Protein 4G1U (pdb70)

Organism: Yersinia pestis (NCBI:txid632)

Radius of gyration: 32.8 Å; Cα contacts (8 Å, |Δi|>4): 2156; chains: 4; bounding box: 87×72×97 Å

Sequence (1113 aa):
RVQPRLMLGFLLILLVILALGSANMWHIWLNIRLPRVLLAVVVGCALAVSGTIMQGLFRNPLADPGLLGISSGAALCVGLIIVMLALYSHMVGAFIGSLAISTIIFTLSRWGHGNLARLLLAGIAINALCGAAVGVLTYISDDQQLRQFSLWSMGSLGQAQWSTLLVASSLILPTCILGLLQARQLNLLQLGDEEAHYLGVNVRQAKLRLLLLSAILIGAAVAVSGVIGFIGLVVPHLIRMRIGADHRWLLPGAALGGACLLLTADTLARTLVAPAEMPVGLLTSLLGGPYFLWLILRVQPRLMLGFLLILLVILALGSANMWHIWLNIRLPRVLLAVVVGCALAVSGTIMQGLFRNPLADPGLLGISSGAALCVGLIIVMLALYSHMVGAFIGSLAISTIIFTLSRWGHGNLARLLLAGIAINALCGAAVGVLTYISDDQQLRQFSLWSMGSLGQAQWSTLLVASSLILPTCILGLLQARQLNLLQLGDEEAHYLGVNVRQAKLRLLLLSAILIGAAVAVSGVIGFIGLVVPHLIRMRIGADHRWLLPGAALGGACLLLTADTLARTLVAPAEMPVGLLTSLLGGPYFLWLILAVTPVALLEASHLHYHVQQQALINDVSLHIASGEMVAIIGPNGAGKSTLLRLLTGYLSPSHGECHLLGQNLNSWQPKALARTRAVMRQYSELAFPFSVSEVIQMGRAPYGGSQDRQALQQVMAQTDCLALAQRDYRVLSGGEQQRVQLARVLAQLWQPQPTPRWLFLDEPTSALDLYHQQHTLRLLRQLTRQEPLAVCCVLHDLNLAALYADRIMLLAQGKLVACGTPEEVLNAETLTQWYQADLGVSRHPESALPQIYLRQALLEASHLHYHVQQQALINDVSLHIASGEMVAIIGPNGAGKSTLLRLLTGYLSPSHGECHLLGQNLNSWQPKALARTRAVMRQYSELAFPFSVSEVIQMGRAPYGGSQDRQALQQVMAQTDCLALAQRDYRVLSGGEQQRVQLARVLAQLWQPQPTPRWLFLDEPTSALDLYHQQHTLRLLRQLTRQEPLAVCCVLHDLNLAALYADRIMLLAQGKLVACGTPEEVLNAETLTQWYQADLGVSRHPESALPQIYLRQ

Secondary structure (DSSP, 8-state):
---HHHHHHHHHHHHHHHHHHHHH--TTIIIIIHHHHHHHHHHHHHHHHHHHHHHHHTT-TT--TTTTTHHHHHHHHHHHHH---HHHHHHHHHHHHHHHHHHHHHHHHHHS---HHHHHHHHHHHHHHHHHHHHHHHHH--SHHHHHHHHHTTT--TT--HHHHHHHHHHHHHHHHHHHHTHHHHHHGGG-HHHHHHTT--HHHHHHHHHHHHHHHHHHHHHHH----STTTHHHHHHHTTS-S-HHHHHHHHHHHHHHHHHHHHHHHTTSSTT----HHHHHHHHHHHHHHHHH-/---HHHHHHHHHHHHHHHHHHHHH--HHIIIIIHHHHHHHHHHHHHHHHHHHHHHHHTT-TT--TTTTTHHHHHHHHHHHHH---HHHHHHHHHHHHHHHHHHHHHHHHHHS---HHHHHHHHHHHHHHHHHHHHHHHHH--SHHHHHHHHHTTT--TT--HHHHHHHHHHHHHHHHHHHHTHHHHHHGGG-HHHHHHTT--HHHHHHHHHHHHHHHHHHHHHHH----STTTHHHHHHHTTS-S-HHHHHHHHHHHHHHHHHHHHHTTTTSSTT----HHHHHHHHHHHHHHHHH-/------EEEEEEEEEEETTEEEEEEEEEEEETT-EEEEE--TTS-HHHHHHHHTSSSPPSS-EEEETTEETTTS-HHHHHHHEEEE-S-----S--BHHHHHHGGGTTS-STTHHHHHHHHHHHTT-STTTTSBGGG--HHHHHHHHHHHHHHHT--SS---EEEEEPPPPSS--HHHHHHHHHHHHHHHHHSSEEEEEE-S-HHHHHHH-SEEEEEETTEEEEEE-HHHH--HHHHHHH--S-EEEEE-SSSSSEEEEE--/-EEEEEEEEEEETTEEEEEEEEEEEETT-EEEEE--TTS-HHHHHHHHTTSSPPSS-EEEETTEETTTS-HHHHHHHEEEE-S-----S--BHHHHHHGGGTTS-STTHHHHHHHHHHHTT-SSSTTSBGGG--HHHHHHHHHHHHHHHT--SS---EEEEEPPPPSS--HHHHHHHHHHHHHHHHHSSEEEEEE-S-HHHHHHH-SEEEEEETTEEEEEE-HHHH--HHHHHHH--S-EEEEE-SSSSSEEEEE--

Structure (mmCIF, N/CA/C/O backbone):
data_4G1U
#
_entry.id   4G1U
#
_cell.length_a   100.870
_cell.length_b   101.230
_cell.length_c   105.210
_cell.angle_alpha   90.000
_cell.angle_beta   91.300
_cell.angle_gamma   90.000
#
_symmetry.space_group_name_H-M   'P 1 21 1'
#
loop_
_entity.id
_entity.type
_entity.pdbx_description
1 polymer 'Hemin transport system permease protein hmuU'
2 polymer 'Hemin import ATP-binding protein HmuV'
3 non-polymer 'PHOSPHATE ION'
#
loop_
_atom_site.group_PDB
_atom_site.id
_atom_site.type_symbol
_atom_site.label_atom_id
_atom_site.label_alt_id
_atom_site.label_comp_id
_atom_site.label_asym_id
_atom_site.label_entity_id
_atom_site.label_seq_id
_atom_site.pdbx_PDB_ins_code
_atom_site.Cartn_x
_atom_site.Cartn_y
_atom_site.Cartn_z
_atom_site.occupancy
_atom_site.B_iso_or_equiv
_atom_site.auth_seq_id
_atom_site.auth_comp_id
_atom_site.auth_asym_id
_atom_site.auth_atom_id
_atom_site.pdbx_PDB_model_num
ATOM 1 N N . ARG A 1 27 ? -18.279 -16.128 29.994 1.00 104.91 4 ARG A N 1
ATOM 2 C CA . ARG A 1 27 ? -17.822 -16.432 28.639 1.00 104.17 4 ARG A CA 1
ATOM 3 C C . ARG A 1 27 ? -18.502 -17.684 28.081 1.00 108.02 4 ARG A C 1
ATOM 4 O O . ARG A 1 27 ? -19.175 -18.413 28.811 1.00 111.91 4 ARG A O 1
ATOM 12 N N . VAL A 1 28 ? -18.316 -17.919 26.785 1.00 71.12 5 VAL A N 1
ATOM 13 C CA . VAL A 1 28 ? -18.897 -19.063 26.083 1.00 71.79 5 VAL A CA 1
ATOM 14 C C . VAL A 1 28 ? -17.968 -19.470 24.921 1.00 71.28 5 VAL A C 1
ATOM 15 O O . VAL A 1 28 ? -17.269 -18.623 24.355 1.00 69.52 5 VAL A O 1
ATOM 19 N N . GLN A 1 29 ? -17.934 -20.763 24.599 1.00 110.89 6 GLN A N 1
ATOM 20 C CA . GLN A 1 29 ? -17.172 -21.260 23.456 1.00 112.29 6 GLN A CA 1
ATOM 21 C C . GLN A 1 29 ? -17.580 -20.528 22.173 1.00 106.72 6 GLN A C 1
ATOM 22 O O . GLN A 1 29 ? -18.758 -20.246 21.971 1.00 105.23 6 GLN A O 1
ATOM 28 N N . PRO A 1 30 ? -16.609 -20.211 21.304 1.00 146.04 7 PRO A N 1
ATOM 29 C CA . PRO A 1 30 ? -16.949 -19.524 20.050 1.00 141.44 7 PRO A CA 1
ATOM 30 C C . PRO A 1 30 ? -17.789 -20.368 19.087 1.00 144.71 7 PRO A C 1
ATOM 31 O O . PRO A 1 30 ? -18.718 -19.835 18.478 1.00 142.43 7 PRO A O 1
ATOM 35 N N . ARG A 1 31 ? -17.476 -21.654 18.955 1.00 138.99 8 ARG A N 1
ATOM 36 C CA . ARG A 1 31 ? -18.188 -22.510 18.006 1.00 143.35 8 ARG A CA 1
ATOM 37 C C . ARG A 1 31 ? -19.654 -22.697 18.395 1.00 146.68 8 ARG A C 1
ATOM 38 O O . ARG A 1 31 ? -20.532 -22.744 17.529 1.00 147.58 8 ARG A O 1
ATOM 46 N N . LEU A 1 32 ? -19.916 -22.793 19.696 1.00 118.53 9 LEU A N 1
ATOM 47 C CA . LEU A 1 32 ? -21.289 -22.873 20.193 1.00 121.67 9 LEU A CA 1
ATOM 48 C C . LEU A 1 32 ? -22.062 -21.598 19.877 1.00 115.35 9 LEU A C 1
ATOM 49 O O . LEU A 1 32 ? -23.219 -21.654 19.462 1.00 117.92 9 LEU A O 1
ATOM 54 N N . MET A 1 33 ? -21.420 -20.452 20.085 1.00 143.28 10 MET A N 1
ATOM 55 C CA . MET A 1 33 ? -22.057 -19.163 19.839 1.00 137.39 10 MET A CA 1
ATOM 56 C C . MET A 1 33 ? -22.356 -18.971 18.351 1.00 136.88 10 MET A C 1
ATOM 57 O O . MET A 1 33 ? -23.419 -18.471 17.975 1.00 137.23 10 MET A O 1
ATOM 62 N N . LEU A 1 34 ? -21.419 -19.381 17.505 1.00 118.74 11 LEU A N 1
ATOM 63 C CA . LEU A 1 34 ? -21.631 -19.315 16.068 1.00 118.55 11 LEU A CA 1
ATOM 64 C C . LEU A 1 34 ? -22.766 -20.237 15.631 1.00 126.07 11 LEU A C 1
ATOM 65 O O . LEU A 1 34 ? -23.621 -19.840 14.841 1.00 126.72 11 LEU A O 1
ATOM 70 N N . GLY A 1 35 ? -22.771 -21.465 16.143 1.00 121.05 12 GLY A N 1
ATOM 71 C CA . GLY A 1 35 ? -23.813 -22.418 15.806 1.00 129.71 12 GLY A CA 1
ATOM 72 C C . GLY A 1 35 ? -25.181 -21.908 16.212 1.00 132.15 12 GLY A C 1
ATOM 73 O O . GLY A 1 35 ? -26.133 -21.944 15.426 1.00 136.53 12 GLY A O 1
ATOM 74 N N . PHE A 1 36 ? -25.268 -21.419 17.444 1.00 87.12 13 PHE A N 1
ATOM 75 C CA . PHE A 1 36 ? -26.508 -20.879 17.987 1.00 88.64 13 PHE A CA 1
ATOM 76 C C . PHE A 1 36 ? -27.006 -19.677 17.180 1.00 84.46 13 PHE A C 1
ATOM 77 O O . PHE A 1 36 ? -28.194 -19.573 16.874 1.00 89.94 13 PHE A O 1
ATOM 85 N N . LEU A 1 37 ? -26.097 -18.776 16.827 1.00 152.90 14 LEU A N 1
ATOM 86 C CA . LEU A 1 37 ? -26.465 -17.626 16.007 1.00 149.16 14 LEU A CA 1
ATOM 87 C C . LEU A 1 37 ? -26.870 -18.031 14.584 1.00 154.13 14 LEU A C 1
ATOM 88 O O . LEU A 1 37 ? -27.676 -17.355 13.946 1.00 155.48 14 LEU A O 1
ATOM 93 N N . LEU A 1 38 ? -26.321 -19.138 14.095 1.00 83.15 15 LEU A N 1
ATOM 94 C CA . LEU A 1 38 ? -26.654 -19.617 12.754 1.00 87.00 15 LEU A CA 1
ATOM 95 C C . LEU A 1 38 ? -28.031 -20.284 12.690 1.00 96.87 15 LEU A C 1
ATOM 96 O O . LEU A 1 38 ? -28.839 -19.963 11.811 1.00 99.22 15 LEU A O 1
ATOM 101 N N . ILE A 1 39 ? -28.312 -21.203 13.612 1.00 103.62 16 ILE A N 1
ATOM 102 C CA . ILE A 1 39 ? -29.650 -21.786 13.648 1.00 113.41 16 ILE A CA 1
ATOM 103 C C . ILE A 1 39 ? -30.672 -20.720 14.046 1.00 114.84 16 ILE A C 1
ATOM 104 O O . ILE A 1 39 ? -31.848 -20.816 13.682 1.00 120.97 16 ILE A O 1
ATOM 109 N N . LEU A 1 40 ? -30.217 -19.693 14.768 1.00 85.15 17 LEU A N 1
ATOM 110 C CA . LEU A 1 40 ? -31.100 -18.581 15.105 1.00 84.92 17 LEU A CA 1
ATOM 111 C C . LEU A 1 40 ? -31.411 -17.779 13.852 1.00 84.19 17 LEU A C 1
ATOM 112 O O . LEU A 1 40 ? -32.543 -17.351 13.646 1.00 90.46 17 LEU A O 1
ATOM 117 N N . LEU A 1 41 ? -30.404 -17.582 13.012 1.00 112.57 18 LEU A N 1
ATOM 118 C CA . LEU A 1 41 ? -30.614 -16.894 11.750 1.00 111.12 18 LEU A CA 1
ATOM 119 C C . LEU A 1 41 ? -31.610 -17.654 10.882 1.00 119.12 18 LEU A C 1
ATOM 120 O O . LEU A 1 41 ? -32.515 -17.060 10.297 1.00 121.73 18 LEU A O 1
ATOM 125 N N . VAL A 1 42 ? -31.441 -18.971 10.805 1.00 102.43 19 VAL A N 1
ATOM 126 C CA . VAL A 1 42 ? -32.339 -19.802 10.006 1.00 108.22 19 VAL A CA 1
ATOM 127 C C . VAL A 1 42 ? -33.778 -19.747 10.529 1.00 114.67 19 VAL A C 1
ATOM 128 O O . VAL A 1 42 ? -34.714 -19.463 9.770 1.00 116.38 19 VAL A O 1
ATOM 132 N N . ILE A 1 43 ? -33.948 -20.005 11.824 1.00 90.85 20 ILE A N 1
ATOM 133 C CA . ILE A 1 43 ? -35.258 -19.892 12.467 1.00 93.38 20 ILE A CA 1
ATOM 134 C C . ILE A 1 43 ? -35.905 -18.521 12.234 1.00 91.49 20 ILE A C 1
ATOM 135 O O . ILE A 1 43 ? -37.114 -18.428 12.008 1.00 93.36 20 ILE A O 1
ATOM 140 N N . LEU A 1 44 ? -35.097 -17.463 12.281 1.00 124.13 21 LEU A N 1
ATOM 141 C CA . LEU A 1 44 ? -35.605 -16.103 12.110 1.00 122.28 21 LEU A CA 1
ATOM 142 C C . LEU A 1 44 ? -36.018 -15.809 10.667 1.00 121.86 21 LEU A C 1
ATOM 143 O O . LEU A 1 44 ? -37.028 -15.147 10.429 1.00 122.85 21 LEU A O 1
ATOM 148 N N . ALA A 1 45 ? -35.241 -16.304 9.709 1.00 120.40 22 ALA A N 1
ATOM 149 C CA . ALA A 1 45 ? -35.571 -16.137 8.296 1.00 120.10 22 ALA A CA 1
ATOM 150 C C . ALA A 1 45 ? -36.854 -16.891 7.927 1.00 125.34 22 ALA A C 1
ATOM 151 O O . ALA A 1 45 ? -37.810 -16.295 7.415 1.00 126.60 22 ALA A O 1
ATOM 153 N N . LEU A 1 46 ? -36.873 -18.196 8.194 1.00 130.27 23 LEU A N 1
ATOM 154 C CA . LEU A 1 46 ? -38.043 -19.018 7.891 1.00 134.57 23 LEU A CA 1
ATOM 155 C C . LEU A 1 46 ? -39.276 -18.502 8.625 1.00 136.42 23 LEU A C 1
ATOM 156 O O . LEU A 1 46 ? -40.343 -18.351 8.032 1.00 137.97 23 LEU A O 1
ATOM 161 N N . GLY A 1 47 ? -39.109 -18.228 9.915 1.00 94.49 24 GLY A N 1
ATOM 162 C CA . GLY A 1 47 ? -40.171 -17.702 10.752 1.00 95.36 24 GLY A CA 1
ATOM 163 C C . GLY A 1 47 ? -40.718 -16.355 10.319 1.00 94.97 24 GLY A C 1
ATOM 164 O O . GLY A 1 47 ? -41.917 -16.099 10.460 1.00 97.91 24 GLY A O 1
ATOM 165 N N . SER A 1 48 ? -39.852 -15.484 9.801 1.00 156.52 25 SER A N 1
ATOM 166 C CA . SER A 1 48 ? -40.301 -14.181 9.290 1.00 155.06 25 SER A CA 1
ATOM 167 C C . SER A 1 48 ? -40.906 -14.339 7.904 1.00 156.95 25 SER A C 1
ATOM 168 O O . SER A 1 48 ? -41.658 -13.477 7.428 1.00 156.74 25 SER A O 1
ATOM 171 N N . ALA A 1 49 ? -40.594 -15.458 7.260 1.00 132.92 26 ALA A N 1
ATOM 172 C CA . ALA A 1 49 ? -41.224 -15.756 5.985 1.00 134.77 26 ALA A CA 1
ATOM 173 C C . ALA A 1 49 ? -42.728 -16.114 6.115 1.00 137.44 26 ALA A C 1
ATOM 174 O O . ALA A 1 49 ? -43.469 -15.955 5.172 1.00 138.90 26 ALA A O 1
ATOM 176 N N . ASN A 1 50 ? -43.224 -16.520 7.280 1.00 136.77 27 ASN A N 1
ATOM 177 C CA . ASN A 1 50 ? -44.682 -16.648 7.402 1.00 138.72 27 ASN A CA 1
ATOM 178 C C . ASN A 1 50 ? -45.371 -15.298 7.794 1.00 137.15 27 ASN A C 1
ATOM 179 O O . ASN A 1 50 ? -46.561 -15.069 7.513 1.00 138.36 27 ASN A O 1
ATOM 184 N N . MET A 1 51 ? -44.589 -14.379 8.358 1.00 114.20 28 MET A N 1
ATOM 185 C CA . MET A 1 51 ? -45.095 -13.068 8.785 1.00 111.57 28 MET A CA 1
ATOM 186 C C . MET A 1 51 ? -45.035 -11.960 7.724 1.00 111.09 28 MET A C 1
ATOM 187 O O . MET A 1 51 ? -45.943 -11.123 7.631 1.00 110.27 28 MET A O 1
ATOM 192 N N . TRP A 1 71 ? -48.790 -15.024 -5.544 1.00 157.13 48 TRP A N 1
ATOM 193 C CA . TRP A 1 71 ? -47.680 -15.853 -5.097 1.00 152.88 48 TRP A CA 1
ATOM 194 C C . TRP A 1 71 ? -46.362 -15.243 -5.521 1.00 148.26 48 TRP A C 1
ATOM 195 O O . TRP A 1 71 ? -45.306 -15.631 -5.039 1.00 143.57 48 TRP A O 1
ATOM 206 N N . HIS A 1 72 ? -46.412 -14.272 -6.423 1.00 195.15 49 HIS A N 1
ATOM 207 C CA . HIS A 1 72 ? -45.213 -13.489 -6.687 1.00 190.16 49 HIS A CA 1
ATOM 208 C C . HIS A 1 72 ? -44.912 -12.523 -5.520 1.00 183.85 49 HIS A C 1
ATOM 209 O O . HIS A 1 72 ? -44.266 -11.491 -5.712 1.00 181.66 49 HIS A O 1
ATOM 216 N N . ILE A 1 73 ? -45.378 -12.884 -4.314 1.00 182.51 50 ILE A N 1
ATOM 217 C CA . ILE A 1 73 ? -45.124 -12.132 -3.073 1.00 180.94 50 ILE A CA 1
ATOM 218 C C . ILE A 1 73 ? -44.050 -12.803 -2.232 1.00 179.60 50 ILE A C 1
ATOM 219 O O . ILE A 1 73 ? -43.053 -12.182 -1.866 1.00 178.10 50 ILE A O 1
ATOM 224 N N . TRP A 1 74 ? -44.252 -14.084 -1.952 1.00 142.67 51 TRP A N 1
ATOM 225 C CA . TRP A 1 74 ? -43.281 -14.858 -1.193 1.00 142.08 51 TRP A CA 1
ATOM 226 C C . TRP A 1 74 ? -41.936 -14.970 -1.915 1.00 139.94 51 TRP A C 1
ATOM 227 O O . TRP A 1 74 ? -40.878 -14.844 -1.296 1.00 138.16 51 TRP A O 1
ATOM 238 N N . LEU A 1 75 ? -41.975 -15.204 -3.222 1.00 130.47 52 LEU A N 1
ATOM 239 C CA . LEU A 1 75 ? -40.755 -15.469 -3.982 1.00 128.31 52 LEU A CA 1
ATOM 240 C C . LEU A 1 75 ? -40.003 -14.201 -4.369 1.00 125.91 52 LEU A C 1
ATOM 241 O O . LEU A 1 75 ? -38.774 -14.175 -4.359 1.00 122.91 52 LEU A O 1
ATOM 246 N N . ASN A 1 76 ? -40.740 -13.149 -4.706 1.00 123.34 53 ASN A N 1
ATOM 247 C CA . ASN A 1 76 ? -40.114 -11.948 -5.254 1.00 121.46 53 ASN A CA 1
ATOM 248 C C . ASN A 1 76 ? -40.207 -10.694 -4.388 1.00 116.83 53 ASN A C 1
ATOM 249 O O . ASN A 1 76 ? -39.760 -9.627 -4.803 1.00 115.47 53 ASN A O 1
ATOM 254 N N . ILE A 1 77 ? -40.790 -10.813 -3.198 1.00 172.96 54 ILE A N 1
ATOM 255 C CA . ILE A 1 77 ? -40.861 -9.679 -2.275 1.00 172.48 54 ILE A CA 1
ATOM 256 C C . ILE A 1 77 ? -40.357 -10.051 -0.879 1.00 171.11 54 ILE A C 1
ATOM 257 O O . ILE A 1 77 ? -39.377 -9.480 -0.401 1.00 168.43 54 ILE A O 1
ATOM 262 N N . ARG A 1 78 ? -41.021 -11.008 -0.230 1.00 115.35 55 ARG A N 1
ATOM 263 C CA . ARG A 1 78 ? -40.644 -11.407 1.124 1.00 114.42 55 ARG A CA 1
ATOM 264 C C . ARG A 1 78 ? -39.295 -12.122 1.218 1.00 111.53 55 ARG A C 1
ATOM 265 O O . ARG A 1 78 ? -38.491 -11.795 2.088 1.00 108.87 55 ARG A O 1
ATOM 273 N N . LEU A 1 79 ? -39.032 -13.078 0.335 1.00 140.59 56 LEU A N 1
ATOM 274 C CA . LEU A 1 79 ? -37.736 -13.753 0.347 1.00 137.52 56 LEU A CA 1
ATOM 275 C C . LEU A 1 79 ? -36.561 -12.772 0.188 1.00 132.95 56 LEU A C 1
ATOM 276 O O . LEU A 1 79 ? -35.640 -12.786 1.008 1.00 129.43 56 LEU A O 1
ATOM 281 N N . PRO A 1 80 ? -36.594 -11.898 -0.838 1.00 122.28 57 PRO A N 1
ATOM 282 C CA . PRO A 1 80 ? -35.440 -10.997 -0.948 1.00 117.81 57 PRO A CA 1
ATOM 283 C C . PRO A 1 80 ? -35.399 -9.856 0.080 1.00 116.66 57 PRO A C 1
ATOM 284 O O . PRO A 1 80 ? -34.353 -9.217 0.200 1.00 111.89 57 PRO A O 1
ATOM 288 N N . ARG A 1 81 ? -36.492 -9.604 0.799 1.00 111.06 58 ARG A N 1
ATOM 289 C CA . ARG A 1 81 ? -36.489 -8.592 1.859 1.00 110.32 58 ARG A CA 1
ATOM 290 C C . ARG A 1 81 ? -35.922 -9.169 3.147 1.00 107.81 58 ARG A C 1
ATOM 291 O O . ARG A 1 81 ? -35.163 -8.511 3.858 1.00 103.85 58 ARG A O 1
ATOM 299 N N . VAL A 1 82 ? -36.307 -10.405 3.445 1.00 106.28 59 VAL A N 1
ATOM 300 C CA . VAL A 1 82 ? -35.712 -11.141 4.548 1.00 104.35 59 VAL A CA 1
ATOM 301 C C . VAL A 1 82 ? -34.213 -11.300 4.291 1.00 97.84 59 VAL A C 1
ATOM 302 O O . VAL A 1 82 ? -33.373 -10.974 5.154 1.00 93.53 59 VAL A O 1
ATOM 306 N N . LEU A 1 83 ? -33.875 -11.769 3.093 1.00 96.36 60 LEU A N 1
ATOM 307 C CA . LEU A 1 83 ? -32.474 -11.884 2.711 1.00 89.90 60 LEU A CA 1
ATOM 308 C C . LEU A 1 83 ? -31.743 -10.538 2.720 1.00 84.83 60 LEU A C 1
ATOM 309 O O . LEU A 1 83 ? -30.556 -10.486 3.049 1.00 79.74 60 LEU A O 1
ATOM 314 N N . LEU A 1 84 ? -32.434 -9.452 2.377 1.00 125.70 61 LEU A N 1
ATOM 315 C CA . LEU A 1 84 ? -31.794 -8.137 2.437 1.00 121.76 61 LEU A CA 1
ATOM 316 C C . LEU A 1 84 ? -31.528 -7.701 3.873 1.00 119.00 61 LEU A C 1
ATOM 317 O O . LEU A 1 84 ? -30.513 -7.064 4.148 1.00 113.23 61 LEU A O 1
ATOM 322 N N . ALA A 1 85 ? -32.436 -8.040 4.785 1.00 129.19 62 ALA A N 1
ATOM 323 C CA . ALA A 1 85 ? -32.211 -7.757 6.198 1.00 127.05 62 ALA A CA 1
ATOM 324 C C . ALA A 1 85 ? -30.985 -8.509 6.673 1.00 119.94 62 ALA A C 1
ATOM 325 O O . ALA A 1 85 ? -30.153 -7.959 7.394 1.00 113.92 62 ALA A O 1
ATOM 327 N N . VAL A 1 86 ? -30.868 -9.765 6.258 1.00 107.18 63 VAL A N 1
ATOM 328 C CA . VAL A 1 86 ? -29.685 -10.548 6.598 1.00 101.60 63 VAL A CA 1
ATOM 329 C C . VAL A 1 86 ? -28.380 -9.945 6.063 1.00 94.55 63 VAL A C 1
ATOM 330 O O . VAL A 1 86 ? -27.437 -9.722 6.830 1.00 88.65 63 VAL A O 1
ATOM 334 N N . VAL A 1 87 ? -28.332 -9.668 4.763 1.00 70.38 64 VAL A N 1
ATOM 335 C CA . VAL A 1 87 ? -27.121 -9.128 4.136 1.00 68.28 64 VAL A CA 1
ATOM 336 C C . VAL A 1 87 ? -26.728 -7.711 4.623 1.00 65.55 64 VAL A C 1
ATOM 337 O O . VAL A 1 87 ? -25.542 -7.409 4.827 1.00 63.95 64 VAL A O 1
ATOM 341 N N . VAL A 1 88 ? -27.713 -6.847 4.840 1.00 122.46 65 VAL A N 1
ATOM 342 C CA . VAL A 1 88 ? -27.427 -5.509 5.362 1.00 119.96 65 VAL A CA 1
ATOM 343 C C . VAL A 1 88 ? -27.021 -5.540 6.840 1.00 115.19 65 VAL A C 1
ATOM 344 O O . VAL A 1 88 ? -26.101 -4.838 7.256 1.00 110.26 65 VAL A O 1
ATOM 348 N N . GLY A 1 89 ? -27.709 -6.357 7.628 1.00 71.17 66 GLY A N 1
ATOM 349 C CA . GLY A 1 89 ? -27.357 -6.540 9.027 1.00 67.13 66 GLY A CA 1
ATOM 350 C C . GLY A 1 89 ? -25.941 -7.050 9.189 1.00 62.05 66 GLY A C 1
ATOM 351 O O . GLY A 1 89 ? -25.189 -6.563 10.019 1.00 57.63 66 GLY A O 1
ATOM 352 N N . CYS A 1 90 ? -25.585 -8.041 8.378 1.00 60.45 67 CYS A N 1
ATOM 353 C CA . CYS A 1 90 ? -24.188 -8.471 8.238 1.00 58.88 67 CYS A CA 1
ATOM 354 C C . CYS A 1 90 ? -23.205 -7.349 7.830 1.00 57.96 67 CYS A C 1
ATOM 355 O O . CYS A 1 90 ? -22.103 -7.228 8.386 1.00 56.80 67 CYS A O 1
ATOM 358 N N . ALA A 1 91 ? -23.609 -6.530 6.866 1.00 60.03 68 ALA A N 1
ATOM 359 C CA . ALA A 1 91 ? -22.793 -5.387 6.464 1.00 59.48 68 ALA A CA 1
ATOM 360 C C . ALA A 1 91 ? -22.502 -4.384 7.590 1.00 57.24 68 ALA A C 1
ATOM 361 O O . ALA A 1 91 ? -21.353 -3.989 7.790 1.00 56.54 68 ALA A O 1
ATOM 363 N N . LEU A 1 92 ? -23.552 -3.978 8.312 1.00 56.55 69 LEU A N 1
ATOM 364 C CA . LEU A 1 92 ? -23.440 -2.997 9.410 1.00 54.96 69 LEU A CA 1
ATOM 365 C C . LEU A 1 92 ? -22.713 -3.559 10.638 1.00 53.82 69 LEU A C 1
ATOM 366 O O . LEU A 1 92 ? -21.928 -2.867 11.293 1.00 52.91 69 LEU A O 1
ATOM 371 N N . ALA A 1 93 ? -23.001 -4.824 10.928 1.00 54.24 70 ALA A N 1
ATOM 372 C CA . ALA A 1 93 ? -22.366 -5.546 12.012 1.00 53.67 70 ALA A CA 1
ATOM 373 C C . ALA A 1 93 ? -20.884 -5.569 11.797 1.00 53.55 70 ALA A C 1
ATOM 374 O O . ALA A 1 93 ? -20.137 -5.035 12.622 1.00 52.79 70 ALA A O 1
ATOM 376 N N . VAL A 1 94 ? -20.475 -6.196 10.689 1.00 54.71 71 VAL A N 1
ATOM 377 C CA . VAL A 1 94 ? -19.067 -6.307 10.313 1.00 55.22 71 VAL A CA 1
ATOM 378 C C . VAL A 1 94 ? -18.390 -4.954 10.174 1.00 54.70 71 VAL A C 1
ATOM 379 O O . VAL A 1 94 ? -17.308 -4.749 10.700 1.00 54.54 71 VAL A O 1
ATOM 383 N N . SER A 1 95 ? -19.037 -4.017 9.496 1.00 54.73 72 SER A N 1
ATOM 384 C CA . SER A 1 95 ? -18.469 -2.678 9.353 1.00 54.50 72 SER A CA 1
ATOM 385 C C . SER A 1 95 ? -18.243 -1.960 10.670 1.00 53.27 72 SER A C 1
ATOM 386 O O . SER A 1 95 ? -17.218 -1.315 10.834 1.00 53.42 72 SER A O 1
ATOM 389 N N . GLY A 1 96 ? -19.235 -2.041 11.579 1.00 72.40 73 GLY A N 1
ATOM 390 C CA . GLY A 1 96 ? -19.187 -1.456 12.914 1.00 71.83 73 GLY A CA 1
ATOM 391 C C . GLY A 1 96 ? -18.076 -2.082 13.731 1.00 71.79 73 GLY A C 1
ATOM 392 O O . GLY A 1 96 ? -17.399 -1.420 14.516 1.00 71.87 73 GLY A O 1
ATOM 393 N N . THR A 1 97 ? -17.862 -3.371 13.515 1.00 125.56 74 THR A N 1
ATOM 394 C CA . THR A 1 97 ? -16.788 -4.086 14.196 1.00 125.94 74 THR A CA 1
ATOM 395 C C . THR A 1 97 ? -15.384 -3.725 13.679 1.00 126.77 74 THR A C 1
ATOM 396 O O . THR A 1 97 ? -14.479 -3.457 14.474 1.00 127.17 74 THR A O 1
ATOM 400 N N . ILE A 1 98 ? -15.213 -3.701 12.360 1.00 54.21 75 ILE A N 1
ATOM 401 C CA . ILE A 1 98 ? -13.964 -3.245 11.751 1.00 55.41 75 ILE A CA 1
ATOM 402 C C . ILE A 1 98 ? -13.691 -1.816 12.176 1.00 55.11 75 ILE A C 1
ATOM 403 O O . ILE A 1 98 ? -12.584 -1.477 12.553 1.00 56.01 75 ILE A O 1
ATOM 408 N N . MET A 1 99 ? -14.715 -0.979 12.112 1.00 52.94 76 MET A N 1
ATOM 409 C CA . MET A 1 99 ? -14.597 0.424 12.488 1.00 52.90 76 MET A CA 1
ATOM 410 C C . MET A 1 99 ? -14.110 0.570 13.937 1.00 52.92 76 MET A C 1
ATOM 411 O O . MET A 1 99 ? -13.048 1.151 14.189 1.00 53.99 76 MET A O 1
ATOM 416 N N . GLN A 1 100 ? -14.884 0.026 14.880 1.00 53.36 77 GLN A N 1
ATOM 417 C CA . GLN A 1 100 ? -14.483 -0.009 16.276 1.00 53.79 77 GLN A CA 1
ATOM 418 C C . GLN A 1 100 ? -13.047 -0.494 16.478 1.00 55.09 77 GLN A C 1
ATOM 419 O O . GLN A 1 100 ? -12.324 0.014 17.331 1.00 56.17 77 GLN A O 1
ATOM 425 N N . GLY A 1 101 ? -12.634 -1.475 15.684 1.00 55.37 78 GLY A N 1
ATOM 426 C CA . GLY A 1 101 ? -11.263 -1.962 15.722 1.00 57.01 78 GLY A CA 1
ATOM 427 C C . GLY A 1 101 ? -10.265 -0.918 15.293 1.00 58.30 78 GLY A C 1
ATOM 428 O O . GLY A 1 101 ? -9.326 -0.614 16.012 1.00 59.75 78 GLY A O 1
ATOM 429 N N . LEU A 1 102 ? -10.498 -0.351 14.122 1.00 59.72 79 LEU A N 1
ATOM 430 C CA . LEU A 1 102 ? -9.558 0.555 13.484 1.00 61.30 79 LEU A CA 1
ATOM 431 C C . LEU A 1 102 ? -9.341 1.802 14.324 1.00 62.32 79 LEU A C 1
ATOM 432 O O . LEU A 1 102 ? -8.219 2.259 14.490 1.00 66.05 79 LEU A O 1
ATOM 437 N N . PHE A 1 103 ? -10.415 2.350 14.865 1.00 93.05 80 PHE A N 1
ATOM 438 C CA . PHE A 1 103 ? -10.300 3.580 15.623 1.00 97.92 80 PHE A CA 1
ATOM 439 C C . PHE A 1 103 ? -10.002 3.303 17.092 1.00 100.21 80 PHE A C 1
ATOM 440 O O . PHE A 1 103 ? -9.888 4.234 17.888 1.00 104.97 80 PHE A O 1
ATOM 448 N N . ARG A 1 104 ? -9.867 2.026 17.441 1.00 61.77 81 ARG A N 1
ATOM 449 C CA . ARG A 1 104 ? -9.692 1.618 18.834 1.00 63.91 81 ARG A CA 1
ATOM 450 C C . ARG A 1 104 ? -10.734 2.240 19.774 1.00 63.59 81 ARG A C 1
ATOM 451 O O . ARG A 1 104 ? -10.421 2.684 20.875 1.00 67.82 81 ARG A O 1
ATOM 459 N N . ASN A 1 105 ? -11.978 2.246 19.319 1.00 57.12 82 ASN A N 1
ATOM 460 C CA . ASN A 1 105 ? -13.057 2.918 20.010 1.00 58.05 82 ASN A CA 1
ATOM 461 C C . ASN A 1 105 ? -14.257 1.983 20.180 1.00 56.63 82 ASN A C 1
ATOM 462 O O . ASN A 1 105 ? -14.765 1.433 19.205 1.00 55.24 82 ASN A O 1
ATOM 467 N N . PRO A 1 106 ? -14.730 1.804 21.420 1.00 68.13 83 PRO A N 1
ATOM 468 C CA . PRO A 1 106 ? -15.961 1.027 21.637 1.00 67.26 83 PRO A CA 1
ATOM 469 C C . PRO A 1 106 ? -17.205 1.620 20.953 1.00 66.42 83 PRO A C 1
ATOM 470 O O . PRO A 1 106 ? -18.252 0.961 20.912 1.00 65.84 83 PRO A O 1
ATOM 474 N N . LEU A 1 107 ? -17.091 2.836 20.418 1.00 65.92 84 LEU A N 1
ATOM 475 C CA . LEU A 1 107 ? -18.259 3.547 19.913 1.00 65.75 84 LEU A CA 1
ATOM 476 C C . LEU A 1 107 ? -18.247 3.878 18.409 1.00 64.76 84 LEU A C 1
ATOM 477 O O . LEU A 1 107 ? -19.130 4.572 17.916 1.00 65.10 84 LEU A O 1
ATOM 482 N N . ALA A 1 108 ? -17.272 3.365 17.670 1.00 103.99 85 ALA A N 1
ATOM 483 C CA . ALA A 1 108 ? -17.148 3.715 16.254 1.00 103.79 85 ALA A CA 1
ATOM 484 C C . ALA A 1 108 ? -18.139 2.990 15.346 1.00 102.70 85 ALA A C 1
ATOM 485 O O . ALA A 1 108 ? -17.825 1.935 14.788 1.00 102.17 85 ALA A O 1
ATOM 487 N N . ASP A 1 109 ? -19.330 3.569 15.195 1.00 170.16 86 ASP A N 1
ATOM 488 C CA . ASP A 1 109 ? -20.342 3.035 14.282 1.00 169.78 86 ASP A CA 1
ATOM 489 C C . ASP A 1 109 ? -20.380 3.815 12.962 1.00 171.20 86 ASP A C 1
ATOM 490 O O . ASP A 1 109 ? -20.131 5.019 12.944 1.00 172.78 86 ASP A O 1
ATOM 495 N N . PRO A 1 110 ? -20.661 3.113 11.852 1.00 82.18 87 PRO A N 1
ATOM 496 C CA . PRO A 1 110 ? -21.098 3.631 10.551 1.00 84.40 87 PRO A CA 1
ATOM 497 C C . PRO A 1 110 ? -22.042 4.865 10.596 1.00 88.51 87 PRO A C 1
ATOM 498 O O . PRO A 1 110 ? -21.679 5.893 9.997 1.00 92.35 87 PRO A O 1
ATOM 502 N N . GLY A 1 111 ? -23.209 4.767 11.258 1.00 80.65 88 GLY A N 1
ATOM 503 C CA . GLY A 1 111 ? -24.172 5.857 11.287 1.00 85.65 88 GLY A CA 1
ATOM 504 C C . GLY A 1 111 ? -24.171 6.593 12.618 1.00 85.13 88 GLY A C 1
ATOM 505 O O . GLY A 1 111 ? -25.235 6.858 13.216 1.00 87.01 88 GLY A O 1
ATOM 506 N N . LEU A 1 112 ? -22.971 6.914 13.101 1.00 54.31 89 LEU A N 1
ATOM 507 C CA . LEU A 1 112 ? -22.822 7.656 14.359 1.00 54.57 89 LEU A CA 1
ATOM 508 C C . LEU A 1 112 ? -21.563 8.510 14.296 1.00 56.77 89 LEU A C 1
ATOM 509 O O . LEU A 1 112 ? -21.423 9.514 14.988 1.00 59.36 89 LEU A O 1
ATOM 514 N N . LEU A 1 113 ? -20.647 8.087 13.442 1.00 73.69 90 LEU A N 1
ATOM 515 C CA . LEU A 1 113 ? -19.538 8.932 13.044 1.00 77.60 90 LEU A CA 1
ATOM 516 C C . LEU A 1 113 ? -20.022 9.797 11.895 1.00 83.03 90 LEU A C 1
ATOM 517 O O . LEU A 1 113 ? -19.383 10.789 11.547 1.00 88.17 90 LEU A O 1
ATOM 522 N N . GLY A 1 114 ? -21.164 9.415 11.322 1.00 111.65 91 GLY A N 1
ATOM 523 C CA . GLY A 1 114 ? -21.776 10.156 10.235 1.00 117.69 91 GLY A CA 1
ATOM 524 C C . GLY A 1 114 ? -21.245 9.746 8.876 1.00 118.30 91 GLY A C 1
ATOM 525 O O . GLY A 1 114 ? -21.184 10.556 7.955 1.00 124.16 91 GLY A O 1
ATOM 526 N N . ILE A 1 115 ? -20.850 8.485 8.750 1.00 123.14 92 ILE A N 1
ATOM 527 C CA . ILE A 1 115 ? -20.392 7.966 7.469 1.00 123.15 92 ILE A CA 1
ATOM 528 C C . ILE A 1 115 ? -21.610 7.594 6.635 1.00 125.73 92 ILE A C 1
ATOM 529 O O . ILE A 1 115 ? -21.664 7.846 5.419 1.00 130.09 92 ILE A O 1
ATOM 534 N N . SER A 1 116 ? -22.592 7.002 7.307 1.00 88.19 93 SER A N 1
ATOM 535 C CA . SER A 1 116 ? -23.865 6.677 6.681 1.00 92.02 93 SER A CA 1
ATOM 536 C C . SER A 1 116 ? -24.532 7.908 6.073 1.00 100.62 93 SER A C 1
ATOM 537 O O . SER A 1 116 ? -24.945 7.890 4.911 1.00 105.94 93 SER A O 1
ATOM 540 N N . SER A 1 117 ? -24.628 8.977 6.859 1.00 71.80 94 SER A N 1
ATOM 541 C CA . SER A 1 117 ? -25.252 10.215 6.402 1.00 80.05 94 SER A CA 1
ATOM 542 C C . SER A 1 117 ? -24.558 10.790 5.176 1.00 85.91 94 SER A C 1
ATOM 543 O O . SER A 1 117 ? -25.212 11.303 4.274 1.00 94.07 94 SER A O 1
ATOM 546 N N . GLY A 1 118 ? -23.235 10.686 5.144 1.00 71.65 95 GLY A N 1
ATOM 547 C CA . GLY A 1 118 ? -22.453 11.118 3.999 1.00 75.75 95 GLY A CA 1
ATOM 548 C C . GLY A 1 118 ? -22.753 10.299 2.762 1.00 75.96 95 GLY A C 1
ATOM 549 O O . GLY A 1 118 ? -22.943 10.852 1.669 1.00 82.41 95 GLY A O 1
ATOM 550 N N . ALA A 1 119 ? -22.803 8.979 2.930 1.00 93.97 96 ALA A N 1
ATOM 551 C CA . ALA A 1 119 ? -23.164 8.083 1.828 1.00 93.75 96 ALA A CA 1
ATOM 552 C C . ALA A 1 119 ? -24.556 8.399 1.260 1.00 101.88 96 ALA A C 1
ATOM 553 O O . ALA A 1 119 ? -24.737 8.502 0.037 1.00 105.74 96 ALA A O 1
ATOM 555 N N . ALA A 1 120 ? -25.529 8.550 2.162 1.00 74.34 97 ALA A N 1
ATOM 556 C CA . ALA A 1 120 ? -26.908 8.884 1.802 1.00 82.14 97 ALA A CA 1
ATOM 557 C C . ALA A 1 120 ? -27.004 10.217 1.051 1.00 89.66 97 ALA A C 1
ATOM 558 O O . ALA A 1 120 ? -27.677 10.319 0.020 1.00 93.15 97 ALA A O 1
ATOM 560 N N . LEU A 1 121 ? -26.326 11.233 1.573 1.00 129.16 98 LEU A N 1
ATOM 561 C CA . LEU A 1 121 ? -26.308 12.542 0.933 1.00 135.37 98 LEU A CA 1
ATOM 562 C C . LEU A 1 121 ? -25.671 12.474 -0.448 1.00 135.40 98 LEU A C 1
ATOM 563 O O . LEU A 1 121 ? -26.062 13.210 -1.355 1.00 139.94 98 LEU A O 1
ATOM 568 N N . CYS A 1 122 ? -24.686 11.597 -0.613 1.00 92.98 99 CYS A N 1
ATOM 569 C CA . CYS A 1 122 ? -24.155 11.355 -1.951 1.00 91.53 99 CYS A CA 1
ATOM 570 C C . CYS A 1 122 ? -25.177 10.654 -2.867 1.00 92.46 99 CYS A C 1
ATOM 571 O O . CYS A 1 122 ? -25.236 10.937 -4.071 1.00 94.99 99 CYS A O 1
ATOM 574 N N . VAL A 1 123 ? -25.998 9.768 -2.302 1.00 162.63 100 VAL A N 1
ATOM 575 C CA . VAL A 1 123 ? -27.113 9.196 -3.064 1.00 164.58 100 VAL A CA 1
ATOM 576 C C . VAL A 1 123 ? -28.056 10.297 -3.560 1.00 171.90 100 VAL A C 1
ATOM 577 O O . VAL A 1 123 ? -28.415 10.341 -4.746 1.00 173.96 100 VAL A O 1
ATOM 581 N N . GLY A 1 124 ? -28.450 11.181 -2.647 1.00 114.72 101 GLY A N 1
ATOM 582 C CA . GLY A 1 124 ? -29.285 12.322 -2.986 1.00 119.54 101 GLY A CA 1
ATOM 583 C C . GLY A 1 124 ? -28.687 13.218 -4.053 1.00 122.07 101 GLY A C 1
ATOM 584 O O . GLY A 1 124 ? -29.397 13.696 -4.940 1.00 124.87 101 GLY A O 1
ATOM 585 N N . LEU A 1 125 ? -27.379 13.448 -3.969 1.00 104.55 102 LEU A N 1
ATOM 586 C CA . LEU A 1 125 ? -26.672 14.211 -4.993 1.00 106.40 102 LEU A CA 1
ATOM 587 C C . LEU A 1 125 ? -26.581 13.457 -6.321 1.00 104.66 102 LEU A C 1
ATOM 588 O O . LEU A 1 125 ? -26.326 14.061 -7.360 1.00 106.69 102 LEU A O 1
ATOM 593 N N . ILE A 1 126 ? -26.776 12.142 -6.298 1.00 140.87 103 ILE A N 1
ATOM 594 C CA . ILE A 1 126 ? -26.832 11.399 -7.559 1.00 139.53 103 ILE A CA 1
ATOM 595 C C . ILE A 1 126 ? -28.269 11.325 -8.123 1.00 143.40 103 ILE A C 1
ATOM 596 O O . ILE A 1 126 ? -28.476 11.013 -9.296 1.00 144.04 103 ILE A O 1
ATOM 601 N N . ILE A 1 127 ? -29.262 11.654 -7.301 1.00 145.84 104 ILE A N 1
ATOM 602 C CA . ILE A 1 127 ? -30.637 11.695 -7.809 1.00 149.57 104 ILE A CA 1
ATOM 603 C C . ILE A 1 127 ? -31.097 13.095 -8.257 1.00 153.94 104 ILE A C 1
ATOM 604 O O . ILE A 1 127 ? -31.890 13.209 -9.197 1.00 156.41 104 ILE A O 1
ATOM 609 N N . VAL A 1 128 ? -30.617 14.151 -7.596 1.00 176.40 105 VAL A N 1
ATOM 610 C CA . VAL A 1 128 ? -30.978 15.513 -8.005 1.00 179.77 105 VAL A CA 1
ATOM 611 C C . VAL A 1 128 ? -30.435 15.800 -9.408 1.00 181.33 105 VAL A C 1
ATOM 612 O O . VAL A 1 128 ? -31.037 16.552 -10.178 1.00 184.23 105 VAL A O 1
ATOM 616 N N . MET A 1 129 ? -29.311 15.171 -9.741 1.00 173.74 106 MET A N 1
ATOM 617 C CA . MET A 1 129 ? -28.728 15.302 -11.071 1.00 174.27 106 MET A CA 1
ATOM 618 C C . MET A 1 129 ? -28.898 14.021 -11.882 1.00 172.68 106 MET A C 1
ATOM 619 O O . MET A 1 129 ? -29.325 14.058 -13.038 1.00 174.19 106 MET A O 1
ATOM 624 N N . LEU A 1 137 ? -26.544 -0.287 -13.844 1.00 148.71 114 LEU A N 1
ATOM 625 C CA . LEU A 1 137 ? -25.594 0.815 -13.746 1.00 147.05 114 LEU A CA 1
ATOM 626 C C . LEU A 1 137 ? -26.149 1.985 -12.936 1.00 145.35 114 LEU A C 1
ATOM 627 O O . LEU A 1 137 ? -25.388 2.805 -12.420 1.00 144.08 114 LEU A O 1
ATOM 632 N N . ALA A 1 138 ? -27.472 2.063 -12.831 1.00 192.10 115 ALA A N 1
ATOM 633 C CA . ALA A 1 138 ? -28.111 3.068 -11.987 1.00 194.56 115 ALA A CA 1
ATOM 634 C C . ALA A 1 138 ? -27.839 2.725 -10.526 1.00 190.68 115 ALA A C 1
ATOM 635 O O . ALA A 1 138 ? -27.395 3.571 -9.736 1.00 190.16 115 ALA A O 1
ATOM 637 N N . LEU A 1 139 ? -28.100 1.466 -10.181 1.00 175.63 116 LEU A N 1
ATOM 638 C CA . LEU A 1 139 ? -27.753 0.946 -8.870 1.00 171.47 116 LEU A CA 1
ATOM 639 C C . LEU A 1 139 ? -26.254 1.079 -8.656 1.00 166.76 116 LEU A C 1
ATOM 640 O O . LEU A 1 139 ? -25.802 1.203 -7.528 1.00 163.52 116 LEU A O 1
ATOM 645 N N . TYR A 1 140 ? -25.492 1.050 -9.746 1.00 175.58 117 TYR A N 1
ATOM 646 C CA . TYR A 1 140 ? -24.051 1.271 -9.677 1.00 171.77 117 TYR A CA 1
ATOM 647 C C . TYR A 1 140 ? -23.701 2.737 -9.442 1.00 173.54 117 TYR A C 1
ATOM 648 O O . TYR A 1 140 ? -22.668 3.044 -8.850 1.00 170.53 117 TYR A O 1
ATOM 657 N N . SER A 1 141 ? -24.554 3.644 -9.909 1.00 148.62 118 SER A N 1
ATOM 658 C CA . SER A 1 141 ? -24.356 5.057 -9.612 1.00 151.03 118 SER A CA 1
ATOM 659 C C . SER A 1 141 ? -24.639 5.283 -8.132 1.00 149.88 118 SER A C 1
ATOM 660 O O . SER A 1 141 ? -23.975 6.093 -7.482 1.00 149.02 118 SER A O 1
ATOM 663 N N . HIS A 1 142 ? -25.612 4.548 -7.597 1.00 148.05 119 HIS A N 1
ATOM 664 C CA . HIS A 1 142 ? -25.896 4.608 -6.163 1.00 146.80 119 HIS A CA 1
ATOM 665 C C . HIS A 1 142 ? -24.764 3.987 -5.335 1.00 140.10 119 HIS A C 1
ATOM 666 O O . HIS A 1 142 ? -24.376 4.526 -4.294 1.00 138.64 119 HIS A O 1
ATOM 673 N N . MET A 1 143 ? -24.245 2.855 -5.807 1.00 171.08 120 MET A N 1
ATOM 674 C CA . MET A 1 143 ? -23.151 2.160 -5.138 1.00 164.89 120 MET A CA 1
ATOM 675 C C . MET A 1 143 ? -21.931 3.061 -5.086 1.00 163.31 120 MET A C 1
ATOM 676 O O . MET A 1 143 ? -21.418 3.352 -4.013 1.00 160.33 120 MET A O 1
ATOM 681 N N . VAL A 1 144 ? -21.481 3.508 -6.254 1.00 112.87 121 VAL A N 1
ATOM 682 C CA . VAL A 1 144 ? -20.283 4.333 -6.363 1.00 112.26 121 VAL A CA 1
ATOM 683 C C . VAL A 1 144 ? -20.448 5.685 -5.664 1.00 115.22 121 VAL A C 1
ATOM 684 O O . VAL A 1 144 ? -19.507 6.197 -5.057 1.00 113.57 121 VAL A O 1
ATOM 688 N N . GLY A 1 145 ? -21.649 6.249 -5.726 1.00 104.79 122 GLY A N 1
ATOM 689 C CA . GLY A 1 145 ? -21.929 7.491 -5.022 1.00 108.47 122 GLY A CA 1
ATOM 690 C C . GLY A 1 145 ? -21.823 7.347 -3.513 1.00 105.30 122 GLY A C 1
ATOM 691 O O . GLY A 1 145 ? -21.053 8.064 -2.857 1.00 105.05 122 GLY A O 1
ATOM 692 N N . ALA A 1 146 ? -22.593 6.409 -2.966 1.00 137.32 123 ALA A N 1
ATOM 693 C CA . ALA A 1 146 ? -22.603 6.159 -1.527 1.00 133.73 123 ALA A CA 1
ATOM 694 C C . ALA A 1 146 ? -21.248 5.686 -1.022 1.00 127.21 123 ALA A C 1
ATOM 695 O O . ALA A 1 146 ? -20.898 5.916 0.130 1.00 124.65 123 ALA A O 1
ATOM 697 N N . PHE A 1 147 ? -20.492 5.019 -1.885 1.00 122.73 124 PHE A N 1
ATOM 698 C CA . PHE A 1 147 ? -19.151 4.575 -1.538 1.00 117.56 124 PHE A CA 1
ATOM 699 C C . PHE A 1 147 ? -18.188 5.754 -1.507 1.00 119.50 124 PHE A C 1
ATOM 700 O O . PHE A 1 147 ? -17.276 5.788 -0.684 1.00 116.43 124 PHE A O 1
ATOM 708 N N . ILE A 1 148 ? -18.391 6.713 -2.410 1.00 106.10 125 ILE A N 1
ATOM 709 C CA . ILE A 1 148 ? -17.608 7.948 -2.400 1.00 109.04 125 ILE A CA 1
ATOM 710 C C . ILE A 1 148 ? -17.844 8.724 -1.109 1.00 110.19 125 ILE A C 1
ATOM 711 O O . ILE A 1 148 ? -16.887 9.115 -0.434 1.00 109.05 125 ILE A O 1
ATOM 716 N N . GLY A 1 149 ? -19.116 8.931 -0.763 1.00 118.05 126 GLY A N 1
ATOM 717 C CA . GLY A 1 149 ? -19.462 9.639 0.463 1.00 119.70 126 GLY A CA 1
ATOM 718 C C . GLY A 1 149 ? -18.966 8.927 1.709 1.00 112.95 126 GLY A C 1
ATOM 719 O O . GLY A 1 149 ? -18.378 9.541 2.623 1.00 112.66 126 GLY A O 1
ATOM 720 N N . SER A 1 150 ? -19.200 7.618 1.728 1.00 147.38 127 SER A N 1
ATOM 721 C CA . SER A 1 150 ? -18.755 6.761 2.813 1.00 140.76 127 SER A CA 1
ATOM 722 C C . SER A 1 150 ? -17.253 6.871 3.010 1.00 138.57 127 SER A C 1
ATOM 723 O O . SER A 1 150 ? -16.804 7.190 4.100 1.00 137.11 127 SER A O 1
ATOM 726 N N . LEU A 1 151 ? -16.484 6.620 1.954 1.00 80.52 128 LEU A N 1
ATOM 727 C CA . LEU A 1 151 ? -15.026 6.676 2.043 1.00 79.23 128 LEU A CA 1
ATOM 728 C C . LEU A 1 151 ? -14.518 8.063 2.423 1.00 83.52 128 LEU A C 1
ATOM 729 O O . LEU A 1 151 ? -13.518 8.185 3.127 1.00 82.47 128 LEU A O 1
ATOM 734 N N . ALA A 1 152 ? -15.193 9.104 1.945 1.00 107.16 129 ALA A N 1
ATOM 735 C CA . ALA A 1 152 ? -14.788 10.475 2.253 1.00 112.04 129 ALA A CA 1
ATOM 736 C C . ALA A 1 152 ? -14.922 10.793 3.751 1.00 111.48 129 ALA A C 1
ATOM 737 O O . ALA A 1 152 ? -13.932 11.126 4.428 1.00 111.50 129 ALA A O 1
ATOM 739 N N . ILE A 1 153 ? -16.137 10.677 4.275 1.00 96.34 130 ILE A N 1
ATOM 740 C CA . ILE A 1 153 ? -16.333 10.951 5.694 1.00 95.89 130 ILE A CA 1
ATOM 741 C C . ILE A 1 153 ? -15.550 9.971 6.581 1.00 89.67 130 ILE A C 1
ATOM 742 O O . ILE A 1 153 ? -15.026 10.347 7.640 1.00 90.36 130 ILE A O 1
ATOM 747 N N . SER A 1 154 ? -15.453 8.724 6.131 1.00 110.95 131 SER A N 1
ATOM 748 C CA . SER A 1 154 ? -14.670 7.709 6.827 1.00 105.81 131 SER A CA 1
ATOM 749 C C . SER A 1 154 ? -13.209 8.137 6.918 1.00 107.87 131 SER A C 1
ATOM 750 O O . SER A 1 154 ? -12.572 7.941 7.950 1.00 106.86 131 SER A O 1
ATOM 753 N N . THR A 1 155 ? -12.688 8.726 5.840 1.00 68.37 132 THR A N 1
ATOM 754 C CA . THR A 1 155 ? -11.294 9.178 5.798 1.00 70.75 132 THR A CA 1
ATOM 755 C C . THR A 1 155 ? -11.086 10.391 6.699 1.00 75.56 132 THR A C 1
ATOM 756 O O . THR A 1 155 ? -10.013 10.545 7.304 1.00 76.85 132 THR A O 1
ATOM 760 N N . ILE A 1 156 ? -12.114 11.236 6.808 1.00 127.67 133 ILE A N 1
ATOM 761 C CA . ILE A 1 156 ? -12.058 12.358 7.747 1.00 133.13 133 ILE A CA 1
ATOM 762 C C . ILE A 1 156 ? -11.975 11.850 9.186 1.00 130.77 133 ILE A C 1
ATOM 763 O O . ILE A 1 156 ? -11.051 12.200 9.928 1.00 133.58 133 ILE A O 1
ATOM 768 N N . ILE A 1 157 ? -12.937 11.015 9.569 1.00 75.69 134 ILE A N 1
ATOM 769 C CA . ILE A 1 157 ? -12.993 10.474 10.932 1.00 73.16 134 ILE A CA 1
ATOM 770 C C . ILE A 1 157 ? -11.729 9.668 11.277 1.00 71.31 134 ILE A C 1
ATOM 771 O O . ILE A 1 157 ? -11.242 9.689 12.415 1.00 73.36 134 ILE A O 1
ATOM 776 N N . PHE A 1 158 ? -11.198 8.961 10.291 1.00 68.95 135 PHE A N 1
ATOM 777 C CA . PHE A 1 158 ? -9.968 8.219 10.493 1.00 67.98 135 PHE A CA 1
ATOM 778 C C . PHE A 1 158 ? -8.805 9.160 10.784 1.00 73.87 135 PHE A C 1
ATOM 779 O O . PHE A 1 158 ? -8.025 8.946 11.730 1.00 75.82 135 PHE A O 1
ATOM 787 N N . THR A 1 159 ? -8.687 10.195 9.956 1.00 75.77 136 THR A N 1
ATOM 788 C CA . THR A 1 159 ? -7.662 11.217 10.154 1.00 81.49 136 THR A CA 1
ATOM 789 C C . THR A 1 159 ? -7.726 11.817 11.571 1.00 86.02 136 THR A C 1
ATOM 790 O O . THR A 1 159 ? -6.694 11.900 12.275 1.00 88.61 136 THR A O 1
ATOM 794 N N . LEU A 1 160 ? -8.937 12.178 12.006 1.00 95.60 137 LEU A N 1
ATOM 795 C CA . LEU A 1 160 ? -9.115 12.827 13.308 1.00 101.04 137 LEU A CA 1
ATOM 796 C C . LEU A 1 160 ? -8.886 11.917 14.508 1.00 98.85 137 LEU A C 1
ATOM 797 O O . LEU A 1 160 ? -8.510 12.390 15.578 1.00 103.72 137 LEU A O 1
ATOM 802 N N . SER A 1 161 ? -9.121 10.618 14.345 1.00 117.14 138 SER A N 1
ATOM 803 C CA . SER A 1 161 ? -8.903 9.694 15.454 1.00 115.19 138 SER A CA 1
ATOM 804 C C . SER A 1 161 ? -7.427 9.367 15.601 1.00 117.91 138 SER A C 1
ATOM 805 O O . SER A 1 161 ? -6.948 9.107 16.708 1.00 121.37 138 SER A O 1
ATOM 808 N N . ARG A 1 162 ? -6.713 9.340 14.477 1.00 161.19 139 ARG A N 1
ATOM 809 C CA . ARG A 1 162 ? -5.284 9.051 14.537 1.00 163.07 139 ARG A CA 1
ATOM 810 C C . ARG A 1 162 ? -4.460 10.228 15.032 1.00 170.77 139 ARG A C 1
ATOM 811 O O . ARG A 1 162 ? -3.753 10.108 16.037 1.00 173.93 139 ARG A O 1
ATOM 819 N N . TRP A 1 163 ? -4.536 11.359 14.332 1.00 179.04 140 TRP A N 1
ATOM 820 C CA . TRP A 1 163 ? -3.556 12.414 14.596 1.00 185.48 140 TRP A CA 1
ATOM 821 C C . TRP A 1 163 ? -3.755 13.175 15.914 1.00 189.94 140 TRP A C 1
ATOM 822 O O . TRP A 1 163 ? -2.779 13.558 16.563 1.00 193.22 140 TRP A O 1
ATOM 833 N N . GLY A 1 164 ? -5.006 13.382 16.314 1.00 155.95 141 GLY A N 1
ATOM 834 C CA . GLY A 1 164 ? -5.286 13.930 17.630 1.00 159.20 141 GLY A CA 1
ATOM 835 C C . GLY A 1 164 ? -5.134 12.830 18.664 1.00 157.91 141 GLY A C 1
ATOM 836 O O . GLY A 1 164 ? -5.121 11.650 18.309 1.00 154.19 141 GLY A O 1
ATOM 837 N N . HIS A 1 165 ? -5.001 13.200 19.936 1.00 181.64 142 HIS A N 1
ATOM 838 C CA . HIS A 1 165 ? -4.939 12.197 20.993 1.00 180.58 142 HIS A CA 1
ATOM 839 C C . HIS A 1 165 ? -6.240 11.406 20.980 1.00 176.11 142 HIS A C 1
ATOM 840 O O . HIS A 1 165 ? -7.317 11.988 20.861 1.00 175.33 142 HIS A O 1
ATOM 847 N N . GLY A 1 166 ? -6.132 10.083 21.083 1.00 168.36 143 GLY A N 1
ATOM 848 C CA . GLY A 1 166 ? -7.283 9.199 20.998 1.00 163.45 143 GLY A CA 1
ATOM 849 C C . GLY A 1 166 ? -8.421 9.546 21.943 1.00 161.47 143 GLY A C 1
ATOM 850 O O . GLY A 1 166 ? -8.346 9.294 23.147 1.00 160.18 143 GLY A O 1
ATOM 851 N N . ASN A 1 167 ? -9.478 10.133 21.390 1.00 184.53 144 ASN A N 1
ATOM 852 C CA . ASN A 1 167 ? -10.658 10.489 22.172 1.00 180.40 144 ASN A CA 1
ATOM 853 C C . ASN A 1 167 ? -11.955 10.119 21.465 1.00 172.51 144 ASN A C 1
ATOM 854 O O . ASN A 1 167 ? -12.185 10.502 20.318 1.00 173.23 144 ASN A O 1
ATOM 859 N N . LEU A 1 168 ? -12.797 9.364 22.161 1.00 173.29 145 LEU A N 1
ATOM 860 C CA . LEU A 1 168 ? -14.079 8.932 21.619 1.00 166.27 145 LEU A CA 1
ATOM 861 C C . LEU A 1 168 ? -14.971 10.156 21.418 1.00 169.12 145 LEU A C 1
ATOM 862 O O . LEU A 1 168 ? -15.698 10.265 20.420 1.00 167.22 145 LEU A O 1
ATOM 867 N N . ALA A 1 169 ? -14.885 11.066 22.389 1.00 135.28 146 ALA A N 1
ATOM 868 C CA . ALA A 1 169 ? -15.554 12.363 22.364 1.00 139.55 146 ALA A CA 1
ATOM 869 C C . ALA A 1 169 ? -15.503 12.979 20.983 1.00 143.67 146 ALA A C 1
ATOM 870 O O . ALA A 1 169 ? -16.492 12.958 20.257 1.00 142.17 146 ALA A O 1
ATOM 872 N N . ARG A 1 170 ? -14.335 13.513 20.641 1.00 94.98 147 ARG A N 1
ATOM 873 C CA . ARG A 1 170 ? -14.090 14.214 19.384 1.00 101.41 147 ARG A CA 1
ATOM 874 C C . ARG A 1 170 ? -14.769 13.543 18.184 1.00 96.23 147 ARG A C 1
ATOM 875 O O . ARG A 1 170 ? -15.557 14.181 17.470 1.00 98.39 147 ARG A O 1
ATOM 883 N N . LEU A 1 171 ? -14.477 12.255 17.987 1.00 123.86 148 LEU A N 1
ATOM 884 C CA . LEU A 1 171 ? -15.064 11.471 16.899 1.00 117.66 148 LEU A CA 1
ATOM 885 C C . LEU A 1 171 ? -16.575 11.570 16.892 1.00 113.96 148 LEU A C 1
ATOM 886 O O . LEU A 1 171 ? -17.183 11.925 15.878 1.00 114.69 148 LEU A O 1
ATOM 891 N N . LEU A 1 172 ? -17.183 11.266 18.031 1.00 72.57 149 LEU A N 1
ATOM 892 C CA . LEU A 1 172 ? -18.637 11.340 18.124 1.00 69.81 149 LEU A CA 1
ATOM 893 C C . LEU A 1 172 ? -19.198 12.761 17.959 1.00 75.94 149 LEU A C 1
ATOM 894 O O . LEU A 1 172 ? -20.351 12.937 17.562 1.00 75.64 149 LEU A O 1
ATOM 899 N N . LEU A 1 173 ? -18.381 13.773 18.221 1.00 103.10 150 LEU A N 1
ATOM 900 C CA . LEU A 1 173 ? -18.813 15.148 17.998 1.00 109.55 150 LEU A CA 1
ATOM 901 C C . LEU A 1 173 ? -18.851 15.443 16.509 1.00 113.60 150 LEU A C 1
ATOM 902 O O . LEU A 1 173 ? -19.801 16.055 16.022 1.00 116.00 150 LEU A O 1
ATOM 907 N N . ALA A 1 174 ? -17.812 15.013 15.792 1.00 83.37 151 ALA A N 1
ATOM 908 C CA . ALA A 1 174 ? -17.793 15.126 14.334 1.00 85.55 151 ALA A CA 1
ATOM 909 C C . ALA A 1 174 ? -19.016 14.406 13.773 1.00 79.37 151 ALA A C 1
ATOM 910 O O . ALA A 1 174 ? -19.652 14.859 12.803 1.00 82.70 151 ALA A O 1
ATOM 912 N N . GLY A 1 175 ? -19.338 13.284 14.408 1.00 73.08 152 GLY A N 1
ATOM 913 C CA . GLY A 1 175 ? -20.546 12.548 14.104 1.00 68.45 152 GLY A CA 1
ATOM 914 C C . GLY A 1 175 ? -21.761 13.438 14.239 1.00 72.02 152 GLY A C 1
ATOM 915 O O . GLY A 1 175 ? -22.530 13.565 13.294 1.00 73.76 152 GLY A O 1
ATOM 916 N N . ILE A 1 176 ? -21.929 14.067 15.399 1.00 70.11 153 ILE A N 1
ATOM 917 C CA . ILE A 1 176 ? -23.108 14.901 15.642 1.00 73.05 153 ILE A CA 1
ATOM 918 C C . ILE A 1 176 ? -23.223 16.029 14.617 1.00 80.71 153 ILE A C 1
ATOM 919 O O . ILE A 1 176 ? -24.301 16.290 14.079 1.00 82.29 153 ILE A O 1
ATOM 924 N N . ALA A 1 177 ? -22.098 16.684 14.348 1.00 88.00 154 ALA A N 1
ATOM 925 C CA . ALA A 1 177 ? -22.058 17.766 13.377 1.00 96.43 154 ALA A CA 1
ATOM 926 C C . ALA A 1 177 ? -22.529 17.295 12.009 1.00 96.18 154 ALA A C 1
ATOM 927 O O . ALA A 1 177 ? -23.459 17.867 11.442 1.00 100.00 154 ALA A O 1
ATOM 929 N N . ILE A 1 178 ? -21.896 16.251 11.484 1.00 67.08 155 ILE A N 1
ATOM 930 C CA . ILE A 1 178 ? -22.260 15.741 10.166 1.00 67.26 155 ILE A CA 1
ATOM 931 C C . ILE A 1 178 ? -23.715 15.247 10.068 1.00 65.90 155 ILE A C 1
ATOM 932 O O . ILE A 1 178 ? -24.427 15.550 9.092 1.00 69.99 155 ILE A O 1
ATOM 937 N N . ASN A 1 179 ? -24.155 14.503 11.082 1.00 76.21 156 ASN A N 1
ATOM 938 C CA . ASN A 1 179 ? -25.531 14.015 11.150 1.00 73.92 156 ASN A CA 1
ATOM 939 C C . ASN A 1 179 ? -26.532 15.156 11.150 1.00 79.52 156 ASN A C 1
ATOM 940 O O . ASN A 1 179 ? -27.511 15.117 10.411 1.00 82.37 156 ASN A O 1
ATOM 945 N N . ALA A 1 180 ? -26.281 16.172 11.970 1.00 123.25 157 ALA A N 1
ATOM 946 C CA . ALA A 1 180 ? -27.159 17.338 12.027 1.00 128.26 157 ALA A CA 1
ATOM 947 C C . ALA A 1 180 ? -27.176 18.080 10.693 1.00 135.61 157 ALA A C 1
ATOM 948 O O . ALA A 1 180 ? -28.228 18.544 10.250 1.00 138.41 157 ALA A O 1
ATOM 950 N N . LEU A 1 181 ? -26.005 18.178 10.061 1.00 84.80 158 LEU A N 1
ATOM 951 C CA . LEU A 1 181 ? -25.867 18.803 8.747 1.00 91.78 158 LEU A CA 1
ATOM 952 C C . LEU A 1 181 ? -26.764 18.142 7.710 1.00 91.75 158 LEU A C 1
ATOM 953 O O . LEU A 1 181 ? -27.601 18.806 7.092 1.00 95.90 158 LEU A O 1
ATOM 958 N N . CYS A 1 182 ? -26.594 16.836 7.518 1.00 87.41 159 CYS A N 1
ATOM 959 C CA . CYS A 1 182 ? -27.364 16.134 6.495 1.00 88.40 159 CYS A CA 1
ATOM 960 C C . CYS A 1 182 ? -28.850 16.063 6.834 1.00 87.10 159 CYS A C 1
ATOM 961 O O . CYS A 1 182 ? -29.710 16.310 5.975 1.00 91.20 159 CYS A O 1
ATOM 964 N N . GLY A 1 183 ? -29.149 15.755 8.090 1.00 78.97 160 GLY A N 1
ATOM 965 C CA . GLY A 1 183 ? -30.520 15.718 8.560 1.00 78.24 160 GLY A CA 1
ATOM 966 C C . GLY A 1 183 ? -31.238 17.036 8.367 1.00 82.79 160 GLY A C 1
ATOM 967 O O . GLY A 1 183 ? -32.447 17.061 8.135 1.00 84.23 160 GLY A O 1
ATOM 968 N N . ALA A 1 184 ? -30.499 18.136 8.469 1.00 84.44 161 ALA A N 1
ATOM 969 C CA . ALA A 1 184 ? -31.070 19.453 8.205 1.00 88.87 161 ALA A CA 1
ATOM 970 C C . ALA A 1 184 ? -31.275 19.650 6.699 1.00 93.23 161 ALA A C 1
ATOM 971 O O . ALA A 1 184 ? -32.355 20.068 6.247 1.00 95.23 161 ALA A O 1
ATOM 973 N N . ALA A 1 185 ? -30.235 19.329 5.931 1.00 110.32 162 ALA A N 1
ATOM 974 C CA . ALA A 1 185 ? -30.242 19.497 4.481 1.00 115.00 162 ALA A CA 1
ATOM 975 C C . ALA A 1 185 ? -31.437 18.824 3.797 1.00 114.20 162 ALA A C 1
ATOM 976 O O . ALA A 1 185 ? -32.047 19.382 2.867 1.00 117.21 162 ALA A O 1
ATOM 978 N N . VAL A 1 186 ? -31.774 17.622 4.258 1.00 128.63 163 VAL A N 1
ATOM 979 C CA . VAL A 1 186 ? -32.899 16.882 3.669 1.00 128.18 163 VAL A CA 1
ATOM 980 C C . VAL A 1 186 ? -34.245 17.595 3.856 1.00 128.35 163 VAL A C 1
ATOM 981 O O . VAL A 1 186 ? -34.956 17.850 2.882 1.00 131.20 163 VAL A O 1
ATOM 985 N N . GLY A 1 187 ? -34.587 17.921 5.100 1.00 104.91 164 GLY A N 1
ATOM 986 C CA . GLY A 1 187 ? -35.836 18.604 5.402 1.00 105.00 164 GLY A CA 1
ATOM 987 C C . GLY A 1 187 ? -35.935 19.957 4.712 1.00 109.47 164 GLY A C 1
ATOM 988 O O . GLY A 1 187 ? -37.019 20.363 4.242 1.00 110.84 164 GLY A O 1
ATOM 989 N N . VAL A 1 188 ? -34.803 20.662 4.650 1.00 151.11 165 VAL A N 1
ATOM 990 C CA . VAL A 1 188 ? -34.743 21.908 3.891 1.00 155.38 165 VAL A CA 1
ATOM 991 C C . VAL A 1 188 ? -35.234 21.660 2.468 1.00 157.57 165 VAL A C 1
ATOM 992 O O . VAL A 1 188 ? -36.149 22.328 2.008 1.00 159.02 165 VAL A O 1
ATOM 996 N N . LEU A 1 189 ? -34.635 20.680 1.792 1.00 132.84 166 LEU A N 1
ATOM 997 C CA . LEU A 1 189 ? -35.059 20.328 0.435 1.00 134.78 166 LEU A CA 1
ATOM 998 C C . LEU A 1 189 ? -36.522 19.914 0.334 1.00 133.20 166 LEU A C 1
ATOM 999 O O . LEU A 1 189 ? -37.167 20.151 -0.691 1.00 134.87 166 LEU A O 1
ATOM 1004 N N . THR A 1 190 ? -37.036 19.274 1.381 1.00 154.78 167 THR A N 1
ATOM 1005 C CA . THR A 1 190 ? -38.458 18.942 1.445 1.00 153.42 167 THR A CA 1
ATOM 1006 C C . THR A 1 190 ? -39.307 20.213 1.410 1.00 154.89 167 THR A C 1
ATOM 1007 O O . THR A 1 190 ? -40.409 20.225 0.851 1.00 155.44 167 THR A O 1
ATOM 1011 N N . TYR A 1 191 ? -38.780 21.290 1.988 1.00 144.19 168 TYR A N 1
ATOM 1012 C CA . TYR A 1 191 ? -39.466 22.582 1.898 1.00 146.04 168 TYR A CA 1
ATOM 1013 C C . TYR A 1 191 ? -39.169 23.372 0.612 1.00 149.87 168 TYR A C 1
ATOM 1014 O O . TYR A 1 191 ? -39.956 24.233 0.226 1.00 151.66 168 TYR A O 1
ATOM 1023 N N . ILE A 1 192 ? -38.052 23.071 -0.051 1.00 172.36 169 ILE A N 1
ATOM 1024 C CA . ILE A 1 192 ? -37.660 23.788 -1.271 1.00 175.95 169 ILE A CA 1
ATOM 1025 C C . ILE A 1 192 ? -38.379 23.265 -2.511 1.00 177.16 169 ILE A C 1
ATOM 1026 O O . ILE A 1 192 ? -39.218 23.952 -3.095 1.00 179.05 169 ILE A O 1
ATOM 1031 N N . SER A 1 193 ? -38.025 22.046 -2.912 1.00 157.98 170 SER A N 1
ATOM 1032 C CA . SER A 1 193 ? -38.553 21.433 -4.126 1.00 159.20 170 SER A CA 1
ATOM 1033 C C . SER A 1 193 ? -39.512 20.300 -3.781 1.00 157.38 170 SER A C 1
ATOM 1034 O O . SER A 1 193 ? -39.291 19.562 -2.824 1.00 155.58 170 SER A O 1
ATOM 1037 N N . ASP A 1 194 ? -40.577 20.161 -4.562 1.00 180.35 171 ASP A N 1
ATOM 1038 C CA . ASP A 1 194 ? -41.556 19.109 -4.309 1.00 178.61 171 ASP A CA 1
ATOM 1039 C C . ASP A 1 194 ? -41.736 18.182 -5.508 1.00 179.64 171 ASP A C 1
ATOM 1040 O O . ASP A 1 194 ? -42.128 18.614 -6.594 1.00 182.09 171 ASP A O 1
ATOM 1045 N N . ASP A 1 195 ? -41.437 16.905 -5.286 1.00 146.88 172 ASP A N 1
ATOM 1046 C CA . ASP A 1 195 ? -41.767 15.831 -6.219 1.00 147.89 172 ASP A CA 1
ATOM 1047 C C . ASP A 1 195 ? -41.682 14.488 -5.495 1.00 145.45 172 ASP A C 1
ATOM 1048 O O . ASP A 1 195 ? -41.242 14.428 -4.348 1.00 143.22 172 ASP A O 1
ATOM 1053 N N . GLN A 1 196 ? -42.117 13.420 -6.158 1.00 160.56 173 GLN A N 1
ATOM 1054 C CA . GLN A 1 196 ? -42.130 12.085 -5.561 1.00 158.55 173 GLN A CA 1
ATOM 1055 C C . GLN A 1 196 ? -40.731 11.637 -5.145 1.00 157.31 173 GLN A C 1
ATOM 1056 O O . GLN A 1 196 ? -40.561 10.919 -4.154 1.00 154.66 173 GLN A O 1
ATOM 1062 N N . GLN A 1 197 ? -39.736 12.072 -5.914 1.00 177.62 174 GLN A N 1
ATOM 1063 C CA . GLN A 1 197 ? -38.342 11.728 -5.665 1.00 176.76 174 GLN A CA 1
ATOM 1064 C C . GLN A 1 197 ? -37.913 12.102 -4.251 1.00 174.29 174 GLN A C 1
ATOM 1065 O O . GLN A 1 197 ? -37.385 11.270 -3.519 1.00 171.92 174 GLN A O 1
ATOM 1071 N N . LEU A 1 198 ? -38.149 13.355 -3.872 1.00 159.46 175 LEU A N 1
ATOM 1072 C CA . LEU A 1 198 ? -37.670 13.875 -2.596 1.00 157.01 175 LEU A CA 1
ATOM 1073 C C . LEU A 1 198 ? -38.413 13.330 -1.384 1.00 153.52 175 LEU A C 1
ATOM 1074 O O . LEU A 1 198 ? -37.812 13.140 -0.329 1.00 150.71 175 LEU A O 1
ATOM 1079 N N . ARG A 1 199 ? -39.711 13.082 -1.523 1.00 147.17 176 ARG A N 1
ATOM 1080 C CA . ARG A 1 199 ? -40.457 12.467 -0.431 1.00 144.11 176 ARG A CA 1
ATOM 1081 C C . ARG A 1 199 ? -40.024 11.016 -0.234 1.00 142.72 176 ARG A C 1
ATOM 1082 O O . ARG A 1 199 ? -39.754 10.580 0.896 1.00 139.46 176 ARG A O 1
ATOM 1090 N N . GLN A 1 200 ? -39.951 10.275 -1.339 1.00 153.63 177 GLN A N 1
ATOM 1091 C CA . GLN A 1 200 ? -39.524 8.880 -1.287 1.00 152.73 177 GLN A CA 1
ATOM 1092 C C . GLN A 1 200 ? -38.109 8.766 -0.727 1.00 150.85 177 GLN A C 1
ATOM 1093 O O . GLN A 1 200 ? -37.806 7.850 0.030 1.00 148.39 177 GLN A O 1
ATOM 1099 N N . PHE A 1 201 ? -37.260 9.725 -1.084 1.00 92.48 178 PHE A N 1
ATOM 1100 C CA . PHE A 1 201 ? -35.874 9.770 -0.619 1.00 88.34 178 PHE A CA 1
ATOM 1101 C C . PHE A 1 201 ? -35.785 10.130 0.858 1.00 85.34 178 PHE A C 1
ATOM 1102 O O . PHE A 1 201 ? -34.938 9.609 1.575 1.00 81.77 178 PHE A O 1
ATOM 1110 N N . SER A 1 202 ? -36.653 11.034 1.302 1.00 104.91 179 SER A N 1
ATOM 1111 C CA . SER A 1 202 ? -36.701 11.432 2.706 1.00 101.23 179 SER A CA 1
ATOM 1112 C C . SER A 1 202 ? -37.160 10.278 3.597 1.00 97.52 179 SER A C 1
ATOM 1113 O O . SER A 1 202 ? -36.641 10.086 4.704 1.00 93.53 179 SER A O 1
ATOM 1116 N N . LEU A 1 203 ? -38.133 9.511 3.114 1.00 97.65 180 LEU A N 1
ATOM 1117 C CA . LEU A 1 203 ? -38.573 8.321 3.837 1.00 95.02 180 LEU A CA 1
ATOM 1118 C C . LEU A 1 203 ? -37.529 7.193 3.738 1.00 94.04 180 LEU A C 1
ATOM 1119 O O . LEU A 1 203 ? -37.414 6.346 4.627 1.00 90.73 180 LEU A O 1
ATOM 1124 N N . TRP A 1 204 ? -36.763 7.197 2.654 1.00 132.94 181 TRP A N 1
ATOM 1125 C CA . TRP A 1 204 ? -35.783 6.147 2.407 1.00 132.27 181 TRP A CA 1
ATOM 1126 C C . TRP A 1 204 ? -34.507 6.336 3.210 1.00 128.55 181 TRP A C 1
ATOM 1127 O O . TRP A 1 204 ? -33.889 5.366 3.643 1.00 125.85 181 TRP A O 1
ATOM 1138 N N . SER A 1 205 ? -34.106 7.588 3.398 1.00 149.44 182 SER A N 1
ATOM 1139 C CA . SER A 1 205 ? -32.918 7.889 4.182 1.00 146.00 182 SER A CA 1
ATOM 1140 C C . SER A 1 205 ? -33.192 7.667 5.669 1.00 140.47 182 SER A C 1
ATOM 1141 O O . SER A 1 205 ? -32.268 7.632 6.481 1.00 135.87 182 SER A O 1
ATOM 1144 N N . MET A 1 206 ? -34.465 7.512 6.020 1.00 83.73 183 MET A N 1
ATOM 1145 C CA . MET A 1 206 ? -34.833 7.153 7.379 1.00 78.65 183 MET A CA 1
ATOM 1146 C C . MET A 1 206 ? -34.404 5.727 7.707 1.00 76.25 183 MET A C 1
ATOM 1147 O O . MET A 1 206 ? -34.442 5.313 8.865 1.00 71.52 183 MET A O 1
ATOM 1152 N N . GLY A 1 207 ? -33.994 4.982 6.685 1.00 79.85 184 GLY A N 1
ATOM 1153 C CA . GLY A 1 207 ? -33.565 3.605 6.856 1.00 78.68 184 GLY A CA 1
ATOM 1154 C C . GLY A 1 207 ? -34.722 2.628 6.737 1.00 81.26 184 GLY A C 1
ATOM 1155 O O . GLY A 1 207 ? -35.434 2.366 7.713 1.00 78.63 184 GLY A O 1
ATOM 1156 N N . SER A 1 208 ? -34.914 2.086 5.537 1.00 101.97 185 SER A N 1
ATOM 1157 C CA . SER A 1 208 ? -36.003 1.143 5.291 1.00 104.55 185 SER A CA 1
ATOM 1158 C C . SER A 1 208 ? -35.649 0.118 4.218 1.00 106.93 185 SER A C 1
ATOM 1159 O O . SER A 1 208 ? -34.883 0.405 3.291 1.00 107.08 185 SER A O 1
ATOM 1162 N N . LEU A 1 209 ? -36.209 -1.079 4.364 1.00 131.03 186 LEU A N 1
ATOM 1163 C CA . LEU A 1 209 ? -36.056 -2.131 3.365 1.00 132.68 186 LEU A CA 1
ATOM 1164 C C . LEU A 1 209 ? -37.383 -2.431 2.681 1.00 136.82 186 LEU A C 1
ATOM 1165 O O . LEU A 1 209 ? -37.601 -3.538 2.189 1.00 137.70 186 LEU A O 1
ATOM 1170 N N . GLY A 1 210 ? -38.265 -1.437 2.651 1.00 148.99 187 GLY A N 1
ATOM 1171 C CA . GLY A 1 210 ? -39.560 -1.584 2.013 1.00 152.27 187 GLY A CA 1
ATOM 1172 C C . GLY A 1 210 ? -39.448 -1.761 0.511 1.00 154.23 187 GLY A C 1
ATOM 1173 O O . GLY A 1 210 ? -40.387 -2.219 -0.141 1.00 156.49 187 GLY A O 1
ATOM 1174 N N . GLN A 1 211 ? -38.290 -1.404 -0.034 1.00 119.89 188 GLN A N 1
ATOM 1175 C CA . GLN A 1 211 ? -38.064 -1.456 -1.471 1.00 120.88 188 GLN A CA 1
ATOM 1176 C C . GLN A 1 211 ? -37.049 -2.536 -1.845 1.00 118.06 188 GLN A C 1
ATOM 1177 O O . GLN A 1 211 ? -36.090 -2.277 -2.574 1.00 116.04 188 GLN A O 1
ATOM 1183 N N . ALA A 1 212 ? -37.271 -3.751 -1.351 1.00 105.79 189 ALA A N 1
ATOM 1184 C CA . ALA A 1 212 ? -36.351 -4.858 -1.599 1.00 102.63 189 ALA A CA 1
ATOM 1185 C C . ALA A 1 212 ? -36.677 -5.592 -2.893 1.00 104.34 189 ALA A C 1
ATOM 1186 O O . ALA A 1 212 ? -37.779 -6.110 -3.063 1.00 107.38 189 ALA A O 1
ATOM 1188 N N . GLN A 1 213 ? -35.709 -5.629 -3.803 1.00 166.14 190 GLN A N 1
ATOM 1189 C CA . GLN A 1 213 ? -35.855 -6.356 -5.058 1.00 167.02 190 GLN A CA 1
ATOM 1190 C C . GLN A 1 213 ? -34.673 -7.299 -5.241 1.00 162.24 190 GLN A C 1
ATOM 1191 O O . GLN A 1 213 ? -33.716 -7.252 -4.474 1.00 157.82 190 GLN A O 1
ATOM 1197 N N . TRP A 1 214 ? -34.734 -8.148 -6.259 1.00 134.35 191 TRP A N 1
ATOM 1198 C CA . TRP A 1 214 ? -33.690 -9.150 -6.473 1.00 130.61 191 TRP A CA 1
ATOM 1199 C C . TRP A 1 214 ? -32.392 -8.602 -7.075 1.00 126.78 191 TRP A C 1
ATOM 1200 O O . TRP A 1 214 ? -31.312 -9.127 -6.798 1.00 122.99 191 TRP A O 1
ATOM 1211 N N . SER A 1 215 ? -32.491 -7.563 -7.900 1.00 174.45 192 SER A N 1
ATOM 1212 C CA . SER A 1 215 ? -31.303 -6.983 -8.526 1.00 171.66 192 SER A CA 1
ATOM 1213 C C . SER A 1 215 ? -30.477 -6.176 -7.522 1.00 167.60 192 SER A C 1
ATOM 1214 O O . SER A 1 215 ? -29.246 -6.307 -7.463 1.00 163.53 192 SER A O 1
ATOM 1217 N N . THR A 1 216 ? -31.158 -5.349 -6.733 1.00 137.35 193 THR A N 1
ATOM 1218 C CA . THR A 1 216 ? -30.495 -4.610 -5.668 1.00 134.09 193 THR A CA 1
ATOM 1219 C C . THR A 1 216 ? -29.799 -5.594 -4.733 1.00 129.39 193 THR A C 1
ATOM 1220 O O . THR A 1 216 ? -28.585 -5.518 -4.551 1.00 124.72 193 THR A O 1
ATOM 1224 N N . LEU A 1 217 ? -30.565 -6.528 -4.170 1.00 119.40 194 LEU A N 1
ATOM 1225 C CA . LEU A 1 217 ? -30.020 -7.555 -3.280 1.00 115.86 194 LEU A CA 1
ATOM 1226 C C . LEU A 1 217 ? -28.841 -8.292 -3.911 1.00 112.50 194 LEU A C 1
ATOM 1227 O O . LEU A 1 217 ? -27.863 -8.603 -3.233 1.00 108.21 194 LEU A O 1
ATOM 1232 N N . LEU A 1 218 ? -28.923 -8.557 -5.210 1.00 142.62 195 LEU A N 1
ATOM 1233 C CA . LEU A 1 218 ? -27.832 -9.245 -5.891 1.00 140.35 195 LEU A CA 1
ATOM 1234 C C . LEU A 1 218 ? -26.547 -8.413 -5.912 1.00 136.82 195 LEU A C 1
ATOM 1235 O O . LEU A 1 218 ? -25.490 -8.905 -5.519 1.00 134.26 195 LEU A O 1
ATOM 1240 N N . VAL A 1 219 ? -26.633 -7.161 -6.360 1.00 140.57 196 VAL A N 1
ATOM 1241 C CA . VAL A 1 219 ? -25.433 -6.322 -6.430 1.00 138.11 196 VAL A CA 1
ATOM 1242 C C . VAL A 1 219 ? -24.862 -6.091 -5.032 1.00 132.91 196 VAL A C 1
ATOM 1243 O O . VAL A 1 219 ? -23.659 -6.264 -4.793 1.00 130.59 196 VAL A O 1
ATOM 1247 N N . ALA A 1 220 ? -25.745 -5.714 -4.113 1.00 141.37 197 ALA A N 1
ATOM 1248 C CA . ALA A 1 220 ? -25.373 -5.483 -2.725 1.00 137.34 197 ALA A CA 1
ATOM 1249 C C . ALA A 1 220 ? -24.639 -6.686 -2.150 1.00 134.03 197 ALA A C 1
ATOM 1250 O O . ALA A 1 220 ? -23.584 -6.531 -1.551 1.00 130.07 197 ALA A O 1
ATOM 1252 N N . SER A 1 221 ? -25.180 -7.883 -2.353 1.00 86.65 198 SER A N 1
ATOM 1253 C CA . SER A 1 221 ? -24.565 -9.073 -1.779 1.00 84.49 198 SER A CA 1
ATOM 1254 C C . SER A 1 221 ? -23.283 -9.442 -2.517 1.00 85.11 198 SER A C 1
ATOM 1255 O O . SER A 1 221 ? -22.391 -10.080 -1.949 1.00 83.98 198 SER A O 1
ATOM 1258 N N . SER A 1 222 ? -23.181 -9.027 -3.774 1.00 90.57 199 SER A N 1
ATOM 1259 C CA . SER A 1 222 ? -21.975 -9.299 -4.547 1.00 93.09 199 SER A CA 1
ATOM 1260 C C . SER A 1 222 ? -20.840 -8.374 -4.123 1.00 90.39 199 SER A C 1
ATOM 1261 O O . SER A 1 222 ? -19.670 -8.685 -4.341 1.00 91.53 199 SER A O 1
ATOM 1264 N N . LEU A 1 223 ? -21.180 -7.236 -3.526 1.00 120.85 200 LEU A N 1
ATOM 1265 C CA . LEU A 1 223 ? -20.156 -6.357 -2.964 1.00 118.23 200 LEU A CA 1
ATOM 1266 C C . LEU A 1 223 ? -19.861 -6.702 -1.505 1.00 114.54 200 LEU A C 1
ATOM 1267 O O . LEU A 1 223 ? -18.726 -6.578 -1.048 1.00 113.42 200 LEU A O 1
ATOM 1272 N N . ILE A 1 224 ? -20.890 -7.149 -0.791 1.00 74.43 201 ILE A N 1
ATOM 1273 C CA . ILE A 1 224 ? -20.810 -7.390 0.649 1.00 70.97 201 ILE A CA 1
ATOM 1274 C C . ILE A 1 224 ? -20.209 -8.745 1.030 1.00 71.49 201 ILE A C 1
ATOM 1275 O O . ILE A 1 224 ? -19.317 -8.809 1.875 1.00 69.65 201 ILE A O 1
ATOM 1280 N N . LEU A 1 225 ? -20.688 -9.831 0.436 1.00 96.10 202 LEU A N 1
ATOM 1281 C CA . LEU A 1 225 ? -20.169 -11.136 0.840 1.00 96.90 202 LEU A CA 1
ATOM 1282 C C . LEU A 1 225 ? -18.650 -11.335 0.669 1.00 97.83 202 LEU A C 1
ATOM 1283 O O . LEU A 1 225 ? -18.011 -11.902 1.550 1.00 96.74 202 LEU A O 1
ATOM 1288 N N . PRO A 1 226 ? -18.058 -10.852 -0.436 1.00 103.01 203 PRO A N 1
ATOM 1289 C CA . PRO A 1 226 ? -16.596 -10.957 -0.484 1.00 103.99 203 PRO A CA 1
ATOM 1290 C C . PRO A 1 226 ? -15.883 -9.967 0.432 1.00 100.70 203 PRO A C 1
ATOM 1291 O O . PRO A 1 226 ? -14.773 -10.262 0.866 1.00 100.90 203 PRO A O 1
ATOM 1295 N N . THR A 1 227 ? -16.486 -8.817 0.725 1.00 168.88 204 THR A N 1
ATOM 1296 C CA . THR A 1 227 ? -15.834 -7.871 1.631 1.00 166.13 204 THR A CA 1
ATOM 1297 C C . THR A 1 227 ? -15.879 -8.359 3.086 1.00 163.50 204 THR A C 1
ATOM 1298 O O . THR A 1 227 ? -14.965 -8.090 3.859 1.00 162.38 204 THR A O 1
ATOM 1302 N N . CYS A 1 228 ? -16.924 -9.095 3.453 1.00 68.54 205 CYS A N 1
ATOM 1303 C CA . CYS A 1 228 ? -16.993 -9.694 4.791 1.00 66.57 205 CYS A CA 1
ATOM 1304 C C . CYS A 1 228 ? -16.010 -10.859 4.956 1.00 68.20 205 CYS A C 1
ATOM 1305 O O . CYS A 1 228 ? -15.570 -11.172 6.064 1.00 66.91 205 CYS A O 1
ATOM 1308 N N . ILE A 1 229 ? -15.662 -11.498 3.844 1.00 90.38 206 ILE A N 1
ATOM 1309 C CA . ILE A 1 229 ? -14.617 -12.512 3.857 1.00 92.67 206 ILE A CA 1
ATOM 1310 C C . ILE A 1 229 ? -13.258 -11.827 3.932 1.00 92.86 206 ILE A C 1
ATOM 1311 O O . ILE A 1 229 ? -12.342 -12.303 4.602 1.00 93.32 206 ILE A O 1
ATOM 1316 N N . LEU A 1 230 ? -13.143 -10.685 3.266 1.00 72.48 207 LEU A N 1
ATOM 1317 C CA . LEU A 1 230 ? -11.889 -9.947 3.275 1.00 72.93 207 LEU A CA 1
ATOM 1318 C C . LEU A 1 230 ? -11.632 -9.310 4.635 1.00 69.79 207 LEU A C 1
ATOM 1319 O O . LEU A 1 230 ? -10.469 -9.070 5.009 1.00 70.36 207 LEU A O 1
ATOM 1324 N N . GLY A 1 231 ? -12.724 -9.047 5.365 1.00 68.14 208 GLY A N 1
ATOM 1325 C CA . GLY A 1 231 ? -12.663 -8.549 6.728 1.00 65.46 208 GLY A CA 1
ATOM 1326 C C . GLY A 1 231 ? -12.153 -9.644 7.636 1.00 65.81 208 GLY A C 1
ATOM 1327 O O . GLY A 1 231 ? -11.455 -9.383 8.615 1.00 65.08 208 GLY A O 1
ATOM 1328 N N . LEU A 1 232 ? -12.480 -10.882 7.281 1.00 99.07 209 LEU A N 1
ATOM 1329 C CA . LEU A 1 232 ? -12.102 -12.033 8.087 1.00 99.87 209 LEU A CA 1
ATOM 1330 C C . LEU A 1 232 ? -10.632 -12.415 7.909 1.00 102.68 209 LEU A C 1
ATOM 1331 O O . LEU A 1 232 ? -9.999 -12.934 8.823 1.00 103.17 209 LEU A O 1
ATOM 1336 N N . LEU A 1 233 ? -10.083 -12.160 6.735 1.00 108.96 210 LEU A N 1
ATOM 1337 C CA . LEU A 1 233 ? -8.674 -12.450 6.527 1.00 112.14 210 LEU A CA 1
ATOM 1338 C C . LEU A 1 233 ? -7.798 -11.447 7.276 1.00 111.22 210 LEU A C 1
ATOM 1339 O O . LEU A 1 233 ? -6.660 -11.748 7.641 1.00 113.45 210 LEU A O 1
ATOM 1344 N N . GLN A 1 234 ? -8.344 -10.258 7.511 1.00 70.86 211 GLN A N 1
ATOM 1345 C CA . GLN A 1 234 ? -7.604 -9.182 8.169 1.00 70.08 211 GLN A CA 1
ATOM 1346 C C . GLN A 1 234 ? -7.661 -9.212 9.700 1.00 68.16 211 GLN A C 1
ATOM 1347 O O . GLN A 1 234 ? -7.015 -8.378 10.342 1.00 67.92 211 GLN A O 1
ATOM 1353 N N . ALA A 1 235 ? -8.414 -10.165 10.268 1.00 111.62 212 ALA A N 1
ATOM 1354 C CA . ALA A 1 235 ? -8.671 -10.245 11.722 1.00 110.02 212 ALA A CA 1
ATOM 1355 C C . ALA A 1 235 ? -7.419 -10.346 12.586 1.00 112.07 212 ALA A C 1
ATOM 1356 O O . ALA A 1 235 ? -7.481 -10.105 13.795 1.00 111.08 212 ALA A O 1
ATOM 1358 N N . ARG A 1 236 ? -6.300 -10.725 11.967 1.00 103.99 213 ARG A N 1
ATOM 1359 C CA . ARG A 1 236 ? -5.024 -10.802 12.667 1.00 106.73 213 ARG A CA 1
ATOM 1360 C C . ARG A 1 236 ? -4.467 -9.402 12.898 1.00 106.53 213 ARG A C 1
ATOM 1361 O O . ARG A 1 236 ? -4.177 -9.027 14.037 1.00 106.46 213 ARG A O 1
ATOM 1369 N N . GLN A 1 237 ? -4.339 -8.627 11.820 1.00 82.99 214 GLN A N 1
ATOM 1370 C CA . GLN A 1 237 ? -3.888 -7.243 11.930 1.00 82.99 214 GLN A CA 1
ATOM 1371 C C . GLN A 1 237 ? -4.799 -6.467 12.868 1.00 79.57 214 GLN A C 1
ATOM 1372 O O . GLN A 1 237 ? -4.333 -5.669 13.667 1.00 80.02 214 GLN A O 1
ATOM 1378 N N . LEU A 1 238 ? -6.100 -6.720 12.775 1.00 76.94 215 LEU A N 1
ATOM 1379 C CA . LEU A 1 238 ? -7.084 -6.036 13.609 1.00 73.98 215 LEU A CA 1
ATOM 1380 C C . LEU A 1 238 ? -6.833 -6.260 15.095 1.00 74.31 215 LEU A C 1
ATOM 1381 O O . LEU A 1 238 ? -7.015 -5.351 15.911 1.00 73.42 215 LEU A O 1
ATOM 1386 N N . ASN A 1 239 ? -6.395 -7.467 15.444 1.00 65.63 216 ASN A N 1
ATOM 1387 C CA . ASN A 1 239 ? -6.039 -7.771 16.828 1.00 66.50 216 ASN A CA 1
ATOM 1388 C C . ASN A 1 239 ? -4.779 -7.029 17.257 1.00 68.73 216 ASN A C 1
ATOM 1389 O O . ASN A 1 239 ? -4.764 -6.371 18.294 1.00 68.69 216 ASN A O 1
ATOM 1394 N N . LEU A 1 240 ? -3.722 -7.135 16.449 1.00 71.08 217 LEU A N 1
ATOM 1395 C CA . LEU A 1 240 ? -2.440 -6.508 16.770 1.00 73.85 217 LEU A CA 1
ATOM 1396 C C . LEU A 1 240 ? -2.529 -4.979 16.774 1.00 72.95 217 LEU A C 1
ATOM 1397 O O . LEU A 1 240 ? -1.819 -4.313 17.522 1.00 76.20 217 LEU A O 1
ATOM 1402 N N . LEU A 1 241 ? -3.425 -4.430 15.961 1.00 99.49 218 LEU A N 1
ATOM 1403 C CA . LEU A 1 241 ? -3.612 -2.985 15.900 1.00 99.81 218 LEU A CA 1
ATOM 1404 C C . LEU A 1 241 ? -4.241 -2.460 17.175 1.00 101.69 218 LEU A C 1
ATOM 1405 O O . LEU A 1 241 ? -4.168 -1.268 17.458 1.00 104.72 218 LEU A O 1
ATOM 1410 N N . GLN A 1 242 ? -4.856 -3.348 17.945 1.00 67.40 219 GLN A N 1
ATOM 1411 C CA . GLN A 1 242 ? -5.438 -2.953 19.223 1.00 66.72 219 GLN A CA 1
ATOM 1412 C C . GLN A 1 242 ? -4.399 -2.443 20.230 1.00 69.87 219 GLN A C 1
ATOM 1413 O O . GLN A 1 242 ? -4.715 -1.642 21.113 1.00 72.60 219 GLN A O 1
ATOM 1419 N N . LEU A 1 243 ? -3.164 -2.906 20.088 1.00 122.26 220 LEU A N 1
ATOM 1420 C CA . LEU A 1 243 ? -2.104 -2.534 21.014 1.00 130.80 220 LEU A CA 1
ATOM 1421 C C . LEU A 1 243 ? -1.680 -1.084 20.830 1.00 133.43 220 LEU A C 1
ATOM 1422 O O . LEU A 1 243 ? -1.141 -0.460 21.744 1.00 139.97 220 LEU A O 1
ATOM 1427 N N . GLY A 1 244 ? -1.937 -0.554 19.641 1.00 93.27 221 GLY A N 1
ATOM 1428 C CA . GLY A 1 244 ? -1.492 0.778 19.278 1.00 95.41 221 GLY A CA 1
ATOM 1429 C C . GLY A 1 244 ? -0.728 0.708 17.973 1.00 92.69 221 GLY A C 1
ATOM 1430 O O . GLY A 1 244 ? -0.211 -0.348 17.620 1.00 91.34 221 GLY A O 1
ATOM 1431 N N . ASP A 1 245 ? -0.655 1.824 17.254 1.00 77.99 222 ASP A N 1
ATOM 1432 C CA . ASP A 1 245 ? 0.014 1.845 15.951 1.00 79.52 222 ASP A CA 1
ATOM 1433 C C . ASP A 1 245 ? 1.494 1.490 16.027 1.00 83.79 222 ASP A C 1
ATOM 1434 O O . ASP A 1 245 ? 1.975 0.643 15.276 1.00 85.01 222 ASP A O 1
ATOM 1439 N N . GLU A 1 246 ? 2.200 2.138 16.946 1.00 127.15 223 GLU A N 1
ATOM 1440 C CA . GLU A 1 246 ? 3.627 1.916 17.124 1.00 130.31 223 GLU A CA 1
ATOM 1441 C C . GLU A 1 246 ? 3.876 0.492 17.613 1.00 130.83 223 GLU A C 1
ATOM 1442 O O . GLU A 1 246 ? 4.688 -0.247 17.038 1.00 130.14 223 GLU A O 1
ATOM 1448 N N . GLU A 1 247 ? 3.160 0.120 18.672 1.00 128.12 224 GLU A N 1
ATOM 1449 C CA . GLU A 1 247 ? 3.249 -1.213 19.253 1.00 129.25 224 GLU A CA 1
ATOM 1450 C C . GLU A 1 247 ? 3.102 -2.297 18.196 1.00 124.52 224 GLU A C 1
ATOM 1451 O O . GLU A 1 247 ? 3.908 -3.231 18.139 1.00 125.81 224 GLU A O 1
ATOM 1457 N N . ALA A 1 248 ? 2.079 -2.163 17.354 1.00 89.73 225 ALA A N 1
ATOM 1458 C CA . ALA A 1 248 ? 1.869 -3.107 16.259 1.00 84.91 225 ALA A CA 1
ATOM 1459 C C . ALA A 1 248 ? 2.996 -3.031 15.225 1.00 88.28 225 ALA A C 1
ATOM 1460 O O . ALA A 1 248 ? 3.415 -4.054 14.681 1.00 89.99 225 ALA A O 1
ATOM 1462 N N . HIS A 1 249 ? 3.500 -1.828 14.960 1.00 93.17 226 HIS A N 1
ATOM 1463 C CA . HIS A 1 249 ? 4.588 -1.694 13.999 1.00 96.48 226 HIS A CA 1
ATOM 1464 C C . HIS A 1 249 ? 5.798 -2.493 14.437 1.00 100.98 226 HIS A C 1
ATOM 1465 O O . HIS A 1 249 ? 6.519 -3.047 13.608 1.00 104.11 226 HIS A O 1
ATOM 1472 N N . TYR A 1 250 ? 6.021 -2.551 15.745 1.00 134.18 227 TYR A N 1
ATOM 1473 C CA . TYR A 1 250 ? 7.169 -3.282 16.271 1.00 138.77 227 TYR A CA 1
ATOM 1474 C C . TYR A 1 250 ? 7.025 -4.791 16.105 1.00 138.77 227 TYR A C 1
ATOM 1475 O O . TYR A 1 250 ? 8.022 -5.511 16.036 1.00 143.13 227 TYR A O 1
ATOM 1484 N N . LEU A 1 251 ? 5.786 -5.264 16.036 1.00 112.19 228 LEU A N 1
ATOM 1485 C CA . LEU A 1 251 ? 5.531 -6.696 15.932 1.00 112.14 228 LEU A CA 1
ATOM 1486 C C . LEU A 1 251 ? 5.618 -7.217 14.499 1.00 113.12 228 LEU A C 1
ATOM 1487 O O . LEU A 1 251 ? 5.447 -8.411 14.261 1.00 113.67 228 LEU A O 1
ATOM 1492 N N . GLY A 1 252 ? 5.887 -6.326 13.549 1.00 126.94 229 GLY A N 1
ATOM 1493 C CA . GLY A 1 252 ? 6.001 -6.718 12.155 1.00 128.51 229 GLY A CA 1
ATOM 1494 C C . GLY A 1 252 ? 4.821 -6.275 11.310 1.00 124.46 229 GLY A C 1
ATOM 1495 O O . GLY A 1 252 ? 4.914 -6.229 10.082 1.00 125.95 229 GLY A O 1
ATOM 1496 N N . VAL A 1 253 ? 3.713 -5.950 11.969 1.00 92.99 230 VAL A N 1
ATOM 1497 C CA . VAL A 1 253 ? 2.501 -5.504 11.293 1.00 89.22 230 VAL A CA 1
ATOM 1498 C C . VAL A 1 253 ? 2.774 -4.279 10.447 1.00 90.19 230 VAL A C 1
ATOM 1499 O O . VAL A 1 253 ? 3.240 -3.266 10.960 1.00 90.92 230 VAL A O 1
ATOM 1503 N N . ASN A 1 254 ? 2.495 -4.366 9.151 1.00 115.83 231 ASN A N 1
ATOM 1504 C CA . ASN A 1 254 ? 2.528 -3.184 8.303 1.00 116.33 231 ASN A CA 1
ATOM 1505 C C . ASN A 1 254 ? 1.303 -2.347 8.626 1.00 111.43 231 ASN A C 1
ATOM 1506 O O . ASN A 1 254 ? 0.231 -2.581 8.074 1.00 108.69 231 ASN A O 1
ATOM 1511 N N . VAL A 1 255 ? 1.465 -1.377 9.520 1.00 133.69 232 VAL A N 1
ATOM 1512 C CA . VAL A 1 255 ? 0.329 -0.654 10.091 1.00 129.40 232 VAL A CA 1
ATOM 1513 C C . VAL A 1 255 ? -0.420 0.209 9.075 1.00 127.97 232 VAL A C 1
ATOM 1514 O O . VAL A 1 255 ? -1.651 0.313 9.125 1.00 124.32 232 VAL A O 1
ATOM 1518 N N . ARG A 1 256 ? 0.318 0.813 8.147 1.00 160.14 233 ARG A N 1
ATOM 1519 C CA . ARG A 1 256 ? -0.298 1.634 7.105 1.00 159.55 233 ARG A CA 1
ATOM 1520 C C . ARG A 1 256 ? -1.230 0.817 6.221 1.00 157.97 233 ARG A C 1
ATOM 1521 O O . ARG A 1 256 ? -2.391 1.179 6.026 1.00 154.93 233 ARG A O 1
ATOM 1529 N N . GLN A 1 257 ? -0.705 -0.284 5.693 1.00 138.95 234 GLN A N 1
ATOM 1530 C CA . GLN A 1 257 ? -1.474 -1.205 4.866 1.00 138.07 234 GLN A CA 1
ATOM 1531 C C . GLN A 1 257 ? -2.751 -1.664 5.567 1.00 133.34 234 GLN A C 1
ATOM 1532 O O . GLN A 1 257 ? -3.839 -1.585 5.002 1.00 131.24 234 GLN A O 1
ATOM 1538 N N . ALA A 1 258 ? -2.614 -2.130 6.803 1.00 110.40 235 ALA A N 1
ATOM 1539 C CA . ALA A 1 258 ? -3.752 -2.605 7.577 1.00 106.39 235 ALA A CA 1
ATOM 1540 C C . ALA A 1 258 ? -4.786 -1.499 7.809 1.00 103.18 235 ALA A C 1
ATOM 1541 O O . ALA A 1 258 ? -6.001 -1.733 7.719 1.00 100.33 235 ALA A O 1
ATOM 1543 N N . LYS A 1 259 ? -4.307 -0.294 8.101 1.00 139.52 236 LYS A N 1
ATOM 1544 C CA . LYS A 1 259 ? -5.201 0.844 8.283 1.00 137.19 236 LYS A CA 1
ATOM 1545 C C . LYS A 1 259 ? -5.992 1.144 7.017 1.00 136.83 236 LYS A C 1
ATOM 1546 O O . LYS A 1 259 ? -7.221 1.250 7.063 1.00 134.06 236 LYS A O 1
ATOM 1552 N N . LEU A 1 260 ? -5.286 1.281 5.894 1.00 86.34 237 LEU A N 1
ATOM 1553 C CA . LEU A 1 260 ? -5.935 1.520 4.607 1.00 86.81 237 LEU A CA 1
ATOM 1554 C C . LEU A 1 260 ? -6.969 0.452 4.311 1.00 84.80 237 LEU A C 1
ATOM 1555 O O . LEU A 1 260 ? -8.152 0.755 4.173 1.00 82.62 237 LEU A O 1
ATOM 1560 N N . ARG A 1 261 ? -6.504 -0.794 4.218 1.00 73.05 238 ARG A N 1
ATOM 1561 C CA . ARG A 1 261 ? -7.369 -1.932 3.908 1.00 72.29 238 ARG A CA 1
ATOM 1562 C C . ARG A 1 261 ? -8.609 -2.008 4.793 1.00 68.60 238 ARG A C 1
ATOM 1563 O O . ARG A 1 261 ? -9.685 -2.345 4.305 1.00 67.86 238 ARG A O 1
ATOM 1571 N N . LEU A 1 262 ? -8.458 -1.691 6.076 1.00 67.95 239 LEU A N 1
ATOM 1572 C CA . LEU A 1 262 ? -9.608 -1.662 6.967 1.00 64.85 239 LEU A CA 1
ATOM 1573 C C . LEU A 1 262 ? -10.582 -0.512 6.641 1.00 63.65 239 LEU A C 1
ATOM 1574 O O . LEU A 1 262 ? -11.800 -0.729 6.506 1.00 62.30 239 LEU A O 1
ATOM 1579 N N . LEU A 1 263 ? -10.033 0.697 6.511 1.00 63.29 240 LEU A N 1
ATOM 1580 C CA . LEU A 1 263 ? -10.799 1.873 6.098 1.00 62.82 240 LEU A CA 1
ATOM 1581 C C . LEU A 1 263 ? -11.633 1.539 4.864 1.00 63.55 240 LEU A C 1
ATOM 1582 O O . LEU A 1 263 ? -12.859 1.553 4.916 1.00 62.06 240 LEU A O 1
ATOM 1587 N N . LEU A 1 264 ? -10.938 1.239 3.764 1.00 106.86 241 LEU A N 1
ATOM 1588 C CA . LEU A 1 264 ? -11.524 0.728 2.524 1.00 108.22 241 LEU A CA 1
ATOM 1589 C C . LEU A 1 264 ? -12.640 -0.279 2.766 1.00 106.34 241 LEU A C 1
ATOM 1590 O O . LEU A 1 264 ? -13.789 -0.027 2.420 1.00 105.72 241 LEU A O 1
ATOM 1595 N N . LEU A 1 265 ? -12.274 -1.419 3.351 1.00 84.38 242 LEU A N 1
ATOM 1596 C CA . LEU A 1 265 ? -13.211 -2.465 3.774 1.00 82.84 242 LEU A CA 1
ATOM 1597 C C . LEU A 1 265 ? -14.540 -1.925 4.250 1.00 80.54 242 LEU A C 1
ATOM 1598 O O . LEU A 1 265 ? -15.587 -2.159 3.622 1.00 80.88 242 LEU A O 1
ATOM 1603 N N . SER A 1 266 ? -14.491 -1.190 5.359 1.00 60.11 243 SER A N 1
ATOM 1604 C CA . SER A 1 266 ? -15.718 -0.697 6.002 1.00 58.12 243 SER A CA 1
ATOM 1605 C C . SER A 1 266 ? -16.399 0.366 5.130 1.00 58.87 243 SER A C 1
ATOM 1606 O O . SER A 1 266 ? -17.612 0.527 5.175 1.00 58.21 243 SER A O 1
ATOM 1609 N N . ALA A 1 267 ? -15.625 1.052 4.294 1.00 168.18 244 ALA A N 1
ATOM 1610 C CA . ALA A 1 267 ? -16.207 2.017 3.364 1.00 169.98 244 ALA A CA 1
ATOM 1611 C C . ALA A 1 267 ? -17.085 1.329 2.322 1.00 171.38 244 ALA A C 1
ATOM 1612 O O . ALA A 1 267 ? -18.207 1.759 2.072 1.00 172.41 244 ALA A O 1
ATOM 1614 N N . ILE A 1 268 ? -16.569 0.256 1.726 1.00 66.27 245 ILE A N 1
ATOM 1615 C CA . ILE A 1 268 ? -17.330 -0.552 0.779 1.00 68.16 245 ILE A CA 1
ATOM 1616 C C . ILE A 1 268 ? -18.575 -1.123 1.438 1.00 66.43 245 ILE A C 1
ATOM 1617 O O . ILE A 1 268 ? -19.687 -0.987 0.907 1.00 67.35 245 ILE A O 1
ATOM 1622 N N . LEU A 1 269 ? -18.381 -1.752 2.595 1.00 63.04 246 LEU A N 1
ATOM 1623 C CA . LEU A 1 269 ? -19.505 -2.216 3.428 1.00 61.36 246 LEU A CA 1
ATOM 1624 C C . LEU A 1 269 ? -20.624 -1.185 3.608 1.00 60.61 246 LEU A C 1
ATOM 1625 O O . LEU A 1 269 ? -21.774 -1.438 3.232 1.00 61.51 246 LEU A O 1
ATOM 1630 N N . ILE A 1 270 ? -20.289 -0.030 4.180 1.00 89.46 247 ILE A N 1
ATOM 1631 C CA . ILE A 1 270 ? -21.306 0.967 4.497 1.00 91.64 247 ILE A CA 1
ATOM 1632 C C . ILE A 1 270 ? -21.898 1.553 3.229 1.00 97.08 247 ILE A C 1
ATOM 1633 O O . ILE A 1 270 ? -23.084 1.845 3.177 1.00 101.18 247 ILE A O 1
ATOM 1638 N N . GLY A 1 271 ? -21.069 1.711 2.206 1.00 106.08 248 GLY A N 1
ATOM 1639 C CA . GLY A 1 271 ? -21.533 2.178 0.910 1.00 111.45 248 GLY A CA 1
ATOM 1640 C C . GLY A 1 271 ? -22.684 1.334 0.403 1.00 113.83 248 GLY A C 1
ATOM 1641 O O . GLY A 1 271 ? -23.781 1.847 0.151 1.00 119.10 248 GLY A O 1
ATOM 1642 N N . ALA A 1 272 ? -22.441 0.032 0.281 1.00 77.40 249 ALA A N 1
ATOM 1643 C CA . ALA A 1 272 ? -23.484 -0.891 -0.162 1.00 79.83 249 ALA A CA 1
ATOM 1644 C C . ALA A 1 272 ? -24.699 -0.881 0.773 1.00 81.95 249 ALA A C 1
ATOM 1645 O O . ALA A 1 272 ? -25.833 -0.600 0.350 1.00 87.35 249 ALA A O 1
ATOM 1647 N N . ALA A 1 273 ? -24.458 -1.172 2.044 1.00 74.11 250 ALA A N 1
ATOM 1648 C CA . ALA A 1 273 ? -25.537 -1.237 3.027 1.00 75.96 250 ALA A CA 1
ATOM 1649 C C . ALA A 1 273 ? -26.442 -0.008 3.001 1.00 81.76 250 ALA A C 1
ATOM 1650 O O . ALA A 1 273 ? -27.658 -0.138 3.052 1.00 86.96 250 ALA A O 1
ATOM 1652 N N . VAL A 1 274 ? -25.841 1.175 2.913 1.00 90.01 251 VAL A N 1
ATOM 1653 C CA . VAL A 1 274 ? -26.577 2.439 2.935 1.00 96.27 251 VAL A CA 1
ATOM 1654 C C . VAL A 1 274 ? -27.336 2.662 1.641 1.00 103.16 251 VAL A C 1
ATOM 1655 O O . VAL A 1 274 ? -28.538 2.968 1.660 1.00 109.51 251 VAL A O 1
ATOM 1659 N N . ALA A 1 275 ? -26.634 2.505 0.519 1.00 101.06 252 ALA A N 1
ATOM 1660 C CA . ALA A 1 275 ? -27.242 2.726 -0.793 1.00 106.68 252 ALA A CA 1
ATOM 1661 C C . ALA A 1 275 ? -28.362 1.734 -1.097 1.00 109.27 252 ALA A C 1
ATOM 1662 O O . ALA A 1 275 ? -29.097 1.907 -2.065 1.00 114.41 252 ALA A O 1
ATOM 1664 N N . VAL A 1 276 ? -28.496 0.694 -0.281 1.00 72.91 253 VAL A N 1
ATOM 1665 C CA . VAL A 1 276 ? -29.660 -0.183 -0.415 1.00 74.84 253 VAL A CA 1
ATOM 1666 C C . VAL A 1 276 ? -30.674 -0.045 0.753 1.00 74.67 253 VAL A C 1
ATOM 1667 O O . VAL A 1 276 ? -31.858 -0.350 0.604 1.00 79.82 253 VAL A O 1
ATOM 1671 N N . SER A 1 277 ? -30.223 0.454 1.898 1.00 73.69 254 SER A N 1
ATOM 1672 C CA . SER A 1 277 ? -31.082 0.482 3.083 1.00 75.38 254 SER A CA 1
ATOM 1673 C C . SER A 1 277 ? -31.341 1.880 3.655 1.00 78.94 254 SER A C 1
ATOM 1674 O O . SER A 1 277 ? -32.358 2.111 4.336 1.00 82.54 254 SER A O 1
ATOM 1677 N N . GLY A 1 278 ? -30.420 2.803 3.386 1.00 95.81 255 GLY A N 1
ATOM 1678 C CA . GLY A 1 278 ? -30.534 4.150 3.911 1.00 99.22 255 GLY A CA 1
ATOM 1679 C C . GLY A 1 278 ? -29.604 4.411 5.079 1.00 92.82 255 GLY A C 1
ATOM 1680 O O . GLY A 1 278 ? -28.380 4.373 4.932 1.00 86.62 255 GLY A O 1
ATOM 1681 N N . VAL A 1 279 ? -30.187 4.678 6.245 1.00 113.22 256 VAL A N 1
ATOM 1682 C CA . VAL A 1 279 ? -29.406 5.048 7.420 1.00 104.72 256 VAL A CA 1
ATOM 1683 C C . VAL A 1 279 ? -29.899 4.377 8.704 1.00 99.63 256 VAL A C 1
ATOM 1684 O O . VAL A 1 279 ? -30.975 4.698 9.227 1.00 101.07 256 VAL A O 1
ATOM 1688 N N . ILE A 1 280 ? -29.087 3.439 9.190 1.00 114.61 257 ILE A N 1
ATOM 1689 C CA . ILE A 1 280 ? -29.337 2.700 10.424 1.00 109.89 257 ILE A CA 1
ATOM 1690 C C . ILE A 1 280 ? -28.058 2.757 11.271 1.00 102.36 257 ILE A C 1
ATOM 1691 O O . ILE A 1 280 ? -26.963 2.582 10.730 1.00 99.84 257 ILE A O 1
ATOM 1696 N N . GLY A 1 281 ? -28.185 2.987 12.585 1.00 62.14 258 GLY A N 1
ATOM 1697 C CA . GLY A 1 281 ? -27.038 3.366 13.414 1.00 57.84 258 GLY A CA 1
ATOM 1698 C C . GLY A 1 281 ? -26.699 2.651 14.727 1.00 54.79 258 GLY A C 1
ATOM 1699 O O . GLY A 1 281 ? -26.025 3.206 15.606 1.00 54.55 258 GLY A O 1
ATOM 1700 N N . PHE A 1 282 ? -27.130 1.404 14.853 1.00 54.81 259 PHE A N 1
ATOM 1701 C CA . PHE A 1 282 ? -26.973 0.671 16.109 1.00 54.64 259 PHE A CA 1
ATOM 1702 C C . PHE A 1 282 ? -26.579 -0.785 15.832 1.00 54.05 259 PHE A C 1
ATOM 1703 O O . PHE A 1 282 ? -25.990 -1.477 16.657 1.00 53.70 259 PHE A O 1
ATOM 1711 N N . ILE A 1 283 ? -26.898 -1.229 14.629 1.00 53.43 260 ILE A N 1
ATOM 1712 C CA . ILE A 1 283 ? -26.449 -2.533 14.114 1.00 53.23 260 ILE A CA 1
ATOM 1713 C C . ILE A 1 283 ? -24.907 -2.579 13.906 1.00 52.12 260 ILE A C 1
ATOM 1714 O O . ILE A 1 283 ? -24.314 -3.646 13.724 1.00 52.07 260 ILE A O 1
ATOM 1719 N N . GLY A 1 284 ? -24.274 -1.415 13.978 1.00 52.45 261 GLY A N 1
ATOM 1720 C CA . GLY A 1 284 ? -22.841 -1.365 14.124 1.00 51.77 261 GLY A CA 1
ATOM 1721 C C . GLY A 1 284 ? -22.350 -1.045 15.521 1.00 51.54 261 GLY A C 1
ATOM 1722 O O . GLY A 1 284 ? -21.189 -1.267 15.858 1.00 51.33 261 GLY A O 1
ATOM 1723 N N . LEU A 1 285 ? -23.232 -0.505 16.352 1.00 92.13 262 LEU A N 1
ATOM 1724 C CA . LEU A 1 285 ? -22.852 -0.210 17.723 1.00 92.54 262 LEU A CA 1
ATOM 1725 C C . LEU A 1 285 ? -23.118 -1.411 18.602 1.00 92.84 262 LEU A C 1
ATOM 1726 O O . LEU A 1 285 ? -22.216 -1.893 19.275 1.00 92.66 262 LEU A O 1
ATOM 1731 N N . VAL A 1 286 ? -24.349 -1.908 18.574 1.00 52.08 263 VAL A N 1
ATOM 1732 C CA . VAL A 1 286 ? -24.797 -2.876 19.583 1.00 53.01 263 VAL A CA 1
ATOM 1733 C C . VAL A 1 286 ? -24.334 -4.319 19.314 1.00 52.79 263 VAL A C 1
ATOM 1734 O O . VAL A 1 286 ? -23.784 -4.979 20.189 1.00 53.24 263 VAL A O 1
ATOM 1738 N N . VAL A 1 287 ? -24.550 -4.824 18.115 1.00 83.76 264 VAL A N 1
ATOM 1739 C CA . VAL A 1 287 ? -24.158 -6.206 17.868 1.00 83.68 264 VAL A CA 1
ATOM 1740 C C . VAL A 1 287 ? -22.687 -6.567 18.221 1.00 83.09 264 VAL A C 1
ATOM 1741 O O . VAL A 1 287 ? -22.451 -7.639 18.801 1.00 83.73 264 VAL A O 1
ATOM 1745 N N . PRO A 1 288 ? -21.705 -5.679 17.921 1.00 51.84 265 PRO A N 1
ATOM 1746 C CA . PRO A 1 288 ? -20.354 -6.120 18.278 1.00 52.01 265 PRO A CA 1
ATOM 1747 C C . PRO A 1 288 ? -20.177 -6.220 19.787 1.00 52.80 265 PRO A C 1
ATOM 1748 O O . PRO A 1 288 ? -19.535 -7.145 20.255 1.00 53.57 265 PRO A O 1
ATOM 1752 N N . HIS A 1 289 ? -20.757 -5.303 20.544 1.00 76.95 266 HIS A N 1
ATOM 1753 C CA . HIS A 1 289 ? -20.673 -5.412 21.995 1.00 78.26 266 HIS A CA 1
ATOM 1754 C C . HIS A 1 289 ? -21.384 -6.658 22.511 1.00 79.26 266 HIS A C 1
ATOM 1755 O O . HIS A 1 289 ? -20.882 -7.340 23.402 1.00 80.34 266 HIS A O 1
ATOM 1762 N N . LEU A 1 290 ? -22.534 -6.970 21.925 1.00 54.90 267 LEU A N 1
ATOM 1763 C CA . LEU A 1 290 ? -23.273 -8.163 22.315 1.00 56.16 267 LEU A CA 1
ATOM 1764 C C . LEU A 1 290 ? -22.490 -9.462 22.089 1.00 56.48 267 LEU A C 1
ATOM 1765 O O . LEU A 1 290 ? -22.365 -10.271 23.008 1.00 57.94 267 LEU A O 1
ATOM 1770 N N . ILE A 1 291 ? -21.952 -9.659 20.884 1.00 56.73 268 ILE A N 1
ATOM 1771 C CA . ILE A 1 291 ? -21.111 -10.822 20.627 1.00 57.35 268 ILE A CA 1
ATOM 1772 C C . ILE A 1 291 ? -19.868 -10.808 21.524 1.00 57.93 268 ILE A C 1
ATOM 1773 O O . ILE A 1 291 ? -19.506 -11.826 22.122 1.00 59.37 268 ILE A O 1
ATOM 1778 N N . ARG A 1 292 ? -19.248 -9.641 21.656 1.00 67.20 269 ARG A N 1
ATOM 1779 C CA . ARG A 1 292 ? -17.974 -9.517 22.365 1.00 67.95 269 ARG A CA 1
ATOM 1780 C C . ARG A 1 292 ? -18.091 -9.722 23.870 1.00 69.70 269 ARG A C 1
ATOM 1781 O O . ARG A 1 292 ? -17.096 -9.986 24.533 1.00 71.03 269 ARG A O 1
ATOM 1789 N N . MET A 1 293 ? -19.301 -9.596 24.408 1.00 84.85 270 MET A N 1
ATOM 1790 C CA . MET A 1 293 ? -19.540 -9.853 25.827 1.00 86.98 270 MET A CA 1
ATOM 1791 C C . MET A 1 293 ? -19.674 -11.344 26.117 1.00 88.58 270 MET A C 1
ATOM 1792 O O . MET A 1 293 ? -19.965 -11.729 27.246 1.00 90.72 270 MET A O 1
ATOM 1797 N N . ARG A 1 294 ? -19.474 -12.175 25.095 1.00 86.97 271 ARG A N 1
ATOM 1798 C CA . ARG A 1 294 ? -19.677 -13.619 25.202 1.00 88.72 271 ARG A CA 1
ATOM 1799 C C . ARG A 1 294 ? -18.652 -14.394 24.379 1.00 88.73 271 ARG A C 1
ATOM 1800 O O . ARG A 1 294 ? -18.672 -15.618 24.330 1.00 91.77 271 ARG A O 1
ATOM 1808 N N . ILE A 1 295 ? -17.773 -13.671 23.708 1.00 61.93 272 ILE A N 1
ATOM 1809 C CA . ILE A 1 295 ? -16.579 -14.262 23.124 1.00 62.52 272 ILE A CA 1
ATOM 1810 C C . ILE A 1 295 ? -15.432 -13.331 23.525 1.00 62.54 272 ILE A C 1
ATOM 1811 O O . ILE A 1 295 ? -15.671 -12.196 23.956 1.00 61.70 272 ILE A O 1
ATOM 1816 N N . GLY A 1 296 ? -14.192 -13.792 23.393 1.00 119.87 273 GLY A N 1
ATOM 1817 C CA . GLY A 1 296 ? -13.056 -12.901 23.527 1.00 120.25 273 GLY A CA 1
ATOM 1818 C C . GLY A 1 296 ? -13.118 -11.842 22.441 1.00 117.02 273 GLY A C 1
ATOM 1819 O O . GLY A 1 296 ? -13.687 -12.070 21.375 1.00 115.80 273 GLY A O 1
ATOM 1820 N N . ALA A 1 297 ? -12.533 -10.681 22.710 1.00 64.11 274 ALA A N 1
ATOM 1821 C CA . ALA A 1 297 ? -12.442 -9.614 21.724 1.00 62.50 274 ALA A CA 1
ATOM 1822 C C . ALA A 1 297 ? -11.532 -9.991 20.549 1.00 62.98 274 ALA A C 1
ATOM 1823 O O . ALA A 1 297 ? -11.240 -9.161 19.684 1.00 62.21 274 ALA A O 1
ATOM 1825 N N . ASP A 1 298 ? -11.074 -11.239 20.534 1.00 62.25 275 ASP A N 1
ATOM 1826 C CA . ASP A 1 298 ? -10.326 -11.750 19.402 1.00 63.17 275 ASP A CA 1
ATOM 1827 C C . ASP A 1 298 ? -11.188 -11.612 18.154 1.00 61.50 275 ASP A C 1
ATOM 1828 O O . ASP A 1 298 ? -12.351 -12.031 18.137 1.00 60.55 275 ASP A O 1
ATOM 1833 N N . HIS A 1 299 ? -10.615 -11.010 17.115 1.00 61.50 276 HIS A N 1
ATOM 1834 C CA . HIS A 1 299 ? -11.377 -10.674 15.908 1.00 60.22 276 HIS A CA 1
ATOM 1835 C C . HIS A 1 299 ? -11.732 -11.874 15.015 1.00 61.24 276 HIS A C 1
ATOM 1836 O O . HIS A 1 299 ? -12.674 -11.803 14.216 1.00 60.37 276 HIS A O 1
ATOM 1843 N N . ARG A 1 300 ? -10.996 -12.975 15.173 1.00 63.41 277 ARG A N 1
ATOM 1844 C CA . ARG A 1 300 ? -11.284 -14.203 14.434 1.00 64.92 277 ARG A CA 1
ATOM 1845 C C . ARG A 1 300 ? -12.662 -14.737 14.800 1.00 63.91 277 ARG A C 1
ATOM 1846 O O . ARG A 1 300 ? -13.380 -15.268 13.966 1.00 64.35 277 ARG A O 1
ATOM 1854 N N . TRP A 1 301 ? -13.032 -14.598 16.061 1.00 62.98 278 TRP A N 1
ATOM 1855 C CA . TRP A 1 301 ? -14.336 -15.059 16.488 1.00 62.36 278 TRP A CA 1
ATOM 1856 C C . TRP A 1 301 ? -15.269 -13.883 16.556 1.00 60.03 278 TRP A C 1
ATOM 1857 O O . TRP A 1 301 ? -16.481 -14.065 16.501 1.00 59.53 278 TRP A O 1
ATOM 1868 N N . LEU A 1 302 ? -14.705 -12.678 16.644 1.00 69.35 279 LEU A N 1
ATOM 1869 C CA . LEU A 1 302 ? -15.527 -11.472 16.746 1.00 67.25 279 LEU A CA 1
ATOM 1870 C C . LEU A 1 302 ? -16.241 -11.125 15.450 1.00 66.57 279 LEU A C 1
ATOM 1871 O O . LEU A 1 302 ? -17.455 -10.930 15.447 1.00 65.82 279 LEU A O 1
ATOM 1876 N N . LEU A 1 303 ? -15.485 -11.026 14.364 1.00 57.01 280 LEU A N 1
ATOM 1877 C CA . LEU A 1 303 ? -16.061 -10.681 13.078 1.00 56.88 280 LEU A CA 1
ATOM 1878 C C . LEU A 1 303 ? -17.262 -11.562 12.706 1.00 57.46 280 LEU A C 1
ATOM 1879 O O . LEU A 1 303 ? -18.378 -11.035 12.560 1.00 56.57 280 LEU A O 1
ATOM 1884 N N . PRO A 1 304 ? -17.046 -12.898 12.558 1.00 82.90 281 PRO A N 1
ATOM 1885 C CA . PRO A 1 304 ? -18.131 -13.726 12.022 1.00 84.05 281 PRO A CA 1
ATOM 1886 C C . PRO A 1 304 ? -19.310 -13.759 12.963 1.00 83.21 281 PRO A C 1
ATOM 1887 O O . PRO A 1 304 ? -20.445 -13.718 12.514 1.00 83.43 281 PRO A O 1
ATOM 1891 N N . GLY A 1 305 ? -19.035 -13.825 14.256 1.00 58.91 282 GLY A N 1
ATOM 1892 C CA . GLY A 1 305 ? -20.079 -13.740 15.253 1.00 58.33 282 GLY A CA 1
ATOM 1893 C C . GLY A 1 305 ? -20.955 -12.514 15.093 1.00 56.86 282 GLY A C 1
ATOM 1894 O O . GLY A 1 305 ? -22.171 -12.621 15.143 1.00 57.20 282 GLY A O 1
ATOM 1895 N N . ALA A 1 306 ? -20.347 -11.350 14.902 1.00 80.48 283 ALA A N 1
ATOM 1896 C CA . ALA A 1 306 ? -21.110 -10.135 14.651 1.00 79.42 283 ALA A CA 1
ATOM 1897 C C . ALA A 1 306 ? -21.931 -10.245 13.354 1.00 80.20 283 ALA A C 1
ATOM 1898 O O . ALA A 1 306 ? -23.133 -9.941 13.353 1.00 80.40 283 ALA A O 1
ATOM 1900 N N . ALA A 1 307 ? -21.282 -10.684 12.267 1.00 59.15 284 ALA A N 1
ATOM 1901 C CA . ALA A 1 307 ? -21.946 -10.868 10.967 1.00 60.48 284 ALA A CA 1
ATOM 1902 C C . ALA A 1 307 ? -23.257 -11.662 11.045 1.00 62.95 284 ALA A C 1
ATOM 1903 O O . ALA A 1 307 ? -24.194 -11.390 10.292 1.00 65.86 284 ALA A O 1
ATOM 1905 N N . LEU A 1 308 ? -23.311 -12.643 11.943 1.00 59.30 285 LEU A N 1
ATOM 1906 C CA . LEU A 1 308 ? -24.500 -13.468 12.115 1.00 60.86 285 LEU A CA 1
ATOM 1907 C C . LEU A 1 308 ? -25.470 -12.815 13.074 1.00 59.98 285 LEU A C 1
ATOM 1908 O O . LEU A 1 308 ? -26.684 -12.943 12.928 1.00 61.22 285 LEU A O 1
ATOM 1913 N N . GLY A 1 309 ? -24.927 -12.111 14.054 1.00 92.34 286 GLY A N 1
ATOM 1914 C CA . GLY A 1 309 ? -25.748 -11.464 15.055 1.00 92.03 286 GLY A CA 1
ATOM 1915 C C . GLY A 1 309 ? -26.383 -10.215 14.487 1.00 91.88 286 GLY A C 1
ATOM 1916 O O . GLY A 1 309 ? -27.436 -9.766 14.947 1.00 94.11 286 GLY A O 1
ATOM 1917 N N . GLY A 1 310 ? -25.722 -9.632 13.495 1.00 81.94 287 GLY A N 1
ATOM 1918 C CA . GLY A 1 310 ? -26.244 -8.437 12.863 1.00 82.50 287 GLY A CA 1
ATOM 1919 C C . GLY A 1 310 ? -27.421 -8.787 11.976 1.00 88.87 287 GLY A C 1
ATOM 1920 O O . GLY A 1 310 ? -28.442 -8.091 11.963 1.00 92.61 287 GLY A O 1
ATOM 1921 N N . ALA A 1 311 ? -27.260 -9.878 11.230 1.00 77.77 288 ALA A N 1
ATOM 1922 C CA . ALA A 1 311 ? -28.299 -10.392 10.356 1.00 85.66 288 ALA A CA 1
ATOM 1923 C C . ALA A 1 311 ? -29.478 -10.796 11.197 1.00 91.90 288 ALA A C 1
ATOM 1924 O O . ALA A 1 311 ? -30.615 -10.584 10.808 1.00 99.08 288 ALA A O 1
ATOM 1926 N N . CYS A 1 312 ? -29.199 -11.373 12.357 1.00 62.37 289 CYS A N 1
ATOM 1927 C CA . CYS A 1 312 ? -30.254 -11.700 13.320 1.00 63.56 289 CYS A CA 1
ATOM 1928 C C . CYS A 1 312 ? -31.020 -10.464 13.758 1.00 63.13 289 CYS A C 1
ATOM 1929 O O . CYS A 1 312 ? -32.239 -10.411 13.632 1.00 65.07 289 CYS A O 1
ATOM 1932 N N . LEU A 1 313 ? -30.289 -9.473 14.261 1.00 75.25 290 LEU A N 1
ATOM 1933 C CA . LEU A 1 313 ? -30.882 -8.309 14.920 1.00 73.53 290 LEU A CA 1
ATOM 1934 C C . LEU A 1 313 ? -31.616 -7.364 13.967 1.00 78.08 290 LEU A C 1
ATOM 1935 O O . LEU A 1 313 ? -32.674 -6.825 14.306 1.00 81.20 290 LEU A O 1
ATOM 1940 N N . LEU A 1 314 ? -31.048 -7.164 12.782 1.00 111.16 291 LEU A N 1
ATOM 1941 C CA . LEU A 1 314 ? -31.681 -6.322 11.774 1.00 116.47 291 LEU A CA 1
ATOM 1942 C C . LEU A 1 314 ? -32.991 -6.961 11.314 1.00 127.56 291 LEU A C 1
ATOM 1943 O O . LEU A 1 314 ? -34.029 -6.299 11.251 1.00 132.40 291 LEU A O 1
ATOM 1948 N N . LEU A 1 315 ? -32.926 -8.256 11.012 1.00 72.60 292 LEU A N 1
ATOM 1949 C CA . LEU A 1 315 ? -34.077 -9.033 10.570 1.00 84.59 292 LEU A CA 1
ATOM 1950 C C . LEU A 1 315 ? -35.191 -9.040 11.614 1.00 85.34 292 LEU A C 1
ATOM 1951 O O . LEU A 1 315 ? -36.363 -8.955 11.272 1.00 88.70 292 LEU A O 1
ATOM 1956 N N . THR A 1 316 ? -34.825 -9.139 12.885 1.00 80.40 293 THR A N 1
ATOM 1957 C CA . THR A 1 316 ? -35.812 -9.078 13.950 1.00 78.47 293 THR A CA 1
ATOM 1958 C C . THR A 1 316 ? -36.444 -7.688 13.985 1.00 75.99 293 THR A C 1
ATOM 1959 O O . THR A 1 316 ? -37.626 -7.531 14.317 1.00 78.05 293 THR A O 1
ATOM 1963 N N . ALA A 1 317 ? -35.645 -6.682 13.633 1.00 124.22 294 ALA A N 1
ATOM 1964 C CA . ALA A 1 317 ? -36.074 -5.285 13.678 1.00 122.13 294 ALA A CA 1
ATOM 1965 C C . ALA A 1 317 ? -36.902 -4.891 12.456 1.00 128.28 294 ALA A C 1
ATOM 1966 O O . ALA A 1 317 ? -37.776 -4.029 12.539 1.00 128.28 294 ALA A O 1
ATOM 1968 N N . ASP A 1 318 ? -36.613 -5.518 11.321 1.00 82.79 295 ASP A N 1
ATOM 1969 C CA . ASP A 1 318 ? -37.337 -5.239 10.086 1.00 88.37 295 ASP A CA 1
ATOM 1970 C C . ASP A 1 318 ? -38.664 -5.981 10.076 1.00 92.00 295 ASP A C 1
ATOM 1971 O O . ASP A 1 318 ? -39.704 -5.393 9.806 1.00 93.03 295 ASP A O 1
ATOM 1976 N N . THR A 1 319 ? -38.607 -7.277 10.373 1.00 118.07 296 THR A N 1
ATOM 1977 C CA . THR A 1 319 ? -39.797 -8.113 10.506 1.00 121.13 296 THR A CA 1
ATOM 1978 C C . THR A 1 319 ? -40.771 -7.519 11.518 1.00 118.04 296 THR A C 1
ATOM 1979 O O . THR A 1 319 ? -41.986 -7.550 11.324 1.00 120.05 296 THR A O 1
ATOM 1983 N N . LEU A 1 320 ? -40.233 -6.960 12.594 1.00 111.93 297 LEU A N 1
ATOM 1984 C CA . LEU A 1 320 ? -41.071 -6.318 13.592 1.00 108.40 297 LEU A CA 1
ATOM 1985 C C . LEU A 1 320 ? -41.582 -4.968 13.096 1.00 107.48 297 LEU A C 1
ATOM 1986 O O . LEU A 1 320 ? -42.606 -4.475 13.569 1.00 106.95 297 LEU A O 1
ATOM 1991 N N . ALA A 1 321 ? -40.872 -4.372 12.142 1.00 115.84 298 ALA A N 1
ATOM 1992 C CA . ALA A 1 321 ? -41.230 -3.042 11.652 1.00 115.36 298 ALA A CA 1
ATOM 1993 C C . ALA A 1 321 ? -42.503 -3.071 10.825 1.00 120.32 298 ALA A C 1
ATOM 1994 O O . ALA A 1 321 ? -43.414 -2.279 11.052 1.00 119.58 298 ALA A O 1
ATOM 1996 N N . ARG A 1 322 ? -42.561 -3.995 9.872 1.00 125.15 299 ARG A N 1
ATOM 1997 C CA . ARG A 1 322 ? -43.696 -4.103 8.962 1.00 129.73 299 ARG A CA 1
ATOM 1998 C C . ARG A 1 322 ? -44.880 -4.844 9.580 1.00 131.14 299 ARG A C 1
ATOM 1999 O O . ARG A 1 322 ? -45.904 -5.033 8.930 1.00 133.83 299 ARG A O 1
ATOM 2007 N N . THR A 1 323 ? -44.741 -5.261 10.833 1.00 118.03 300 THR A N 1
ATOM 2008 C CA . THR A 1 323 ? -45.762 -6.085 11.466 1.00 119.59 300 THR A CA 1
ATOM 2009 C C . THR A 1 323 ? -46.322 -5.452 12.736 1.00 114.81 300 THR A C 1
ATOM 2010 O O . THR A 1 323 ? -47.473 -5.701 13.103 1.00 116.27 300 THR A O 1
ATOM 2014 N N . LEU A 1 324 ? -45.513 -4.627 13.396 1.00 165.07 301 LEU A N 1
ATOM 2015 C CA . LEU A 1 324 ? -45.878 -4.068 14.696 1.00 160.97 301 LEU A CA 1
ATOM 2016 C C . LEU A 1 324 ? -47.201 -3.312 14.647 1.00 161.10 301 LEU A C 1
ATOM 2017 O O . LEU A 1 324 ? -47.904 -3.206 15.654 1.00 159.42 301 LEU A O 1
ATOM 2022 N N . VAL A 1 325 ? -47.536 -2.781 13.474 1.00 177.84 302 VAL A N 1
ATOM 2023 C CA . VAL A 1 325 ? -48.820 -2.116 13.279 1.00 178.69 302 VAL A CA 1
ATOM 2024 C C . VAL A 1 325 ? -49.486 -2.591 11.989 1.00 183.08 302 VAL A C 1
ATOM 2025 O O . VAL A 1 325 ? -48.810 -2.782 10.974 1.00 184.83 302 VAL A O 1
ATOM 2029 N N . ALA A 1 326 ? -50.804 -2.791 12.056 1.00 189.41 303 ALA A N 1
ATOM 2030 C CA . ALA A 1 326 ? -51.641 -3.132 10.904 1.00 194.17 303 ALA A CA 1
ATOM 2031 C C . ALA A 1 326 ? -51.246 -2.305 9.676 1.00 193.44 303 ALA A C 1
ATOM 2032 O O . ALA A 1 326 ? -51.008 -1.103 9.810 1.00 192.89 303 ALA A O 1
ATOM 2034 N N . PRO A 1 327 ? -51.213 -2.942 8.481 1.00 163.21 304 PRO A N 1
ATOM 2035 C CA . PRO A 1 327 ? -50.573 -2.496 7.236 1.00 164.48 304 PRO A CA 1
ATOM 2036 C C . PRO A 1 327 ? -49.849 -1.153 7.301 1.00 162.92 304 PRO A C 1
ATOM 2037 O O . PRO A 1 327 ? -50.266 -0.176 6.675 1.00 163.62 304 PRO A O 1
ATOM 2041 N N . ALA A 1 328 ? -48.763 -1.124 8.066 1.00 141.77 305 ALA A N 1
ATOM 2042 C CA . ALA A 1 328 ? -47.955 0.073 8.220 1.00 139.90 305 ALA A CA 1
ATOM 2043 C C . ALA A 1 328 ? -46.489 -0.297 8.113 1.00 139.21 305 ALA A C 1
ATOM 2044 O O . ALA A 1 328 ? -45.921 -0.864 9.045 1.00 137.05 305 ALA A O 1
ATOM 2046 N N . GLU A 1 329 ? -45.886 0.013 6.970 1.00 150.20 306 GLU A N 1
ATOM 2047 C CA . GLU A 1 329 ? -44.460 -0.212 6.765 1.00 149.64 306 GLU A CA 1
ATOM 2048 C C . GLU A 1 329 ? -43.666 0.991 7.256 1.00 146.10 306 GLU A C 1
ATOM 2049 O O . GLU A 1 329 ? -43.326 1.877 6.472 1.00 147.42 306 GLU A O 1
ATOM 2055 N N . MET A 1 330 ? -43.387 1.026 8.557 1.00 123.60 307 MET A N 1
ATOM 2056 C CA . MET A 1 330 ? -42.543 2.068 9.132 1.00 119.80 307 MET A CA 1
ATOM 2057 C C . MET A 1 330 ? -41.086 1.667 8.950 1.00 119.19 307 MET A C 1
ATOM 2058 O O . MET A 1 330 ? -40.752 0.485 9.024 1.00 120.35 307 MET A O 1
ATOM 2063 N N . PRO A 1 331 ? -40.216 2.650 8.681 1.00 141.53 308 PRO A N 1
ATOM 2064 C CA . PRO A 1 331 ? -38.802 2.376 8.399 1.00 140.85 308 PRO A CA 1
ATOM 2065 C C . PRO A 1 331 ? -38.109 1.690 9.569 1.00 136.56 308 PRO A C 1
ATOM 2066 O O . PRO A 1 331 ? -38.423 1.974 10.723 1.00 132.93 308 PRO A O 1
ATOM 2070 N N . VAL A 1 332 ? -37.185 0.787 9.262 1.00 136.20 309 VAL A N 1
ATOM 2071 C CA . VAL A 1 332 ? -36.443 0.053 10.279 1.00 132.40 309 VAL A CA 1
ATOM 2072 C C . VAL A 1 332 ? -35.793 1.009 11.280 1.00 125.73 309 VAL A C 1
ATOM 2073 O O . VAL A 1 332 ? -35.864 0.807 12.500 1.00 121.76 309 VAL A O 1
ATOM 2077 N N . GLY A 1 333 ? -35.172 2.055 10.742 1.00 67.11 310 GLY A N 1
ATOM 2078 C CA . GLY A 1 333 ? -34.405 3.018 11.517 1.00 65.42 310 GLY A CA 1
ATOM 2079 C C . GLY A 1 333 ? -35.119 3.678 12.681 1.00 66.71 310 GLY A C 1
ATOM 2080 O O . GLY A 1 333 ? -34.487 4.050 13.664 1.00 65.43 310 GLY A O 1
ATOM 2081 N N . LEU A 1 334 ? -36.428 3.840 12.575 1.00 69.64 311 LEU A N 1
ATOM 2082 C CA . LEU A 1 334 ? -37.182 4.344 13.705 1.00 71.45 311 LEU A CA 1
ATOM 2083 C C . LEU A 1 334 ? -37.089 3.338 14.835 1.00 70.75 311 LEU A C 1
ATOM 2084 O O . LEU A 1 334 ? -36.939 3.710 16.005 1.00 70.79 311 LEU A O 1
ATOM 2089 N N . LEU A 1 335 ? -37.150 2.060 14.475 1.00 134.91 312 LEU A N 1
ATOM 2090 C CA . LEU A 1 335 ? -37.068 0.994 15.462 1.00 132.20 312 LEU A CA 1
ATOM 2091 C C . LEU A 1 335 ? -35.673 0.819 16.041 1.00 127.13 312 LEU A C 1
ATOM 2092 O O . LEU A 1 335 ? -35.537 0.613 17.241 1.00 124.24 312 LEU A O 1
ATOM 2097 N N . THR A 1 336 ? -34.638 0.894 15.205 1.00 72.10 313 THR A N 1
ATOM 2098 C CA . THR A 1 336 ? -33.289 0.792 15.748 1.00 67.12 313 THR A CA 1
ATOM 2099 C C . THR A 1 336 ? -32.956 2.008 16.617 1.00 64.37 313 THR A C 1
ATOM 2100 O O . THR A 1 336 ? -32.404 1.876 17.708 1.00 62.72 313 THR A O 1
ATOM 2104 N N . SER A 1 337 ? -33.307 3.198 16.155 1.00 89.42 314 SER A N 1
ATOM 2105 C CA . SER A 1 337 ? -33.024 4.388 16.948 1.00 87.89 314 SER A CA 1
ATOM 2106 C C . SER A 1 337 ? -33.772 4.320 18.262 1.00 87.55 314 SER A C 1
ATOM 2107 O O . SER A 1 337 ? -33.193 4.594 19.308 1.00 86.96 314 SER A O 1
ATOM 2110 N N . LEU A 1 338 ? -35.046 3.926 18.206 1.00 68.97 315 LEU A N 1
ATOM 2111 C CA . LEU A 1 338 ? -35.839 3.765 19.407 1.00 71.44 315 LEU A CA 1
ATOM 2112 C C . LEU A 1 338 ? -35.257 2.740 20.384 1.00 70.48 315 LEU A C 1
ATOM 2113 O O . LEU A 1 338 ? -35.039 3.052 21.544 1.00 71.42 315 LEU A O 1
ATOM 2118 N N . LEU A 1 339 ? -35.022 1.516 19.935 1.00 112.43 316 LEU A N 1
ATOM 2119 C CA . LEU A 1 339 ? -34.559 0.479 20.853 1.00 112.47 316 LEU A CA 1
ATOM 2120 C C . LEU A 1 339 ? -33.127 0.730 21.324 1.00 109.22 316 LEU A C 1
ATOM 2121 O O . LEU A 1 339 ? -32.857 0.708 22.534 1.00 109.96 316 LEU A O 1
ATOM 2126 N N . GLY A 1 340 ? -32.231 0.982 20.361 1.00 63.97 317 GLY A N 1
ATOM 2127 C CA . GLY A 1 340 ? -30.820 1.216 20.609 1.00 62.05 317 GLY A CA 1
ATOM 2128 C C . GLY A 1 340 ? -30.460 2.471 21.385 1.00 62.87 317 GLY A C 1
ATOM 2129 O O . GLY A 1 340 ? -29.466 2.482 22.103 1.00 62.35 317 GLY A O 1
ATOM 2130 N N . GLY A 1 341 ? -31.251 3.528 21.242 1.00 83.07 318 GLY A N 1
ATOM 2131 C CA . GLY A 1 341 ? -31.073 4.732 22.042 1.00 84.70 318 GLY A CA 1
ATOM 2132 C C . GLY A 1 341 ? -30.905 4.537 23.545 1.00 86.65 318 GLY A C 1
ATOM 2133 O O . GLY A 1 341 ? -29.795 4.582 24.055 1.00 85.48 318 GLY A O 1
ATOM 2134 N N . PRO A 1 342 ? -32.008 4.309 24.263 1.00 118.02 319 PRO A N 1
ATOM 2135 C CA . PRO A 1 342 ? -32.071 4.203 25.727 1.00 121.24 319 PRO A CA 1
ATOM 2136 C C . PRO A 1 342 ? -31.331 2.977 26.231 1.00 118.43 319 PRO A C 1
ATOM 2137 O O . PRO A 1 342 ? -31.087 2.851 27.435 1.00 120.35 319 PRO A O 1
ATOM 2141 N N . TYR A 1 343 ? -31.004 2.071 25.317 1.00 67.76 320 TYR A N 1
ATOM 2142 C CA . TYR A 1 343 ? -30.108 0.979 25.639 1.00 66.44 320 TYR A CA 1
ATOM 2143 C C . TYR A 1 343 ? -28.702 1.555 25.797 1.00 65.18 320 TYR A C 1
ATOM 2144 O O . TYR A 1 343 ? -28.003 1.268 26.774 1.00 66.03 320 TYR A O 1
ATOM 2153 N N . PHE A 1 344 ? -28.300 2.373 24.827 1.00 127.59 321 PHE A N 1
ATOM 2154 C CA . PHE A 1 344 ? -26.986 3.018 24.821 1.00 125.75 321 PHE A CA 1
ATOM 2155 C C . PHE A 1 344 ? -26.809 4.002 25.990 1.00 128.91 321 PHE A C 1
ATOM 2156 O O . PHE A 1 344 ? -25.716 4.133 26.543 1.00 127.98 321 PHE A O 1
ATOM 2164 N N . LEU A 1 345 ? -27.883 4.688 26.364 1.00 119.42 322 LEU A N 1
ATOM 2165 C CA . LEU A 1 345 ? -27.864 5.555 27.536 1.00 123.40 322 LEU A CA 1
ATOM 2166 C C . LEU A 1 345 ? -27.670 4.720 28.796 1.00 124.39 322 LEU A C 1
ATOM 2167 O O . LEU A 1 345 ? -27.060 5.172 29.765 1.00 125.50 322 LEU A O 1
ATOM 2172 N N . TRP A 1 346 ? -28.196 3.498 28.770 1.00 139.81 323 TRP A N 1
ATOM 2173 C CA . TRP A 1 346 ? -28.036 2.552 29.870 1.00 140.89 323 TRP A CA 1
ATOM 2174 C C . TRP A 1 346 ? -26.588 2.078 30.004 1.00 137.07 323 TRP A C 1
ATOM 2175 O O . TRP A 1 346 ? -26.100 1.870 31.117 1.00 138.69 323 TRP A O 1
ATOM 2186 N N . LEU A 1 347 ? -25.911 1.896 28.872 1.00 108.29 324 LEU A N 1
ATOM 2187 C CA . LEU A 1 347 ? -24.510 1.480 28.869 1.00 105.13 324 LEU A CA 1
ATOM 2188 C C . LEU A 1 347 ? -23.633 2.508 29.566 1.00 106.28 324 LEU A C 1
ATOM 2189 O O . LEU A 1 347 ? -22.826 2.165 30.433 1.00 106.77 324 LEU A O 1
ATOM 2194 N N . ILE A 1 348 ? -23.794 3.766 29.162 1.00 145.69 325 ILE A N 1
ATOM 2195 C CA . ILE A 1 348 ? -23.146 4.907 29.807 1.00 147.45 325 ILE A CA 1
ATOM 2196 C C . ILE A 1 348 ? -23.370 4.897 31.323 1.00 152.04 325 ILE A C 1
ATOM 2197 O O . ILE A 1 348 ? -22.429 5.023 32.112 1.00 153.47 325 ILE A O 1
ATOM 2202 N N . LEU A 1 349 ? -24.629 4.735 31.716 1.00 118.20 326 LEU A N 1
ATOM 2203 C CA . LEU A 1 349 ? -25.010 4.695 33.117 1.00 123.12 326 LEU A CA 1
ATOM 2204 C C . LEU A 1 349 ? -24.911 3.275 33.676 1.00 121.87 326 LEU A C 1
ATOM 2205 O O . LEU A 1 349 ? -23.874 2.875 34.209 1.00 122.83 326 LEU A O 1
ATOM 2210 N N . ARG B 1 27 ? -9.359 40.983 22.327 1.00 128.41 4 ARG B N 1
ATOM 2211 C CA . ARG B 1 27 ? -10.393 41.309 23.305 1.00 121.78 4 ARG B CA 1
ATOM 2212 C C . ARG B 1 27 ? -11.061 42.652 22.996 1.00 121.11 4 ARG B C 1
ATOM 2213 O O . ARG B 1 27 ? -10.595 43.404 22.141 1.00 125.74 4 ARG B O 1
ATOM 2221 N N . VAL B 1 28 ? -12.152 42.937 23.703 1.00 110.89 5 VAL B N 1
ATOM 2222 C CA . VAL B 1 28 ? -12.926 44.167 23.533 1.00 111.72 5 VAL B CA 1
ATOM 2223 C C . VAL B 1 28 ? -13.587 44.538 24.871 1.00 108.68 5 VAL B C 1
ATOM 2224 O O . VAL B 1 28 ? -13.915 43.653 25.664 1.00 104.95 5 VAL B O 1
ATOM 2228 N N . GLN B 1 29 ? -13.745 45.837 25.133 1.00 106.37 6 GLN B N 1
ATOM 2229 C CA . GLN B 1 29 ? -14.456 46.318 26.321 1.00 105.55 6 GLN B CA 1
ATOM 2230 C C . GLN B 1 29 ? -15.859 45.710 26.408 1.00 103.20 6 GLN B C 1
ATOM 2231 O O . GLN B 1 29 ? -16.533 45.571 25.390 1.00 103.70 6 GLN B O 1
ATOM 2237 N N . PRO B 1 30 ? -16.307 45.341 27.622 1.00 121.10 7 PRO B N 1
ATOM 2238 C CA . PRO B 1 30 ? -17.644 44.751 27.762 1.00 118.88 7 PRO B CA 1
ATOM 2239 C C . PRO B 1 30 ? -18.782 45.718 27.442 1.00 121.07 7 PRO B C 1
ATOM 2240 O O . PRO B 1 30 ? -19.749 45.316 26.796 1.00 120.63 7 PRO B O 1
ATOM 2244 N N . ARG B 1 31 ? -18.670 46.967 27.882 1.00 105.30 8 ARG B N 1
ATOM 2245 C CA . ARG B 1 31 ? -19.737 47.945 27.657 1.00 107.76 8 ARG B CA 1
ATOM 2246 C C . ARG B 1 31 ? -19.937 48.264 26.174 1.00 110.05 8 ARG B C 1
ATOM 2247 O O . ARG B 1 31 ? -21.069 48.452 25.724 1.00 110.99 8 ARG B O 1
ATOM 2255 N N . LEU B 1 32 ? -18.841 48.320 25.421 1.00 125.78 9 LEU B N 1
ATOM 2256 C CA . LEU B 1 32 ? -18.916 48.506 23.972 1.00 128.43 9 LEU B CA 1
ATOM 2257 C C . LEU B 1 32 ? -19.619 47.335 23.293 1.00 126.11 9 LEU B C 1
ATOM 2258 O O . LEU B 1 32 ? -20.443 47.530 22.402 1.00 127.91 9 LEU B O 1
ATOM 2263 N N . MET B 1 33 ? -19.280 46.119 23.713 1.00 161.92 10 MET B N 1
ATOM 2264 C CA . MET B 1 33 ? -19.868 44.914 23.137 1.00 159.80 10 MET B CA 1
ATOM 2265 C C . MET B 1 33 ? -21.363 44.833 23.443 1.00 158.95 10 MET B C 1
ATOM 2266 O O . MET B 1 33 ? -22.163 44.454 22.583 1.00 159.57 10 MET B O 1
ATOM 2271 N N . LEU B 1 34 ? -21.737 45.200 24.666 1.00 115.88 11 LEU B N 1
ATOM 2272 C CA . LEU B 1 34 ? -23.146 45.231 25.048 1.00 115.58 11 LEU B CA 1
ATOM 2273 C C . LEU B 1 34 ? -23.914 46.289 24.263 1.00 119.52 11 LEU B C 1
ATOM 2274 O O . LEU B 1 34 ? -25.014 46.029 23.778 1.00 120.07 11 LEU B O 1
ATOM 2279 N N . GLY B 1 35 ? -23.336 47.479 24.138 1.00 108.89 12 GLY B N 1
ATOM 2280 C CA . GLY B 1 35 ? -23.966 48.543 23.380 1.00 112.71 12 GLY B CA 1
ATOM 2281 C C . GLY B 1 35 ? -24.168 48.152 21.928 1.00 113.65 12 GLY B C 1
ATOM 2282 O O . GLY B 1 35 ? -25.257 48.322 21.369 1.00 115.26 12 GLY B O 1
ATOM 2283 N N . PHE B 1 36 ? -23.114 47.614 21.322 1.00 127.41 13 PHE B N 1
ATOM 2284 C CA . PHE B 1 36 ? -23.147 47.171 19.934 1.00 128.54 13 PHE B CA 1
ATOM 2285 C C . PHE B 1 36 ? -24.194 46.078 19.714 1.00 126.49 13 PHE B C 1
ATOM 2286 O O . PHE B 1 36 ? -24.957 46.126 18.748 1.00 129.04 13 PHE B O 1
ATOM 2294 N N . LEU B 1 37 ? -24.238 45.101 20.614 1.00 136.68 14 LEU B N 1
ATOM 2295 C CA . LEU B 1 37 ? -25.241 44.044 20.518 1.00 134.83 14 LEU B CA 1
ATOM 2296 C C . LEU B 1 37 ? -26.664 44.569 20.742 1.00 136.40 14 LEU B C 1
ATOM 2297 O O . LEU B 1 37 ? -27.625 44.017 20.205 1.00 136.87 14 LEU B O 1
ATOM 2302 N N . LEU B 1 38 ? -26.799 45.640 21.519 1.00 109.19 15 LEU B N 1
ATOM 2303 C CA . LEU B 1 38 ? -28.119 46.212 21.779 1.00 111.03 15 LEU B CA 1
ATOM 2304 C C . LEU B 1 38 ? -28.656 47.012 20.595 1.00 115.00 15 LEU B C 1
ATOM 2305 O O . LEU B 1 38 ? -29.807 46.819 20.184 1.00 116.04 15 LEU B O 1
ATOM 2310 N N . ILE B 1 39 ? -27.842 47.909 20.039 1.00 153.79 16 ILE B N 1
ATOM 2311 C CA . ILE B 1 39 ? -28.286 48.628 18.845 1.00 158.86 16 ILE B CA 1
ATOM 2312 C C . ILE B 1 39 ? -28.410 47.655 17.674 1.00 158.85 16 ILE B C 1
ATOM 2313 O O . ILE B 1 39 ? -29.195 47.888 16.754 1.00 162.67 16 ILE B O 1
ATOM 2318 N N . LEU B 1 40 ? -27.655 46.555 17.719 1.00 120.20 17 LEU B N 1
ATOM 2319 C CA . LEU B 1 40 ? -27.794 45.521 16.699 1.00 119.55 17 LEU B CA 1
ATOM 2320 C C . LEU B 1 40 ? -29.138 44.821 16.852 1.00 118.60 17 LEU B C 1
ATOM 2321 O O . LEU B 1 40 ? -29.805 44.524 15.861 1.00 120.18 17 LEU B O 1
ATOM 2326 N N . LEU B 1 41 ? -29.532 44.565 18.096 1.00 113.68 18 LEU B N 1
ATOM 2327 C CA . LEU B 1 41 ? -30.834 43.967 18.366 1.00 113.09 18 LEU B CA 1
ATOM 2328 C C . LEU B 1 41 ? -31.953 44.866 17.861 1.00 117.00 18 LEU B C 1
ATOM 2329 O O . LEU B 1 41 ? -32.894 44.396 17.224 1.00 118.01 18 LEU B O 1
ATOM 2334 N N . VAL B 1 42 ? -31.844 46.161 18.144 1.00 119.47 19 VAL B N 1
ATOM 2335 C CA . VAL B 1 42 ? -32.853 47.125 17.695 1.00 123.69 19 VAL B CA 1
ATOM 2336 C C . VAL B 1 42 ? -32.950 47.196 16.166 1.00 126.51 19 VAL B C 1
ATOM 2337 O O . VAL B 1 42 ? -34.045 47.066 15.598 1.00 128.50 19 VAL B O 1
ATOM 2341 N N . ILE B 1 43 ? -31.805 47.392 15.512 1.00 147.71 20 ILE B N 1
ATOM 2342 C CA . ILE B 1 43 ? -31.732 47.382 14.049 1.00 151.80 20 ILE B CA 1
ATOM 2343 C C . ILE B 1 43 ? -32.321 46.097 13.450 1.00 150.95 20 ILE B C 1
ATOM 2344 O O . ILE B 1 43 ? -33.026 46.141 12.442 1.00 155.24 20 ILE B O 1
ATOM 2349 N N . LEU B 1 44 ? -32.041 44.960 14.085 1.00 131.77 21 LEU B N 1
ATOM 2350 C CA . LEU B 1 44 ? -32.521 43.669 13.597 1.00 130.81 21 LEU B CA 1
ATOM 2351 C C . LEU B 1 44 ? -34.029 43.497 13.775 1.00 132.23 21 LEU B C 1
ATOM 2352 O O . LEU B 1 44 ? -34.699 42.961 12.898 1.00 134.81 21 LEU B O 1
ATOM 2357 N N . ALA B 1 45 ? -34.558 43.957 14.904 1.00 135.93 22 ALA B N 1
ATOM 2358 C CA . ALA B 1 45 ? -35.996 43.906 15.150 1.00 137.70 22 ALA B CA 1
ATOM 2359 C C . ALA B 1 45 ? -36.775 44.804 14.180 1.00 144.14 22 ALA B C 1
ATOM 2360 O O . ALA B 1 45 ? -37.679 44.331 13.468 1.00 146.59 22 ALA B O 1
ATOM 2362 N N . LEU B 1 46 ? -36.428 46.092 14.157 1.00 140.67 23 LEU B N 1
ATOM 2363 C CA . LEU B 1 46 ? -37.094 47.042 13.264 1.00 146.79 23 LEU B CA 1
ATOM 2364 C C . LEU B 1 46 ? -36.949 46.614 11.809 1.00 149.59 23 LEU B C 1
ATOM 2365 O O . LEU B 1 46 ? -37.924 46.582 11.066 1.00 153.03 23 LEU B O 1
ATOM 2370 N N . GLY B 1 47 ? -35.724 46.271 11.421 1.00 139.99 24 GLY B N 1
ATOM 2371 C CA . GLY B 1 47 ? -35.428 45.818 10.072 1.00 141.74 24 GLY B CA 1
ATOM 2372 C C . GLY B 1 47 ? -36.152 44.539 9.666 1.00 140.46 24 GLY B C 1
ATOM 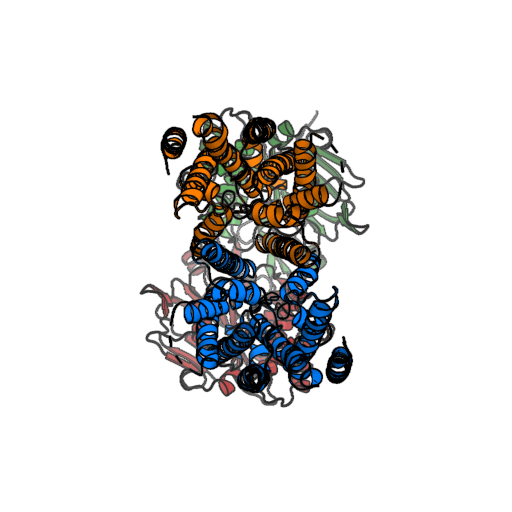2373 O O . GLY B 1 47 ? -36.498 44.373 8.499 1.00 143.05 24 GLY B O 1
ATOM 2374 N N . SER B 1 48 ? -36.378 43.630 10.612 1.00 169.69 25 SER B N 1
ATOM 2375 C CA . SER B 1 48 ? -37.142 42.422 10.320 1.00 168.73 25 SER B CA 1
ATOM 2376 C C . SER B 1 48 ? -38.648 42.695 10.291 1.00 171.86 25 SER B C 1
ATOM 2377 O O . SER B 1 48 ? -39.408 41.950 9.701 1.00 172.87 25 SER B O 1
ATOM 2380 N N . ALA B 1 49 ? -39.073 43.765 10.948 1.00 153.74 26 ALA B N 1
ATOM 2381 C CA . ALA B 1 49 ? -40.485 44.142 10.983 1.00 157.15 26 ALA B CA 1
ATOM 2382 C C . ALA B 1 49 ? -40.862 44.729 9.663 1.00 162.36 26 ALA B C 1
ATOM 2383 O O . ALA B 1 49 ? -41.969 44.564 9.130 1.00 165.32 26 ALA B O 1
ATOM 2385 N N . ASN B 1 50 ? -39.951 45.565 9.252 1.00 188.41 27 ASN B N 1
ATOM 2386 C CA . ASN B 1 50 ? -39.853 45.996 7.915 1.00 192.74 27 ASN B CA 1
ATOM 2387 C C . ASN B 1 50 ? -39.924 44.888 6.877 1.00 192.68 27 ASN B C 1
ATOM 2388 O O . ASN B 1 50 ? -40.805 44.922 6.001 1.00 196.88 27 ASN B O 1
ATOM 2393 N N . MET B 1 51 ? -39.050 43.876 7.034 1.00 161.24 28 MET B N 1
ATOM 2394 C CA . MET B 1 51 ? -38.879 42.713 6.101 1.00 160.26 28 MET B CA 1
ATOM 2395 C C . MET B 1 51 ? -40.088 41.765 6.146 1.00 160.20 28 MET B C 1
ATOM 2396 O O . MET B 1 51 ? -40.506 41.222 5.151 1.00 162.00 28 MET B O 1
ATOM 2401 N N . TRP B 1 71 ? -52.655 45.436 8.854 1.00 178.50 48 TRP B N 1
ATOM 2402 C CA . TRP B 1 71 ? -52.029 46.208 9.928 1.00 176.32 48 TRP B CA 1
ATOM 2403 C C . TRP B 1 71 ? -52.271 45.422 11.197 1.00 172.66 48 TRP B C 1
ATOM 2404 O O . TRP B 1 71 ? -51.767 45.746 12.278 1.00 169.91 48 TRP B O 1
ATOM 2415 N N . HIS B 1 72 ? -53.114 44.414 11.022 1.00 202.17 49 HIS B N 1
ATOM 2416 C CA . HIS B 1 72 ? -53.418 43.495 12.044 1.00 198.92 49 HIS B CA 1
ATOM 2417 C C . HIS B 1 72 ? -52.284 42.497 11.945 1.00 193.28 49 HIS B C 1
ATOM 2418 O 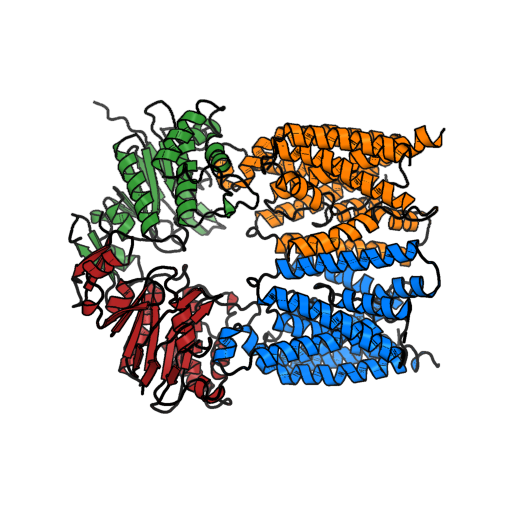O . HIS B 1 72 ? -51.885 41.870 12.911 1.00 188.89 49 HIS B O 1
ATOM 2425 N N . ILE B 1 73 ? -51.677 42.427 10.783 1.00 186.73 50 ILE B N 1
ATOM 2426 C CA . ILE B 1 73 ? -50.513 41.574 10.585 1.00 181.87 50 ILE B CA 1
ATOM 2427 C C . ILE B 1 73 ? -49.292 42.051 11.367 1.00 177.96 50 ILE B C 1
ATOM 2428 O O . ILE B 1 73 ? -48.668 41.298 12.115 1.00 173.22 50 ILE B O 1
ATOM 2433 N N . TRP B 1 74 ? -48.993 43.332 11.230 1.00 157.96 51 TRP B N 1
ATOM 2434 C CA . TRP B 1 74 ? -47.792 43.911 11.830 1.00 154.85 51 TRP B CA 1
ATOM 2435 C C . TRP B 1 74 ? -47.887 44.048 13.349 1.00 152.67 51 TRP B C 1
ATOM 2436 O O . TRP B 1 74 ? -46.890 43.951 14.072 1.00 148.56 51 TRP B O 1
ATOM 2447 N N . LEU B 1 75 ? -49.106 44.243 13.832 1.00 155.67 52 LEU B N 1
ATOM 2448 C CA . LEU B 1 75 ? -49.324 44.428 15.257 1.00 154.40 52 LEU B CA 1
ATOM 2449 C C . LEU B 1 75 ? -49.524 43.104 15.990 1.00 150.86 52 LEU B C 1
ATOM 2450 O O . LEU B 1 75 ? -49.036 42.937 17.112 1.00 147.45 52 LEU B O 1
ATOM 2455 N N . ASN B 1 76 ? -50.220 42.156 15.359 1.00 151.86 53 ASN B N 1
ATOM 2456 C CA . ASN B 1 76 ? -50.582 40.923 16.061 1.00 149.40 53 ASN B CA 1
ATOM 2457 C C . ASN B 1 76 ? -49.941 39.635 15.547 1.00 145.88 53 ASN B C 1
ATOM 2458 O O . ASN B 1 76 ? -50.251 38.554 16.042 1.00 144.18 53 ASN B O 1
ATOM 2463 N N . ILE B 1 77 ? -49.055 39.742 14.563 1.00 207.84 54 ILE B N 1
ATOM 2464 C CA . ILE B 1 77 ? -48.351 38.568 14.068 1.00 204.71 54 ILE B CA 1
ATOM 2465 C C . ILE B 1 77 ? -46.845 38.804 14.039 1.00 201.17 54 ILE B C 1
ATOM 2466 O O . ILE B 1 77 ? -46.085 38.071 14.672 1.00 196.72 54 ILE B O 1
ATOM 2471 N N . ARG B 1 78 ? -46.425 39.843 13.321 1.00 140.33 55 ARG B N 1
ATOM 2472 C CA . ARG B 1 78 ? -44.999 40.136 13.126 1.00 137.72 55 ARG B CA 1
ATOM 2473 C C . ARG B 1 78 ? -44.290 40.634 14.369 1.00 134.81 55 ARG B C 1
ATOM 2474 O O . ARG B 1 78 ? -43.185 40.188 14.698 1.00 130.94 55 ARG B O 1
ATOM 2482 N N . LEU B 1 79 ? -44.908 41.605 15.021 1.00 178.16 56 LEU B N 1
ATOM 2483 C CA . LEU B 1 79 ? -44.317 42.181 16.201 1.00 175.40 56 LEU B CA 1
ATOM 2484 C C . LEU B 1 79 ? -44.101 41.087 17.245 1.00 170.37 56 LEU B C 1
ATOM 2485 O O . LEU B 1 79 ? -42.987 40.946 17.746 1.00 166.20 56 LEU B O 1
ATOM 2490 N N . PRO B 1 80 ? -45.139 40.275 17.543 1.00 150.28 57 PRO B N 1
ATOM 2491 C CA . PRO B 1 80 ? -44.869 39.262 18.572 1.00 145.70 57 PRO B CA 1
ATOM 2492 C C . PRO B 1 80 ? -44.009 38.071 18.117 1.00 142.44 57 PRO B C 1
ATOM 2493 O O . PRO B 1 80 ? -43.543 37.319 18.973 1.00 138.04 57 PRO B O 1
ATOM 2497 N N . ARG B 1 81 ? -43.799 37.901 16.814 1.00 125.10 58 ARG B N 1
ATOM 2498 C CA . ARG B 1 81 ? -42.920 36.840 16.318 1.00 122.33 58 ARG B CA 1
ATOM 2499 C C . ARG B 1 81 ? -41.467 37.284 16.366 1.00 119.85 58 ARG B C 1
ATOM 2500 O O . ARG B 1 81 ? -40.581 36.516 16.729 1.00 116.45 58 ARG B O 1
ATOM 2508 N N . VAL B 1 82 ? -41.227 38.532 15.988 1.00 128.75 59 VAL B N 1
ATOM 2509 C CA . VAL B 1 82 ? -39.917 39.144 16.150 1.00 126.24 59 VAL B CA 1
ATOM 2510 C C . VAL B 1 82 ? -39.549 39.159 17.639 1.00 121.40 59 VAL B C 1
ATOM 2511 O O . VAL B 1 82 ? -38.457 38.714 18.038 1.00 117.17 59 VAL B O 1
ATOM 2515 N N . LEU B 1 83 ? -40.476 39.646 18.460 1.00 154.36 60 LEU B N 1
ATOM 2516 C CA . LEU B 1 83 ? -40.274 39.646 19.901 1.00 150.42 60 LEU B CA 1
ATOM 2517 C C . LEU B 1 83 ? -40.103 38.233 20.459 1.00 146.14 60 LEU B C 1
ATOM 2518 O O . LEU B 1 83 ? -39.341 38.034 21.405 1.00 141.92 60 LEU B O 1
ATOM 2523 N N . LEU B 1 84 ? -40.788 37.249 19.882 1.00 113.42 61 LEU B N 1
ATOM 2524 C CA . LEU B 1 84 ? -40.608 35.876 20.349 1.00 110.60 61 LEU B CA 1
ATOM 2525 C C . LEU B 1 84 ? -39.226 35.335 19.987 1.00 107.77 61 LEU B C 1
ATOM 2526 O O . LEU B 1 84 ? -38.637 34.576 20.758 1.00 104.85 61 LEU B O 1
ATOM 2531 N N . ALA B 1 85 ? -38.710 35.723 18.823 1.00 108.90 62 ALA B N 1
ATOM 2532 C CA . ALA B 1 85 ? -37.351 35.341 18.449 1.00 106.69 62 ALA B CA 1
ATOM 2533 C C . ALA B 1 85 ? -36.357 35.937 19.432 1.00 104.51 62 ALA B C 1
ATOM 2534 O O . ALA B 1 85 ? -35.412 35.270 19.853 1.00 101.74 62 ALA B O 1
ATOM 2536 N N . VAL B 1 86 ? -36.583 37.192 19.807 1.00 106.41 63 VAL B N 1
ATOM 2537 C CA . VAL B 1 86 ? -35.730 37.836 20.801 1.00 104.37 63 VAL B CA 1
ATOM 2538 C C . VAL B 1 86 ? -35.770 37.138 22.158 1.00 101.76 63 VAL B C 1
ATOM 2539 O O . VAL B 1 86 ? -34.726 36.788 22.703 1.00 99.16 63 VAL B O 1
ATOM 2543 N N . VAL B 1 87 ? -36.967 36.914 22.690 1.00 102.70 64 VAL B N 1
ATOM 2544 C CA . VAL B 1 87 ? -37.119 36.289 24.009 1.00 100.72 64 VAL B CA 1
ATOM 2545 C C . VAL B 1 87 ? -36.640 34.819 24.075 1.00 98.09 64 VAL B C 1
ATOM 2546 O O . VAL B 1 87 ? -36.016 34.392 25.058 1.00 95.70 64 VAL B O 1
ATOM 2550 N N . VAL B 1 88 ? -36.912 34.048 23.028 1.00 98.76 65 VAL B N 1
ATOM 2551 C CA . VAL B 1 88 ? -36.445 32.664 22.984 1.00 96.73 65 VAL B CA 1
ATOM 2552 C C . VAL B 1 88 ? -34.930 32.593 22.774 1.00 94.70 65 VAL B C 1
ATOM 2553 O O . VAL B 1 88 ? -34.244 31.785 23.404 1.00 92.42 65 VAL B O 1
ATOM 2557 N N . GLY B 1 89 ? -34.410 33.441 21.893 1.00 95.80 66 GLY B N 1
ATOM 2558 C CA . GLY B 1 89 ? -32.976 33.503 21.662 1.00 94.37 66 GLY B CA 1
ATOM 2559 C C . GLY B 1 89 ? -32.231 33.841 22.932 1.00 92.36 66 GLY B C 1
ATOM 2560 O O . GLY B 1 89 ? -31.202 33.247 23.229 1.00 90.38 66 GLY B O 1
ATOM 2561 N N . CYS B 1 90 ? -32.770 34.796 23.682 1.00 93.14 67 CYS B N 1
ATOM 2562 C CA . CYS B 1 90 ? -32.267 35.115 25.012 1.00 91.56 67 CYS B CA 1
ATOM 2563 C C . CYS B 1 90 ? -32.346 33.921 25.969 1.00 89.47 67 CYS B C 1
ATOM 2564 O O . CYS B 1 90 ? -31.403 33.652 26.720 1.00 87.52 67 CYS B O 1
ATOM 2567 N N . ALA B 1 91 ? -33.467 33.205 25.943 1.00 90.15 68 ALA B N 1
ATOM 2568 C CA . ALA B 1 91 ? -33.619 32.009 26.779 1.00 88.62 68 ALA B CA 1
ATOM 2569 C C . ALA B 1 91 ? -32.572 30.927 26.509 1.00 86.78 68 ALA B C 1
ATOM 2570 O O . ALA B 1 91 ? -31.989 30.391 27.438 1.00 85.03 68 ALA B O 1
ATOM 2572 N N . LEU B 1 92 ? -32.345 30.607 25.237 1.00 87.45 69 LEU B N 1
ATOM 2573 C CA . LEU B 1 92 ? -31.408 29.550 24.851 1.00 86.23 69 LEU B CA 1
ATOM 2574 C C . LEU B 1 92 ? -29.956 29.971 25.047 1.00 84.91 69 LEU B C 1
ATOM 2575 O O . LEU B 1 92 ? -29.108 29.151 25.398 1.00 83.48 69 LEU B O 1
ATOM 2580 N N . ALA B 1 93 ? -29.680 31.247 24.791 1.00 85.71 70 ALA B N 1
ATOM 2581 C CA . ALA B 1 93 ? -28.353 31.812 24.980 1.00 84.91 70 ALA B CA 1
ATOM 2582 C C . ALA B 1 93 ? -27.970 31.726 26.439 1.00 83.18 70 ALA B C 1
ATOM 2583 O O . ALA B 1 93 ? -26.953 31.118 26.800 1.00 81.81 70 ALA B O 1
ATOM 2585 N N . VAL B 1 94 ? -28.793 32.345 27.281 1.00 83.52 71 VAL B N 1
ATOM 2586 C CA . VAL B 1 94 ? -28.558 32.342 28.721 1.00 82.22 71 VAL B CA 1
ATOM 2587 C C . VAL B 1 94 ? -28.530 30.933 29.302 1.00 80.79 71 VAL B C 1
ATOM 2588 O O . VAL B 1 94 ? -27.647 30.599 30.074 1.00 79.46 71 VAL B O 1
ATOM 2592 N N . SER B 1 95 ? -29.486 30.099 28.913 1.00 88.69 72 SER B N 1
ATOM 2593 C CA . SER B 1 95 ? -29.522 28.718 29.388 1.00 88.84 72 SER B CA 1
ATOM 2594 C C . SER B 1 95 ? -28.297 27.916 28.981 1.00 87.66 72 SER B C 1
ATOM 2595 O O . SER B 1 95 ? -27.791 27.140 29.768 1.00 87.61 72 SER B O 1
ATOM 2598 N N . GLY B 1 96 ? -27.846 28.084 27.743 1.00 80.12 73 GLY B N 1
ATOM 2599 C CA . GLY B 1 96 ? -26.662 27.401 27.256 1.00 79.65 73 GLY B CA 1
ATOM 2600 C C . GLY B 1 96 ? -25.429 27.870 27.996 1.00 78.59 73 GLY B C 1
ATOM 2601 O O . GLY B 1 96 ? -24.494 27.103 28.236 1.00 77.90 73 GLY B O 1
ATOM 2602 N N . THR B 1 97 ? -25.435 29.143 28.371 1.00 83.93 74 THR B N 1
ATOM 2603 C CA . THR B 1 97 ? -24.324 29.715 29.120 1.00 83.22 74 THR B CA 1
ATOM 2604 C C . THR B 1 97 ? -24.268 29.235 30.585 1.00 82.01 74 THR B C 1
ATOM 2605 O O . THR B 1 97 ? -23.212 28.823 31.074 1.00 81.28 74 THR B O 1
ATOM 2609 N N . ILE B 1 98 ? -25.406 29.271 31.271 1.00 76.85 75 ILE B N 1
ATOM 2610 C CA . ILE B 1 98 ? -25.523 28.697 32.608 1.00 76.03 75 ILE B CA 1
ATOM 2611 C C . ILE B 1 98 ? -25.166 27.215 32.584 1.00 75.50 75 ILE B C 1
ATOM 2612 O O . ILE B 1 98 ? -24.455 26.730 33.443 1.00 74.80 75 ILE B O 1
ATOM 2617 N N . MET B 1 99 ? -25.666 26.500 31.587 1.00 76.09 76 MET B N 1
ATOM 2618 C CA . MET B 1 99 ? -25.401 25.074 31.436 1.00 76.02 76 MET B CA 1
ATOM 2619 C C . MET B 1 99 ? -23.904 24.823 31.305 1.00 75.60 76 MET B C 1
ATOM 2620 O O . MET B 1 99 ? -23.315 24.125 32.125 1.00 75.14 76 MET B O 1
ATOM 2625 N N . GLN B 1 100 ? -23.293 25.401 30.277 1.00 76.04 77 GLN B N 1
ATOM 2626 C CA . GLN B 1 100 ? -21.853 25.294 30.078 1.00 76.02 77 GLN B CA 1
ATOM 2627 C C . GLN B 1 100 ? -21.067 25.625 31.341 1.00 75.22 77 GLN B C 1
ATOM 2628 O O . GLN B 1 100 ? -20.033 25.026 31.616 1.00 75.20 77 GLN B O 1
ATOM 2634 N N . GLY B 1 101 ? -21.554 26.594 32.104 1.00 74.83 78 GLY B N 1
ATOM 2635 C CA . GLY B 1 101 ? -20.910 26.928 33.358 1.00 74.27 78 GLY B CA 1
ATOM 2636 C C . GLY B 1 101 ? -21.020 25.818 34.383 1.00 73.82 78 GLY B C 1
ATOM 2637 O O . GLY B 1 101 ? -20.022 25.378 34.939 1.00 73.72 78 GLY B O 1
ATOM 2638 N N . LEU B 1 102 ? -22.243 25.357 34.616 1.00 73.84 79 LEU B N 1
ATOM 2639 C CA . LEU B 1 102 ? -22.543 24.387 35.657 1.00 73.72 79 LEU B CA 1
ATOM 2640 C C . LEU B 1 102 ? -21.802 23.089 35.433 1.00 74.00 79 LEU B C 1
ATOM 2641 O O . LEU B 1 102 ? -21.254 22.525 36.363 1.00 73.99 79 LEU B O 1
ATOM 2646 N N . PHE B 1 103 ? -21.777 22.620 34.195 1.00 74.52 80 PHE B N 1
ATOM 2647 C CA . PHE B 1 103 ? -21.137 21.347 33.889 1.00 75.18 80 PHE B CA 1
ATOM 2648 C C . PHE B 1 103 ? -19.652 21.514 33.589 1.00 75.37 80 PHE B C 1
ATOM 2649 O O . PHE B 1 103 ? -18.963 20.538 33.315 1.00 76.20 80 PHE B O 1
ATOM 2657 N N . ARG B 1 104 ? -19.168 22.750 33.653 1.00 74.90 81 ARG B N 1
ATOM 2658 C CA . ARG B 1 104 ? -17.785 23.073 33.302 1.00 75.36 81 ARG B CA 1
ATOM 2659 C C . ARG B 1 104 ? -17.380 22.499 31.951 1.00 76.44 81 ARG B C 1
ATOM 2660 O O . ARG B 1 104 ? -16.284 21.976 31.783 1.00 77.32 81 ARG B O 1
ATOM 2668 N N . ASN B 1 105 ? -18.283 22.632 30.988 1.00 81.44 82 ASN B N 1
ATOM 2669 C CA . ASN B 1 105 ? -18.145 22.034 29.672 1.00 83.69 82 ASN B CA 1
ATOM 2670 C C . ASN B 1 105 ? -18.377 23.083 28.575 1.00 84.66 82 ASN B C 1
ATOM 2671 O O . ASN B 1 105 ? -19.413 23.744 28.556 1.00 83.57 82 ASN B O 1
ATOM 2676 N N . PRO B 1 106 ? -17.415 23.241 27.651 1.00 79.37 83 PRO B N 1
ATOM 2677 C CA . PRO B 1 106 ? -17.629 24.145 26.516 1.00 80.13 83 PRO B CA 1
ATOM 2678 C C . PRO B 1 106 ? -18.782 23.712 25.612 1.00 80.68 83 PRO B C 1
ATOM 2679 O O . PRO B 1 106 ? -19.163 24.477 24.732 1.00 82.04 83 PRO B O 1
ATOM 2683 N N . LEU B 1 107 ? -19.336 22.520 25.822 1.00 86.08 84 LEU B N 1
ATOM 2684 C CA . LEU B 1 107 ? -20.320 21.967 24.888 1.00 88.17 84 LEU B CA 1
ATOM 2685 C C . LEU B 1 107 ? -21.724 21.723 25.463 1.00 86.41 84 LEU B C 1
ATOM 2686 O O . LEU B 1 107 ? -22.571 21.154 24.790 1.00 88.33 84 LEU B O 1
ATOM 2691 N N . ALA B 1 108 ? -21.980 22.166 26.689 1.00 115.51 85 ALA B N 1
ATOM 2692 C CA . ALA B 1 108 ? -23.257 21.873 27.343 1.00 114.75 85 ALA B CA 1
ATOM 2693 C C . ALA B 1 108 ? -24.411 22.747 26.854 1.00 115.27 85 ALA B C 1
ATOM 2694 O O . ALA B 1 108 ? -24.689 23.798 27.419 1.00 113.42 85 ALA B O 1
ATOM 2696 N N . ASP B 1 109 ? -25.086 22.298 25.802 1.00 109.03 86 ASP B N 1
ATOM 2697 C CA . ASP B 1 109 ? -26.265 22.988 25.285 1.00 109.69 86 ASP B CA 1
ATOM 2698 C C . ASP B 1 109 ? -27.559 22.280 25.686 1.00 110.76 86 ASP B C 1
ATOM 2699 O O . ASP B 1 109 ? -27.578 21.065 25.845 1.00 112.20 86 ASP B O 1
ATOM 2704 N N . PRO B 1 110 ? -28.639 23.052 25.870 1.00 118.65 87 PRO B N 1
ATOM 2705 C CA . PRO B 1 110 ? -30.041 22.645 25.990 1.00 119.76 87 PRO B CA 1
ATOM 2706 C C . PRO B 1 110 ? -30.477 21.516 25.042 1.00 121.92 87 PRO B C 1
ATOM 2707 O O . PRO B 1 110 ? -30.969 20.486 25.513 1.00 122.25 87 PRO B O 1
ATOM 2711 N N . GLY B 1 111 ? -30.319 21.703 23.735 1.00 93.48 88 GLY B N 1
ATOM 2712 C CA . GLY B 1 111 ? -30.751 20.702 22.769 1.00 96.15 88 GLY B CA 1
ATOM 2713 C C . GLY B 1 111 ? -29.606 19.904 22.172 1.00 98.04 88 GLY B C 1
ATOM 2714 O O . GLY B 1 111 ? -29.523 19.727 20.958 1.00 100.68 88 GLY B O 1
ATOM 2715 N N . LEU B 1 112 ? -28.716 19.428 23.033 1.00 86.80 89 LEU B N 1
ATOM 2716 C CA . LEU B 1 112 ? -27.570 18.631 22.612 1.00 87.21 89 LEU B CA 1
ATOM 2717 C C . LEU B 1 112 ? -27.208 17.664 23.732 1.00 86.55 89 LEU B C 1
ATOM 2718 O O . LEU B 1 112 ? -26.585 16.624 23.508 1.00 87.50 89 LEU B O 1
ATOM 2723 N N . LEU B 1 113 ? -27.605 18.031 24.944 1.00 92.16 90 LEU B N 1
ATOM 2724 C CA . LEU B 1 113 ? -27.607 17.110 26.062 1.00 90.34 90 LEU B CA 1
ATOM 2725 C C . LEU B 1 113 ? -28.926 16.359 26.021 1.00 90.66 90 LEU B C 1
ATOM 2726 O O . LEU B 1 113 ? -29.094 15.332 26.674 1.00 90.13 90 LEU B O 1
ATOM 2731 N N . GLY B 1 114 ? -29.860 16.878 25.233 1.00 97.24 91 GLY B N 1
ATOM 2732 C CA . GLY B 1 114 ? -31.154 16.248 25.071 1.00 97.97 91 GLY B CA 1
ATOM 2733 C C . GLY B 1 114 ? -32.155 16.681 26.121 1.00 96.59 91 GLY B C 1
ATOM 2734 O O . GLY B 1 114 ? -33.047 15.922 26.485 1.00 97.17 91 GLY B O 1
ATOM 2735 N N . ILE B 1 115 ? -32.010 17.904 26.616 1.00 101.20 92 ILE B N 1
ATOM 2736 C CA . ILE B 1 115 ? -32.956 18.437 27.585 1.00 100.38 92 ILE B CA 1
ATOM 2737 C C . ILE B 1 115 ? -34.160 18.970 26.828 1.00 101.74 92 ILE B C 1
ATOM 2738 O O . ILE B 1 115 ? -35.313 18.787 27.242 1.00 102.59 92 ILE B O 1
ATOM 2743 N N . SER B 1 116 ? -33.876 19.615 25.702 1.00 102.14 93 SER B N 1
ATOM 2744 C CA . SER B 1 116 ? -34.917 20.124 24.826 1.00 103.67 93 SER B CA 1
ATOM 2745 C C . SER B 1 116 ? -35.841 19.002 24.368 1.00 105.92 93 SER B C 1
ATOM 2746 O O . SER B 1 116 ? -37.062 19.121 24.468 1.00 107.35 93 SER B O 1
ATOM 2749 N N . SER B 1 117 ? -35.253 17.913 23.877 1.00 105.62 94 SER B N 1
ATOM 2750 C CA . SER B 1 117 ? -36.027 16.770 23.397 1.00 107.85 94 SER B CA 1
ATOM 2751 C C . SER B 1 117 ? -36.931 16.195 24.484 1.00 108.74 94 SER B C 1
ATOM 2752 O O . SER B 1 117 ? -38.065 15.812 24.216 1.00 111.54 94 SER B O 1
ATOM 2755 N N . GLY B 1 118 ? -36.429 16.151 25.712 1.00 99.36 95 GLY B N 1
ATOM 2756 C CA . GLY B 1 118 ? -37.220 15.703 26.842 1.00 100.15 95 GLY B CA 1
ATOM 2757 C C . GLY B 1 118 ? -38.401 16.615 27.118 1.00 100.98 95 GLY B C 1
ATOM 2758 O O . GLY B 1 118 ? -39.523 16.143 27.338 1.00 103.54 95 GLY B O 1
ATOM 2759 N N . ALA B 1 119 ? -38.150 17.923 27.102 1.00 95.11 96 ALA B N 1
ATOM 2760 C CA . ALA B 1 119 ? -39.219 18.908 27.274 1.00 96.14 96 ALA B CA 1
ATOM 2761 C C . ALA B 1 119 ? -40.307 18.766 26.203 1.00 99.01 96 ALA B C 1
ATOM 2762 O O . ALA B 1 119 ? -41.508 18.750 26.506 1.00 101.17 96 ALA B O 1
ATOM 2764 N N . ALA B 1 120 ? -39.873 18.666 24.950 1.00 99.25 97 ALA B N 1
ATOM 2765 C CA . ALA B 1 120 ? -40.775 18.507 23.818 1.00 102.06 97 ALA B CA 1
ATOM 2766 C C . ALA B 1 120 ? -41.614 17.233 23.934 1.00 104.59 97 ALA B C 1
ATOM 2767 O O . ALA B 1 120 ? -42.828 17.257 23.716 1.00 107.28 97 ALA B O 1
ATOM 2769 N N . LEU B 1 121 ? -40.965 16.124 24.276 1.00 104.01 98 LEU B N 1
ATOM 2770 C CA . LEU B 1 121 ? -41.657 14.851 24.444 1.00 106.56 98 LEU B CA 1
ATOM 2771 C C . LEU B 1 121 ? -42.670 14.923 25.576 1.00 107.67 98 LEU B C 1
ATOM 2772 O O . LEU B 1 121 ? -43.717 14.278 25.527 1.00 110.73 98 LEU B O 1
ATOM 2777 N N . CYS B 1 122 ? -42.365 15.707 26.603 1.00 105.48 99 CYS B N 1
ATOM 2778 C CA . CYS B 1 122 ? -43.363 15.957 27.639 1.00 106.76 99 CYS B CA 1
ATOM 2779 C C . CYS B 1 122 ? -44.537 16.802 27.115 1.00 109.11 99 CYS B C 1
ATOM 2780 O O . CYS B 1 122 ? -45.685 16.581 27.503 1.00 111.90 99 CYS B O 1
ATOM 2783 N N . VAL B 1 123 ? -44.263 17.745 26.215 1.00 108.11 100 VAL B N 1
ATOM 2784 C CA . VAL B 1 123 ? -45.349 18.468 25.550 1.00 110.64 100 VAL B CA 1
ATOM 2785 C C . VAL B 1 123 ? -46.264 17.494 24.800 1.00 114.18 100 VAL B C 1
ATOM 2786 O O . VAL B 1 123 ? -47.494 17.546 24.931 1.00 117.22 100 VAL B O 1
ATOM 2790 N N . GLY B 1 124 ? -45.658 16.602 24.022 1.00 114.06 101 GLY B N 1
ATOM 2791 C CA . GLY B 1 124 ? -46.400 15.584 23.298 1.00 117.48 101 GLY B CA 1
ATOM 2792 C C . GLY B 1 124 ? -47.220 14.690 24.206 1.00 119.74 101 GLY B C 1
ATOM 2793 O O . GLY B 1 124 ? -48.350 14.330 23.875 1.00 123.41 101 GLY B O 1
ATOM 2794 N N . LEU B 1 125 ? -46.652 14.331 25.356 1.00 155.95 102 LEU B N 1
ATOM 2795 C CA . LEU B 1 125 ? -47.380 13.543 26.347 1.00 158.24 102 LEU B CA 1
ATOM 2796 C C . LEU B 1 125 ? -48.491 14.346 27.023 1.00 159.91 102 LEU B C 1
ATOM 2797 O O . LEU B 1 125 ? -49.387 13.769 27.635 1.00 162.76 102 LEU B O 1
ATOM 2802 N N . ILE B 1 126 ? -48.437 15.670 26.928 1.00 122.31 103 ILE B N 1
ATOM 2803 C CA . ILE B 1 126 ? -49.550 16.480 27.431 1.00 124.22 103 ILE B CA 1
ATOM 2804 C C . ILE B 1 126 ? -50.614 16.740 26.342 1.00 128.33 103 ILE B C 1
ATOM 2805 O O . ILE B 1 126 ? -51.738 17.139 26.638 1.00 131.32 103 ILE B O 1
ATOM 2810 N N . ILE B 1 127 ? -50.279 16.475 25.081 1.00 172.53 104 ILE B N 1
ATOM 2811 C CA . ILE B 1 127 ? -51.290 16.598 24.024 1.00 177.07 104 ILE B CA 1
ATOM 2812 C C . ILE B 1 127 ? -52.002 15.276 23.678 1.00 181.10 104 ILE B C 1
ATOM 2813 O O . ILE B 1 127 ? -53.184 15.291 23.321 1.00 185.69 104 ILE B O 1
ATOM 2818 N N . VAL B 1 128 ? -51.302 14.143 23.777 1.00 199.50 105 VAL B N 1
ATOM 2819 C CA . VAL B 1 128 ? -51.937 12.849 23.513 1.00 203.15 105 VAL B CA 1
ATOM 2820 C C . VAL B 1 128 ? -53.034 12.582 24.546 1.00 206.64 105 VAL B C 1
ATOM 2821 O O . VAL B 1 128 ? -54.043 11.939 24.247 1.00 211.38 105 VAL B O 1
ATOM 2825 N N . MET B 1 129 ? -52.840 13.104 25.755 1.00 140.97 106 MET B N 1
ATOM 2826 C CA . MET B 1 129 ? -53.843 12.990 26.806 1.00 143.73 106 MET B CA 1
ATOM 2827 C C . MET B 1 129 ? -54.526 14.327 27.072 1.00 144.51 106 MET B C 1
ATOM 2828 O O . MET B 1 129 ? -55.751 14.405 27.145 1.00 148.29 106 MET B O 1
ATOM 2833 N N . LEU B 1 137 ? -54.154 28.387 31.055 1.00 203.42 114 LEU B N 1
ATOM 2834 C CA . LEU B 1 137 ? -53.791 27.187 31.801 1.00 202.70 114 LEU B CA 1
ATOM 2835 C C . LEU B 1 137 ? -53.369 26.041 30.883 1.00 200.27 114 LEU B C 1
ATOM 2836 O O . LEU B 1 137 ? -52.673 25.120 31.313 1.00 198.06 114 LEU B O 1
ATOM 2841 N N . ALA B 1 138 ? -53.795 26.097 29.624 1.00 206.21 115 ALA B N 1
ATOM 2842 C CA . ALA B 1 138 ? -53.359 25.122 28.629 1.00 205.48 115 ALA B CA 1
ATOM 2843 C C . ALA B 1 138 ? -51.886 25.356 28.323 1.00 200.48 115 ALA B C 1
ATOM 2844 O O . ALA B 1 138 ? -51.066 24.427 28.352 1.00 197.96 115 ALA B O 1
ATOM 2846 N N . LEU B 1 139 ? -51.558 26.615 28.039 1.00 182.61 116 LEU B N 1
ATOM 2847 C CA . LEU B 1 139 ? -50.173 27.028 27.873 1.00 178.19 116 LEU B CA 1
ATOM 2848 C C . LEU B 1 139 ? -49.403 26.733 29.149 1.00 174.64 116 LEU B C 1
ATOM 2849 O O . LEU B 1 139 ? -48.205 26.506 29.104 1.00 171.16 116 LEU B O 1
ATOM 2854 N N . TYR B 1 140 ? -50.099 26.738 30.283 1.00 141.04 117 TYR B N 1
ATOM 2855 C CA . TYR B 1 140 ? -49.493 26.366 31.557 1.00 139.86 117 TYR B CA 1
ATOM 2856 C C . TYR B 1 140 ? -49.274 24.861 31.674 1.00 139.02 117 TYR B C 1
ATOM 2857 O O . TYR B 1 140 ? -48.353 24.419 32.355 1.00 136.66 117 TYR B O 1
ATOM 2866 N N . SER B 1 141 ? -50.118 24.073 31.016 1.00 167.62 118 SER B N 1
ATOM 2867 C CA . SER B 1 141 ? -49.891 22.635 30.969 1.00 166.96 118 SER B CA 1
ATOM 2868 C C . SER B 1 141 ? -48.665 22.359 30.104 1.00 163.29 118 SER B C 1
ATOM 2869 O O . SER B 1 141 ? -47.885 21.448 30.390 1.00 161.26 118 SER B O 1
ATOM 2872 N N . HIS B 1 142 ? -48.489 23.162 29.055 1.00 130.51 119 HIS B N 1
ATOM 2873 C CA . HIS B 1 142 ? -47.292 23.059 28.220 1.00 127.90 119 HIS B CA 1
ATOM 2874 C C . HIS B 1 142 ? -46.036 23.520 28.973 1.00 123.67 119 HIS B C 1
ATOM 2875 O O . HIS B 1 142 ? -44.975 22.896 28.877 1.00 121.29 119 HIS B O 1
ATOM 2882 N N . MET B 1 143 ? -46.165 24.612 29.720 1.00 122.30 120 MET B N 1
ATOM 2883 C CA . MET B 1 143 ? -45.063 25.152 30.504 1.00 119.72 120 MET B CA 1
ATOM 2884 C C . MET B 1 143 ? -44.618 24.125 31.532 1.00 118.88 120 MET B C 1
ATOM 2885 O O . MET B 1 143 ? -43.463 23.722 31.551 1.00 116.05 120 MET B O 1
ATOM 2890 N N . VAL B 1 144 ? -45.549 23.701 32.378 1.00 153.75 121 VAL B N 1
ATOM 2891 C CA . VAL B 1 144 ? -45.246 22.767 33.457 1.00 153.61 121 VAL B CA 1
ATOM 2892 C C . VAL B 1 144 ? -44.789 21.407 32.924 1.00 152.24 121 VAL B C 1
ATOM 2893 O O . VAL B 1 144 ? -43.908 20.773 33.505 1.00 150.50 121 VAL B O 1
ATOM 2897 N N . GLY B 1 145 ? -45.369 20.973 31.809 1.00 133.42 122 GLY B N 1
ATOM 2898 C CA . GLY B 1 145 ? -44.955 19.727 31.182 1.00 132.80 122 GLY B CA 1
ATOM 2899 C C . GLY B 1 145 ? -43.519 19.777 30.689 1.00 129.48 122 GLY B C 1
ATOM 2900 O O . GLY B 1 145 ? -42.681 18.948 31.074 1.00 128.02 122 GLY B O 1
ATOM 2901 N N . ALA B 1 146 ? -43.234 20.765 29.842 1.00 128.61 123 ALA B N 1
ATOM 2902 C CA . ALA B 1 146 ? -41.898 20.940 29.280 1.00 125.65 123 ALA B CA 1
ATOM 2903 C C . ALA B 1 146 ? -40.863 21.244 30.354 1.00 122.95 123 ALA B C 1
ATOM 2904 O O . ALA B 1 146 ? -39.690 20.927 30.200 1.00 120.52 123 ALA B O 1
ATOM 2906 N N . PHE B 1 147 ? -41.301 21.867 31.440 1.00 111.76 124 PHE B N 1
ATOM 2907 C CA . PHE B 1 147 ? -40.418 22.151 32.560 1.00 110.07 124 PHE B CA 1
ATOM 2908 C C . PHE B 1 147 ? -40.118 20.878 33.337 1.00 110.00 124 PHE B C 1
ATOM 2909 O O . PHE B 1 147 ? -39.013 20.703 33.842 1.00 107.77 124 PHE B O 1
ATOM 2917 N N . ILE B 1 148 ? -41.107 19.994 33.436 1.00 97.87 125 ILE B N 1
ATOM 2918 C CA . ILE B 1 148 ? -40.902 18.691 34.058 1.00 98.19 125 ILE B CA 1
ATOM 2919 C C . ILE B 1 148 ? -39.881 17.886 33.266 1.00 96.85 125 ILE B C 1
ATOM 2920 O O . ILE B 1 148 ? -38.916 17.371 33.836 1.00 95.36 125 ILE B O 1
ATOM 2925 N N . GLY B 1 149 ? -40.087 17.789 31.954 1.00 101.44 126 GLY B N 1
ATOM 2926 C CA . GLY B 1 149 ? -39.164 17.058 31.096 1.00 100.31 126 GLY B CA 1
ATOM 2927 C C . GLY B 1 149 ? -37.768 17.646 31.119 1.00 97.35 126 GLY B C 1
ATOM 2928 O O . GLY B 1 149 ? -36.758 16.927 31.265 1.00 96.25 126 GLY B O 1
ATOM 2929 N N . SER B 1 150 ? -37.723 18.969 30.990 1.00 92.75 127 SER B N 1
ATOM 2930 C CA . SER B 1 150 ? -36.477 19.714 31.030 1.00 90.54 127 SER B CA 1
ATOM 2931 C C . SER B 1 150 ? -35.716 19.441 32.321 1.00 89.44 127 SER B C 1
ATOM 2932 O O . SER B 1 150 ? -34.563 19.037 32.282 1.00 88.14 127 SER B O 1
ATOM 2935 N N . LEU B 1 151 ? -36.366 19.648 33.461 1.00 116.56 128 LEU B N 1
ATOM 2936 C CA . LEU B 1 151 ? -35.716 19.449 34.750 1.00 115.91 128 LEU B CA 1
ATOM 2937 C C . LEU B 1 151 ? -35.294 18.003 34.948 1.00 115.69 128 LEU B C 1
ATOM 2938 O O . LEU B 1 151 ? -34.267 17.739 35.565 1.00 114.23 128 LEU B O 1
ATOM 2943 N N . ALA B 1 152 ? -36.088 17.067 34.439 1.00 89.55 129 ALA B N 1
ATOM 2944 C CA . ALA B 1 152 ? -35.768 15.646 34.585 1.00 90.47 129 ALA B CA 1
ATOM 2945 C C . ALA B 1 152 ? -34.476 15.268 33.856 1.00 89.13 129 ALA B C 1
ATOM 2946 O O . ALA B 1 152 ? -33.504 14.792 34.470 1.00 88.31 129 ALA B O 1
ATOM 2948 N N . ILE B 1 153 ? -34.457 15.486 32.546 1.00 106.93 130 ILE B N 1
ATOM 2949 C CA . ILE B 1 153 ? -33.258 15.162 31.777 1.00 105.89 130 ILE B CA 1
ATOM 2950 C C . ILE B 1 153 ? -32.049 16.005 32.207 1.00 103.69 130 ILE B C 1
ATOM 2951 O O . ILE B 1 153 ? -30.910 15.522 32.232 1.00 102.84 130 ILE B O 1
ATOM 2956 N N . SER B 1 154 ? -32.312 17.255 32.577 1.00 84.72 131 SER B N 1
ATOM 2957 C CA . SER B 1 154 ? -31.281 18.148 33.090 1.00 82.68 131 SER B CA 1
ATOM 2958 C C . SER B 1 154 ? -30.665 17.569 34.364 1.00 82.25 131 SER B C 1
ATOM 2959 O O . SER B 1 154 ? -29.455 17.649 34.559 1.00 81.04 131 SER B O 1
ATOM 2962 N N . THR B 1 155 ? -31.502 16.983 35.221 1.00 86.63 132 THR B N 1
ATOM 2963 C CA . THR B 1 155 ? -31.039 16.382 36.469 1.00 86.34 132 THR B CA 1
ATOM 2964 C C . THR B 1 155 ? -30.237 15.114 36.202 1.00 86.19 132 THR B C 1
ATOM 2965 O O . THR B 1 155 ? -29.268 14.822 36.917 1.00 85.53 132 THR B O 1
ATOM 2969 N N . ILE B 1 156 ? -30.620 14.374 35.162 1.00 85.75 133 ILE B N 1
ATOM 2970 C CA . ILE B 1 156 ? -29.833 13.208 34.759 1.00 86.64 133 ILE B CA 1
ATOM 2971 C C . ILE B 1 156 ? -28.434 13.631 34.300 1.00 85.04 133 ILE B C 1
ATOM 2972 O O . ILE B 1 156 ? -27.423 13.153 34.828 1.00 84.93 133 ILE B O 1
ATOM 2977 N N . ILE B 1 157 ? -28.384 14.536 33.325 1.00 128.70 134 ILE B N 1
ATOM 2978 C CA . ILE B 1 157 ? -27.114 15.004 32.771 1.00 127.64 134 ILE B CA 1
ATOM 2979 C C . ILE B 1 157 ? -26.236 15.653 33.851 1.00 125.96 134 ILE B C 1
ATOM 2980 O O . ILE B 1 157 ? -25.007 15.516 33.840 1.00 125.57 134 ILE B O 1
ATOM 2985 N N . PHE B 1 158 ? -26.868 16.353 34.788 1.00 96.31 135 PHE B N 1
ATOM 2986 C CA . PHE B 1 158 ? -26.134 16.953 35.898 1.00 95.07 135 PHE B CA 1
ATOM 2987 C C . PHE B 1 158 ? -25.490 15.889 36.783 1.00 95.02 135 PHE B C 1
ATOM 2988 O O . PHE B 1 158 ? -24.302 15.966 37.124 1.00 94.45 135 PHE B O 1
ATOM 2996 N N . THR B 1 159 ? -26.292 14.900 37.155 1.00 98.29 136 THR B N 1
ATOM 2997 C CA . THR B 1 159 ? -25.797 13.767 37.920 1.00 99.47 136 THR B CA 1
ATOM 2998 C C . THR B 1 159 ? -24.583 13.118 37.240 1.00 100.03 136 THR B C 1
ATOM 2999 O O . THR B 1 159 ? -23.541 12.891 37.891 1.00 100.25 136 THR B O 1
ATOM 3003 N N . LEU B 1 160 ? -24.692 12.873 35.933 1.00 97.29 137 LEU B N 1
ATOM 3004 C CA . LEU B 1 160 ? -23.629 12.169 35.210 1.00 98.87 137 LEU B CA 1
ATOM 3005 C C . LEU B 1 160 ? -22.354 12.987 35.013 1.00 96.69 137 LEU B C 1
ATOM 3006 O O . LEU B 1 160 ? -21.264 12.429 34.894 1.00 97.91 137 LEU B O 1
ATOM 3011 N N . SER B 1 161 ? -22.483 14.304 34.964 1.00 93.61 138 SER B N 1
ATOM 3012 C CA . SER B 1 161 ? -21.297 15.126 34.782 1.00 91.85 138 SER B CA 1
ATOM 3013 C C . SER B 1 161 ? -20.556 15.290 36.097 1.00 91.84 138 SER B C 1
ATOM 3014 O O . SER B 1 161 ? -19.329 15.449 36.114 1.00 91.69 138 SER B O 1
ATOM 3017 N N . ARG B 1 162 ? -21.301 15.298 37.203 1.00 145.97 139 ARG B N 1
ATOM 3018 C CA . ARG B 1 162 ? -20.654 15.437 38.506 1.00 146.33 139 ARG B CA 1
ATOM 3019 C C . ARG B 1 162 ? -19.988 14.156 38.969 1.00 149.39 139 ARG B C 1
ATOM 3020 O O . ARG B 1 162 ? -18.781 14.145 39.221 1.00 150.11 139 ARG B O 1
ATOM 3028 N N . TRP B 1 163 ? -20.762 13.079 39.096 1.00 180.35 140 TRP B N 1
ATOM 3029 C CA . TRP B 1 163 ? -20.231 11.917 39.809 1.00 183.81 140 TRP B CA 1
ATOM 3030 C C . TRP B 1 163 ? -19.167 11.118 39.045 1.00 185.12 140 TRP B C 1
ATOM 3031 O O . TRP B 1 163 ? -18.223 10.603 39.651 1.00 186.76 140 TRP B O 1
ATOM 3042 N N . GLY B 1 164 ? -19.308 11.026 37.725 1.00 147.33 141 GLY B N 1
ATOM 3043 C CA . GLY B 1 164 ? -18.265 10.439 36.901 1.00 148.48 141 GLY B CA 1
ATOM 3044 C C . GLY B 1 164 ? -17.157 11.458 36.717 1.00 146.74 141 GLY B C 1
ATOM 3045 O O . GLY B 1 164 ? -17.372 12.645 36.965 1.00 144.44 141 GLY B O 1
ATOM 3046 N N . HIS B 1 165 ? -15.973 11.008 36.307 1.00 190.62 142 HIS B N 1
ATOM 3047 C CA . HIS B 1 165 ? -14.887 11.939 36.018 1.00 189.38 142 HIS B CA 1
ATOM 3048 C C . HIS B 1 165 ? -15.335 12.861 34.889 1.00 186.50 142 HIS B C 1
ATOM 3049 O O . HIS B 1 165 ? -15.916 12.397 33.907 1.00 187.07 142 HIS B O 1
ATOM 3056 N N . GLY B 1 166 ? -15.080 14.159 35.045 1.00 172.04 143 GLY B N 1
ATOM 3057 C CA . GLY B 1 166 ? -15.526 15.165 34.092 1.00 169.55 143 GLY B CA 1
ATOM 3058 C C . GLY B 1 166 ? -15.143 14.888 32.649 1.00 171.25 143 GLY B C 1
ATOM 3059 O O . GLY B 1 166 ? -13.988 15.066 32.257 1.00 172.20 143 GLY B O 1
ATOM 3060 N N . ASN B 1 167 ? -16.118 14.443 31.860 1.00 139.82 144 ASN B N 1
ATOM 3061 C CA . ASN B 1 167 ? -15.896 14.166 30.445 1.00 142.28 144 ASN B CA 1
ATOM 3062 C C . ASN B 1 167 ? -17.018 14.704 29.568 1.00 141.96 144 ASN B C 1
ATOM 3063 O O . ASN B 1 167 ? -18.192 14.410 29.791 1.00 141.21 144 ASN B O 1
ATOM 3068 N N . LEU B 1 168 ? -16.644 15.500 28.573 1.00 142.82 145 LEU B N 1
ATOM 3069 C CA . LEU B 1 168 ? -17.605 16.091 27.647 1.00 143.35 145 LEU B CA 1
ATOM 3070 C C . LEU B 1 168 ? -18.248 14.979 26.822 1.00 147.28 145 LEU B C 1
ATOM 3071 O O . LEU B 1 168 ? -19.456 14.999 26.543 1.00 147.39 145 LEU B O 1
ATOM 3076 N N . ALA B 1 169 ? -17.408 14.013 26.453 1.00 142.18 146 ALA B N 1
ATOM 3077 C CA . ALA B 1 169 ? -17.811 12.794 25.757 1.00 146.57 146 ALA B CA 1
ATOM 3078 C C . ALA B 1 169 ? -19.109 12.249 26.307 1.00 144.85 146 ALA B C 1
ATOM 3079 O O . ALA B 1 169 ? -20.161 12.413 25.697 1.00 146.62 146 ALA B O 1
ATOM 3081 N N . ARG B 1 170 ? -19.009 11.607 27.466 1.00 117.06 147 ARG B N 1
ATOM 3082 C CA . ARG B 1 170 ? -20.130 10.963 28.145 1.00 115.91 147 ARG B CA 1
ATOM 3083 C C . ARG B 1 170 ? -21.432 11.766 28.060 1.00 114.39 147 ARG B C 1
ATOM 3084 O O . ARG B 1 170 ? -22.455 11.256 27.581 1.00 116.16 147 ARG B O 1
ATOM 3092 N N . LEU B 1 171 ? -21.380 13.023 28.503 1.00 102.83 148 LEU B N 1
ATOM 3093 C CA . LEU B 1 171 ? -22.533 13.924 28.444 1.00 101.80 148 LEU B CA 1
ATOM 3094 C C . LEU B 1 171 ? -23.152 13.982 27.058 1.00 104.60 148 LEU B C 1
ATOM 3095 O O . LEU B 1 171 ? -24.355 13.756 26.890 1.00 105.31 148 LEU B O 1
ATOM 3100 N N . LEU B 1 172 ? -22.323 14.282 26.065 1.00 96.53 149 LEU B N 1
ATOM 3101 C CA . LEU B 1 172 ? -22.811 14.357 24.694 1.00 99.68 149 LEU B CA 1
ATOM 3102 C C . LEU B 1 172 ? -23.311 13.012 24.147 1.00 102.13 149 LEU B C 1
ATOM 3103 O O . LEU B 1 172 ? -24.144 12.981 23.239 1.00 104.40 149 LEU B O 1
ATOM 3108 N N . LEU B 1 173 ? -22.841 11.908 24.718 1.00 91.51 150 LEU B N 1
ATOM 3109 C CA . LEU B 1 173 ? -23.335 10.593 24.318 1.00 94.09 150 LEU B CA 1
ATOM 3110 C C . LEU B 1 173 ? -24.738 10.369 24.858 1.00 94.06 150 LEU B C 1
ATOM 3111 O O . LEU B 1 173 ? -25.609 9.859 24.151 1.00 95.88 150 LEU B O 1
ATOM 3116 N N . ALA B 1 174 ? -24.950 10.746 26.116 1.00 92.23 151 ALA B N 1
ATOM 3117 C CA . ALA B 1 174 ? -26.285 10.708 26.705 1.00 92.17 151 ALA B CA 1
ATOM 3118 C C . ALA B 1 174 ? -27.207 11.567 25.855 1.00 91.90 151 ALA B C 1
ATOM 3119 O O . ALA B 1 174 ? -28.376 11.226 25.622 1.00 93.27 151 ALA B O 1
ATOM 3121 N N . GLY B 1 175 ? -26.655 12.685 25.391 1.00 90.40 152 GLY B N 1
ATOM 3122 C CA . GLY B 1 175 ? -27.340 13.554 24.457 1.00 90.41 152 GLY B CA 1
ATOM 3123 C C . GLY B 1 175 ? -27.780 12.788 23.227 1.00 93.01 152 GLY B C 1
ATOM 3124 O O . GLY B 1 175 ? -28.964 12.768 22.903 1.00 94.06 152 GLY B O 1
ATOM 3125 N N . ILE B 1 176 ? -26.832 12.141 22.555 1.00 94.32 153 ILE B N 1
ATOM 3126 C CA . ILE B 1 176 ? -27.135 11.402 21.332 1.00 97.08 153 ILE B CA 1
ATOM 3127 C C . ILE B 1 176 ? -28.220 10.359 21.558 1.00 99.01 153 ILE B C 1
ATOM 3128 O O . ILE B 1 176 ? -29.167 10.267 20.781 1.00 100.67 153 ILE B O 1
ATOM 3133 N N . ALA B 1 177 ? -28.086 9.593 22.636 1.00 98.98 154 ALA B N 1
ATOM 3134 C CA . ALA B 1 177 ? -29.067 8.570 22.982 1.00 101.02 154 ALA B CA 1
ATOM 3135 C C . ALA B 1 177 ? -30.467 9.152 23.143 1.00 100.72 154 ALA B C 1
ATOM 3136 O O . ALA B 1 177 ? -31.416 8.682 22.511 1.00 103.05 154 ALA B O 1
ATOM 3138 N N . ILE B 1 178 ? -30.593 10.181 23.975 1.00 98.12 155 ILE B N 1
ATOM 3139 C CA . ILE B 1 178 ? -31.898 10.780 24.222 1.00 98.00 155 ILE B CA 1
ATOM 3140 C C . ILE B 1 178 ? -32.514 11.409 22.968 1.00 98.88 155 ILE B C 1
ATOM 3141 O O . ILE B 1 178 ? -33.704 11.208 22.674 1.00 100.76 155 ILE B O 1
ATOM 3146 N N . ASN B 1 179 ? -31.698 12.154 22.228 1.00 103.90 156 ASN B N 1
ATOM 3147 C CA 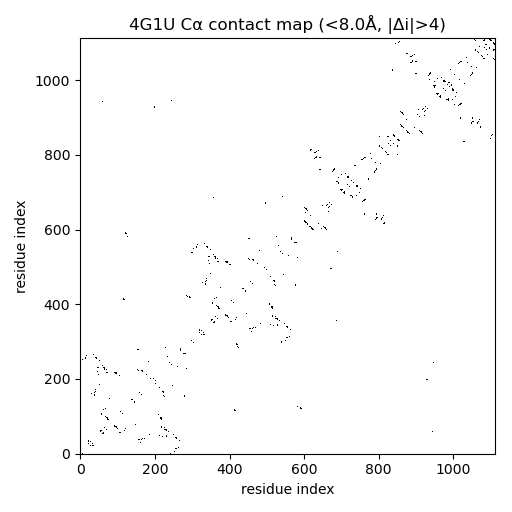. ASN B 1 179 ? -32.134 12.772 20.974 1.00 105.48 156 ASN B CA 1
ATOM 3148 C C . ASN B 1 179 ? -32.632 11.740 19.963 1.00 108.42 156 ASN B C 1
ATOM 3149 O O . ASN B 1 179 ? -33.686 11.919 19.347 1.00 109.54 156 ASN B O 1
ATOM 3154 N N . ALA B 1 180 ? -31.869 10.662 19.797 1.00 116.03 157 ALA B N 1
ATOM 3155 C CA . ALA B 1 180 ? -32.260 9.588 18.892 1.00 119.36 157 ALA B CA 1
ATOM 3156 C C . ALA B 1 180 ? -33.555 8.937 19.361 1.00 120.92 157 ALA B C 1
ATOM 3157 O O . ALA B 1 180 ? -34.420 8.611 18.545 1.00 123.83 157 ALA B O 1
ATOM 3159 N N . LEU B 1 181 ? -33.682 8.763 20.676 1.00 107.25 158 LEU B N 1
ATOM 3160 C CA . LEU B 1 181 ? -34.886 8.193 21.282 1.00 108.96 158 LEU B CA 1
ATOM 3161 C C . LEU B 1 181 ? -36.133 8.987 20.921 1.00 109.49 158 LEU B C 1
ATOM 3162 O O . LEU B 1 181 ? -37.085 8.443 20.352 1.00 112.49 158 LEU B O 1
ATOM 3167 N N . CYS B 1 182 ? -36.131 10.274 21.250 1.00 109.45 159 CYS B N 1
ATOM 3168 C CA . CYS B 1 182 ? -37.309 11.097 20.992 1.00 110.09 159 CYS B CA 1
ATOM 3169 C C . CYS B 1 182 ? -37.574 11.294 19.495 1.00 112.03 159 CYS B C 1
ATOM 3170 O O . CYS B 1 182 ? -38.723 11.179 19.032 1.00 114.58 159 CYS B O 1
ATOM 3173 N N . GLY B 1 183 ? -36.506 11.572 18.749 1.00 108.49 160 GLY B N 1
ATOM 3174 C CA . GLY B 1 183 ? -36.585 11.720 17.308 1.00 110.43 160 GLY B CA 1
ATOM 3175 C C . GLY B 1 183 ? -37.170 10.499 16.629 1.00 114.16 160 GLY B C 1
ATOM 3176 O O . GLY B 1 183 ? -37.853 10.617 15.612 1.00 116.54 160 GLY B O 1
ATOM 3177 N N . ALA B 1 184 ? -36.903 9.322 17.188 1.00 118.69 161 ALA B N 1
ATOM 3178 C CA . ALA B 1 184 ? -37.488 8.089 16.673 1.00 122.78 161 ALA B CA 1
ATOM 3179 C C . ALA B 1 184 ? -38.960 7.990 17.076 1.00 124.32 161 ALA B C 1
ATOM 3180 O O . ALA B 1 184 ? -39.832 7.693 16.244 1.00 127.42 161 ALA B O 1
ATOM 3182 N N . ALA B 1 185 ? -39.226 8.261 18.352 1.00 118.69 162 ALA B N 1
ATOM 3183 C CA . ALA B 1 185 ? -40.572 8.166 18.915 1.00 120.42 162 ALA B CA 1
ATOM 3184 C C . ALA B 1 185 ? -41.611 8.987 18.149 1.00 121.84 162 ALA B C 1
ATOM 3185 O O . ALA B 1 185 ? -42.753 8.542 17.929 1.00 125.15 162 ALA B O 1
ATOM 3187 N N . VAL B 1 186 ? -41.215 10.192 17.743 1.00 132.33 163 VAL B N 1
ATOM 3188 C CA . VAL B 1 186 ? -42.125 11.076 16.998 1.00 133.56 163 VAL B CA 1
ATOM 3189 C C . VAL B 1 186 ? -42.547 10.495 15.638 1.00 137.17 163 VAL B C 1
ATOM 3190 O O . VAL B 1 186 ? -43.740 10.371 15.350 1.00 140.13 163 VAL B O 1
ATOM 3194 N N . GLY B 1 187 ? -41.567 10.135 14.811 1.00 138.07 164 GLY B N 1
ATOM 3195 C CA . GLY B 1 187 ? -41.835 9.571 13.499 1.00 141.67 164 GLY B CA 1
ATOM 3196 C C . GLY B 1 187 ? -42.632 8.282 13.595 1.00 145.29 164 GLY B C 1
ATOM 3197 O O . GLY B 1 187 ? -43.536 8.030 12.777 1.00 148.83 164 GLY B O 1
ATOM 3198 N N . VAL B 1 188 ? -42.301 7.463 14.595 1.00 147.36 165 VAL B N 1
ATOM 3199 C CA . VAL B 1 188 ? -43.087 6.263 14.864 1.00 150.80 165 VAL B CA 1
ATOM 3200 C C . VAL B 1 188 ? -44.563 6.629 15.000 1.00 152.67 165 VAL B C 1
ATOM 3201 O O . VAL B 1 188 ? -45.401 6.081 14.298 1.00 156.60 165 VAL B O 1
ATOM 3205 N N . LEU B 1 189 ? -44.861 7.576 15.891 1.00 137.89 166 LEU B N 1
ATOM 3206 C CA . LEU B 1 189 ? -46.240 8.045 16.065 1.00 139.81 166 LEU B CA 1
ATOM 3207 C C . LEU B 1 189 ? -46.872 8.613 14.796 1.00 142.02 166 LEU B C 1
ATOM 3208 O O . LEU B 1 189 ? -48.087 8.495 14.594 1.00 145.45 166 LEU B O 1
ATOM 3213 N N . THR B 1 190 ? -46.057 9.249 13.960 1.00 145.89 167 THR B N 1
ATOM 3214 C CA . THR B 1 190 ? -46.524 9.717 12.657 1.00 148.22 167 THR B CA 1
ATOM 3215 C C . THR B 1 190 ? -47.005 8.542 11.802 1.00 152.77 167 THR B C 1
ATOM 3216 O O . THR B 1 190 ? -47.953 8.674 11.019 1.00 156.17 167 THR B O 1
ATOM 3220 N N . TYR B 1 191 ? -46.365 7.387 11.972 1.00 144.40 168 TYR B N 1
ATOM 3221 C CA . TYR B 1 191 ? -46.823 6.181 11.282 1.00 149.09 168 TYR B CA 1
ATOM 3222 C C . TYR B 1 191 ? -47.956 5.433 12.007 1.00 152.07 168 TYR B C 1
ATOM 3223 O O . TYR B 1 191 ? -48.699 4.679 11.376 1.00 156.67 168 TYR B O 1
ATOM 3232 N N . ILE B 1 192 ? -48.098 5.652 13.316 1.00 200.18 169 ILE B N 1
ATOM 3233 C CA . ILE B 1 192 ? -49.125 4.963 14.109 1.00 203.07 169 ILE B CA 1
ATOM 3234 C C . ILE B 1 192 ? -50.496 5.621 13.979 1.00 205.63 169 ILE B C 1
ATOM 3235 O O . ILE B 1 192 ? -51.419 5.056 13.389 1.00 210.38 169 ILE B O 1
ATOM 3240 N N . SER B 1 193 ? -50.616 6.815 14.554 1.00 179.73 170 SER B N 1
ATOM 3241 C CA . SER B 1 193 ? -51.879 7.540 14.603 1.00 182.14 170 SER B CA 1
ATOM 3242 C C . SER B 1 193 ? -51.837 8.745 13.672 1.00 181.50 170 SER B C 1
ATOM 3243 O O . SER B 1 193 ? -50.806 9.403 13.546 1.00 178.08 170 SER B O 1
ATOM 3246 N N . ASP B 1 194 ? -52.958 9.034 13.020 1.00 172.43 171 ASP B N 1
ATOM 3247 C CA . ASP B 1 194 ? -53.021 10.167 12.103 1.00 172.28 171 ASP B CA 1
ATOM 3248 C C . ASP B 1 194 ? -54.109 11.171 12.480 1.00 173.65 171 ASP B C 1
ATOM 3249 O O . ASP B 1 194 ? -55.296 10.842 12.519 1.00 177.89 171 ASP B O 1
ATOM 3254 N N . ASP B 1 195 ? -53.677 12.397 12.758 1.00 210.45 172 ASP B N 1
ATOM 3255 C CA . ASP B 1 195 ? -54.566 13.546 12.904 1.00 212.26 172 ASP B CA 1
ATOM 3256 C C . ASP B 1 195 ? -53.747 14.833 12.797 1.00 208.53 172 ASP B C 1
ATOM 3257 O O . ASP B 1 195 ? -52.516 14.788 12.754 1.00 204.39 172 ASP B O 1
ATOM 3262 N N . GLN B 1 196 ? -54.430 15.973 12.738 1.00 165.19 173 GLN B N 1
ATOM 3263 C CA . GLN B 1 196 ? -53.767 17.270 12.590 1.00 162.51 173 GLN B CA 1
ATOM 3264 C C . GLN B 1 196 ? -52.795 17.545 13.737 1.00 157.55 173 GLN B C 1
ATOM 3265 O O . GLN B 1 196 ? -51.754 18.189 13.552 1.00 154.01 173 GLN B O 1
ATOM 3271 N N . GLN B 1 197 ? -53.149 17.047 14.919 1.00 171.38 174 GLN B N 1
ATOM 3272 C CA . GLN B 1 197 ? -52.346 17.237 16.121 1.00 167.26 174 GLN B CA 1
ATOM 3273 C C . GLN B 1 197 ? -50.917 16.751 15.923 1.00 162.87 174 GLN B C 1
ATOM 3274 O O . GLN B 1 197 ? -49.968 17.488 16.172 1.00 159.26 174 GLN B O 1
ATOM 3280 N N . LEU B 1 198 ? -50.773 15.513 15.462 1.00 190.85 175 LEU B N 1
ATOM 3281 C CA . LEU B 1 198 ? -49.461 14.881 15.362 1.00 187.14 175 LEU B CA 1
ATOM 3282 C C . LEU B 1 198 ? -48.592 15.434 14.237 1.00 185.70 175 LEU B C 1
ATOM 3283 O O . LEU B 1 198 ? -47.373 15.505 14.378 1.00 182.08 175 LEU B O 1
ATOM 3288 N N . ARG B 1 199 ? -49.207 15.823 13.126 1.00 138.09 176 ARG B N 1
ATOM 3289 C CA . ARG B 1 199 ? -48.444 16.445 12.052 1.00 137.16 176 ARG B CA 1
ATOM 3290 C C . ARG B 1 199 ? -47.966 17.833 12.479 1.00 134.58 176 ARG B C 1
ATOM 3291 O O . ARG B 1 199 ? -46.787 18.177 12.308 1.00 131.41 176 ARG B O 1
ATOM 3299 N N . GLN B 1 200 ? -48.883 18.620 13.040 1.00 157.02 177 GLN B N 1
ATOM 3300 C CA . GLN B 1 200 ? -48.546 19.959 13.513 1.00 155.25 177 GLN B CA 1
ATOM 3301 C C . GLN B 1 200 ? -47.467 19.900 14.592 1.00 150.52 177 GLN B C 1
ATOM 3302 O O . GLN B 1 200 ? -46.578 20.747 14.637 1.00 148.06 177 GLN B O 1
ATOM 3308 N N . PHE B 1 201 ? -47.547 18.880 15.443 1.00 127.16 178 PHE B N 1
ATOM 3309 C CA . PHE B 1 201 ? -46.583 18.668 16.519 1.00 123.29 178 PHE B CA 1
ATOM 3310 C C . PHE B 1 201 ? -45.229 18.227 15.980 1.00 121.15 178 PHE B C 1
ATOM 3311 O O . PHE B 1 201 ? -44.192 18.625 16.503 1.00 117.78 178 PHE B O 1
ATOM 3319 N N . SER B 1 202 ? -45.243 17.396 14.943 1.00 123.39 179 SER B N 1
ATOM 3320 C CA . SER B 1 202 ? -44.011 16.931 14.310 1.00 122.06 179 SER B CA 1
ATOM 3321 C C . SER B 1 202 ? -43.278 18.076 13.623 1.00 120.79 179 SER B C 1
ATOM 3322 O O . SER B 1 202 ? -42.051 18.153 13.669 1.00 118.20 179 SER B O 1
ATOM 3325 N N . LEU B 1 203 ? -44.032 18.965 12.982 1.00 153.78 180 LEU B N 1
ATOM 3326 C CA . LEU B 1 203 ? -43.434 20.152 12.376 1.00 153.16 180 LEU B CA 1
ATOM 3327 C C . LEU B 1 203 ? -43.013 21.164 13.447 1.00 150.33 180 LEU B C 1
ATOM 3328 O O . LEU B 1 203 ? -42.075 21.938 13.254 1.00 148.57 180 LEU B O 1
ATOM 3333 N N . TRP B 1 204 ? -43.708 21.143 14.580 1.00 118.45 181 TRP B N 1
ATOM 3334 C CA . TRP B 1 204 ? -43.463 22.093 15.660 1.00 115.91 181 TRP B CA 1
ATOM 3335 C C . TRP B 1 204 ? -42.235 21.734 16.484 1.00 112.21 181 TRP B C 1
ATOM 3336 O O . TRP B 1 204 ? -41.495 22.612 16.922 1.00 109.87 181 TRP B O 1
ATOM 3347 N N . SER B 1 205 ? -42.022 20.440 16.694 1.00 112.54 182 SER B N 1
ATOM 3348 C CA . SER B 1 205 ? -40.863 19.979 17.441 1.00 109.44 182 SER B CA 1
ATOM 3349 C C . SER B 1 205 ? -39.587 20.153 16.618 1.00 108.29 182 SER B C 1
ATOM 3350 O O . SER B 1 205 ? -38.481 20.041 17.139 1.00 105.72 182 SER B O 1
ATOM 3353 N N . MET B 1 206 ? -39.746 20.441 15.331 1.00 109.87 183 MET B N 1
ATOM 3354 C CA . MET B 1 206 ? -38.609 20.754 14.474 1.00 109.28 183 MET B CA 1
ATOM 3355 C C . MET B 1 206 ? -38.015 22.109 14.837 1.00 107.24 183 MET B C 1
ATOM 3356 O O . MET B 1 206 ? -36.939 22.473 14.366 1.00 106.37 183 MET B O 1
ATOM 3361 N N . GLY B 1 207 ? -38.727 22.855 15.673 1.00 106.81 184 GLY B N 1
ATOM 3362 C CA . GLY B 1 207 ? -38.277 24.163 16.103 1.00 105.23 184 GLY B CA 1
ATOM 3363 C C . GLY B 1 207 ? -38.756 25.260 15.175 1.00 107.53 184 GLY B C 1
ATOM 3364 O O . GLY B 1 207 ? -38.108 25.550 14.169 1.00 108.24 184 GLY B O 1
ATOM 3365 N N . SER B 1 208 ? -39.891 25.872 15.509 1.00 108.99 185 SER B N 1
ATOM 3366 C CA . SER B 1 208 ? -40.455 26.937 14.684 1.00 111.61 185 SER B CA 1
ATOM 3367 C C . SER B 1 208 ? -41.217 27.977 15.503 1.00 112.04 185 SER B C 1
ATOM 3368 O O . SER B 1 208 ? -41.817 27.663 16.532 1.00 111.48 185 SER B O 1
ATOM 3371 N N . LEU B 1 209 ? -41.182 29.220 15.037 1.00 113.32 186 LEU B N 1
ATOM 3372 C CA . LEU B 1 209 ? -41.950 30.291 15.652 1.00 114.49 186 LEU B CA 1
ATOM 3373 C C . LEU B 1 209 ? -43.067 30.754 14.727 1.00 118.64 186 LEU B C 1
ATOM 3374 O O . LEU B 1 209 ? -43.502 31.905 14.796 1.00 120.38 186 LEU B O 1
ATOM 3379 N N . GLY B 1 210 ? -43.529 29.859 13.860 1.00 131.11 187 GLY B N 1
ATOM 3380 C CA . GLY B 1 210 ? -44.603 30.178 12.939 1.00 135.89 187 GLY B CA 1
ATOM 3381 C C . GLY B 1 210 ? -45.922 30.425 13.648 1.00 138.10 187 GLY B C 1
ATOM 3382 O O . GLY B 1 210 ? -46.850 31.010 13.080 1.00 142.08 187 GLY B O 1
ATOM 3383 N N . GLN B 1 211 ? -46.001 29.983 14.900 1.00 131.95 188 GLN B N 1
ATOM 3384 C CA . GLN B 1 211 ? -47.228 30.090 15.678 1.00 133.77 188 GLN B CA 1
ATOM 3385 C C . GLN B 1 211 ? -47.076 31.075 16.833 1.00 131.95 188 GLN B C 1
ATOM 3386 O O . GLN B 1 211 ? -47.381 30.752 17.981 1.00 130.42 188 GLN B O 1
ATOM 3392 N N . ALA B 1 212 ? -46.610 32.281 16.521 1.00 125.36 189 ALA B N 1
ATOM 3393 C CA . ALA B 1 212 ? -46.373 33.300 17.539 1.00 124.29 189 ALA B CA 1
ATOM 3394 C C . ALA B 1 212 ? -47.622 34.129 17.809 1.00 128.07 189 ALA B C 1
ATOM 3395 O O . ALA B 1 212 ? -48.167 34.757 16.907 1.00 131.54 189 ALA B O 1
ATOM 3397 N N . GLN B 1 213 ? -48.071 34.117 19.060 1.00 143.45 190 GLN B N 1
ATOM 3398 C CA . GLN B 1 213 ? -49.212 34.919 19.482 1.00 147.08 190 GLN B CA 1
ATOM 3399 C C . GLN B 1 213 ? -48.834 35.747 20.705 1.00 144.33 190 GLN B C 1
ATOM 3400 O O . GLN B 1 213 ? -47.762 35.564 21.272 1.00 139.45 190 GLN B O 1
ATOM 3406 N N . TRP B 1 214 ? -49.715 36.649 21.119 1.00 151.31 191 TRP B N 1
ATOM 3407 C CA . TRP B 1 214 ? -49.411 37.543 22.232 1.00 149.46 191 TRP B CA 1
ATOM 3408 C C . TRP B 1 214 ? -49.498 36.893 23.616 1.00 146.36 191 TRP B C 1
ATOM 3409 O O . TRP B 1 214 ? -48.762 37.275 24.527 1.00 143.05 191 TRP B O 1
ATOM 3420 N N . SER B 1 215 ? -50.391 35.921 23.778 1.00 177.77 192 SER B N 1
ATOM 3421 C CA . SER B 1 215 ? -50.547 35.252 25.071 1.00 175.44 192 SER B CA 1
ATOM 3422 C C . SER B 1 215 ? -49.374 34.321 25.372 1.00 169.97 192 SER B C 1
ATOM 3423 O O . SER B 1 215 ? -48.826 34.331 26.483 1.00 166.80 192 SER B O 1
ATOM 3426 N N . THR B 1 216 ? -48.992 33.523 24.377 1.00 165.59 193 THR B N 1
ATOM 3427 C CA . THR B 1 216 ? -47.821 32.663 24.501 1.00 160.86 193 THR B CA 1
ATOM 3428 C C . THR B 1 216 ? -46.597 33.515 24.828 1.00 157.45 193 THR B C 1
ATOM 3429 O O . THR B 1 216 ? -45.946 33.298 25.849 1.00 153.99 193 THR B O 1
ATOM 3433 N N . LEU B 1 217 ? -46.307 34.498 23.977 1.00 144.86 194 LEU B N 1
ATOM 3434 C CA . LEU B 1 217 ? -45.192 35.416 24.201 1.00 142.46 194 LEU B CA 1
ATOM 3435 C C . LEU B 1 217 ? -45.242 36.052 25.587 1.00 141.55 194 LEU B C 1
ATOM 3436 O O . LEU B 1 217 ? -44.208 36.224 26.232 1.00 138.26 194 LEU B O 1
ATOM 3441 N N . LEU B 1 218 ? -46.442 36.388 26.050 1.00 136.83 195 LEU B N 1
ATOM 3442 C CA . LEU B 1 218 ? -46.582 36.995 27.370 1.00 136.57 195 LEU B CA 1
ATOM 3443 C C . LEU B 1 218 ? -46.175 36.045 28.495 1.00 132.89 195 LEU B C 1
ATOM 3444 O O . LEU B 1 218 ? -45.362 36.409 29.347 1.00 130.45 195 LEU B O 1
ATOM 3449 N N . VAL B 1 219 ? -46.729 34.833 28.504 1.00 136.10 196 VAL B N 1
ATOM 3450 C CA . VAL B 1 219 ? -46.390 33.877 29.562 1.00 133.36 196 VAL B CA 1
ATOM 3451 C C . VAL B 1 219 ? -44.907 33.512 29.509 1.00 129.23 196 VAL B C 1
ATOM 3452 O O . VAL B 1 219 ? -44.205 33.538 30.530 1.00 128.23 196 VAL B O 1
ATOM 3456 N N . ALA B 1 220 ? -44.441 33.189 28.306 1.00 131.49 197 ALA B N 1
ATOM 3457 C CA . ALA B 1 220 ? -43.045 32.852 28.075 1.00 127.90 197 ALA B CA 1
ATOM 3458 C C . ALA B 1 220 ? -42.124 33.938 28.601 1.00 126.13 197 ALA B C 1
ATOM 3459 O O . ALA B 1 220 ? -41.184 33.643 29.325 1.00 123.43 197 ALA B O 1
ATOM 3461 N N . SER B 1 221 ? -42.394 35.192 28.255 1.00 107.36 198 SER B N 1
ATOM 3462 C CA . SER B 1 221 ? -41.532 36.284 28.701 1.00 106.20 198 SER B CA 1
ATOM 3463 C C . SER B 1 221 ? -41.675 36.561 30.201 1.00 106.17 198 SER B C 1
ATOM 3464 O O . SER B 1 221 ? -40.752 37.082 30.839 1.00 104.54 198 SER B O 1
ATOM 3467 N N . SER B 1 222 ? -42.826 36.207 30.764 1.00 107.31 199 SER B N 1
ATOM 3468 C CA . SER B 1 222 ? -43.041 36.387 32.193 1.00 107.60 199 SER B CA 1
ATOM 3469 C C . SER B 1 222 ? -42.297 35.330 32.999 1.00 104.33 199 SER B C 1
ATOM 3470 O O . SER B 1 222 ? -42.026 35.531 34.179 1.00 103.76 199 SER B O 1
ATOM 3473 N N . LEU B 1 223 ? -41.981 34.200 32.368 1.00 108.23 200 LEU B N 1
ATOM 3474 C CA . LEU B 1 223 ? -41.134 33.188 33.006 1.00 106.26 200 LEU B CA 1
ATOM 3475 C C . LEU B 1 223 ? -39.655 33.418 32.708 1.00 102.48 200 LEU B C 1
ATOM 3476 O O . LEU B 1 223 ? -38.801 33.134 33.542 1.00 101.32 200 LEU B O 1
ATOM 3481 N N . ILE B 1 224 ? -39.363 33.943 31.522 1.00 112.28 201 ILE B N 1
ATOM 3482 C CA . ILE B 1 224 ? -37.991 34.094 31.045 1.00 108.72 201 ILE B CA 1
ATOM 3483 C C . ILE B 1 224 ? -37.285 35.362 31.522 1.00 108.16 201 ILE B C 1
ATOM 3484 O O . ILE B 1 224 ? -36.146 35.298 31.975 1.00 106.03 201 ILE B O 1
ATOM 3489 N N . LEU B 1 225 ? -37.931 36.517 31.425 1.00 97.28 202 LEU B N 1
ATOM 3490 C CA . LEU B 1 225 ? -37.240 37.739 31.834 1.00 97.57 202 LEU B CA 1
ATOM 3491 C C . LEU B 1 225 ? -36.784 37.786 33.307 1.00 96.38 202 LEU B C 1
ATOM 3492 O O . LEU B 1 225 ? -35.674 38.231 33.582 1.00 95.10 202 LEU B O 1
ATOM 3497 N N . PRO B 1 226 ? -37.613 37.313 34.253 1.00 117.19 203 PRO B N 1
ATOM 3498 C CA . PRO B 1 226 ? -37.074 37.268 35.615 1.00 118.28 203 PRO B CA 1
ATOM 3499 C C . PRO B 1 226 ? -36.032 36.169 35.826 1.00 115.34 203 PRO B C 1
ATOM 3500 O O . PRO B 1 226 ? -35.161 36.332 36.680 1.00 114.78 203 PRO B O 1
ATOM 3504 N N . THR B 1 227 ? -36.111 35.070 35.082 1.00 95.97 204 THR B N 1
ATOM 3505 C CA . THR B 1 227 ? -35.120 34.010 35.240 1.00 93.30 204 THR B CA 1
ATOM 3506 C C . THR B 1 227 ? -33.761 34.423 34.660 1.00 89.63 204 THR B C 1
ATOM 3507 O O . THR B 1 227 ? -32.721 34.013 35.170 1.00 87.86 204 THR B O 1
ATOM 3511 N N . CYS B 1 228 ? -33.769 35.259 33.621 1.00 88.29 205 CYS B N 1
ATOM 3512 C CA . CYS B 1 228 ? -32.520 35.789 33.068 1.00 87.41 205 CYS B CA 1
ATOM 3513 C C . CYS B 1 228 ? -31.882 36.836 33.975 1.00 87.67 205 CYS B C 1
ATOM 3514 O O . CYS B 1 228 ? -30.673 37.055 33.934 1.00 86.58 205 CYS B O 1
ATOM 3517 N N . ILE B 1 229 ? -32.701 37.485 34.789 1.00 132.21 206 ILE B N 1
ATOM 3518 C CA . ILE B 1 229 ? -32.187 38.383 35.809 1.00 133.00 206 ILE B CA 1
ATOM 3519 C C . ILE B 1 229 ? -31.640 37.561 36.971 1.00 133.22 206 ILE B C 1
ATOM 3520 O O . ILE B 1 229 ? -30.621 37.909 37.568 1.00 131.87 206 ILE B O 1
ATOM 3525 N N . LEU B 1 230 ? -32.311 36.454 37.274 1.00 98.05 207 LEU B N 1
ATOM 3526 C CA . LEU B 1 230 ? -31.869 35.584 38.355 1.00 98.77 207 LEU B CA 1
ATOM 3527 C C . LEU B 1 230 ? -30.587 34.853 37.983 1.00 94.46 207 LEU B C 1
ATOM 3528 O O . LEU B 1 230 ? -29.800 34.483 38.853 1.00 93.77 207 LEU B O 1
ATOM 3533 N N . GLY B 1 231 ? -30.380 34.657 36.686 1.00 109.14 208 GLY B N 1
ATOM 3534 C CA . GLY B 1 231 ? -29.143 34.086 36.190 1.00 105.52 208 GLY B CA 1
ATOM 3535 C C . GLY B 1 231 ? -28.014 35.078 36.367 1.00 103.61 208 GLY B C 1
ATOM 3536 O O . GLY B 1 231 ? -26.871 34.702 36.599 1.00 101.55 208 GLY B O 1
ATOM 3537 N N . LEU B 1 232 ? -28.352 36.357 36.280 1.00 91.03 209 LEU B N 1
ATOM 3538 C CA . LEU B 1 232 ? -27.360 37.416 36.377 1.00 90.74 209 LEU B CA 1
ATOM 3539 C C . LEU B 1 232 ? -26.904 37.644 37.813 1.00 90.94 209 LEU B C 1
ATOM 3540 O O . LEU B 1 232 ? -25.770 38.041 38.047 1.00 90.37 209 LEU B O 1
ATOM 3545 N N . LEU B 1 233 ? -27.785 37.399 38.775 1.00 111.93 210 LEU B N 1
ATOM 3546 C CA . LEU B 1 233 ? -27.408 37.557 40.173 1.00 113.58 210 LEU B CA 1
ATOM 3547 C C . LEU B 1 233 ? -26.469 36.432 40.603 1.00 111.63 210 LEU B C 1
ATOM 3548 O O . LEU B 1 233 ? -25.672 36.594 41.530 1.00 111.57 210 LEU B O 1
ATOM 3553 N N . GLN B 1 234 ? -26.558 35.299 39.910 1.00 101.31 211 GLN B N 1
ATOM 3554 C CA . GLN B 1 234 ? -25.766 34.116 40.247 1.00 99.65 211 GLN B CA 1
ATOM 3555 C C . GLN B 1 234 ? -24.401 34.073 39.562 1.00 96.41 211 GLN B C 1
ATOM 3556 O O . GLN B 1 234 ? -23.639 33.130 39.777 1.00 95.29 211 GLN B O 1
ATOM 3562 N N . ALA B 1 235 ? -24.092 35.092 38.758 1.00 78.63 212 ALA B N 1
ATOM 3563 C CA . ALA B 1 235 ? -22.855 35.127 37.961 1.00 78.23 212 ALA B CA 1
ATOM 3564 C C . ALA B 1 235 ? -21.564 35.041 38.771 1.00 77.83 212 ALA B C 1
ATOM 3565 O O . ALA B 1 235 ? -20.503 34.734 38.225 1.00 77.42 212 ALA B O 1
ATOM 3567 N N . ARG B 1 236 ? -21.652 35.335 40.065 1.00 91.51 213 ARG B N 1
ATOM 3568 C CA . ARG B 1 236 ? -20.505 35.231 40.955 1.00 91.36 213 ARG B CA 1
ATOM 3569 C C . ARG B 1 236 ? -20.202 33.767 41.264 1.00 90.60 213 ARG B C 1
ATOM 3570 O O . ARG B 1 236 ? -19.080 33.308 41.051 1.00 90.04 213 ARG B O 1
ATOM 3578 N N . GLN B 1 237 ? -21.205 33.036 41.750 1.00 82.14 214 GLN B N 1
ATOM 3579 C CA . GLN B 1 237 ? -21.055 31.609 42.016 1.00 81.67 214 GLN B CA 1
ATOM 3580 C C . GLN B 1 237 ? -20.630 30.890 40.749 1.00 80.16 214 GLN B C 1
ATOM 3581 O O . GLN B 1 237 ? -19.797 29.996 40.789 1.00 79.63 214 GLN B O 1
ATOM 3587 N N . LEU B 1 238 ? -21.195 31.296 39.620 1.00 77.01 215 LEU B N 1
ATOM 3588 C CA . LEU B 1 238 ? -20.877 30.664 38.340 1.00 76.60 215 LEU B CA 1
ATOM 3589 C C . LEU B 1 238 ? -19.399 30.783 37.984 1.00 76.72 215 LEU B C 1
ATOM 3590 O O . LEU B 1 238 ? -18.823 29.869 37.389 1.00 76.42 215 LEU B O 1
ATOM 3595 N N . ASN B 1 239 ? -18.791 31.909 38.355 1.00 83.77 216 ASN B N 1
ATOM 3596 C CA . ASN B 1 239 ? -17.362 32.110 38.157 1.00 84.35 216 ASN B CA 1
ATOM 3597 C C . ASN B 1 239 ? -16.544 31.227 39.087 1.00 84.29 216 ASN B C 1
ATOM 3598 O O . ASN B 1 239 ? -15.633 30.535 38.648 1.00 84.60 216 ASN B O 1
ATOM 3603 N N . LEU B 1 240 ? -16.876 31.244 40.373 1.00 75.27 217 LEU B N 1
ATOM 3604 C CA . LEU B 1 240 ? -16.123 30.477 41.362 1.00 75.27 217 LEU B CA 1
ATOM 3605 C C . LEU B 1 240 ? -16.287 28.961 41.168 1.00 74.58 217 LEU B C 1
ATOM 3606 O O . LEU B 1 240 ? -15.387 28.178 41.483 1.00 74.84 217 LEU B O 1
ATOM 3611 N N . LEU B 1 241 ? -17.433 28.554 40.635 1.00 81.87 218 LEU B N 1
ATOM 3612 C CA . LEU B 1 241 ? -17.690 27.146 40.381 1.00 81.16 218 LEU B CA 1
ATOM 3613 C C . LEU B 1 241 ? -16.800 26.626 39.264 1.00 81.12 218 LEU B C 1
ATOM 3614 O O . LEU B 1 241 ? -16.618 25.420 39.129 1.00 81.14 218 LEU B O 1
ATOM 3619 N N . GLN B 1 242 ? -16.233 27.531 38.473 1.00 74.19 219 GLN B N 1
ATOM 3620 C CA . GLN B 1 242 ? -15.352 27.132 37.381 1.00 74.73 219 GLN B CA 1
ATOM 3621 C C . GLN B 1 242 ? -14.086 26.472 37.885 1.00 75.41 219 GLN B C 1
ATOM 3622 O O . GLN B 1 242 ? -13.484 25.667 37.183 1.00 76.01 219 GLN B O 1
ATOM 3628 N N . LEU B 1 243 ? -13.688 26.805 39.108 1.00 78.28 220 LEU B N 1
ATOM 3629 C CA . LEU B 1 243 ? -12.450 26.279 39.674 1.00 79.38 220 LEU B CA 1
ATOM 3630 C C . LEU B 1 243 ? -12.575 24.803 40.041 1.00 79.28 220 LEU B C 1
ATOM 3631 O O . LEU B 1 243 ? -11.575 24.093 40.137 1.00 80.35 220 LEU B O 1
ATOM 3636 N N . GLY B 1 244 ? -13.808 24.352 40.239 1.00 75.73 221 GLY B N 1
ATOM 3637 C CA . GLY B 1 244 ? -14.073 23.009 40.715 1.00 76.00 221 GLY B CA 1
ATOM 3638 C C . GLY B 1 244 ? -14.985 23.071 41.921 1.00 75.58 221 GLY B C 1
ATOM 3639 O O . GLY B 1 244 ? -15.053 24.097 42.583 1.00 75.37 221 GLY B O 1
ATOM 3640 N N . ASP B 1 245 ? -15.690 21.984 42.210 1.00 75.75 222 ASP B N 1
ATOM 3641 C CA . ASP B 1 245 ? -16.642 21.979 43.314 1.00 75.65 222 ASP B CA 1
ATOM 3642 C C . ASP B 1 245 ? -15.965 22.167 44.658 1.00 76.36 222 ASP B C 1
ATOM 3643 O O . ASP B 1 245 ? -16.393 22.985 45.471 1.00 76.21 222 ASP B O 1
ATOM 3648 N N . GLU B 1 246 ? -14.902 21.407 44.886 1.00 77.39 223 GLU B N 1
ATOM 3649 C CA . GLU B 1 246 ? -14.165 21.472 46.140 1.00 78.40 223 GLU B CA 1
ATOM 3650 C C . GLU B 1 246 ? -13.501 22.830 46.276 1.00 78.21 223 GLU B C 1
ATOM 3651 O O . GLU B 1 246 ? -13.662 23.510 47.292 1.00 78.43 223 GLU B O 1
ATOM 3657 N N . GLU B 1 247 ? -12.765 23.217 45.238 1.00 78.08 224 GLU B N 1
ATOM 3658 C CA . GLU B 1 247 ? -12.087 24.510 45.186 1.00 78.19 224 GLU B CA 1
ATOM 3659 C C . GLU B 1 247 ? -13.017 25.661 45.555 1.00 77.43 224 GLU B C 1
ATOM 3660 O O . GLU B 1 247 ? -12.666 26.510 46.375 1.00 78.04 224 GLU B O 1
ATOM 3666 N N . ALA B 1 248 ? -14.203 25.674 44.959 1.00 76.38 225 ALA B N 1
ATOM 3667 C CA . ALA B 1 248 ? -15.196 26.690 45.253 1.00 75.94 225 ALA B CA 1
ATOM 3668 C C . ALA B 1 248 ? -15.734 26.539 46.664 1.00 76.44 225 ALA B C 1
ATOM 3669 O O . ALA B 1 248 ? -16.034 27.531 47.309 1.00 76.78 225 ALA B O 1
ATOM 3671 N N . HIS B 1 249 ? -15.863 25.311 47.153 1.00 76.76 226 HIS B N 1
ATOM 3672 C CA . HIS B 1 249 ? -16.327 25.120 48.527 1.00 77.57 226 HIS B CA 1
ATOM 3673 C C . HIS B 1 249 ? -15.386 25.779 49.530 1.00 78.62 226 HIS B C 1
ATOM 3674 O O . HIS B 1 249 ? -15.822 26.311 50.559 1.00 79.31 226 HIS B O 1
ATOM 3681 N N . TYR B 1 250 ? -14.094 25.735 49.225 1.00 86.89 227 TYR B N 1
ATOM 3682 C CA . TYR B 1 250 ? -13.099 26.316 50.112 1.00 87.89 227 TYR B CA 1
ATOM 3683 C C . TYR B 1 250 ? -13.181 27.836 50.162 1.00 87.98 227 TYR B C 1
ATOM 3684 O O . TYR B 1 250 ? -12.797 28.444 51.156 1.00 88.75 227 TYR B O 1
ATOM 3693 N N . LEU B 1 251 ? -13.686 28.450 49.097 1.00 79.29 228 LEU B N 1
ATOM 3694 C CA . LEU B 1 251 ? -13.741 29.901 49.012 1.00 79.61 228 LEU B CA 1
ATOM 3695 C C . LEU B 1 251 ? -14.974 30.472 49.677 1.00 79.75 228 LEU B C 1
ATOM 3696 O O . LEU B 1 251 ? -15.170 31.673 49.674 1.00 80.28 228 LEU B O 1
ATOM 3701 N N . GLY B 1 252 ? -15.804 29.616 50.254 1.00 79.57 229 GLY B N 1
ATOM 3702 C CA . GLY B 1 252 ? -17.007 30.070 50.931 1.00 80.03 229 GLY B CA 1
ATOM 3703 C C . GLY B 1 252 ? -18.287 29.789 50.163 1.00 79.05 229 GLY B C 1
ATOM 3704 O O . GLY B 1 252 ? -19.382 29.811 50.736 1.00 79.57 229 GLY B O 1
ATOM 3705 N N . VAL B 1 253 ? -18.146 29.525 48.865 1.00 83.21 230 VAL B N 1
ATOM 3706 C CA . VAL B 1 253 ? -19.277 29.241 47.988 1.00 82.45 230 VAL B CA 1
ATOM 3707 C C . VAL B 1 253 ? -20.066 28.047 48.490 1.00 83.04 230 VAL B C 1
ATOM 3708 O O . VAL B 1 253 ? -19.513 26.962 48.653 1.00 83.19 230 VAL B O 1
ATOM 3712 N N . ASN B 1 254 ? -21.352 28.241 48.748 1.00 79.29 231 ASN B N 1
ATOM 3713 C CA . ASN B 1 254 ? -22.219 27.109 49.028 1.00 80.03 231 ASN B CA 1
ATOM 3714 C C . ASN B 1 254 ? -22.463 26.391 47.711 1.00 78.65 231 ASN B C 1
ATOM 3715 O O . ASN B 1 254 ? -23.356 26.766 46.955 1.00 78.47 231 ASN B O 1
ATOM 3720 N N . VAL B 1 255 ? -21.668 25.364 47.436 1.00 96.37 232 VAL B N 1
ATOM 3721 C CA . VAL B 1 255 ? -21.669 24.731 46.121 1.00 94.35 232 VAL B CA 1
ATOM 3722 C C . VAL B 1 255 ? -22.977 24.009 45.787 1.00 94.72 232 VAL B C 1
ATOM 3723 O O . VAL B 1 255 ? -23.433 24.031 44.638 1.00 93.45 232 VAL B O 1
ATOM 3727 N N . ARG B 1 256 ? -23.587 23.383 46.789 1.00 77.00 233 ARG B N 1
ATOM 3728 C CA . ARG B 1 256 ? -24.852 22.679 46.576 1.00 77.70 233 ARG B CA 1
ATOM 3729 C C . ARG B 1 256 ? -25.946 23.633 46.133 1.00 77.74 233 ARG B C 1
ATOM 3730 O O . ARG B 1 256 ? -26.599 23.408 45.116 1.00 77.59 233 ARG B O 1
ATOM 3738 N N . GLN B 1 257 ? -26.127 24.701 46.903 1.00 78.62 234 GLN B N 1
ATOM 3739 C CA . GLN B 1 257 ? -27.103 25.735 46.598 1.00 79.60 234 GLN B CA 1
ATOM 3740 C C . GLN B 1 257 ? -26.910 26.282 45.188 1.00 77.53 234 GLN B C 1
ATOM 3741 O O . GLN B 1 257 ? -27.859 26.337 44.408 1.00 77.84 234 GLN B O 1
ATOM 3747 N N . ALA B 1 258 ? -25.683 26.672 44.864 1.00 88.55 235 ALA B N 1
ATOM 3748 C CA . ALA B 1 258 ? -25.376 27.216 43.548 1.00 86.52 235 ALA B CA 1
ATOM 3749 C C . ALA B 1 258 ? -25.682 26.213 42.428 1.00 85.37 235 ALA B C 1
ATOM 3750 O O . ALA B 1 258 ? -26.235 26.574 41.377 1.00 85.06 235 ALA B O 1
ATOM 3752 N N . LYS B 1 259 ? -25.337 24.951 42.660 1.00 89.70 236 LYS B N 1
ATOM 3753 C CA . LYS B 1 259 ? -25.625 23.906 41.691 1.00 88.98 236 LYS B CA 1
ATOM 3754 C C . LYS B 1 259 ? -27.124 23.760 41.452 1.00 90.47 236 LYS B C 1
ATOM 3755 O O . LYS B 1 259 ? -27.572 23.791 40.305 1.00 90.00 236 LYS B O 1
ATOM 3761 N N . LEU B 1 260 ? -27.894 23.604 42.528 1.00 83.18 237 LEU B N 1
ATOM 3762 C CA . LEU B 1 260 ? -29.350 23.511 42.419 1.00 85.15 237 LEU B CA 1
ATOM 3763 C C . LEU B 1 260 ? -29.931 24.703 41.682 1.00 85.32 237 LEU B C 1
ATOM 3764 O O . LEU B 1 260 ? -30.562 24.543 40.643 1.00 85.19 237 LEU B O 1
ATOM 3769 N N . ARG B 1 261 ? -29.707 25.897 42.223 1.00 78.51 238 ARG B N 1
ATOM 3770 C CA . ARG B 1 261 ? -30.231 27.121 41.630 1.00 78.95 238 ARG B CA 1
ATOM 3771 C C . ARG B 1 261 ? -29.887 27.271 40.160 1.00 78.18 238 ARG B C 1
ATOM 3772 O O . ARG B 1 261 ? -30.714 27.720 39.380 1.00 78.99 238 ARG B O 1
ATOM 3780 N N . LEU B 1 262 ? -28.677 26.889 39.775 1.00 76.87 239 LEU B N 1
ATOM 3781 C CA . LEU B 1 262 ? -28.319 26.929 38.362 1.00 76.38 239 LEU B CA 1
ATOM 3782 C C . LEU B 1 262 ? -29.095 25.895 37.522 1.00 76.92 239 LEU B C 1
ATOM 3783 O O . LEU B 1 262 ? -29.649 26.233 36.463 1.00 77.47 239 LEU B O 1
ATOM 3788 N N . LEU B 1 263 ? -29.131 24.649 37.997 1.00 77.02 240 LEU B N 1
ATOM 3789 C CA . LEU B 1 263 ? -29.912 23.582 37.368 1.00 77.89 240 LEU B CA 1
ATOM 3790 C C . LEU B 1 263 ? -31.345 24.046 37.118 1.00 79.30 240 LEU B C 1
ATOM 3791 O O . LEU B 1 263 ? -31.788 24.128 35.974 1.00 79.82 240 LEU B O 1
ATOM 3796 N N . LEU B 1 264 ? -32.054 24.340 38.206 1.00 80.16 241 LEU B N 1
ATOM 3797 C CA . LEU B 1 264 ? -33.373 24.978 38.189 1.00 81.80 241 LEU B CA 1
ATOM 3798 C C . LEU B 1 264 ? -33.493 26.086 37.154 1.00 81.89 241 LEU B C 1
ATOM 3799 O O . LEU B 1 264 ? -34.289 25.984 36.231 1.00 82.99 241 LEU B O 1
ATOM 3804 N N . LEU B 1 265 ? -32.708 27.143 37.339 1.00 81.01 242 LEU B N 1
ATOM 3805 C CA . LEU B 1 265 ? -32.601 28.257 36.396 1.00 81.16 242 LEU B CA 1
ATOM 3806 C C . LEU B 1 265 ? -32.703 27.828 34.940 1.00 81.29 242 LEU B C 1
ATOM 3807 O O . LEU B 1 265 ? -33.648 28.193 34.228 1.00 82.77 242 LEU B O 1
ATOM 3812 N N . SER B 1 266 ? -31.730 27.042 34.496 1.00 80.01 243 SER B N 1
ATOM 3813 C CA . SER B 1 266 ? -31.699 26.642 33.097 1.00 80.26 243 SER B CA 1
ATOM 3814 C C . SER B 1 266 ? -32.861 25.712 32.742 1.00 81.65 243 SER B C 1
ATOM 3815 O O . SER B 1 266 ? -33.286 25.658 31.592 1.00 82.60 243 SER B O 1
ATOM 3818 N N . ALA B 1 267 ? -33.388 24.993 33.728 1.00 96.98 244 ALA B N 1
ATOM 3819 C CA . ALA B 1 267 ? -34.547 24.134 33.489 1.00 98.43 244 ALA B CA 1
ATOM 3820 C C . ALA B 1 267 ? -35.782 24.965 33.151 1.00 100.47 244 ALA B C 1
ATOM 3821 O O . ALA B 1 267 ? -36.480 24.675 32.185 1.00 101.40 244 ALA B O 1
ATOM 3823 N N . ILE B 1 268 ? -36.045 25.996 33.947 1.00 85.88 245 ILE B N 1
ATOM 3824 C CA . ILE B 1 268 ? -37.130 26.930 33.672 1.00 87.87 245 ILE B CA 1
ATOM 3825 C C . ILE B 1 268 ? -36.946 27.576 32.303 1.00 88.06 245 ILE B C 1
ATOM 3826 O O . ILE B 1 268 ? -37.865 27.569 31.475 1.00 89.92 245 ILE B O 1
ATOM 3831 N N . LEU B 1 269 ? -35.751 28.116 32.067 1.00 86.38 246 LEU B N 1
ATOM 3832 C CA . LEU B 1 269 ? -35.408 28.683 30.758 1.00 86.59 246 LEU B CA 1
ATOM 3833 C C . LEU B 1 269 ? -35.760 27.761 29.594 1.00 87.38 246 LEU B C 1
ATOM 3834 O O . LEU B 1 269 ? -36.540 28.142 28.715 1.00 89.22 246 LEU B O 1
ATOM 3839 N N . ILE B 1 270 ? -35.199 26.552 29.587 1.00 86.26 247 ILE B N 1
ATOM 3840 C CA . ILE B 1 270 ? -35.407 25.634 28.466 1.00 87.11 247 ILE B CA 1
ATOM 3841 C C . ILE B 1 270 ? -36.860 25.189 28.373 1.00 89.37 247 ILE B C 1
ATOM 3842 O O . ILE B 1 270 ? -37.397 25.043 27.283 1.00 90.96 247 ILE B O 1
ATOM 3847 N N . GLY B 1 271 ? -37.490 24.987 29.524 1.00 89.75 248 GLY B N 1
ATOM 3848 C CA . GLY B 1 271 ? -38.899 24.643 29.575 1.00 92.21 248 GLY B CA 1
ATOM 3849 C C . GLY B 1 271 ? -39.736 25.635 28.796 1.00 94.22 248 GLY B C 1
ATOM 3850 O O . GLY B 1 271 ? -40.444 25.249 27.860 1.00 96.12 248 GLY B O 1
ATOM 3851 N N . ALA B 1 272 ? -39.637 26.912 29.161 1.00 94.05 249 ALA B N 1
ATOM 3852 C CA . ALA B 1 272 ? -40.366 27.962 28.449 1.00 96.18 249 ALA B CA 1
ATOM 3853 C C . ALA B 1 272 ? -39.996 28.031 26.965 1.00 96.43 249 ALA B C 1
ATOM 3854 O O . ALA B 1 272 ? -40.865 27.908 26.084 1.00 98.75 249 ALA B O 1
ATOM 3856 N N . ALA B 1 273 ? -38.704 28.214 26.698 1.00 94.98 250 ALA B N 1
ATOM 3857 C CA . ALA B 1 273 ? -38.212 28.343 25.326 1.00 95.16 250 ALA B CA 1
ATOM 3858 C C . ALA B 1 273 ? -38.691 27.218 24.407 1.00 96.44 250 ALA B C 1
ATOM 3859 O O . ALA B 1 273 ? -39.115 27.476 23.290 1.00 98.63 250 ALA B O 1
ATOM 3861 N N . VAL B 1 274 ? -38.621 25.980 24.888 1.00 95.32 251 VAL B N 1
ATOM 3862 C CA . VAL B 1 274 ? -39.032 24.804 24.123 1.00 96.65 251 VAL B CA 1
ATOM 3863 C C . VAL B 1 274 ? -40.542 24.732 23.945 1.00 99.63 251 VAL B C 1
ATOM 3864 O O . VAL B 1 274 ? -41.038 24.543 22.823 1.00 101.69 251 VAL B O 1
ATOM 3868 N N . ALA B 1 275 ? -41.275 24.883 25.049 1.00 99.81 252 ALA B N 1
ATOM 3869 C CA . ALA B 1 275 ? -42.733 24.796 25.005 1.00 102.93 252 ALA B CA 1
ATOM 3870 C C . ALA B 1 275 ? -43.365 25.911 24.170 1.00 105.14 252 ALA B C 1
ATOM 3871 O O . ALA B 1 275 ? -44.554 25.863 23.859 1.00 108.16 252 ALA B O 1
ATOM 3873 N N . VAL B 1 276 ? -42.578 26.914 23.800 1.00 103.95 253 VAL B N 1
ATOM 3874 C CA . VAL B 1 276 ? -43.084 27.902 22.851 1.00 106.29 253 VAL B CA 1
ATOM 3875 C C . VAL B 1 276 ? -42.433 27.803 21.456 1.00 106.31 253 VAL B C 1
ATOM 3876 O O . VAL B 1 276 ? -43.020 28.231 20.463 1.00 108.89 253 VAL B O 1
ATOM 3880 N N . SER B 1 277 ? -41.247 27.209 21.368 1.00 103.76 254 SER B N 1
ATOM 3881 C CA . SER B 1 277 ? -40.503 27.207 20.106 1.00 103.82 254 SER B CA 1
ATOM 3882 C C . SER B 1 277 ? -40.208 25.820 19.549 1.00 103.66 254 SER B C 1
ATOM 3883 O O . SER B 1 277 ? -40.000 25.663 18.348 1.00 104.88 254 SER B O 1
ATOM 3886 N N . GLY B 1 278 ? -40.181 24.818 20.420 1.00 102.44 255 GLY B N 1
ATOM 3887 C CA . GLY B 1 278 ? -39.847 23.471 20.003 1.00 102.41 255 GLY B CA 1
ATOM 3888 C C . GLY B 1 278 ? -38.431 23.059 20.361 1.00 99.58 255 GLY B C 1
ATOM 3889 O O . GLY B 1 278 ? -38.077 22.988 21.531 1.00 97.61 255 GLY B O 1
ATOM 3890 N N . VAL B 1 279 ? -37.619 22.783 19.347 1.00 99.63 256 VAL B N 1
ATOM 3891 C CA . VAL B 1 279 ? -36.275 22.264 19.568 1.00 97.47 256 VAL B CA 1
ATOM 3892 C C . VAL B 1 279 ? -35.230 22.914 18.658 1.00 97.15 256 VAL B C 1
ATOM 3893 O O . VAL B 1 279 ? -35.197 22.670 17.450 1.00 98.94 256 VAL B O 1
ATOM 3897 N N . ILE B 1 280 ? -34.386 23.749 19.265 1.00 95.09 257 ILE B N 1
ATOM 3898 C CA . ILE B 1 280 ? -33.289 24.440 18.591 1.00 94.71 257 ILE B CA 1
ATOM 3899 C C . ILE B 1 280 ? -32.024 24.207 19.408 1.00 92.26 257 ILE B C 1
ATOM 3900 O O . ILE B 1 280 ? -32.074 24.304 20.630 1.00 90.64 257 ILE B O 1
ATOM 3905 N N . GLY B 1 281 ? -30.899 23.908 18.758 1.00 132.36 258 GLY B N 1
ATOM 3906 C CA . GLY B 1 281 ? -29.746 23.387 19.484 1.00 131.41 258 GLY B CA 1
ATOM 3907 C C . GLY B 1 281 ? -28.361 23.992 19.307 1.00 131.21 258 GLY B C 1
ATOM 3908 O O . GLY B 1 281 ? -27.349 23.325 19.551 1.00 131.79 258 GLY B O 1
ATOM 3909 N N . PHE B 1 282 ? -28.296 25.255 18.903 1.00 120.13 259 PHE B N 1
ATOM 3910 C CA . PHE B 1 282 ? -27.004 25.897 18.652 1.00 120.60 259 PHE B CA 1
ATOM 3911 C C . PHE B 1 282 ? -26.964 27.319 19.224 1.00 118.01 259 PHE B C 1
ATOM 3912 O O . PHE B 1 282 ? -25.899 27.908 19.421 1.00 117.84 259 PHE B O 1
ATOM 3920 N N . ILE B 1 283 ? -28.146 27.853 19.504 1.00 139.24 260 ILE B N 1
ATOM 3921 C CA . ILE B 1 283 ? -28.289 29.156 20.150 1.00 137.90 260 ILE B CA 1
ATOM 3922 C C . ILE B 1 283 ? -27.852 29.060 21.624 1.00 135.09 260 ILE B C 1
ATOM 3923 O O . ILE B 1 283 ? -27.697 30.068 22.316 1.00 134.04 260 ILE B O 1
ATOM 3928 N N . GLY B 1 284 ? -27.624 27.837 22.094 1.00 85.69 261 GLY B N 1
ATOM 3929 C CA . GLY B 1 284 ? -27.003 27.638 23.391 1.00 83.75 261 GLY B CA 1
ATOM 3930 C C . GLY B 1 284 ? -25.557 27.186 23.269 1.00 83.17 261 GLY B C 1
ATOM 3931 O O . GLY B 1 284 ? -24.792 27.265 24.227 1.00 81.85 261 GLY B O 1
ATOM 3932 N N . LEU B 1 285 ? -25.177 26.698 22.091 1.00 88.04 262 LEU B N 1
ATOM 3933 C CA . LEU B 1 285 ? -23.796 26.289 21.859 1.00 89.11 262 LEU B CA 1
ATOM 3934 C C . LEU B 1 285 ? -22.972 27.448 21.324 1.00 89.84 262 LEU B C 1
ATOM 3935 O O . LEU B 1 285 ? -21.945 27.789 21.896 1.00 89.18 262 LEU B O 1
ATOM 3940 N N . VAL B 1 286 ? -23.432 28.061 20.239 1.00 93.77 263 VAL B N 1
ATOM 3941 C CA . VAL B 1 286 ? -22.612 29.028 19.511 1.00 95.93 263 VAL B CA 1
ATOM 3942 C C . VAL B 1 286 ? -22.525 30.419 20.147 1.00 93.21 263 VAL B C 1
ATOM 3943 O O . VAL B 1 286 ? -21.427 30.959 20.316 1.00 93.92 263 VAL B O 1
ATOM 3947 N N . VAL B 1 287 ? -23.664 31.004 20.502 1.00 111.47 264 VAL B N 1
ATOM 3948 C CA . VAL B 1 287 ? -23.632 32.356 21.062 1.00 110.68 264 VAL B CA 1
ATOM 3949 C C . VAL B 1 287 ? -22.715 32.560 22.290 1.00 108.50 264 VAL B C 1
ATOM 3950 O O . VAL B 1 287 ? -22.014 33.575 22.352 1.00 109.10 264 VAL B O 1
ATOM 3954 N N . PRO B 1 288 ? -22.679 31.600 23.246 1.00 84.56 265 PRO B N 1
ATOM 3955 C CA . PRO B 1 288 ? -21.787 31.875 24.377 1.00 83.38 265 PRO B CA 1
ATOM 3956 C C . PRO B 1 288 ? -20.337 31.882 23.937 1.00 84.05 265 PRO B C 1
ATOM 3957 O O . PRO B 1 288 ? -19.592 32.720 24.415 1.00 84.26 265 PRO B O 1
ATOM 3961 N N . HIS B 1 289 ? -19.946 30.994 23.029 1.00 85.57 266 HIS B N 1
ATOM 3962 C CA . HIS B 1 289 ? -18.572 31.002 22.535 1.00 86.65 266 HIS B CA 1
ATOM 3963 C C . HIS B 1 289 ? -18.274 32.281 21.777 1.00 88.67 266 HIS B C 1
ATOM 3964 O O . HIS B 1 289 ? -17.205 32.859 21.934 1.00 89.46 266 HIS B O 1
ATOM 3971 N N . LEU B 1 290 ? -19.233 32.740 20.981 1.00 90.34 267 LEU B N 1
ATOM 3972 C CA . LEU B 1 290 ? -19.050 33.979 20.231 1.00 92.53 267 LEU B CA 1
ATOM 3973 C C . LEU B 1 290 ? -18.840 35.204 21.127 1.00 91.67 267 LEU B C 1
ATOM 3974 O O . LEU B 1 290 ? -17.896 35.962 20.912 1.00 93.45 267 LEU B O 1
ATOM 3979 N N . ILE B 1 291 ? -19.703 35.392 22.127 1.00 89.68 268 ILE B N 1
ATOM 3980 C CA . ILE B 1 291 ? -19.518 36.483 23.084 1.00 89.72 268 ILE B CA 1
ATOM 3981 C C . ILE B 1 291 ? -18.215 36.300 23.875 1.00 88.90 268 ILE B C 1
ATOM 3982 O O . ILE B 1 291 ? -17.448 37.244 24.067 1.00 90.15 268 ILE B O 1
ATOM 3987 N N . ARG B 1 292 ? -17.950 35.071 24.298 1.00 87.10 269 ARG B N 1
ATOM 3988 C CA . ARG B 1 292 ? -16.811 34.785 25.169 1.00 86.30 269 ARG B CA 1
ATOM 3989 C C . ARG B 1 292 ? -15.460 34.929 24.462 1.00 88.09 269 ARG B C 1
ATOM 3990 O O . ARG B 1 292 ? -14.426 35.038 25.117 1.00 89.12 269 ARG B O 1
ATOM 3998 N N . MET B 1 293 ? -15.468 34.926 23.132 1.00 89.80 270 MET B N 1
ATOM 3999 C CA . MET B 1 293 ? -14.238 35.105 22.366 1.00 91.97 270 MET B CA 1
ATOM 4000 C C . MET B 1 293 ? -13.884 36.579 22.244 1.00 94.10 270 MET B C 1
ATOM 4001 O O . MET B 1 293 ? -12.913 36.934 21.580 1.00 96.40 270 MET B O 1
ATOM 4006 N N . ARG B 1 294 ? -14.679 37.433 22.882 1.00 112.59 271 ARG B N 1
ATOM 4007 C CA . ARG B 1 294 ? -14.516 38.883 22.771 1.00 113.95 271 ARG B CA 1
ATOM 4008 C C . ARG B 1 294 ? -14.778 39.596 24.096 1.00 110.18 271 ARG B C 1
ATOM 4009 O O . ARG B 1 294 ? -14.711 40.817 24.177 1.00 111.35 271 ARG B O 1
ATOM 4017 N N . ILE B 1 295 ? -15.108 38.823 25.122 1.00 124.96 272 ILE B N 1
ATOM 4018 C CA . ILE B 1 295 ? -15.143 39.313 26.491 1.00 122.80 272 ILE B CA 1
ATOM 4019 C C . ILE B 1 295 ? -14.417 38.250 27.316 1.00 121.47 272 ILE B C 1
ATOM 4020 O O . ILE B 1 295 ? -14.223 37.126 26.852 1.00 122.17 272 ILE B O 1
ATOM 4025 N N . GLY B 1 296 ? -14.000 38.591 28.528 1.00 144.22 273 GLY B N 1
ATOM 4026 C CA . GLY B 1 296 ? -13.511 37.575 29.438 1.00 143.08 273 GLY B CA 1
ATOM 4027 C C . GLY B 1 296 ? -14.623 36.580 29.726 1.00 139.37 273 GLY B C 1
ATOM 4028 O O . GLY B 1 296 ? -15.805 36.905 29.624 1.00 138.40 273 GLY B O 1
ATOM 4029 N N . ALA B 1 297 ? -14.246 35.364 30.097 1.00 83.67 274 ALA B N 1
ATOM 4030 C CA . ALA B 1 297 ? -15.214 34.344 30.473 1.00 81.72 274 ALA B CA 1
ATOM 4031 C C . ALA B 1 297 ? -15.927 34.681 31.782 1.00 80.72 274 ALA B C 1
ATOM 4032 O O . ALA B 1 297 ? -16.691 33.872 32.306 1.00 79.28 274 ALA B O 1
ATOM 4034 N N . ASP B 1 298 ? -15.656 35.870 32.314 1.00 81.78 275 ASP B N 1
ATOM 4035 C CA . ASP B 1 298 ? -16.340 36.363 33.500 1.00 81.35 275 ASP B CA 1
ATOM 4036 C C . ASP B 1 298 ? -17.825 36.387 33.204 1.00 80.96 275 ASP B C 1
ATOM 4037 O O . ASP B 1 298 ? -18.247 36.964 32.208 1.00 82.08 275 ASP B O 1
ATOM 4042 N N . HIS B 1 299 ? -18.608 35.755 34.073 1.00 79.64 276 HIS B N 1
ATOM 4043 C CA . HIS B 1 299 ? -20.038 35.575 33.843 1.00 79.35 276 HIS B CA 1
ATOM 4044 C C . HIS B 1 299 ? -20.887 36.849 33.982 1.00 80.78 276 HIS B C 1
ATOM 4045 O O . HIS B 1 299 ? -22.005 36.908 33.458 1.00 81.18 276 HIS B O 1
ATOM 4052 N N . ARG B 1 300 ? -20.358 37.867 34.661 1.00 81.84 277 ARG B N 1
ATOM 4053 C CA . ARG B 1 300 ? -21.050 39.151 34.784 1.00 83.67 277 ARG B CA 1
ATOM 4054 C C . ARG B 1 300 ? -21.214 39.814 33.423 1.00 85.24 277 ARG B C 1
ATOM 4055 O O . ARG B 1 300 ? -22.221 40.464 33.155 1.00 86.57 277 ARG B O 1
ATOM 4063 N N . TRP B 1 301 ? -20.214 39.657 32.564 1.00 87.15 278 TRP B N 1
ATOM 4064 C CA . TRP B 1 301 ? -20.292 40.218 31.227 1.00 88.82 278 TRP B CA 1
ATOM 4065 C C . TRP B 1 301 ? -20.690 39.149 30.229 1.00 87.80 278 TRP B C 1
ATOM 4066 O O . TRP B 1 301 ? -21.154 39.463 29.140 1.00 89.11 278 TRP B O 1
ATOM 4077 N N . LEU B 1 302 ? -20.516 37.885 30.608 1.00 83.96 279 LEU B N 1
ATOM 4078 C CA . LEU B 1 302 ? -20.843 36.777 29.719 1.00 83.13 279 LEU B CA 1
ATOM 4079 C C . LEU B 1 302 ? -22.330 36.556 29.608 1.00 83.03 279 LEU B C 1
ATOM 4080 O O . LEU B 1 302 ? -22.841 36.449 28.506 1.00 83.83 279 LEU B O 1
ATOM 4085 N N . LEU B 1 303 ? -23.021 36.462 30.738 1.00 82.26 280 LEU B N 1
ATOM 4086 C CA . LEU B 1 303 ? -24.469 36.254 30.709 1.00 82.47 280 LEU B CA 1
ATOM 4087 C C . LEU B 1 303 ? -25.231 37.274 29.848 1.00 84.64 280 LEU B C 1
ATOM 4088 O O . LEU B 1 303 ? -25.884 36.892 28.878 1.00 85.15 280 LEU B O 1
ATOM 4093 N N . PRO B 1 304 ? -25.143 38.574 30.186 1.00 86.20 281 PRO B N 1
ATOM 4094 C CA . PRO B 1 304 ? -25.974 39.522 29.444 1.00 88.58 281 PRO B CA 1
ATOM 4095 C C . PRO B 1 304 ? -25.562 39.608 27.986 1.00 89.63 281 PRO B C 1
ATOM 4096 O O . PRO B 1 304 ? -26.424 39.683 27.123 1.00 90.95 281 PRO B O 1
ATOM 4100 N N . GLY B 1 305 ? -24.263 39.582 27.720 1.00 89.29 282 GLY B N 1
ATOM 4101 C CA . GLY B 1 305 ? -23.756 39.554 26.362 1.00 90.35 282 GLY B CA 1
ATOM 4102 C C . GLY B 1 305 ? -24.360 38.440 25.534 1.00 89.66 282 GLY B C 1
ATOM 4103 O O . GLY B 1 305 ? -24.756 38.657 24.399 1.00 91.35 282 GLY B O 1
ATOM 4104 N N . ALA B 1 306 ? -24.436 37.245 26.104 1.00 87.43 283 ALA B N 1
ATOM 4105 C CA . ALA B 1 306 ? -25.057 36.120 25.424 1.00 86.90 283 ALA B CA 1
ATOM 4106 C C . ALA B 1 306 ? -26.542 36.377 25.197 1.00 88.12 283 ALA B C 1
ATOM 4107 O O . ALA B 1 306 ? -27.041 36.175 24.092 1.00 89.34 283 ALA B O 1
ATOM 4109 N N . ALA B 1 307 ? -27.237 36.834 26.239 1.00 91.07 284 ALA B N 1
ATOM 4110 C CA . ALA B 1 307 ? -28.673 37.132 26.161 1.00 92.68 284 ALA B CA 1
ATOM 4111 C C . ALA B 1 307 ? -29.047 38.046 24.992 1.00 95.67 284 ALA B C 1
ATOM 4112 O O . ALA B 1 307 ? -30.113 37.894 24.398 1.00 97.29 284 ALA B O 1
ATOM 4114 N N . LEU B 1 308 ? -28.172 38.993 24.670 1.00 93.37 285 LEU B N 1
ATOM 4115 C CA . LEU B 1 308 ? -28.415 39.916 23.564 1.00 96.26 285 LEU B CA 1
ATOM 4116 C C . LEU B 1 308 ? -27.961 39.320 22.242 1.00 96.57 285 LEU B C 1
ATOM 4117 O O . LEU B 1 308 ? -28.558 39.577 21.201 1.00 98.76 285 LEU B O 1
ATOM 4122 N N . GLY B 1 309 ? -26.898 38.528 22.290 1.00 94.64 286 GLY B N 1
ATOM 4123 C CA . GLY B 1 309 ? -26.366 37.900 21.098 1.00 95.02 286 GLY B CA 1
ATOM 4124 C C . GLY B 1 309 ? -27.237 36.743 20.663 1.00 94.48 286 GLY B C 1
ATOM 4125 O O . GLY B 1 309 ? -27.249 36.379 19.490 1.00 95.72 286 GLY B O 1
ATOM 4126 N N . GLY B 1 310 ? -27.950 36.150 21.618 1.00 92.86 287 GLY B N 1
ATOM 4127 C CA . GLY B 1 310 ? -28.848 35.045 21.336 1.00 92.53 287 GLY B CA 1
ATOM 4128 C C . GLY B 1 310 ? -30.091 35.560 20.647 1.00 95.02 287 GLY B C 1
ATOM 4129 O O . GLY B 1 310 ? -30.555 34.979 19.664 1.00 96.12 287 GLY B O 1
ATOM 4130 N N . ALA B 1 311 ? -30.622 36.664 21.167 1.00 98.89 288 ALA B N 1
ATOM 4131 C CA . ALA B 1 311 ? -31.769 37.339 20.570 1.00 101.73 288 ALA B CA 1
ATOM 4132 C C . ALA B 1 311 ? -31.426 37.811 19.173 1.00 104.02 288 ALA B C 1
ATOM 4133 O O . ALA B 1 311 ? -32.252 37.737 18.276 1.00 106.68 288 ALA B O 1
ATOM 4135 N N . CYS B 1 312 ? -30.200 38.294 18.998 1.00 101.15 289 CYS B N 1
ATOM 4136 C CA . CYS B 1 312 ? -29.709 38.677 17.683 1.00 103.38 289 CYS B CA 1
ATOM 4137 C C . CYS B 1 312 ? -29.699 37.503 16.714 1.00 103.23 289 CYS B C 1
ATOM 4138 O O . CYS B 1 312 ? -30.279 37.576 15.631 1.00 105.66 289 CYS B O 1
ATOM 4141 N N . LEU B 1 313 ? -29.040 36.420 17.115 1.00 100.61 290 LEU B N 1
ATOM 4142 C CA . LEU B 1 313 ? -28.779 35.290 16.227 1.00 100.55 290 LEU B CA 1
ATOM 4143 C C . LEU B 1 313 ? -30.020 34.470 15.880 1.00 101.12 290 LEU B C 1
ATOM 4144 O O . LEU B 1 313 ? -30.161 34.004 14.748 1.00 102.76 290 LEU B O 1
ATOM 4149 N N . LEU B 1 314 ? -30.909 34.282 16.850 1.00 101.14 291 LEU B N 1
ATOM 4150 C CA . LEU B 1 314 ? -32.154 33.567 16.593 1.00 102.00 291 LEU B CA 1
ATOM 4151 C C . LEU B 1 314 ? -33.041 34.375 15.643 1.00 105.94 291 LEU B C 1
ATOM 4152 O O . LEU B 1 314 ? -33.590 33.838 14.677 1.00 108.86 291 LEU B O 1
ATOM 4157 N N . LEU B 1 315 ? -33.159 35.672 15.918 1.00 105.40 292 LEU B N 1
ATOM 4158 C CA . LEU B 1 315 ? -33.948 36.583 15.096 1.00 108.91 292 LEU B CA 1
ATOM 4159 C C . LEU B 1 315 ? -33.431 36.646 13.665 1.00 111.00 292 LEU B C 1
ATOM 4160 O O . LEU B 1 315 ? -34.215 36.685 12.726 1.00 113.76 292 LEU B O 1
ATOM 4165 N N . THR B 1 316 ? -32.114 36.650 13.495 1.00 109.95 293 THR B N 1
ATOM 4166 C CA . THR B 1 316 ? -31.531 36.618 12.162 1.00 111.99 293 THR B CA 1
ATOM 4167 C C . THR B 1 316 ? -31.874 35.303 11.471 1.00 112.05 293 THR B C 1
ATOM 4168 O O . THR B 1 316 ? -32.058 35.256 10.257 1.00 114.74 293 THR B O 1
ATOM 4172 N N . ALA B 1 317 ? -31.970 34.237 12.262 1.00 109.32 294 ALA B N 1
ATOM 4173 C CA . ALA B 1 317 ? -32.228 32.895 11.741 1.00 109.28 294 ALA B CA 1
ATOM 4174 C C . ALA B 1 317 ? -33.706 32.647 11.458 1.00 111.14 294 ALA B C 1
ATOM 4175 O O . ALA B 1 317 ? -34.052 31.863 10.580 1.00 112.68 294 ALA B O 1
ATOM 4177 N N . ASP B 1 318 ? -34.576 33.311 12.210 1.00 111.25 295 ASP B N 1
ATOM 4178 C CA . ASP B 1 318 ? -36.013 33.167 12.016 1.00 113.33 295 ASP B CA 1
ATOM 4179 C C . ASP B 1 318 ? -36.476 34.049 10.864 1.00 117.21 295 ASP B C 1
ATOM 4180 O O . ASP B 1 318 ? -37.192 33.595 9.974 1.00 119.61 295 ASP B O 1
ATOM 4185 N N . THR B 1 319 ? -36.061 35.313 10.894 1.00 125.80 296 THR B N 1
ATOM 4186 C CA . THR B 1 319 ? -36.344 36.259 9.817 1.00 130.24 296 THR B CA 1
ATOM 4187 C C . THR B 1 319 ? -35.854 35.711 8.481 1.00 131.35 296 THR B C 1
ATOM 4188 O O . THR B 1 319 ? -36.511 35.872 7.454 1.00 134.89 296 THR B O 1
ATOM 4192 N N . LEU B 1 320 ? -34.705 35.044 8.504 1.00 121.53 297 LEU B N 1
ATOM 4193 C CA . LEU B 1 320 ? -34.171 34.436 7.295 1.00 122.68 297 LEU B CA 1
ATOM 4194 C C . LEU B 1 320 ? -34.935 33.166 6.930 1.00 123.10 297 LEU B C 1
ATOM 4195 O O . LEU B 1 320 ? -34.936 32.750 5.774 1.00 125.53 297 LEU B O 1
ATOM 4200 N N . ALA B 1 321 ? -35.588 32.550 7.910 1.00 139.17 298 ALA B N 1
ATOM 4201 C CA . ALA B 1 321 ? -36.299 31.297 7.667 1.00 139.12 298 ALA B CA 1
ATOM 4202 C C . ALA B 1 321 ? -37.558 31.506 6.838 1.00 143.37 298 ALA B C 1
ATOM 4203 O O . ALA B 1 321 ? -37.781 30.807 5.851 1.00 145.08 298 ALA B O 1
ATOM 4205 N N . ARG B 1 322 ? -38.374 32.475 7.240 1.00 126.38 299 ARG B N 1
ATOM 4206 C CA . ARG B 1 322 ? -39.639 32.747 6.568 1.00 130.24 299 ARG B CA 1
ATOM 4207 C C . ARG B 1 322 ? -39.468 33.577 5.299 1.00 133.87 299 ARG B C 1
ATOM 4208 O O . ARG B 1 322 ? -40.448 33.906 4.638 1.00 137.53 299 ARG B O 1
ATOM 4216 N N . THR B 1 323 ? -38.228 33.915 4.959 1.00 142.74 300 THR B N 1
ATOM 4217 C CA . THR B 1 323 ? -37.972 34.803 3.831 1.00 147.12 300 THR B CA 1
ATOM 4218 C C . THR B 1 323 ? -37.084 34.169 2.764 1.00 146.39 300 THR B C 1
ATOM 4219 O O . THR B 1 323 ? -37.176 34.515 1.586 1.00 150.57 300 THR B O 1
ATOM 4223 N N . LEU B 1 324 ? -36.238 33.230 3.179 1.00 158.41 301 LEU B N 1
ATOM 4224 C CA . LEU B 1 324 ? -35.244 32.639 2.285 1.00 158.00 301 LEU B CA 1
ATOM 4225 C C . LEU B 1 324 ? -35.875 32.020 1.047 1.00 160.54 301 LEU B C 1
ATOM 4226 O O . LEU B 1 324 ? -35.240 31.927 -0.001 1.00 162.11 301 LEU B O 1
ATOM 4231 N N . VAL B 1 325 ? -37.126 31.589 1.174 1.00 183.34 302 VAL B N 1
ATOM 4232 C CA . VAL B 1 325 ? -37.867 31.071 0.032 1.00 186.40 302 VAL B CA 1
ATOM 4233 C C . VAL B 1 325 ? -39.270 31.681 -0.034 1.00 189.50 302 VAL B C 1
ATOM 4234 O O . VAL B 1 325 ? -39.922 31.852 1.000 1.00 188.19 302 VAL B O 1
ATOM 4238 N N . ALA B 1 326 ? -39.705 32.019 -1.251 1.00 178.48 303 ALA B N 1
ATOM 4239 C CA . ALA B 1 326 ? -41.057 32.507 -1.534 1.00 182.27 303 ALA B CA 1
ATOM 4240 C C . ALA B 1 326 ? -42.103 31.709 -0.750 1.00 180.86 303 ALA B C 1
ATOM 4241 O O . ALA B 1 326 ? -41.996 30.486 -0.678 1.00 180.01 303 ALA B O 1
ATOM 4243 N N . PRO B 1 327 ? -43.126 32.399 -0.197 1.00 193.26 304 PRO B N 1
ATOM 4244 C CA . PRO B 1 327 ? -44.056 31.955 0.849 1.00 191.70 304 PRO B CA 1
ATOM 4245 C C . PRO B 1 327 ? -43.830 30.545 1.387 1.00 188.74 304 PRO B C 1
ATOM 4246 O O . PRO B 1 327 ? -44.657 29.655 1.184 1.00 190.29 304 PRO B O 1
ATOM 4250 N N . ALA B 1 328 ? -42.706 30.363 2.071 1.00 145.12 305 ALA B N 1
ATOM 4251 C CA . ALA B 1 328 ? -42.353 29.083 2.663 1.00 142.05 305 ALA B CA 1
ATOM 4252 C C . ALA B 1 328 ? -41.844 29.300 4.080 1.00 137.56 305 ALA B C 1
ATOM 4253 O O . ALA B 1 328 ? -40.715 29.750 4.280 1.00 135.30 305 ALA B O 1
ATOM 4255 N N . GLU B 1 329 ? -42.687 28.991 5.062 1.00 136.54 306 GLU B N 1
ATOM 4256 C CA . GLU B 1 329 ? -42.297 29.081 6.461 1.00 132.49 306 GLU B CA 1
ATOM 4257 C C . GLU B 1 329 ? -41.645 27.774 6.897 1.00 129.62 306 GLU B C 1
ATOM 4258 O O . GLU B 1 329 ? -42.305 26.895 7.453 1.00 129.29 306 GLU B O 1
ATOM 4264 N N . MET B 1 330 ? -40.348 27.644 6.628 1.00 142.98 307 MET B N 1
ATOM 4265 C CA . MET B 1 330 ? -39.586 26.494 7.099 1.00 139.54 307 MET B CA 1
ATOM 4266 C C . MET B 1 330 ? -39.152 26.752 8.535 1.00 136.16 307 MET B C 1
ATOM 4267 O O . MET B 1 330 ? -38.852 27.890 8.899 1.00 136.32 307 MET B O 1
ATOM 4272 N N . PRO B 1 331 ? -39.142 25.699 9.363 1.00 133.16 308 PRO B N 1
ATOM 4273 C CA . PRO B 1 331 ? -38.814 25.833 10.786 1.00 130.11 308 PRO B CA 1
ATOM 4274 C C . PRO B 1 331 ? -37.408 26.387 11.007 1.00 127.92 308 PRO B C 1
ATOM 4275 O O . PRO B 1 331 ? -36.495 26.074 10.246 1.00 127.89 308 PRO B O 1
ATOM 4279 N N . VAL B 1 332 ? -37.250 27.210 12.038 1.00 121.11 309 VAL B N 1
ATOM 4280 C CA . VAL B 1 332 ? -35.957 27.804 12.372 1.00 119.28 309 VAL B CA 1
ATOM 4281 C C . VAL B 1 332 ? -34.869 26.736 12.503 1.00 116.42 309 VAL B C 1
ATOM 4282 O O . VAL B 1 332 ? -33.757 26.883 11.980 1.00 116.47 309 VAL B O 1
ATOM 4286 N N . GLY B 1 333 ? -35.219 25.655 13.197 1.00 115.24 310 GLY B N 1
ATOM 4287 C CA . GLY B 1 333 ? -34.299 24.581 13.532 1.00 113.37 310 GLY B CA 1
ATOM 4288 C C . GLY B 1 333 ? -33.564 23.944 12.373 1.00 115.20 310 GLY B C 1
ATOM 4289 O O . GLY B 1 333 ? -32.441 23.479 12.530 1.00 115.43 310 GLY B O 1
ATOM 4290 N N . LEU B 1 334 ? -34.195 23.901 11.209 1.00 123.12 311 LEU B N 1
ATOM 4291 C CA . LEU B 1 334 ? -33.498 23.431 10.025 1.00 125.47 311 LEU B CA 1
ATOM 4292 C C . LEU B 1 334 ? -32.328 24.364 9.749 1.00 125.74 311 LEU B C 1
ATOM 4293 O O . LEU B 1 334 ? -31.228 23.916 9.421 1.00 127.55 311 LEU B O 1
ATOM 4298 N N . LEU B 1 335 ? -32.568 25.663 9.914 1.00 154.05 312 LEU B N 1
ATOM 4299 C CA . LEU B 1 335 ? -31.533 26.659 9.671 1.00 154.46 312 LEU B CA 1
ATOM 4300 C C . LEU B 1 335 ? -30.439 26.653 10.729 1.00 152.53 312 LEU B C 1
ATOM 4301 O O . LEU B 1 335 ? -29.265 26.779 10.393 1.00 154.74 312 LEU B O 1
ATOM 4306 N N . THR B 1 336 ? -30.807 26.505 12.000 1.00 104.01 313 THR B N 1
ATOM 4307 C CA . THR B 1 336 ? -29.771 26.476 13.031 1.00 101.22 313 THR B CA 1
ATOM 4308 C C . THR B 1 336 ? -28.957 25.189 12.941 1.00 100.77 313 THR B C 1
ATOM 4309 O O . THR B 1 336 ? -27.744 25.214 13.111 1.00 99.83 313 THR B O 1
ATOM 4313 N N . SER B 1 337 ? -29.615 24.067 12.667 1.00 105.35 314 SER B N 1
ATOM 4314 C CA . SER B 1 337 ? -28.893 22.806 12.517 1.00 107.87 314 SER B CA 1
ATOM 4315 C C . SER B 1 337 ? -27.969 22.873 11.312 1.00 111.80 314 SER B C 1
ATOM 4316 O O . SER B 1 337 ? -26.812 22.454 11.379 1.00 114.02 314 SER B O 1
ATOM 4319 N N . LEU B 1 338 ? -28.478 23.435 10.220 1.00 109.96 315 LEU B N 1
ATOM 4320 C CA . LEU B 1 338 ? -27.686 23.581 9.004 1.00 113.69 315 LEU B CA 1
ATOM 4321 C C . LEU B 1 338 ? -26.475 24.490 9.190 1.00 113.76 315 LEU B C 1
ATOM 4322 O O . LEU B 1 338 ? -25.367 24.104 8.850 1.00 117.10 315 LEU B O 1
ATOM 4327 N N . LEU B 1 339 ? -26.676 25.694 9.715 1.00 123.20 316 LEU B N 1
ATOM 4328 C CA . LEU B 1 339 ? -25.567 26.636 9.851 1.00 124.07 316 LEU B CA 1
ATOM 4329 C C . LEU B 1 339 ? -24.602 26.210 10.956 1.00 121.87 316 LEU B C 1
ATOM 4330 O O . LEU B 1 339 ? -23.391 26.149 10.749 1.00 124.27 316 LEU B O 1
ATOM 4335 N N . GLY B 1 340 ? -25.162 25.892 12.118 1.00 101.11 317 GLY B N 1
ATOM 4336 C CA . GLY B 1 340 ? -24.398 25.527 13.298 1.00 98.59 317 GLY B CA 1
ATOM 4337 C C . GLY B 1 340 ? -23.658 24.206 13.218 1.00 98.78 317 GLY B C 1
ATOM 4338 O O . GLY B 1 340 ? -22.622 24.042 13.857 1.00 97.59 317 GLY B O 1
ATOM 4339 N N . GLY B 1 341 ? -24.185 23.259 12.449 1.00 102.86 318 GLY B N 1
ATOM 4340 C CA . GLY B 1 341 ? -23.509 21.987 12.243 1.00 106.46 318 GLY B CA 1
ATOM 4341 C C . GLY B 1 341 ? -22.049 22.084 11.819 1.00 110.92 318 GLY B C 1
ATOM 4342 O O . GLY B 1 341 ? -21.158 21.902 12.640 1.00 110.48 318 GLY B O 1
ATOM 4343 N N . PRO B 1 342 ? -21.797 22.392 10.534 1.00 142.47 319 PRO B N 1
ATOM 4344 C CA . PRO B 1 342 ? -20.469 22.432 9.906 1.00 148.43 319 PRO B CA 1
ATOM 4345 C C . PRO B 1 342 ? -19.600 23.537 10.483 1.00 145.69 319 PRO B C 1
ATOM 4346 O O . PRO B 1 342 ? -18.393 23.565 10.243 1.00 149.83 319 PRO B O 1
ATOM 4350 N N . TYR B 1 343 ? -20.222 24.451 11.218 1.00 118.67 320 TYR B N 1
ATOM 4351 C CA . TYR B 1 343 ? -19.483 25.431 11.996 1.00 115.86 320 TYR B CA 1
ATOM 4352 C C . TYR B 1 343 ? -18.854 24.716 13.189 1.00 113.81 320 TYR B C 1
ATOM 4353 O O . TYR B 1 343 ? -17.676 24.897 13.493 1.00 115.26 320 TYR B O 1
ATOM 4362 N N . PHE B 1 344 ? -19.656 23.891 13.853 1.00 142.34 321 PHE B N 1
ATOM 4363 C CA . PHE B 1 344 ? -19.210 23.121 15.011 1.00 139.66 321 PHE B CA 1
ATOM 4364 C C . PHE B 1 344 ? -18.150 22.074 14.638 1.00 145.58 321 PHE B C 1
ATOM 4365 O O . PHE B 1 344 ? -17.230 21.806 15.411 1.00 144.59 321 PHE B O 1
ATOM 4373 N N . LEU B 1 345 ? -18.281 21.489 13.451 1.00 153.11 322 LEU B N 1
ATOM 4374 C CA . LEU B 1 345 ? -17.281 20.554 12.948 1.00 159.96 322 LEU B CA 1
ATOM 4375 C C . LEU B 1 345 ? -15.975 21.295 12.689 1.00 162.80 322 LEU B C 1
ATOM 4376 O O . LEU B 1 345 ? -14.889 20.733 12.838 1.00 165.69 322 LEU B O 1
ATOM 4381 N N . TRP B 1 346 ? -16.096 22.563 12.304 1.00 173.71 323 TRP B N 1
ATOM 4382 C CA . TRP B 1 346 ? -14.944 23.430 12.078 1.00 176.61 323 TRP B CA 1
ATOM 4383 C C . TRP B 1 346 ? -14.212 23.739 13.382 1.00 171.54 323 TRP B C 1
ATOM 4384 O O . TRP B 1 346 ? -12.985 23.836 13.401 1.00 175.21 323 TRP B O 1
ATOM 4395 N N . LEU B 1 347 ? -14.969 23.900 14.465 1.00 113.64 324 LEU B N 1
ATOM 4396 C CA . LEU B 1 347 ? -14.386 24.180 15.778 1.00 108.36 324 LEU B CA 1
ATOM 4397 C C . LEU B 1 347 ? -13.493 23.035 16.229 1.00 110.03 324 LEU B C 1
ATOM 4398 O O . LEU B 1 347 ? -12.358 23.251 16.651 1.00 110.64 324 LEU B O 1
ATOM 4403 N N . ILE B 1 348 ? -14.036 21.823 16.143 1.00 192.86 325 ILE B N 1
ATOM 4404 C CA . ILE B 1 348 ? -13.297 20.591 16.399 1.00 195.27 325 ILE B CA 1
ATOM 4405 C C . ILE B 1 348 ? -12.000 20.548 15.592 1.00 203.51 325 ILE B C 1
ATOM 4406 O O . ILE B 1 348 ? -10.924 20.276 16.129 1.00 204.90 325 ILE B O 1
ATOM 4411 N N . LEU B 1 349 ? -12.118 20.829 14.299 1.00 184.08 326 LEU B N 1
ATOM 4412 C CA . LEU B 1 349 ? -10.976 20.828 13.394 1.00 192.89 326 LEU B CA 1
ATOM 4413 C C . LEU B 1 349 ? -10.288 22.194 13.363 1.00 192.58 326 LEU B C 1
ATOM 4414 O O . LEU B 1 349 ? -9.348 22.449 14.120 1.00 194.37 326 LEU B O 1
ATOM 4419 N N . ALA C 2 5 ? 1.858 30.832 84.261 1.00 148.68 5 ALA C N 1
ATOM 4420 C CA . ALA C 2 5 ? 2.307 31.024 82.887 1.00 146.09 5 ALA C CA 1
ATOM 4421 C C . ALA C 2 5 ? 1.465 30.206 81.911 1.00 144.23 5 ALA C C 1
ATOM 4422 O O . ALA C 2 5 ? 1.135 29.051 82.184 1.00 144.66 5 ALA C O 1
ATOM 4424 N N . VAL C 2 6 ? 1.121 30.812 80.775 1.00 131.66 6 VAL C N 1
ATOM 4425 C CA . VAL C 2 6 ? 0.307 30.153 79.754 1.00 129.71 6 VAL C CA 1
ATOM 4426 C C . VAL C 2 6 ? 0.911 30.332 78.359 1.00 127.21 6 VAL C C 1
ATOM 4427 O O . VAL C 2 6 ? 1.307 31.435 77.984 1.00 126.89 6 VAL C O 1
ATOM 4431 N N . THR C 2 7 ? 0.988 29.244 77.597 1.00 155.60 7 THR C N 1
ATOM 4432 C CA . THR C 2 7 ? 1.487 29.306 76.228 1.00 153.03 7 THR C CA 1
ATOM 4433 C C . THR C 2 7 ? 0.364 29.004 75.243 1.00 150.93 7 THR C C 1
ATOM 4434 O O . THR C 2 7 ? 0.132 27.846 74.902 1.00 150.06 7 THR C O 1
ATOM 4438 N N . PRO C 2 8 ? -0.342 30.052 74.788 1.00 82.80 8 PRO C N 1
ATOM 4439 C CA . PRO C 2 8 ? -1.486 29.918 73.879 1.00 81.74 8 PRO C CA 1
ATOM 4440 C C . PRO C 2 8 ? -1.032 29.681 72.446 1.00 80.67 8 PRO C C 1
ATOM 4441 O O . PRO C 2 8 ? -0.111 30.367 71.988 1.00 80.79 8 PRO C O 1
ATOM 4445 N N . VAL C 2 9 ? -1.664 28.737 71.751 1.00 95.79 9 VAL C N 1
ATOM 4446 C CA . VAL C 2 9 ? -1.282 28.430 70.373 1.00 94.76 9 VAL C CA 1
ATOM 4447 C C . VAL C 2 9 ? -2.458 28.304 69.418 1.00 94.01 9 VAL C C 1
ATOM 4448 O O . VAL C 2 9 ? -3.519 27.780 69.764 1.00 93.95 9 VAL C O 1
ATOM 4452 N N . ALA C 2 10 ? -2.250 28.793 68.202 1.00 72.86 10 ALA C N 1
ATOM 4453 C CA . ALA C 2 10 ? -3.196 28.586 67.119 1.00 72.22 10 ALA C CA 1
ATOM 4454 C C . ALA C 2 10 ? -3.090 27.143 66.660 1.00 71.98 10 ALA C C 1
ATOM 4455 O O . ALA C 2 10 ? -2.107 26.745 66.037 1.00 71.91 10 ALA C O 1
ATOM 4457 N N . LEU C 2 11 ? -4.110 26.358 66.968 1.00 69.20 11 LEU C N 1
ATOM 4458 C CA . LEU C 2 11 ? -4.017 24.921 66.777 1.00 69.14 11 LEU C CA 1
ATOM 4459 C C . LEU C 2 11 ? -5.108 24.355 65.883 1.00 68.79 11 LEU C C 1
ATOM 4460 O O . LEU C 2 11 ? -6.287 24.663 66.047 1.00 68.81 11 LEU C O 1
ATOM 4465 N N . LEU C 2 12 ? -4.707 23.520 64.934 1.00 72.46 12 LEU C N 1
ATOM 4466 C CA . LEU C 2 12 ? -5.654 22.673 64.233 1.00 72.32 12 LEU C CA 1
ATOM 4467 C C . LEU C 2 12 ? -5.586 21.295 64.879 1.00 72.67 12 LEU C C 1
ATOM 4468 O O . LEU C 2 12 ? -4.600 20.587 64.711 1.00 72.72 12 LEU C O 1
ATOM 4473 N N . GLU C 2 13 ? -6.614 20.930 65.645 1.00 74.34 13 GLU C N 1
ATOM 4474 C CA . GLU C 2 13 ? -6.639 19.647 66.348 1.00 74.80 13 GLU C CA 1
ATOM 4475 C C . GLU C 2 13 ? -7.572 18.660 65.660 1.00 74.89 13 GLU C C 1
ATOM 4476 O O . GLU C 2 13 ? -8.629 19.032 65.151 1.00 74.81 13 GLU C O 1
ATOM 4482 N N . ALA C 2 14 ? -7.171 17.396 65.655 1.00 74.36 14 ALA C N 1
ATOM 4483 C CA . ALA C 2 14 ? -7.969 16.325 65.086 1.00 74.62 14 ALA C CA 1
ATOM 4484 C C . ALA C 2 14 ? -8.039 15.193 66.100 1.00 75.31 14 ALA C C 1
ATOM 4485 O O . ALA C 2 14 ? -7.005 14.628 66.483 1.00 75.45 14 ALA C O 1
ATOM 4487 N N . SER C 2 15 ? -9.256 14.879 66.543 1.00 77.40 15 SER C N 1
ATOM 4488 C CA . SER C 2 15 ? -9.477 13.877 67.583 1.00 78.21 15 SER C CA 1
ATOM 4489 C C . SER C 2 15 ? -10.206 12.653 67.056 1.00 78.73 15 SER C C 1
ATOM 4490 O O . SER C 2 15 ? -11.428 12.678 66.906 1.00 79.19 15 SER C O 1
ATOM 4493 N N . HIS C 2 16 ? -9.453 11.592 66.780 1.00 72.88 16 HIS C N 1
ATOM 4494 C CA . HIS C 2 16 ? -10.017 10.292 66.411 1.00 73.55 16 HIS C CA 1
ATOM 4495 C C . HIS C 2 16 ? -10.860 10.324 65.132 1.00 73.41 16 HIS C C 1
ATOM 4496 O O . HIS C 2 16 ? -11.968 9.789 65.096 1.00 74.12 16 HIS C O 1
ATOM 4503 N N . LEU C 2 17 ? -10.327 10.946 64.087 1.00 85.14 17 LEU C N 1
ATOM 4504 C CA . LEU C 2 17 ? -11.007 11.014 62.799 1.00 85.05 17 LEU C CA 1
ATOM 4505 C C . LEU C 2 17 ? -11.234 9.620 62.230 1.00 85.73 17 LEU C C 1
ATOM 4506 O O . LEU C 2 17 ? -10.296 8.845 62.143 1.00 85.78 17 LEU C O 1
ATOM 4511 N N . HIS C 2 18 ? -12.470 9.298 61.851 1.00 83.56 18 HIS C N 1
ATOM 4512 C CA . HIS C 2 18 ? -12.748 8.076 61.095 1.00 84.26 18 HIS C CA 1
ATOM 4513 C C . HIS C 2 18 ? -13.488 8.429 59.811 1.00 84.27 18 HIS C C 1
ATOM 4514 O O . HIS C 2 18 ? -14.363 9.291 59.816 1.00 84.22 18 HIS C O 1
ATOM 4521 N N . TYR C 2 19 ? -13.143 7.769 58.711 1.00 74.71 19 TYR C N 1
ATOM 4522 C CA . TYR C 2 19 ? -13.894 7.936 57.472 1.00 74.96 19 TYR C CA 1
ATOM 4523 C C . TYR C 2 19 ? -14.030 6.610 56.750 1.00 75.86 19 TYR C C 1
ATOM 4524 O O . TYR C 2 19 ? -13.030 6.022 56.306 1.00 75.73 19 TYR C O 1
ATOM 4533 N N . HIS C 2 20 ? -15.282 6.157 56.643 1.00 87.85 20 HIS C N 1
ATOM 4534 C CA . HIS C 2 20 ? -15.639 4.896 56.001 1.00 88.96 20 HIS C CA 1
ATOM 4535 C C . HIS C 2 20 ? -16.306 5.134 54.650 1.00 89.33 20 HIS C C 1
ATOM 4536 O O . HIS C 2 20 ? -17.089 6.071 54.492 1.00 89.23 20 HIS C O 1
ATOM 4543 N N . VAL C 2 21 ? -15.998 4.277 53.683 1.00 136.00 21 VAL C N 1
ATOM 4544 C CA . VAL C 2 21 ? -16.760 4.216 52.443 1.00 136.87 21 VAL C CA 1
ATOM 4545 C C . VAL C 2 21 ? -17.334 2.811 52.307 1.00 138.58 21 VAL C C 1
ATOM 4546 O O . VAL C 2 21 ? -16.625 1.882 51.915 1.00 138.61 21 VAL C O 1
ATOM 4550 N N . GLN C 2 22 ? -18.613 2.670 52.653 1.00 129.26 22 GLN C N 1
ATOM 4551 C CA . GLN C 2 22 ? -19.308 1.382 52.643 1.00 131.10 22 GLN C CA 1
ATOM 4552 C C . GLN C 2 22 ? -18.683 0.397 53.632 1.00 131.25 22 GLN C C 1
ATOM 4553 O O . GLN C 2 22 ? -18.217 -0.677 53.244 1.00 131.77 22 GLN C O 1
ATOM 4559 N N . GLN C 2 23 ? -18.668 0.790 54.905 1.00 121.86 23 GLN C N 1
ATOM 4560 C CA . GLN C 2 23 ? -18.157 -0.033 56.008 1.00 122.14 23 GLN C CA 1
ATOM 4561 C C . GLN C 2 23 ? -16.638 -0.273 55.952 1.00 120.78 23 GLN C C 1
ATOM 4562 O O . GLN C 2 23 ? -16.062 -0.858 56.872 1.00 120.86 23 GLN C O 1
ATOM 4568 N N . GLN C 2 24 ? -15.994 0.199 54.885 1.00 114.89 24 GLN C N 1
ATOM 4569 C CA . GLN C 2 24 ? -14.545 0.054 54.730 1.00 113.88 24 GLN C CA 1
ATOM 4570 C C . GLN C 2 24 ? -13.784 1.286 55.224 1.00 112.25 24 GLN C C 1
ATOM 4571 O O . GLN C 2 24 ? -13.711 2.301 54.530 1.00 111.44 24 GLN C O 1
ATOM 4577 N N . ALA C 2 25 ? -13.218 1.181 56.425 1.00 79.26 25 ALA C N 1
ATOM 4578 C CA . ALA C 2 25 ? -12.508 2.289 57.060 1.00 78.02 25 ALA C CA 1
ATOM 4579 C C . ALA C 2 25 ? -11.305 2.770 56.254 1.00 77.10 25 ALA C C 1
ATOM 4580 O O . ALA C 2 25 ? -10.179 2.315 56.460 1.00 76.91 25 ALA C O 1
ATOM 4582 N N . LEU C 2 26 ? -11.555 3.702 55.342 1.00 76.62 26 LEU C N 1
ATOM 4583 C CA . LEU C 2 26 ? -10.496 4.281 54.527 1.00 75.83 26 LEU C CA 1
ATOM 4584 C C . LEU C 2 26 ? -9.538 5.085 55.408 1.00 74.84 26 LEU C C 1
ATOM 4585 O O . LEU C 2 26 ? -8.322 5.053 55.214 1.00 74.46 26 LEU C O 1
ATOM 4590 N N . ILE C 2 27 ? -10.095 5.797 56.383 1.00 74.56 27 ILE C N 1
ATOM 4591 C CA . ILE C 2 27 ? -9.279 6.423 57.419 1.00 73.86 27 ILE C CA 1
ATOM 4592 C C . ILE C 2 27 ? -9.723 5.889 58.768 1.00 74.38 27 ILE C C 1
ATOM 4593 O O . ILE C 2 27 ? -10.808 6.204 59.248 1.00 74.63 27 ILE C O 1
ATOM 4598 N N . ASN C 2 28 ? -8.881 5.054 59.370 1.00 103.22 28 ASN C N 1
ATOM 4599 C CA . ASN C 2 28 ? -9.169 4.482 60.679 1.00 104.01 28 ASN C CA 1
ATOM 4600 C C . ASN C 2 28 ? -8.901 5.534 61.729 1.00 103.20 28 ASN C C 1
ATOM 4601 O O . ASN C 2 28 ? -8.948 6.711 61.427 1.00 102.45 28 ASN C O 1
ATOM 4606 N N . ASP C 2 29 ? -8.601 5.128 62.955 1.00 85.45 29 ASP C N 1
ATOM 4607 C CA . ASP C 2 29 ? -8.422 6.095 64.036 1.00 85.06 29 ASP C CA 1
ATOM 4608 C C . ASP C 2 29 ? -7.187 6.987 63.858 1.00 84.16 29 ASP C C 1
ATOM 4609 O O . ASP C 2 29 ? -6.049 6.524 64.023 1.00 84.21 29 ASP C O 1
ATOM 4614 N N . VAL C 2 30 ? -7.406 8.264 63.538 1.00 73.01 30 VAL C N 1
ATOM 4615 C CA . VAL C 2 30 ? -6.297 9.206 63.359 1.00 72.26 30 VAL C CA 1
ATOM 4616 C C . VAL C 2 30 ? -6.453 10.475 64.190 1.00 71.89 30 VAL C C 1
ATOM 4617 O O . VAL C 2 30 ? -7.443 11.188 64.074 1.00 71.73 30 VAL C O 1
ATOM 4621 N N . SER C 2 31 ? -5.466 10.744 65.036 1.00 71.86 31 SER C N 1
ATOM 4622 C CA . SER C 2 31 ? -5.450 11.952 65.854 1.00 71.60 31 SER C CA 1
ATOM 4623 C C . SER C 2 31 ? -4.187 12.740 65.573 1.00 71.11 31 SER C C 1
ATOM 4624 O O . SER C 2 31 ? -3.104 12.173 65.494 1.00 71.26 31 SER C O 1
ATOM 4627 N N . LEU C 2 32 ? -4.319 14.051 65.419 1.00 70.93 32 LEU C N 1
ATOM 4628 C CA . LEU C 2 32 ? -3.148 14.874 65.132 1.00 70.57 32 LEU C CA 1
ATOM 4629 C C . LEU C 2 32 ? -3.365 16.329 65.479 1.00 70.28 32 LEU C C 1
ATOM 4630 O O . LEU C 2 32 ? -4.430 16.703 65.953 1.00 70.33 32 LEU C O 1
ATOM 4635 N N . HIS C 2 33 ? -2.341 17.142 65.245 1.00 69.74 33 HIS C N 1
ATOM 4636 C CA . HIS C 2 33 ? -2.460 18.587 65.403 1.00 69.49 33 HIS C CA 1
ATOM 4637 C C . HIS C 2 33 ? -1.410 19.334 64.584 1.00 69.24 33 HIS C C 1
ATOM 4638 O O . HIS C 2 33 ? -0.229 18.982 64.589 1.00 69.48 33 HIS C O 1
ATOM 4645 N N . ILE C 2 34 ? -1.848 20.359 63.865 1.00 68.84 34 ILE C N 1
ATOM 4646 C CA . ILE C 2 34 ? -0.926 21.205 63.130 1.00 68.70 34 ILE C CA 1
ATOM 4647 C C . ILE C 2 34 ? -0.948 22.592 63.750 1.00 68.74 34 ILE C C 1
ATOM 4648 O O . ILE C 2 34 ? -2.014 23.206 63.873 1.00 68.55 34 ILE C O 1
ATOM 4653 N N . ALA C 2 35 ? 0.226 23.074 64.152 1.00 70.91 35 ALA C N 1
ATOM 4654 C CA . ALA C 2 35 ? 0.333 24.332 64.881 1.00 71.13 35 ALA C CA 1
ATOM 4655 C C . ALA C 2 35 ? 0.798 25.461 63.974 1.00 71.01 35 ALA C C 1
ATOM 4656 O O . ALA C 2 35 ? 1.481 25.226 62.983 1.00 70.95 35 ALA C O 1
ATOM 4658 N N . SER C 2 36 ? 0.417 26.683 64.321 1.00 69.23 36 SER C N 1
ATOM 4659 C CA . SER C 2 36 ? 0.801 27.858 63.561 1.00 69.22 36 SER C CA 1
ATOM 4660 C C . SER C 2 36 ? 2.320 27.954 63.489 1.00 69.74 36 SER C C 1
ATOM 4661 O O . SER C 2 36 ? 3.007 27.693 64.465 1.00 70.27 36 SER C O 1
ATOM 4664 N N . GLY C 2 37 ? 2.844 28.320 62.327 1.00 69.69 37 GLY C N 1
ATOM 4665 C CA . GLY C 2 37 ? 4.276 28.463 62.161 1.00 70.28 37 GLY C CA 1
ATOM 4666 C C . GLY C 2 37 ? 4.983 27.127 62.196 1.00 70.45 37 GLY C C 1
ATOM 4667 O O . GLY C 2 37 ? 6.050 26.995 62.783 1.00 71.12 37 GLY C O 1
ATOM 4668 N N . GLU C 2 38 ? 4.390 26.134 61.546 1.00 73.33 38 GLU C N 1
ATOM 4669 C CA . GLU C 2 38 ? 4.931 24.777 61.517 1.00 73.47 38 GLU C CA 1
ATOM 4670 C C . GLU C 2 38 ? 4.633 24.154 60.156 1.00 73.05 38 GLU C C 1
ATOM 4671 O O . GLU C 2 38 ? 3.542 24.317 59.624 1.00 72.54 38 GLU C O 1
ATOM 4677 N N . MET C 2 39 ? 5.602 23.458 59.579 1.00 69.96 39 MET C N 1
ATOM 4678 C CA . MET C 2 39 ? 5.383 22.813 58.288 1.00 69.69 39 MET C CA 1
ATOM 4679 C C . MET C 2 39 ? 5.304 21.275 58.397 1.00 69.70 39 MET C C 1
ATOM 4680 O O . MET C 2 39 ? 6.319 20.576 58.424 1.00 70.17 39 MET C O 1
ATOM 4685 N N . VAL C 2 40 ? 4.082 20.759 58.459 1.00 69.27 40 VAL C N 1
ATOM 4686 C CA . VAL C 2 40 ? 3.833 19.338 58.641 1.00 69.33 40 VAL C CA 1
ATOM 4687 C C . VAL C 2 40 ? 3.717 18.614 57.297 1.00 69.27 40 VAL C C 1
ATOM 4688 O O . VAL C 2 40 ? 3.309 19.206 56.302 1.00 69.03 40 VAL C O 1
ATOM 4692 N N . ALA C 2 41 ? 4.101 17.343 57.255 1.00 69.58 41 ALA C N 1
ATOM 4693 C CA . ALA C 2 41 ? 4.002 16.565 56.022 1.00 69.64 41 ALA C CA 1
ATOM 4694 C C . ALA C 2 41 ? 3.289 15.222 56.215 1.00 69.73 41 ALA C C 1
ATOM 4695 O O . ALA C 2 41 ? 3.735 14.395 56.998 1.00 70.06 41 ALA C O 1
ATOM 4697 N N . ILE C 2 42 ? 2.179 15.005 55.513 1.00 69.52 42 ILE C N 1
ATOM 4698 C CA . ILE C 2 42 ? 1.542 13.692 55.465 1.00 69.76 42 ILE C CA 1
ATOM 4699 C C . ILE C 2 42 ? 2.240 12.862 54.400 1.00 70.17 42 ILE C C 1
ATOM 4700 O O . ILE C 2 42 ? 2.310 13.272 53.246 1.00 70.14 42 ILE C O 1
ATOM 4705 N N . ILE C 2 43 ? 2.778 11.710 54.773 1.00 70.91 43 ILE C N 1
ATOM 4706 C CA . ILE C 2 43 ? 3.353 10.812 53.779 1.00 71.39 43 ILE C CA 1
ATOM 4707 C C . ILE C 2 43 ? 2.754 9.421 53.923 1.00 71.79 43 ILE C C 1
ATOM 4708 O O . ILE C 2 43 ? 1.850 9.203 54.728 1.00 71.65 43 ILE C O 1
ATOM 4713 N N . GLY C 2 44 ? 3.262 8.479 53.138 1.00 72.06 44 GLY C N 1
ATOM 4714 C CA . GLY C 2 44 ? 2.718 7.140 53.126 1.00 72.57 44 GLY C CA 1
ATOM 4715 C C . GLY C 2 44 ? 2.682 6.610 51.709 1.00 73.01 44 GLY C C 1
ATOM 4716 O O . GLY C 2 44 ? 2.922 7.356 50.759 1.00 72.85 44 GLY C O 1
ATOM 4717 N N . PRO C 2 45 ? 2.384 5.312 51.561 1.00 83.40 45 PRO C N 1
ATOM 4718 C CA . PRO C 2 45 ? 2.304 4.638 50.266 1.00 83.99 45 PRO C CA 1
ATOM 4719 C C . PRO C 2 45 ? 0.899 4.776 49.692 1.00 83.96 45 PRO C C 1
ATOM 4720 O O . PRO C 2 45 ? 0.022 5.281 50.393 1.00 83.51 45 PRO C O 1
ATOM 4724 N N . ASN C 2 46 ? 0.685 4.349 48.450 1.00 119.60 46 ASN C N 1
ATOM 4725 C CA . ASN C 2 46 ? -0.634 4.455 47.826 1.00 119.74 46 ASN C CA 1
ATOM 4726 C C . ASN C 2 46 ? -1.713 3.687 48.588 1.00 119.99 46 ASN C C 1
ATOM 4727 O O . ASN C 2 46 ? -1.462 2.599 49.105 1.00 120.46 46 ASN C O 1
ATOM 4732 N N . GLY C 2 47 ? -2.912 4.257 48.658 1.00 137.20 47 GLY C N 1
ATOM 4733 C CA . GLY C 2 47 ? -4.030 3.583 49.294 1.00 137.69 47 GLY C CA 1
ATOM 4734 C C . GLY C 2 47 ? -4.164 3.888 50.774 1.00 137.06 47 GLY C C 1
ATOM 4735 O O . GLY C 2 47 ? -5.164 3.531 51.399 1.00 137.33 47 GLY C O 1
ATOM 4736 N N . ALA C 2 48 ? -3.156 4.553 51.333 1.00 148.43 48 ALA C N 1
ATOM 4737 C CA . ALA C 2 48 ? -3.135 4.863 52.760 1.00 147.99 48 ALA C CA 1
ATOM 4738 C C . ALA C 2 48 ? -4.252 5.826 53.140 1.00 147.54 48 ALA C C 1
ATOM 4739 O O . ALA C 2 48 ? -4.724 5.818 54.280 1.00 147.61 48 ALA C O 1
ATOM 4741 N N . GLY C 2 49 ? -4.666 6.651 52.180 1.00 120.98 49 GLY C N 1
ATOM 4742 C CA . GLY C 2 49 ? -5.775 7.566 52.377 1.00 120.68 49 GLY C CA 1
ATOM 4743 C C . GLY C 2 49 ? -5.330 8.950 52.789 1.00 119.81 49 GLY C C 1
ATOM 4744 O O . GLY C 2 49 ? -6.031 9.630 53.537 1.00 119.64 49 GLY C O 1
ATOM 4745 N N . LYS C 2 50 ? -4.161 9.362 52.307 1.00 71.55 50 LYS C N 1
ATOM 4746 C CA . LYS C 2 50 ? -3.612 10.674 52.629 1.00 70.86 50 LYS C CA 1
ATOM 4747 C C . LYS C 2 50 ? -4.547 11.788 52.191 1.00 70.54 50 LYS C C 1
ATOM 4748 O O . LYS C 2 50 ? -4.836 12.698 52.961 1.00 70.10 50 LYS C O 1
ATOM 4754 N N . SER C 2 51 ? -5.028 11.705 50.955 1.00 70.86 51 SER C N 1
ATOM 4755 C CA . SER C 2 51 ? -5.981 12.678 50.444 1.00 70.71 51 SER C CA 1
ATOM 4756 C C . SER C 2 51 ? -7.249 12.731 51.287 1.00 70.75 51 SER C C 1
ATOM 4757 O O . SER C 2 51 ? -7.795 13.797 51.525 1.00 70.40 51 SER C O 1
ATOM 4760 N N . THR C 2 52 ? -7.714 11.579 51.739 1.00 71.27 52 THR C N 1
ATOM 4761 C CA . THR C 2 52 ? -8.890 11.520 52.593 1.00 71.46 52 THR C CA 1
ATOM 4762 C C . THR C 2 52 ? -8.654 12.217 53.945 1.00 70.90 52 THR C C 1
A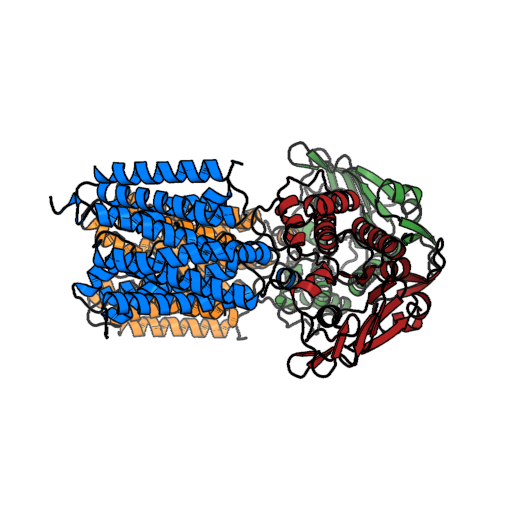TOM 4763 O O . THR C 2 52 ? -9.549 12.871 54.488 1.00 70.81 52 THR C O 1
ATOM 4767 N N . LEU C 2 53 ? -7.444 12.078 54.481 1.00 73.99 53 LEU C N 1
ATOM 4768 C CA . LEU C 2 53 ? -7.086 12.735 55.731 1.00 73.61 53 LEU C CA 1
ATOM 4769 C C . LEU C 2 53 ? -7.002 14.242 55.534 1.00 73.03 53 LEU C C 1
ATOM 4770 O O . LEU C 2 53 ? -7.509 15.008 56.351 1.00 72.85 53 LEU C O 1
ATOM 4775 N N . LEU C 2 54 ? -6.357 14.662 54.448 1.00 69.42 54 LEU C N 1
ATOM 4776 C CA . LEU C 2 54 ? -6.252 16.072 54.098 1.00 68.98 54 LEU C CA 1
ATOM 4777 C C . LEU C 2 54 ? -7.642 16.665 54.029 1.00 69.02 54 LEU C C 1
ATOM 4778 O O . LEU C 2 54 ? -7.922 17.678 54.647 1.00 68.72 54 LEU C O 1
ATOM 4783 N N . ARG C 2 55 ? -8.521 15.997 53.292 1.00 69.49 55 ARG C N 1
ATOM 4784 C CA . ARG C 2 55 ? -9.904 16.431 53.128 1.00 69.72 55 ARG C CA 1
ATOM 4785 C C . ARG C 2 55 ? -10.735 16.274 54.397 1.00 69.87 55 ARG C C 1
ATOM 4786 O O . ARG C 2 55 ? -11.861 16.742 54.464 1.00 70.08 55 ARG C O 1
ATOM 4794 N N . LEU C 2 56 ? -10.187 15.606 55.399 1.00 69.86 56 LEU C N 1
ATOM 4795 C CA . LEU C 2 56 ? -10.862 15.536 56.683 1.00 70.04 56 LEU C CA 1
ATOM 4796 C C . LEU C 2 56 ? -10.473 16.728 57.541 1.00 69.51 56 LEU C C 1
ATOM 4797 O O . LEU C 2 56 ? -11.324 17.313 58.214 1.00 69.59 56 LEU C O 1
ATOM 4802 N N . LEU C 2 57 ? -9.18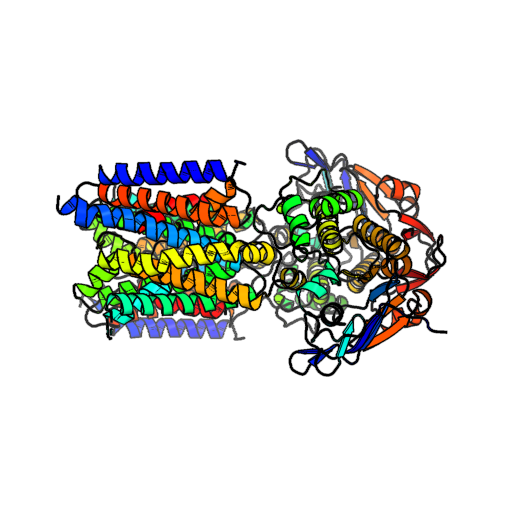7 17.084 57.507 1.00 74.69 57 LEU C N 1
ATOM 4803 C CA . LEU C 2 57 ? -8.648 18.210 58.275 1.00 74.27 57 LEU C CA 1
ATOM 4804 C C . LEU C 2 57 ? -9.113 19.542 57.695 1.00 74.01 57 LEU C C 1
ATOM 4805 O O . LEU C 2 57 ? -9.143 20.561 58.385 1.00 73.81 57 LEU C O 1
ATOM 4810 N N . THR C 2 58 ? -9.481 19.519 56.421 1.00 68.46 58 THR C N 1
ATOM 4811 C CA . THR C 2 58 ? -9.850 20.716 55.690 1.00 68.29 58 THR C CA 1
ATOM 4812 C C . THR C 2 58 ? -11.347 21.032 55.792 1.00 68.60 58 THR C C 1
ATOM 4813 O O . THR C 2 58 ? -11.803 22.065 55.317 1.00 68.54 58 THR C O 1
ATOM 4817 N N . GLY C 2 59 ? -12.113 20.142 56.410 1.00 69.03 59 GLY C N 1
ATOM 4818 C CA . GLY C 2 59 ? -13.525 20.387 56.642 1.00 69.45 59 GLY C CA 1
ATOM 4819 C C . GLY C 2 59 ? -14.449 19.993 55.504 1.00 69.98 59 GLY C C 1
ATOM 4820 O O . GLY C 2 59 ? -15.672 20.107 55.623 1.00 70.49 59 GLY C O 1
ATOM 4821 N N . TYR C 2 60 ? -13.868 19.523 54.403 1.00 89.12 60 TYR C N 1
ATOM 4822 C CA . TYR C 2 60 ? -14.630 19.151 53.214 1.00 89.72 60 TYR C CA 1
ATOM 4823 C C . TYR C 2 60 ? -15.392 17.854 53.436 1.00 90.55 60 TYR C C 1
ATOM 4824 O O . TYR C 2 60 ? -16.569 17.770 53.111 1.00 91.29 60 TYR C O 1
ATOM 4833 N N . LEU C 2 61 ? -14.720 16.848 53.989 1.00 71.27 61 LEU C N 1
ATOM 4834 C CA . LEU C 2 61 ? -15.346 15.557 54.273 1.00 72.05 61 LEU C CA 1
ATOM 4835 C C . LEU C 2 61 ? -15.712 15.445 55.746 1.00 72.16 61 LEU C C 1
ATOM 4836 O O . LEU C 2 61 ? -14.874 15.654 56.622 1.00 71.61 61 LEU C O 1
ATOM 4841 N N . SER C 2 62 ? -16.963 15.104 56.018 1.00 72.98 62 SER C N 1
ATOM 4842 C CA . SER C 2 62 ? -17.422 14.947 57.391 1.00 73.28 62 SER C CA 1
ATOM 4843 C C . SER C 2 62 ? -16.796 13.714 58.047 1.00 73.48 62 SER C C 1
ATOM 4844 O O . SER C 2 62 ? -16.748 12.637 57.447 1.00 73.97 62 SER C O 1
ATOM 4847 N N . PRO C 2 63 ? -16.309 13.862 59.286 1.00 73.19 63 PRO C N 1
ATOM 4848 C CA . PRO C 2 63 ? -15.832 12.692 60.029 1.00 73.54 63 PRO C CA 1
ATOM 4849 C C . PRO C 2 63 ? -16.991 11.767 60.428 1.00 74.73 63 PRO C C 1
ATOM 4850 O O . PRO C 2 63 ? -18.137 12.206 60.510 1.00 75.23 63 PRO C O 1
ATOM 4854 N N . SER C 2 64 ? -16.691 10.495 60.667 1.00 111.00 64 SER C N 1
ATOM 4855 C CA . SER C 2 64 ? -17.710 9.536 61.080 1.00 112.69 64 SER C CA 1
ATOM 4856 C C . SER C 2 64 ? -18.001 9.656 62.567 1.00 114.42 64 SER C C 1
ATOM 4857 O O . SER C 2 64 ? -19.116 9.990 62.970 1.00 116.25 64 SER C O 1
ATOM 4860 N N . HIS C 2 65 ? -16.984 9.384 63.379 1.00 142.54 65 HIS C N 1
ATOM 4861 C CA . HIS C 2 65 ? -17.137 9.397 64.826 1.00 144.35 65 HIS C CA 1
ATOM 4862 C C . HIS C 2 65 ? -16.349 10.544 65.464 1.00 143.40 65 HIS C C 1
ATOM 4863 O O . HIS C 2 65 ? -16.797 11.155 66.437 1.00 144.87 65 HIS C O 1
ATOM 4870 N N . GLY C 2 66 ? -15.181 10.842 64.905 1.00 94.49 66 GLY C N 1
ATOM 4871 C CA . GLY C 2 66 ? -14.293 11.820 65.504 1.00 93.59 66 GLY C CA 1
ATOM 4872 C C . GLY C 2 66 ? -14.696 13.264 65.285 1.00 93.05 66 GLY C C 1
ATOM 4873 O O . GLY C 2 66 ? -15.666 13.555 64.585 1.00 93.22 66 GLY C O 1
ATOM 4874 N N . GLU C 2 67 ? -13.941 14.176 65.888 1.00 86.16 67 GLU C N 1
ATOM 4875 C CA . GLU C 2 67 ? -14.174 15.608 65.730 1.00 85.68 67 GLU C CA 1
ATOM 4876 C C . GLU C 2 67 ? -12.913 16.268 65.186 1.00 83.58 67 GLU C C 1
ATOM 4877 O O . GLU C 2 67 ? -11.835 15.685 65.247 1.00 83.21 67 GLU C O 1
ATOM 4883 N N . CYS C 2 68 ? -13.041 17.484 64.665 1.00 71.11 68 CYS C N 1
ATOM 4884 C CA . CYS C 2 68 ? -11.898 18.185 64.081 1.00 70.34 68 CYS C CA 1
ATOM 4885 C C . CYS C 2 68 ? -11.965 19.695 64.337 1.00 70.00 68 CYS C C 1
ATOM 4886 O O . CYS C 2 68 ? -12.626 20.424 63.599 1.00 69.85 68 CYS C O 1
ATOM 4889 N N . HIS C 2 69 ? -11.276 20.158 65.378 1.00 69.98 69 HIS C N 1
ATOM 4890 C CA . HIS C 2 69 ? -11.334 21.562 65.784 1.00 69.81 69 HIS C CA 1
ATOM 4891 C C . HIS C 2 69 ? -10.275 22.459 65.132 1.00 69.20 69 HIS C C 1
ATOM 4892 O O . HIS C 2 69 ? -9.175 22.020 64.811 1.00 68.98 69 HIS C O 1
ATOM 4899 N N . LEU C 2 70 ? -10.619 23.725 64.940 1.00 71.87 70 LEU C N 1
ATOM 4900 C CA . LEU C 2 70 ? -9.676 24.710 64.436 1.00 71.30 70 LEU C CA 1
ATOM 4901 C C . LEU C 2 70 ? -9.819 25.963 65.280 1.00 71.65 70 LEU C C 1
ATOM 4902 O O . LEU C 2 70 ? -10.906 26.530 65.355 1.00 72.18 70 LEU C O 1
ATOM 4907 N N . LEU C 2 71 ? -8.721 26.384 65.908 1.00 68.81 71 LEU C N 1
ATOM 4908 C CA . LEU C 2 71 ? -8.706 27.520 66.832 1.00 69.10 71 LEU C CA 1
ATOM 4909 C C . LEU C 2 71 ? -9.702 27.327 67.965 1.00 69.64 71 LEU C C 1
ATOM 4910 O O . LEU C 2 71 ? -10.376 28.267 68.376 1.00 69.90 71 LEU C O 1
ATOM 4915 N N . GLY C 2 72 ? -9.796 26.097 68.458 1.00 75.37 72 GLY C N 1
ATOM 4916 C CA . GLY C 2 72 ? -10.641 25.797 69.597 1.00 76.40 72 GLY C CA 1
ATOM 4917 C C . GLY C 2 72 ? -12.110 25.637 69.248 1.00 76.83 72 GLY C C 1
ATOM 4918 O O . GLY C 2 72 ? -12.920 25.303 70.111 1.00 78.93 72 GLY C O 1
ATOM 4919 N N . GLN C 2 73 ? -12.460 25.868 67.987 1.00 84.30 73 GLN C N 1
ATOM 4920 C CA . GLN C 2 73 ? -13.849 25.756 67.553 1.00 84.95 73 GLN C CA 1
ATOM 4921 C C . GLN C 2 73 ? -13.993 24.671 66.493 1.00 83.76 73 GLN C C 1
ATOM 4922 O O . GLN C 2 73 ? -13.218 24.621 65.541 1.00 82.51 73 GLN C O 1
ATOM 4928 N N . ASN C 2 74 ? -14.986 23.805 66.667 1.00 76.38 74 ASN C N 1
ATOM 4929 C CA . ASN C 2 74 ? -15.245 22.712 65.731 1.00 75.84 74 ASN C CA 1
ATOM 4930 C C . ASN C 2 74 ? -15.485 23.220 64.314 1.00 75.19 74 ASN C C 1
ATOM 4931 O O . ASN C 2 74 ? -16.083 24.276 64.130 1.00 75.32 74 ASN C O 1
ATOM 4936 N N . LEU C 2 75 ? -15.024 22.475 63.313 1.00 70.21 75 LEU C N 1
ATOM 4937 C CA . LEU C 2 75 ? -15.209 22.891 61.923 1.00 69.93 75 LEU C CA 1
ATOM 4938 C C . LEU C 2 75 ? -16.684 22.914 61.528 1.00 70.52 75 LEU C C 1
ATOM 4939 O O . LEU C 2 75 ? -17.069 23.623 60.597 1.00 70.43 75 LEU C O 1
ATOM 4944 N N . ASN C 2 76 ? -17.506 22.150 62.243 1.00 83.94 76 ASN C N 1
ATOM 4945 C CA . ASN C 2 76 ? -18.946 22.136 62.004 1.00 84.86 76 ASN C CA 1
ATOM 4946 C C . ASN C 2 76 ? -19.584 23.501 62.262 1.00 85.38 76 ASN C C 1
ATOM 4947 O O . ASN C 2 76 ? -20.433 23.960 61.493 1.00 85.60 76 ASN C O 1
ATOM 4952 N N . SER C 2 77 ? -19.174 24.146 63.352 1.00 83.72 77 SER C N 1
ATOM 4953 C CA . SER C 2 77 ? -19.777 25.406 63.770 1.00 84.42 77 SER C CA 1
ATOM 4954 C C . SER C 2 77 ? -19.117 26.604 63.096 1.00 83.13 77 SER C C 1
ATOM 4955 O O . SER C 2 77 ? -19.642 27.719 63.142 1.00 83.41 77 SER C O 1
ATOM 4958 N N . TRP C 2 78 ? -17.962 26.377 62.479 1.00 76.70 78 TRP C N 1
ATOM 4959 C CA . TRP C 2 78 ? -17.295 27.421 61.707 1.00 75.93 78 TRP C CA 1
ATOM 4960 C C . TRP C 2 78 ? -18.188 27.861 60.556 1.00 76.14 78 TRP C C 1
ATOM 4961 O O . TRP C 2 78 ? -18.876 27.040 59.947 1.00 76.53 78 TRP C O 1
ATOM 4972 N N . GLN C 2 79 ? -18.182 29.157 60.268 1.00 70.17 79 GLN C N 1
ATOM 4973 C CA . GLN C 2 79 ? -18.967 29.697 59.164 1.00 70.41 79 GLN C CA 1
ATOM 4974 C C . GLN C 2 79 ? -18.104 29.824 57.915 1.00 69.92 79 GLN C C 1
ATOM 4975 O O . GLN C 2 79 ? -16.942 30.204 58.004 1.00 69.38 79 GLN C O 1
ATOM 4981 N N . PRO C 2 80 ? -18.673 29.493 56.748 1.00 70.20 80 PRO C N 1
ATOM 4982 C CA . PRO C 2 80 ? -17.995 29.404 55.450 1.00 69.92 80 PRO C CA 1
ATOM 4983 C C . PRO C 2 80 ? -17.066 30.575 55.136 1.00 69.46 80 PRO C C 1
ATOM 4984 O O . PRO C 2 80 ? -15.948 30.357 54.669 1.00 69.04 80 PRO C O 1
ATOM 4988 N N . LYS C 2 81 ? -17.523 31.796 55.390 1.00 100.23 81 LYS C N 1
ATOM 4989 C CA . LYS C 2 81 ? -16.725 32.986 55.114 1.00 99.73 81 LYS C CA 1
ATOM 4990 C C . LYS C 2 81 ? -15.427 32.992 55.932 1.00 99.23 81 LYS C C 1
ATOM 4991 O O . LYS C 2 81 ? -14.325 32.929 55.377 1.00 98.87 81 LYS C O 1
ATOM 4997 N N . ALA C 2 82 ? -15.575 33.067 57.252 1.00 69.23 82 ALA C N 1
ATOM 4998 C CA . ALA C 2 82 ? -14.449 33.102 58.175 1.00 68.92 82 ALA C CA 1
ATOM 4999 C C . ALA C 2 82 ? -13.479 31.941 57.938 1.00 68.57 82 ALA C C 1
ATOM 5000 O O . ALA C 2 82 ? -12.259 32.122 57.944 1.00 68.30 82 ALA C O 1
ATOM 5002 N N . LEU C 2 83 ? -14.023 30.748 57.722 1.00 68.33 83 LEU C N 1
ATOM 5003 C CA . LEU C 2 83 ? -13.195 29.592 57.426 1.00 68.09 83 LEU C CA 1
ATOM 5004 C C . LEU C 2 83 ? -12.429 29.849 56.138 1.00 67.89 83 LEU C C 1
ATOM 5005 O O . LEU C 2 83 ? -11.241 29.565 56.054 1.00 67.63 83 LEU C O 1
ATOM 5010 N N . ALA C 2 84 ? -13.104 30.405 55.141 1.00 68.09 84 ALA C N 1
ATOM 5011 C CA . ALA C 2 84 ? -12.455 30.682 53.867 1.00 68.02 84 ALA C CA 1
ATOM 5012 C C . ALA C 2 84 ? -11.324 31.675 54.049 1.00 67.80 84 ALA C C 1
ATOM 5013 O O . ALA C 2 84 ? -10.384 31.693 53.256 1.00 67.72 84 ALA C O 1
ATOM 5015 N N . ARG C 2 85 ? -11.421 32.493 55.097 1.00 91.96 85 ARG C N 1
ATOM 5016 C CA . ARG C 2 85 ? -10.368 33.448 55.440 1.00 91.91 85 ARG C CA 1
ATOM 5017 C C . ARG C 2 85 ? -9.198 32.760 56.131 1.00 91.74 85 ARG C C 1
ATOM 5018 O O . ARG C 2 85 ? -8.037 33.079 55.878 1.00 91.75 85 ARG C O 1
ATOM 5026 N N . THR C 2 86 ? -9.516 31.830 57.024 1.00 67.48 86 THR C N 1
ATOM 5027 C CA . THR C 2 86 ? -8.509 31.180 57.851 1.00 67.39 86 THR C CA 1
ATOM 5028 C C . THR C 2 86 ? -7.699 30.121 57.112 1.00 67.24 86 THR C C 1
ATOM 5029 O O . THR C 2 86 ? -6.477 30.126 57.180 1.00 67.23 86 THR C O 1
ATOM 5033 N N . ARG C 2 87 ? -8.384 29.219 56.411 1.00 67.24 87 ARG C N 1
ATOM 5034 C CA . ARG C 2 87 ? -7.753 28.064 55.776 1.00 67.18 87 ARG C CA 1
ATOM 5035 C C . ARG C 2 87 ? -7.933 28.047 54.259 1.00 67.26 87 ARG C C 1
ATOM 5036 O O . ARG C 2 87 ? -9.029 28.271 53.760 1.00 67.41 87 ARG C O 1
ATOM 5044 N N . ALA C 2 88 ? -6.860 27.789 53.521 1.00 67.25 88 ALA C N 1
ATOM 5045 C CA . ALA C 2 88 ? -6.957 27.691 52.066 1.00 67.42 88 ALA C CA 1
ATOM 5046 C C . ALA C 2 88 ? -6.327 26.398 51.585 1.00 67.49 88 ALA C C 1
ATOM 5047 O O . ALA C 2 88 ? -5.449 25.853 52.248 1.00 67.40 88 ALA C O 1
ATOM 5049 N N . VAL C 2 89 ? -6.777 25.904 50.432 1.00 67.74 89 VAL C N 1
ATOM 5050 C CA . VAL C 2 89 ? -6.275 24.637 49.905 1.00 67.91 89 VAL C CA 1
ATOM 5051 C C . VAL C 2 89 ? -5.794 24.764 48.475 1.00 68.19 89 VAL C C 1
ATOM 5052 O O . VAL C 2 89 ? -6.474 25.334 47.633 1.00 68.41 89 VAL C O 1
ATOM 5056 N N . MET C 2 90 ? -4.618 24.224 48.202 1.00 68.28 90 MET C N 1
ATOM 5057 C CA . MET C 2 90 ? -4.075 24.228 46.862 1.00 68.65 90 MET C CA 1
ATOM 5058 C C . MET C 2 90 ? -4.067 22.829 46.303 1.00 68.97 90 MET C C 1
ATOM 5059 O O . MET C 2 90 ? -3.489 21.935 46.896 1.00 68.91 90 MET C O 1
ATOM 5064 N N . ARG C 2 91 ? -4.724 22.627 45.169 1.00 113.46 91 ARG C N 1
ATOM 5065 C CA . ARG C 2 91 ? -4.590 21.382 44.423 1.00 113.96 91 ARG C CA 1
ATOM 5066 C C . ARG C 2 91 ? -3.834 21.751 43.158 1.00 114.61 91 ARG C C 1
ATOM 5067 O O . ARG C 2 91 ? -3.736 22.935 42.821 1.00 114.69 91 ARG C O 1
ATOM 5075 N N . GLN C 2 92 ? -3.278 20.769 42.461 1.00 117.40 92 GLN C N 1
ATOM 5076 C CA . GLN C 2 92 ? -2.429 21.100 41.320 1.00 118.28 92 GLN C CA 1
ATOM 5077 C C . GLN C 2 92 ? -3.026 20.715 39.965 1.00 119.12 92 GLN C C 1
ATOM 5078 O O . GLN C 2 92 ? -2.509 21.101 38.914 1.00 120.45 92 GLN C O 1
ATOM 5084 N N . TYR C 2 93 ? -4.123 19.968 39.992 1.00 96.79 93 TYR C N 1
ATOM 5085 C CA . TYR C 2 93 ? -4.879 19.740 38.776 1.00 97.67 93 TYR C CA 1
ATOM 5086 C C . TYR C 2 93 ? -5.713 20.987 38.512 1.00 97.60 93 TYR C C 1
ATOM 5087 O O . TYR C 2 93 ? -6.365 21.515 39.416 1.00 96.82 93 TYR C O 1
ATOM 5096 N N . SER C 2 94 ? -5.676 21.470 37.277 1.00 93.45 94 SER C N 1
ATOM 5097 C CA . SER C 2 94 ? -6.462 22.635 36.900 1.00 93.60 94 SER C CA 1
ATOM 5098 C C . SER C 2 94 ? -7.600 22.244 35.961 1.00 94.62 94 SER C C 1
ATOM 5099 O O . SER C 2 94 ? -7.382 21.618 34.924 1.00 96.05 94 SER C O 1
ATOM 5102 N N . GLU C 2 95 ? -8.815 22.626 36.331 1.00 142.30 95 GLU C N 1
ATOM 5103 C CA . GLU C 2 95 ? -9.999 22.217 35.593 1.00 143.31 95 GLU C CA 1
ATOM 5104 C C . GLU C 2 95 ? -10.698 23.411 34.945 1.00 144.03 95 GLU C C 1
ATOM 5105 O O . GLU C 2 95 ? -11.909 23.578 35.091 1.00 143.92 95 GLU C O 1
ATOM 5111 N N . LEU C 2 96 ? -9.934 24.241 34.235 1.00 82.29 96 LEU C N 1
ATOM 5112 C CA . LEU C 2 96 ? -10.507 25.401 33.551 1.00 83.07 96 LEU C CA 1
ATOM 5113 C C . LEU C 2 96 ? -10.714 25.165 32.060 1.00 84.95 96 LEU C C 1
ATOM 5114 O O . LEU C 2 96 ? -9.749 24.987 31.317 1.00 85.76 96 LEU C O 1
ATOM 5119 N N . ALA C 2 97 ? -11.969 25.188 31.622 1.00 80.69 97 ALA C N 1
ATOM 5120 C CA . ALA C 2 97 ? -12.279 24.975 30.213 1.00 82.65 97 ALA C CA 1
ATOM 5121 C C . ALA C 2 97 ? -12.660 26.280 29.520 1.00 83.59 97 ALA C C 1
ATOM 5122 O O . ALA C 2 97 ? -13.099 26.283 28.363 1.00 85.35 97 ALA C O 1
ATOM 5124 N N . PHE C 2 98 ? -12.478 27.390 30.228 1.00 90.59 98 PHE C N 1
ATOM 5125 C CA . PHE C 2 98 ? -12.819 28.703 29.693 1.00 91.49 98 PHE C CA 1
ATOM 5126 C C . PHE C 2 98 ? -11.685 29.704 29.910 1.00 91.08 98 PHE C C 1
ATOM 5127 O O . PHE C 2 98 ? -11.004 29.659 30.932 1.00 89.45 98 PHE C O 1
ATOM 5135 N N . PRO C 2 99 ? -11.488 30.619 28.951 1.00 84.12 99 PRO C N 1
ATOM 5136 C CA . PRO C 2 99 ? -10.384 31.585 28.943 1.00 84.05 99 PRO C CA 1
ATOM 5137 C C . PRO C 2 99 ? -10.395 32.593 30.091 1.00 82.56 99 PRO C C 1
ATOM 5138 O O . PRO C 2 99 ? -10.754 33.744 29.862 1.00 83.08 99 PRO C O 1
ATOM 5142 N N . PHE C 2 100 ? -10.007 32.185 31.293 1.00 80.86 100 PHE C N 1
ATOM 5143 C CA . PHE C 2 100 ? -9.774 33.147 32.355 1.00 79.61 100 PHE C CA 1
ATOM 5144 C C . PHE C 2 100 ? -8.315 33.587 32.330 1.00 79.65 100 PHE C C 1
ATOM 5145 O O . PHE C 2 100 ? -7.414 32.759 32.204 1.00 79.69 100 PHE C O 1
ATOM 5153 N N . SER C 2 101 ? -8.077 34.892 32.440 1.00 80.07 101 SER C N 1
ATOM 5154 C CA . SER C 2 101 ? -6.713 35.397 32.533 1.00 80.15 101 SER C CA 1
ATOM 5155 C C . SER C 2 101 ? -6.156 35.076 33.914 1.00 78.45 101 SER C C 1
ATOM 5156 O O . SER C 2 101 ? -6.912 34.986 34.884 1.00 77.24 101 SER C O 1
ATOM 5159 N N . VAL C 2 102 ? -4.839 34.904 33.998 1.00 78.19 102 VAL C N 1
ATOM 5160 C CA . VAL C 2 102 ? -4.179 34.545 35.251 1.00 76.81 102 VAL C CA 1
ATOM 5161 C C . VAL C 2 102 ? -4.599 35.467 36.386 1.00 75.71 102 VAL C C 1
ATOM 5162 O O . VAL C 2 102 ? -4.873 35.014 37.500 1.00 74.41 102 VAL C O 1
ATOM 5166 N N . SER C 2 103 ? -4.678 36.760 36.082 1.00 82.43 103 SER C N 1
ATOM 5167 C CA . SER C 2 103 ? -5.154 37.756 37.038 1.00 81.64 103 SER C CA 1
ATOM 5168 C C . SER C 2 103 ? -6.559 37.452 37.534 1.00 80.56 103 SER C C 1
ATOM 5169 O O . SER C 2 103 ? -6.819 37.521 38.730 1.00 79.31 103 SER C O 1
ATOM 5172 N N . GLU C 2 104 ? -7.463 37.116 36.620 1.00 78.86 104 GLU C N 1
ATOM 5173 C CA . GLU C 2 104 ? -8.818 36.744 37.006 1.00 78.09 104 GLU C CA 1
ATOM 5174 C C . GLU C 2 104 ? -8.801 35.527 37.924 1.00 76.82 104 GLU C C 1
ATOM 5175 O O . GLU C 2 104 ? -9.530 35.477 38.916 1.00 75.85 104 GLU C O 1
ATOM 5181 N N . VAL C 2 105 ? -7.957 34.554 37.590 1.00 73.95 105 VAL C N 1
ATOM 5182 C CA . VAL C 2 105 ? -7.876 33.302 38.333 1.00 73.02 105 VAL C CA 1
ATOM 5183 C C . VAL C 2 105 ? -7.382 33.522 39.755 1.00 71.78 105 VAL C C 1
ATOM 5184 O O . VAL C 2 105 ? -7.896 32.910 40.691 1.00 71.24 105 VAL C O 1
ATOM 5188 N N . ILE C 2 106 ? -6.392 34.400 39.920 1.00 71.85 106 ILE C N 1
ATOM 5189 C CA . ILE C 2 106 ? -5.819 34.678 41.235 1.00 71.15 106 ILE C CA 1
ATOM 5190 C C . ILE C 2 106 ? -6.768 35.531 42.055 1.00 70.93 106 ILE C C 1
ATOM 5191 O O . ILE C 2 106 ? -6.961 35.304 43.246 1.00 70.39 106 ILE C O 1
ATOM 5196 N N . GLN C 2 107 ? -7.370 36.508 41.381 1.00 71.43 107 GLN C N 1
ATOM 5197 C CA . GLN C 2 107 ? -8.331 37.441 41.969 1.00 71.40 107 GLN C CA 1
ATOM 5198 C C . GLN C 2 107 ? -9.530 36.674 42.481 1.00 71.10 107 GLN C C 1
ATOM 5199 O O . GLN C 2 107 ? -10.201 37.077 43.431 1.00 70.85 107 GLN C O 1
ATOM 5205 N N . MET C 2 108 ? -9.783 35.546 41.835 1.00 71.22 108 MET C N 1
ATOM 5206 C CA . MET C 2 108 ? -10.821 34.620 42.251 1.00 71.06 108 MET C CA 1
ATOM 5207 C C . MET C 2 108 ? -10.521 34.129 43.670 1.00 70.35 108 MET C C 1
ATOM 5208 O O . MET C 2 108 ? -11.418 33.740 44.413 1.00 70.19 108 MET C O 1
ATOM 5213 N N . GLY C 2 109 ? -9.251 34.180 44.049 1.00 70.04 109 GLY C N 1
ATOM 5214 C CA . GLY C 2 109 ? -8.851 33.784 45.382 1.00 69.46 109 GLY C CA 1
ATOM 5215 C C . GLY C 2 109 ? -9.288 34.770 46.448 1.00 69.29 109 GLY C C 1
ATOM 5216 O O . GLY C 2 109 ? -9.397 34.431 47.626 1.00 68.91 109 GLY C O 1
ATOM 5217 N N . ARG C 2 110 ? -9.551 36.002 46.036 1.00 69.64 110 ARG C N 1
ATOM 5218 C CA . ARG C 2 110 ? -9.929 37.055 46.976 1.00 69.59 110 ARG C CA 1
ATOM 5219 C C . ARG C 2 110 ? -11.410 36.967 47.378 1.00 69.65 110 ARG C C 1
ATOM 5220 O O . ARG C 2 110 ? -11.914 37.821 48.104 1.00 69.70 110 ARG C O 1
ATOM 5228 N N . ALA C 2 111 ? -12.086 35.918 46.915 1.00 69.73 111 ALA C N 1
ATOM 5229 C CA . ALA C 2 111 ? -13.510 35.691 47.184 1.00 69.93 111 ALA C CA 1
ATOM 5230 C C . ALA C 2 111 ? -14.018 35.987 48.605 1.00 69.71 111 ALA C C 1
ATOM 5231 O O . ALA C 2 111 ? -15.033 36.657 48.761 1.00 70.06 111 ALA C O 1
ATOM 5233 N N . PRO C 2 112 ? -13.319 35.499 49.649 1.00 73.12 112 PRO C N 1
ATOM 5234 C CA . PRO C 2 112 ? -13.928 35.672 50.972 1.00 73.03 112 PRO C CA 1
ATOM 5235 C C . PRO C 2 112 ? -13.849 37.110 51.472 1.00 73.15 112 PRO C C 1
ATOM 5236 O O . PRO C 2 112 ? -14.513 37.456 52.448 1.00 73.23 112 PRO C O 1
ATOM 5240 N N . TYR C 2 113 ? -13.041 37.934 50.818 1.00 103.32 113 TYR C N 1
ATOM 5241 C CA . TYR C 2 113 ? -12.839 39.308 51.264 1.00 103.53 113 TYR C CA 1
ATOM 5242 C C . TYR C 2 113 ? -13.602 40.248 50.349 1.00 103.98 113 TYR C C 1
ATOM 5243 O O . TYR C 2 113 ? -13.295 40.352 49.159 1.00 104.18 113 TYR C O 1
ATOM 5252 N N . GLY C 2 114 ? -14.596 40.936 50.905 1.00 73.16 114 GLY C N 1
ATOM 5253 C CA . GLY C 2 114 ? -15.518 41.740 50.115 1.00 73.76 114 GLY C CA 1
ATOM 5254 C C . GLY C 2 114 ? -14.901 42.828 49.251 1.00 74.12 114 GLY C C 1
ATOM 5255 O O . GLY C 2 114 ? -15.281 43.990 49.351 1.00 74.56 114 GLY C O 1
ATOM 5256 N N . GLY C 2 115 ? -13.958 42.450 48.391 1.00 77.28 115 GLY C N 1
ATOM 5257 C CA . GLY C 2 115 ? -13.298 43.394 47.510 1.00 77.70 115 GLY C CA 1
ATOM 5258 C C . GLY C 2 115 ? -12.267 44.252 48.219 1.00 77.68 115 GLY C C 1
ATOM 5259 O O . GLY C 2 115 ? -11.656 45.118 47.589 1.00 78.12 115 GLY C O 1
ATOM 5260 N N . SER C 2 116 ? -12.061 44.006 49.516 1.00 71.20 116 SER C N 1
ATOM 5261 C CA . SER C 2 116 ? -11.171 44.834 50.334 1.00 71.29 116 SER C CA 1
ATOM 5262 C C . SER C 2 116 ? -9.686 44.537 50.139 1.00 71.16 116 SER C C 1
ATOM 5263 O O . SER C 2 116 ? -9.207 43.486 50.524 1.00 70.67 116 SER C O 1
ATOM 5266 N N . GLN C 2 117 ? -8.976 45.482 49.534 1.00 71.69 117 GLN C N 1
ATOM 5267 C CA . GLN C 2 117 ? -7.533 45.395 49.311 1.00 71.78 117 GLN C CA 1
ATOM 5268 C C . GLN C 2 117 ? -7.104 44.285 48.350 1.00 71.53 117 GLN C C 1
ATOM 5269 O O . GLN C 2 117 ? -5.974 43.798 48.415 1.00 71.43 117 GLN C O 1
ATOM 5275 N N . ASP C 2 118 ? -8.000 43.901 47.448 1.00 93.54 118 ASP C N 1
ATOM 5276 C CA . ASP C 2 118 ? -7.694 42.879 46.456 1.00 93.44 118 ASP C CA 1
ATOM 5277 C C . ASP C 2 118 ? -6.483 43.257 45.598 1.00 94.18 118 ASP C C 1
ATOM 5278 O O . ASP C 2 118 ? -5.697 42.393 45.204 1.00 94.14 118 ASP C O 1
ATOM 5283 N N . ARG C 2 119 ? -6.321 44.549 45.333 1.00 73.21 119 ARG C N 1
ATOM 5284 C CA . ARG C 2 119 ? -5.244 45.016 44.474 1.00 74.15 119 ARG C CA 1
ATOM 5285 C C . ARG C 2 119 ? -3.904 44.873 45.172 1.00 74.11 119 ARG C C 1
ATOM 5286 O O . ARG C 2 119 ? -2.929 44.424 44.568 1.00 74.34 119 ARG C O 1
ATOM 5294 N N . GLN C 2 120 ? -3.866 45.260 46.446 1.00 72.99 120 GLN C N 1
ATOM 5295 C CA . GLN C 2 120 ? -2.659 45.170 47.270 1.00 73.03 120 GLN C CA 1
ATOM 5296 C C . GLN C 2 120 ? -2.226 43.721 47.416 1.00 72.41 120 GLN C C 1
ATOM 5297 O O . GLN C 2 120 ? -1.089 43.358 47.089 1.00 72.67 120 GLN C O 1
ATOM 5303 N N . ALA C 2 121 ? -3.153 42.902 47.906 1.00 71.69 121 ALA C N 1
ATOM 5304 C CA . ALA C 2 121 ? -2.923 41.475 48.086 1.00 71.11 121 ALA C CA 1
ATOM 5305 C C . ALA C 2 121 ? -2.416 40.843 46.802 1.00 71.30 121 ALA C C 1
ATOM 5306 O O . ALA C 2 121 ? -1.381 40.185 46.806 1.00 71.31 121 ALA C O 1
ATOM 5308 N N . LEU C 2 122 ? -3.134 41.046 45.702 1.00 71.52 122 LEU C N 1
ATOM 5309 C CA . LEU C 2 122 ? -2.704 40.468 44.434 1.00 71.81 122 LEU C CA 1
ATOM 5310 C C . LEU C 2 122 ? -1.317 40.949 44.032 1.00 72.48 122 LEU C C 1
ATOM 5311 O O . LEU C 2 122 ? -0.517 40.166 43.530 1.00 72.59 122 LEU C O 1
ATOM 5316 N N . GLN C 2 123 ? -1.026 42.227 44.258 1.00 96.91 123 GLN C N 1
ATOM 5317 C CA . GLN C 2 123 ? 0.292 42.759 43.919 1.00 97.72 123 GLN C CA 1
ATOM 5318 C C . GLN C 2 123 ? 1.389 42.009 44.669 1.00 97.55 123 GLN C C 1
ATOM 5319 O O . GLN C 2 123 ? 2.325 41.478 44.059 1.00 97.95 123 GLN C O 1
ATOM 5325 N N . GLN C 2 124 ? 1.254 41.944 45.990 1.00 76.18 124 GLN C N 1
ATOM 5326 C CA . GLN C 2 124 ? 2.256 41.277 46.813 1.00 76.08 124 GLN C CA 1
ATOM 5327 C C . GLN C 2 124 ? 2.410 39.811 46.435 1.00 75.62 124 GLN C C 1
ATOM 5328 O O . GLN C 2 124 ? 3.500 39.352 46.078 1.00 76.01 124 GLN C O 1
ATOM 5334 N N . VAL C 2 125 ? 1.300 39.087 46.519 1.00 71.85 125 VAL C N 1
ATOM 5335 C CA . VAL C 2 125 ? 1.263 37.661 46.237 1.00 71.41 125 VAL C CA 1
ATOM 5336 C C . VAL C 2 125 ? 1.863 37.329 44.879 1.00 71.92 125 VAL C C 1
ATOM 5337 O O . VAL C 2 125 ? 2.757 36.492 44.779 1.00 72.02 125 VAL C O 1
ATOM 5341 N N . MET C 2 126 ? 1.384 37.993 43.834 1.00 73.06 126 MET C N 1
ATOM 5342 C CA . MET C 2 126 ? 1.898 37.730 42.496 1.00 73.97 126 MET C CA 1
ATOM 5343 C C . MET C 2 126 ? 3.373 38.091 42.382 1.00 75.03 126 MET C C 1
ATOM 5344 O O . MET C 2 126 ? 4.110 37.477 41.607 1.00 75.87 126 MET C O 1
ATOM 5349 N N . ALA C 2 127 ? 3.805 39.086 43.152 1.00 88.03 127 ALA C N 1
ATOM 5350 C CA . ALA C 2 127 ? 5.214 39.461 43.150 1.00 89.24 127 ALA C CA 1
ATOM 5351 C C . ALA C 2 127 ? 6.074 38.344 43.716 1.00 89.02 127 ALA C C 1
ATOM 5352 O O . ALA C 2 127 ? 7.119 38.024 43.153 1.00 90.29 127 ALA C O 1
ATOM 5354 N N . GLN C 2 128 ? 5.622 37.742 44.817 1.00 79.86 128 GLN C N 1
ATOM 5355 C CA . GLN C 2 128 ? 6.434 36.750 45.531 1.00 79.65 128 GLN C CA 1
ATOM 5356 C C . GLN C 2 128 ? 6.351 35.320 44.993 1.00 79.44 128 GLN C C 1
ATOM 5357 O O . GLN C 2 128 ? 7.188 34.483 45.326 1.00 79.67 128 GLN C O 1
ATOM 5363 N N . THR C 2 129 ? 5.352 35.036 44.167 1.00 76.36 129 THR C N 1
ATOM 5364 C CA . THR C 2 129 ? 5.260 33.720 43.557 1.00 76.35 129 THR C CA 1
ATOM 5365 C C . THR C 2 129 ? 5.784 33.762 42.130 1.00 77.77 129 THR C C 1
ATOM 5366 O O . THR C 2 129 ? 5.691 32.775 41.402 1.00 78.04 129 THR C O 1
ATOM 5370 N N . ASP C 2 130 ? 6.331 34.911 41.744 1.00 79.89 130 ASP C N 1
ATOM 5371 C CA . ASP C 2 130 ? 6.869 35.134 40.401 1.00 81.76 130 ASP C CA 1
ATOM 5372 C C . ASP C 2 130 ? 5.830 34.928 39.290 1.00 81.94 130 ASP C C 1
ATOM 5373 O O . ASP C 2 130 ? 5.918 33.977 38.504 1.00 82.69 130 ASP C O 1
ATOM 5378 N N . CYS C 2 131 ? 4.853 35.825 39.224 1.00 130.84 131 CYS C N 1
ATOM 5379 C CA . CYS C 2 131 ? 3.911 35.850 38.112 1.00 131.33 131 CYS C CA 1
ATOM 5380 C C . CYS C 2 131 ? 4.106 37.140 37.338 1.00 133.19 131 CYS C C 1
ATOM 5381 O O . CYS C 2 131 ? 5.063 37.269 36.575 1.00 135.73 131 CYS C O 1
ATOM 5384 N N . LEU C 2 132 ? 3.197 38.090 37.537 1.00 95.18 132 LEU C N 1
ATOM 5385 C CA . LEU C 2 132 ? 3.341 39.442 36.987 1.00 96.56 132 LEU C CA 1
ATOM 5386 C C . LEU C 2 132 ? 3.497 39.499 35.464 1.00 98.87 132 LEU C C 1
ATOM 5387 O O . LEU C 2 132 ? 2.726 40.171 34.783 1.00 99.35 132 LEU C O 1
ATOM 5392 N N . ALA C 2 133 ? 4.496 38.801 34.933 1.00 93.07 133 ALA C N 1
ATOM 5393 C CA . ALA C 2 133 ? 4.663 38.682 33.491 1.00 95.09 133 ALA C CA 1
ATOM 5394 C C . ALA C 2 133 ? 3.687 37.651 32.933 1.00 94.64 133 ALA C C 1
ATOM 5395 O O . ALA C 2 133 ? 3.629 37.422 31.726 1.00 96.22 133 ALA C O 1
ATOM 5397 N N . LEU C 2 134 ? 2.924 37.032 33.828 1.00 116.13 134 LEU C N 1
ATOM 5398 C CA . LEU C 2 134 ? 1.934 36.036 33.451 1.00 115.29 134 LEU C CA 1
ATOM 5399 C C . LEU C 2 134 ? 0.519 36.584 33.617 1.00 113.57 134 LEU C C 1
ATOM 5400 O O . LEU C 2 134 ? -0.451 35.948 33.206 1.00 113.12 134 LEU C O 1
ATOM 5405 N N . ALA C 2 135 ? 0.418 37.775 34.203 1.00 87.77 135 ALA C N 1
ATOM 5406 C CA . ALA C 2 135 ? -0.857 38.335 34.656 1.00 86.63 135 ALA C CA 1
ATOM 5407 C C . ALA C 2 135 ? -1.950 38.439 33.593 1.00 87.43 135 ALA C C 1
ATOM 5408 O O . ALA C 2 135 ? -3.123 38.218 33.889 1.00 86.43 135 ALA C O 1
ATOM 5410 N N . GLN C 2 136 ? -1.576 38.775 32.364 1.00 111.73 136 GLN C N 1
ATOM 5411 C CA . GLN C 2 136 ? -2.566 38.948 31.303 1.00 112.85 136 GLN C CA 1
ATOM 5412 C C . GLN C 2 136 ? -2.496 37.831 30.274 1.00 114.32 136 GLN C C 1
ATOM 5413 O O . GLN C 2 136 ? -2.352 38.082 29.080 1.00 117.01 136 GLN C O 1
ATOM 5419 N N . ARG C 2 137 ? -2.612 36.597 30.746 1.00 94.73 137 ARG C N 1
ATOM 5420 C CA . ARG C 2 137 ? -2.390 35.437 29.901 1.00 95.91 137 ARG C CA 1
ATOM 5421 C C . ARG C 2 137 ? -3.470 34.380 30.120 1.00 94.70 137 ARG C C 1
ATOM 5422 O O . ARG C 2 137 ? -3.990 34.234 31.227 1.00 92.87 137 ARG C O 1
ATOM 5430 N N . ASP C 2 138 ? -3.811 33.651 29.061 1.00 105.65 138 ASP C N 1
ATOM 5431 C CA . ASP C 2 138 ? -4.809 32.598 29.164 1.00 104.46 138 ASP C CA 1
ATOM 5432 C C . ASP C 2 138 ? -4.294 31.501 30.084 1.00 102.68 138 ASP C C 1
ATOM 5433 O O . ASP C 2 138 ? -3.238 30.915 29.837 1.00 103.90 138 ASP C O 1
ATOM 5438 N N . TYR C 2 139 ? -5.043 31.240 31.151 1.00 97.87 139 TYR C N 1
ATOM 5439 C CA . TYR C 2 139 ? -4.660 30.246 32.145 1.00 96.52 139 TYR C CA 1
ATOM 5440 C C . TYR C 2 139 ? -4.370 28.886 31.513 1.00 97.28 139 TYR C C 1
ATOM 5441 O O . TYR C 2 139 ? -3.472 28.179 31.959 1.00 96.91 139 TYR C O 1
ATOM 5450 N N . ARG C 2 140 ? -5.122 28.529 30.473 1.00 96.68 140 ARG C N 1
ATOM 5451 C CA . ARG C 2 140 ? -4.974 27.224 29.827 1.00 97.56 140 ARG C CA 1
ATOM 5452 C C . ARG C 2 140 ? -3.654 27.060 29.077 1.00 99.85 140 ARG C C 1
ATOM 5453 O O . ARG C 2 140 ? -3.178 25.942 28.887 1.00 100.54 140 ARG C O 1
ATOM 5461 N N . VAL C 2 141 ? -3.069 28.174 28.650 1.00 91.04 141 VAL C N 1
ATOM 5462 C CA . VAL C 2 141 ? -1.860 28.140 27.827 1.00 93.28 141 VAL C CA 1
ATOM 5463 C C . VAL C 2 141 ? -0.597 27.945 28.676 1.00 92.54 141 VAL C C 1
ATOM 5464 O O . VAL C 2 141 ? 0.449 27.543 28.172 1.00 94.33 141 VAL C O 1
ATOM 5468 N N . LEU C 2 142 ? -0.705 28.209 29.972 1.00 105.51 142 LEU C N 1
ATOM 5469 C CA . LEU C 2 142 ? 0.452 28.113 30.860 1.00 104.69 142 LEU C CA 1
ATOM 5470 C C . LEU C 2 142 ? 1.050 26.712 30.946 1.00 105.14 142 LEU C C 1
ATOM 5471 O O . LEU C 2 142 ? 0.326 25.714 30.970 1.00 104.23 142 LEU C O 1
ATOM 5476 N N . SER C 2 143 ? 2.375 26.649 31.007 1.00 112.10 143 SER C N 1
ATOM 5477 C CA . SER C 2 143 ? 3.074 25.385 31.198 1.00 113.26 143 SER C CA 1
ATOM 5478 C C . SER C 2 143 ? 2.852 24.859 32.618 1.00 108.83 143 SER C C 1
ATOM 5479 O O . SER C 2 143 ? 2.166 25.497 33.415 1.00 107.02 143 SER C O 1
ATOM 5482 N N . GLY C 2 144 ? 3.437 23.705 32.931 1.00 105.84 144 GLY C N 1
ATOM 5483 C CA . GLY C 2 144 ? 3.242 23.070 34.223 1.00 102.20 144 GLY C CA 1
ATOM 5484 C C . GLY C 2 144 ? 3.706 23.909 35.398 1.00 99.77 144 GLY C C 1
ATOM 5485 O O . GLY C 2 144 ? 2.949 24.134 36.349 1.00 96.44 144 GLY C O 1
ATOM 5486 N N . GLY C 2 145 ? 4.947 24.380 35.334 1.00 126.66 145 GLY C N 1
ATOM 5487 C CA . GLY C 2 145 ? 5.512 25.172 36.411 1.00 124.97 145 GLY C CA 1
ATOM 5488 C C . GLY C 2 145 ? 4.791 26.495 36.599 1.00 123.02 145 GLY C C 1
ATOM 5489 O O . GLY C 2 145 ? 4.589 26.964 37.726 1.00 120.05 145 GLY C O 1
ATOM 5490 N N . GLU C 2 146 ? 4.400 27.101 35.484 1.00 88.99 146 GLU C N 1
ATOM 5491 C CA . GLU C 2 146 ? 3.681 28.362 35.522 1.00 87.55 146 GLU C CA 1
ATOM 5492 C C . GLU C 2 146 ? 2.337 28.162 36.209 1.00 83.88 146 GLU C C 1
ATOM 5493 O O . GLU C 2 146 ? 1.910 28.999 37.002 1.00 82.76 146 GLU C O 1
ATOM 5499 N N . GLN C 2 147 ? 1.686 27.040 35.918 1.00 91.91 147 GLN C N 1
ATOM 5500 C CA . GLN C 2 147 ? 0.464 26.659 36.617 1.00 90.03 147 GLN C CA 1
ATOM 5501 C C . GLN C 2 147 ? 0.716 26.490 38.114 1.00 88.48 147 GLN C C 1
ATOM 5502 O O . GLN C 2 147 ? -0.125 26.870 38.936 1.00 87.32 147 GLN C O 1
ATOM 5508 N N . GLN C 2 148 ? 1.865 25.907 38.460 1.00 103.06 148 GLN C N 1
ATOM 5509 C CA . GLN C 2 148 ? 2.250 25.758 39.863 1.00 101.71 148 GLN C CA 1
ATOM 5510 C C . GLN C 2 148 ? 2.263 27.118 40.547 1.00 101.08 148 GLN C C 1
ATOM 5511 O O . GLN C 2 148 ? 1.606 27.321 41.575 1.00 99.79 148 GLN C O 1
ATOM 5517 N N . ARG C 2 149 ? 2.996 28.054 39.952 1.00 104.79 149 ARG C N 1
ATOM 5518 C CA . ARG C 2 149 ? 3.143 29.385 40.532 1.00 104.45 149 ARG C CA 1
ATOM 5519 C C . ARG C 2 149 ? 1.827 30.155 40.592 1.00 103.62 149 ARG C C 1
ATOM 5520 O O . ARG C 2 149 ? 1.580 30.884 41.552 1.00 102.79 149 ARG C O 1
ATOM 5528 N N . VAL C 2 150 ? 0.979 29.986 39.583 1.00 73.33 150 VAL C N 1
ATOM 5529 C CA . VAL C 2 150 ? -0.310 30.677 39.563 1.00 72.92 150 VAL C CA 1
ATOM 5530 C C . VAL C 2 150 ? -1.300 30.115 40.590 1.00 71.62 150 VAL C C 1
ATOM 5531 O O . VAL C 2 150 ? -2.044 30.867 41.220 1.00 70.97 150 VAL C O 1
ATOM 5535 N N . GLN C 2 151 ? -1.311 28.796 40.763 1.00 86.07 151 GLN C N 1
ATOM 5536 C CA . GLN C 2 151 ? -2.175 28.193 41.770 1.00 84.98 151 GLN C CA 1
ATOM 5537 C C . GLN C 2 151 ? -1.702 28.587 43.166 1.00 84.46 151 GLN C C 1
ATOM 5538 O O . GLN C 2 151 ? -2.510 28.979 44.023 1.00 83.89 151 GLN C O 1
ATOM 5544 N N . LEU C 2 152 ? -0.388 28.499 43.378 1.00 102.33 152 LEU C N 1
ATOM 5545 C CA . LEU C 2 152 ? 0.238 28.940 44.625 1.00 102.07 152 LEU C CA 1
ATOM 5546 C C . LEU C 2 152 ? -0.130 30.393 44.929 1.00 102.00 152 LEU C C 1
ATOM 5547 O O . LEU C 2 152 ? -0.412 30.758 46.077 1.00 101.48 152 LEU C O 1
ATOM 5552 N N . ALA C 2 153 ? -0.132 31.216 43.882 1.00 70.23 153 ALA C N 1
ATOM 5553 C CA . ALA C 2 153 ? -0.525 32.619 43.992 1.00 70.32 153 ALA C CA 1
ATOM 5554 C C . ALA C 2 153 ? -1.994 32.764 44.387 1.00 69.92 153 ALA C C 1
ATOM 5555 O O . ALA C 2 153 ? -2.334 33.581 45.229 1.00 69.72 153 ALA C O 1
ATOM 5557 N N . ARG C 2 154 ? -2.863 31.967 43.778 1.00 69.90 154 ARG C N 1
ATOM 5558 C CA . ARG C 2 154 ? -4.277 31.986 44.126 1.00 69.64 154 ARG C CA 1
ATOM 5559 C C . ARG C 2 154 ? -4.471 31.714 45.615 1.00 69.09 154 ARG C C 1
ATOM 5560 O O . ARG C 2 154 ? -5.168 32.459 46.313 1.00 68.92 154 ARG C O 1
ATOM 5568 N N . VAL C 2 155 ? -3.839 30.654 46.108 1.00 68.87 155 VAL C N 1
ATOM 5569 C CA . VAL C 2 155 ? -3.997 30.313 47.517 1.00 68.44 155 VAL C CA 1
ATOM 5570 C C . VAL C 2 155 ? -3.398 31.378 48.452 1.00 68.37 155 VAL C C 1
ATOM 5571 O O . VAL C 2 155 ? -4.025 31.771 49.436 1.00 68.14 155 VAL C O 1
ATOM 5575 N N . LEU C 2 156 ? -2.209 31.874 48.133 1.00 68.67 156 LEU C N 1
ATOM 5576 C CA . LEU C 2 156 ? -1.625 32.923 48.956 1.00 68.76 156 LEU C CA 1
ATOM 5577 C C . LEU C 2 156 ? -2.476 34.198 48.960 1.00 68.84 156 LEU C C 1
ATOM 5578 O O . LEU C 2 156 ? -2.509 34.933 49.948 1.00 68.81 156 LEU C O 1
ATOM 5583 N N . ALA C 2 157 ? -3.165 34.453 47.853 1.00 69.02 157 ALA C N 1
ATOM 5584 C CA . ALA C 2 157 ? -4.046 35.610 47.736 1.00 69.17 157 ALA C CA 1
ATOM 5585 C C . ALA C 2 157 ? -5.259 35.435 48.627 1.00 68.80 157 ALA C C 1
ATOM 5586 O O . ALA C 2 157 ? -5.696 36.369 49.281 1.00 68.83 157 ALA C O 1
ATOM 5588 N N . GLN C 2 158 ? -5.805 34.226 48.649 1.00 68.53 158 GLN C N 1
ATOM 5589 C CA . GLN C 2 158 ? -6.916 33.916 49.542 1.00 68.27 158 GLN C CA 1
ATOM 5590 C C . GLN C 2 158 ? -6.500 34.069 51.002 1.00 68.04 158 GLN C C 1
ATOM 5591 O O . GLN C 2 158 ? -7.325 34.365 51.868 1.00 67.96 158 GLN C O 1
ATOM 5597 N N . LEU C 2 159 ? -5.212 33.873 51.264 1.00 68.04 159 LEU C N 1
ATOM 5598 C CA . LEU C 2 159 ? -4.698 33.900 52.624 1.00 67.93 159 LEU C CA 1
ATOM 5599 C C . LEU C 2 159 ? -3.978 35.204 52.967 1.00 68.25 159 LEU C C 1
ATOM 5600 O O . LEU C 2 159 ? -3.174 35.249 53.900 1.00 68.33 159 LEU C O 1
ATOM 5605 N N . TRP C 2 160 ? -4.260 36.263 52.215 1.00 70.74 160 TRP C N 1
ATOM 5606 C CA . TRP C 2 160 ? -3.642 37.564 52.478 1.00 71.16 160 TRP C CA 1
ATOM 5607 C C . TRP C 2 160 ? -4.496 38.417 53.395 1.00 71.19 160 TRP C C 1
ATOM 5608 O O . TRP C 2 160 ? -5.663 38.666 53.112 1.00 71.13 160 TRP C O 1
ATOM 5619 N N . GLN C 2 161 ? -3.907 38.881 54.487 1.00 86.19 161 GLN C N 1
ATOM 5620 C CA . GLN C 2 161 ? -4.579 39.814 55.375 1.00 86.32 161 GLN C CA 1
ATOM 5621 C C . GLN C 2 161 ? -3.558 40.859 55.838 1.00 87.06 161 GLN C C 1
ATOM 5622 O O . GLN C 2 161 ? -2.356 40.580 55.878 1.00 87.39 161 GLN C O 1
ATOM 5628 N N . PRO C 2 162 ? -4.022 42.079 56.159 1.00 71.06 162 PRO C N 1
ATOM 5629 C CA . PRO C 2 162 ? -3.094 43.160 56.517 1.00 71.77 162 PRO C CA 1
ATOM 5630 C C . PRO C 2 162 ? -2.526 43.018 57.925 1.00 71.98 162 PRO C C 1
ATOM 5631 O O . PRO C 2 162 ? -1.636 43.771 58.314 1.00 72.66 162 PRO C O 1
ATOM 5635 N N . GLN C 2 163 ? -3.040 42.045 58.666 1.00 88.72 163 GLN C N 1
ATOM 5636 C CA . GLN C 2 163 ? -2.695 41.843 60.064 1.00 88.96 163 GLN C CA 1
ATOM 5637 C C . GLN C 2 163 ? -1.911 40.545 60.286 1.00 88.74 163 GLN C C 1
ATOM 5638 O O . GLN C 2 163 ? -1.935 39.640 59.451 1.00 88.20 163 GLN C O 1
ATOM 5644 N N . PRO C 2 164 ? -1.207 40.443 61.421 1.00 81.83 164 PRO C N 1
ATOM 5645 C CA . PRO C 2 164 ? -0.539 39.179 61.739 1.00 81.62 164 PRO C CA 1
ATOM 5646 C C . PRO C 2 164 ? -1.530 38.180 62.342 1.00 80.92 164 PRO C C 1
ATOM 5647 O O . PRO C 2 164 ? -1.794 38.209 63.546 1.00 81.24 164 PRO C O 1
ATOM 5651 N N . THR C 2 165 ? -2.077 37.303 61.504 1.00 104.93 165 THR C N 1
ATOM 5652 C CA . THR C 2 165 ? -3.104 36.369 61.949 1.00 104.42 165 THR C CA 1
ATOM 5653 C C . THR C 2 165 ? -2.818 34.929 61.506 1.00 103.90 165 THR C C 1
ATOM 5654 O O . THR C 2 165 ? -2.345 34.699 60.393 1.00 103.69 165 THR C O 1
ATOM 5658 N N . PRO C 2 166 ? -3.095 33.951 62.388 1.00 69.25 166 PRO C N 1
ATOM 5659 C CA . PRO C 2 166 ? -2.783 32.551 62.086 1.00 68.97 166 PRO C CA 1
ATOM 5660 C C . PRO C 2 166 ? -3.714 31.981 61.029 1.00 68.49 166 PRO C C 1
ATOM 5661 O O . PRO C 2 166 ? -4.935 32.173 61.080 1.00 68.36 166 PRO C O 1
ATOM 5665 N N . ARG C 2 167 ? -3.126 31.291 60.057 1.00 74.58 167 ARG C N 1
ATOM 5666 C CA . ARG C 2 167 ? -3.863 30.769 58.915 1.00 74.23 167 ARG C CA 1
ATOM 5667 C C . ARG C 2 167 ? -3.280 29.422 58.510 1.00 74.12 167 ARG C C 1
ATOM 5668 O O . ARG C 2 167 ? -2.132 29.116 58.829 1.00 74.36 167 ARG C O 1
ATOM 5676 N N . TRP C 2 168 ? -4.073 28.609 57.821 1.00 67.30 168 TRP C N 1
ATOM 5677 C CA . TRP C 2 168 ? -3.628 27.276 57.410 1.00 67.27 168 TRP C CA 1
ATOM 5678 C C . TRP C 2 168 ? -3.683 27.065 55.896 1.00 67.23 168 TRP C C 1
ATOM 5679 O O . TRP C 2 168 ? -4.714 27.280 55.257 1.00 67.16 168 TRP C O 1
ATOM 5690 N N . LEU C 2 169 ? -2.559 26.648 55.332 1.00 67.35 169 LEU C N 1
ATOM 5691 C CA . LEU C 2 169 ? -2.467 26.373 53.912 1.00 67.41 169 LEU C CA 1
ATOM 5692 C C . LEU C 2 169 ? -2.253 24.884 53.729 1.00 67.47 169 LEU C C 1
ATOM 5693 O O . LEU C 2 169 ? -1.267 24.337 54.215 1.00 67.60 169 LEU C O 1
ATOM 5698 N N . PHE C 2 170 ? -3.174 24.226 53.031 1.00 67.48 170 PHE C N 1
ATOM 5699 C CA . PHE C 2 170 ? -3.053 22.804 52.756 1.00 67.63 170 PHE C CA 1
ATOM 5700 C C . PHE C 2 170 ? -2.579 22.598 51.329 1.00 67.86 170 PHE C C 1
ATOM 5701 O O . PHE C 2 170 ? -2.964 23.330 50.433 1.00 67.92 170 PHE C O 1
ATOM 5709 N N . LEU C 2 171 ? -1.732 21.604 51.122 1.00 68.08 171 LEU C N 1
ATOM 5710 C CA . LEU C 2 171 ? -1.141 21.389 49.810 1.00 68.40 171 LEU C CA 1
ATOM 5711 C C . LEU C 2 171 ? -1.292 19.929 49.356 1.00 68.69 171 LEU C C 1
ATOM 5712 O O . LEU C 2 171 ? -0.448 19.082 49.656 1.00 68.86 171 LEU C O 1
ATOM 5717 N N . ASP C 2 172 ? -2.374 19.649 48.633 1.00 68.84 172 ASP C N 1
ATOM 5718 C CA . ASP C 2 172 ? -2.661 18.316 48.108 1.00 69.24 172 ASP C CA 1
ATOM 5719 C C . ASP C 2 172 ? -1.506 17.751 47.276 1.00 69.64 172 ASP C C 1
ATOM 5720 O O . ASP C 2 172 ? -0.609 18.484 46.845 1.00 69.67 172 ASP C O 1
ATOM 5725 N N . GLU C 2 173 ? -1.546 16.440 47.053 1.00 70.04 173 GLU C N 1
ATOM 5726 C CA . GLU C 2 173 ? -0.460 15.727 46.388 1.00 70.49 173 GLU C CA 1
ATOM 5727 C C . GLU C 2 173 ? -0.134 16.325 45.024 1.00 70.82 173 GLU C C 1
ATOM 5728 O O . GLU C 2 173 ? -1.031 16.711 44.279 1.00 70.94 173 GLU C O 1
ATOM 5734 N N . PRO C 2 174 ? 1.158 16.404 44.698 1.00 92.32 174 PRO C N 1
ATOM 5735 C CA . PRO C 2 174 ? 1.589 17.017 43.443 1.00 93.54 174 PRO C CA 1
ATOM 5736 C C . PRO C 2 174 ? 1.156 16.212 42.219 1.00 94.54 174 PRO C C 1
ATOM 5737 O O . PRO C 2 174 ? 1.139 14.977 42.255 1.00 94.71 174 PRO C O 1
ATOM 5741 N N . THR C 2 175 ? 0.814 16.916 41.143 1.00 130.51 175 THR C N 1
ATOM 5742 C CA . THR C 2 175 ? 0.579 16.280 39.855 1.00 132.04 175 THR C CA 1
ATOM 5743 C C . THR C 2 175 ? 1.880 15.634 39.430 1.00 133.63 175 THR C C 1
ATOM 5744 O O . THR C 2 175 ? 2.940 15.916 39.988 1.00 133.32 175 THR C O 1
ATOM 5748 N N . SER C 2 176 ? 1.815 14.781 38.424 1.00 101.03 176 SER C N 1
ATOM 5749 C CA . SER C 2 176 ? 2.956 13.942 38.122 1.00 102.40 176 SER C CA 1
ATOM 5750 C C . SER C 2 176 ? 3.941 14.525 37.105 1.00 105.16 176 SER C C 1
ATOM 5751 O O . SER C 2 176 ? 5.136 14.223 37.154 1.00 107.27 176 SER C O 1
ATOM 5754 N N . ALA C 2 177 ? 3.454 15.369 36.203 1.00 124.63 177 ALA C N 1
ATOM 5755 C CA . ALA C 2 177 ? 4.333 15.982 35.211 1.00 126.92 177 ALA C CA 1
ATOM 5756 C C . ALA C 2 177 ? 5.112 17.165 35.788 1.00 126.93 177 ALA C C 1
ATOM 5757 O O . ALA C 2 177 ? 5.919 17.788 35.092 1.00 130.01 177 ALA C O 1
ATOM 5759 N N . LEU C 2 178 ? 4.877 17.462 37.064 1.00 107.62 178 LEU C N 1
ATOM 5760 C CA . LEU C 2 178 ? 5.546 18.571 37.736 1.00 107.38 178 LEU C CA 1
ATOM 5761 C C . LEU C 2 178 ? 6.940 18.164 38.202 1.00 109.43 178 LEU C C 1
ATOM 5762 O O . LEU C 2 178 ? 7.085 17.302 39.070 1.00 108.36 178 LEU C O 1
ATOM 5767 N N . ASP C 2 179 ? 7.956 18.805 37.623 1.00 119.63 179 ASP C N 1
ATOM 5768 C CA . ASP C 2 179 ? 9.358 18.472 37.874 1.00 121.92 179 ASP C CA 1
ATOM 5769 C C . ASP C 2 179 ? 9.748 18.605 39.339 1.00 120.49 179 ASP C C 1
ATOM 5770 O O . ASP C 2 179 ? 8.946 19.016 40.177 1.00 120.02 179 ASP C O 1
ATOM 5775 N N . LEU C 2 180 ? 10.993 18.254 39.641 1.00 125.52 180 LEU C N 1
ATOM 5776 C CA . LEU C 2 180 ? 11.500 18.396 40.994 1.00 124.20 180 LEU C CA 1
ATOM 5777 C C . LEU C 2 180 ? 11.712 19.861 41.304 1.00 124.12 180 LEU C C 1
ATOM 5778 O O . LEU C 2 180 ? 11.482 20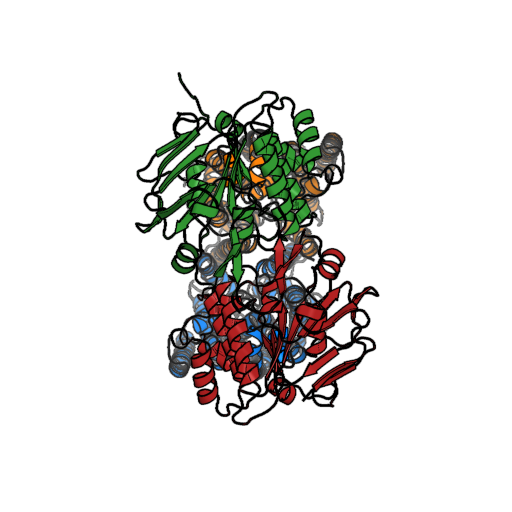.299 42.429 1.00 120.85 180 LEU C O 1
ATOM 5783 N N . TYR C 2 181 ? 12.144 20.614 40.297 1.00 90.41 181 TYR C N 1
ATOM 5784 C CA . TYR C 2 181 ? 12.466 22.021 40.486 1.00 91.07 181 TYR C CA 1
ATOM 5785 C C . TYR C 2 181 ? 11.302 22.793 41.088 1.00 86.73 181 TYR C C 1
ATOM 5786 O O . TYR C 2 181 ? 11.478 23.579 42.022 1.00 85.99 181 TYR C O 1
ATOM 5795 N N . HIS C 2 182 ? 10.109 22.545 40.571 1.00 85.24 182 HIS C N 1
ATOM 5796 C CA . HIS C 2 182 ? 8.949 23.321 40.978 1.00 83.45 182 HIS C CA 1
ATOM 5797 C C . HIS C 2 182 ? 8.397 22.894 42.337 1.00 81.61 182 HIS C C 1
ATOM 5798 O O . HIS C 2 182 ? 8.008 23.748 43.142 1.00 80.55 182 HIS C O 1
ATOM 5805 N N . GLN C 2 183 ? 8.377 21.588 42.597 1.00 76.29 183 GLN C N 1
ATOM 5806 C CA . GLN C 2 183 ? 8.020 21.081 43.921 1.00 75.11 183 GLN C CA 1
ATOM 5807 C C . GLN C 2 183 ? 8.945 21.680 44.982 1.00 75.07 183 GLN C C 1
ATOM 5808 O O . GLN C 2 183 ? 8.503 22.200 46.016 1.00 74.08 183 GLN C O 1
ATOM 5814 N N . GLN C 2 184 ? 10.241 21.599 44.705 1.00 79.86 184 GLN C N 1
ATOM 5815 C CA . GLN C 2 184 ? 11.268 22.106 45.596 1.00 80.17 184 GLN C CA 1
ATOM 5816 C C . GLN C 2 184 ? 11.051 23.586 45.844 1.00 79.76 184 GLN C C 1
ATOM 5817 O O . GLN C 2 184 ? 11.023 24.032 46.987 1.00 78.92 184 GLN C O 1
ATOM 5823 N N . HIS C 2 185 ? 10.881 24.340 44.765 1.00 79.29 185 HIS C N 1
ATOM 5824 C CA . HIS C 2 185 ? 10.717 25.785 44.860 1.00 79.13 185 HIS C CA 1
ATOM 5825 C C . HIS C 2 185 ? 9.510 26.171 45.720 1.00 77.56 185 HIS C C 1
ATOM 5826 O O . HIS C 2 185 ? 9.621 27.014 46.627 1.00 77.21 185 HIS C O 1
ATOM 5833 N N . THR C 2 186 ? 8.367 25.543 45.445 1.00 73.04 186 THR C N 1
ATOM 5834 C CA . THR C 2 186 ? 7.158 25.808 46.217 1.00 71.70 186 THR C CA 1
ATOM 5835 C C . THR C 2 186 ? 7.353 25.487 47.695 1.00 71.19 186 THR C C 1
ATOM 5836 O O . THR C 2 186 ? 7.019 26.298 48.574 1.00 70.91 186 THR C O 1
ATOM 5840 N N . LEU C 2 187 ? 7.912 24.312 47.968 1.00 71.34 187 LEU C N 1
ATOM 5841 C CA . LEU C 2 187 ? 8.133 23.901 49.350 1.00 71.18 187 LEU C CA 1
ATOM 5842 C C . LEU C 2 187 ? 9.108 24.818 50.090 1.00 71.64 187 LEU C C 1
ATOM 5843 O O . LEU C 2 187 ? 8.962 25.023 51.289 1.00 71.44 187 LEU C O 1
ATOM 5848 N N . ARG C 2 188 ? 10.091 25.366 49.379 1.00 72.46 188 ARG C N 1
ATOM 5849 C CA . ARG C 2 188 ? 11.020 26.329 49.963 1.00 73.12 188 ARG C CA 1
ATOM 5850 C C . ARG C 2 188 ? 10.292 27.610 50.340 1.00 72.62 188 ARG C C 1
ATOM 5851 O O . ARG C 2 188 ? 10.423 28.122 51.460 1.00 72.69 188 ARG C O 1
ATOM 5859 N N . LEU C 2 189 ? 9.526 28.125 49.386 1.00 78.69 189 LEU C N 1
ATOM 5860 C CA . LEU C 2 189 ? 8.753 29.343 49.590 1.00 78.41 189 LEU C CA 1
ATOM 5861 C C . LEU C 2 189 ? 7.856 29.215 50.828 1.00 77.73 189 LEU C C 1
ATOM 5862 O O . LEU C 2 189 ? 7.922 30.039 51.756 1.00 77.85 189 LEU C O 1
ATOM 5867 N N . LEU C 2 190 ? 7.029 28.174 50.846 1.00 81.44 190 LEU C N 1
ATOM 5868 C CA . LEU C 2 190 ? 6.142 27.935 51.978 1.00 80.87 190 LEU C CA 1
ATOM 5869 C C . LEU C 2 190 ? 6.945 27.746 53.271 1.00 81.16 190 LEU C C 1
ATOM 5870 O O . LEU C 2 190 ? 6.554 28.239 54.339 1.00 80.87 190 LEU C O 1
ATOM 5875 N N . ARG C 2 191 ? 8.077 27.056 53.161 1.00 71.05 191 ARG C N 1
ATOM 5876 C CA . ARG C 2 191 ? 8.966 26.824 54.299 1.00 71.51 191 ARG C CA 1
ATOM 5877 C C . ARG C 2 191 ? 9.346 28.121 54.985 1.00 71.95 191 ARG C C 1
ATOM 5878 O O . ARG C 2 191 ? 9.179 28.239 56.192 1.00 71.94 191 ARG C O 1
ATOM 5886 N N . GLN C 2 192 ? 9.853 29.092 54.221 1.00 82.27 192 GLN C N 1
ATOM 5887 C CA . GLN C 2 192 ? 10.269 30.365 54.823 1.00 82.84 192 GLN C CA 1
ATOM 5888 C C . GLN C 2 192 ? 9.085 31.236 55.252 1.00 82.29 192 GLN C C 1
ATOM 5889 O O . GLN C 2 192 ? 9.178 31.984 56.238 1.00 82.61 192 GLN C O 1
ATOM 5895 N N . LEU C 2 193 ? 7.974 31.140 54.524 1.00 71.72 193 LEU C N 1
ATOM 5896 C CA . LEU C 2 193 ? 6.757 31.825 54.950 1.00 71.19 193 LEU C CA 1
ATOM 5897 C C . LEU C 2 193 ? 6.378 31.379 56.355 1.00 70.95 193 LEU C C 1
ATOM 5898 O O . LEU C 2 193 ? 5.925 32.178 57.171 1.00 70.97 193 LEU C O 1
ATOM 5903 N N . THR C 2 194 ? 6.577 30.097 56.631 1.00 72.44 194 THR C N 1
ATOM 5904 C CA . THR C 2 194 ? 6.330 29.546 57.953 1.00 72.34 194 THR C CA 1
ATOM 5905 C C . THR C 2 194 ? 7.134 30.256 59.049 1.00 73.08 194 THR C C 1
ATOM 5906 O O . THR C 2 194 ? 6.675 30.384 60.186 1.00 73.06 194 THR C O 1
ATOM 5910 N N . ARG C 2 195 ? 8.333 30.721 58.707 1.00 91.71 195 ARG C N 1
ATOM 5911 C CA . ARG C 2 195 ? 9.194 31.407 59.672 1.00 92.73 195 ARG C CA 1
ATOM 5912 C C . ARG C 2 195 ? 8.803 32.876 59.827 1.00 92.91 195 ARG C C 1
ATOM 5913 O O . ARG C 2 195 ? 8.805 33.412 60.938 1.00 93.39 195 ARG C O 1
ATOM 5921 N N . GLN C 2 196 ? 8.473 33.523 58.709 1.00 77.71 196 GLN C N 1
ATOM 5922 C CA . GLN C 2 196 ? 8.058 34.928 58.732 1.00 77.89 196 GLN C CA 1
ATOM 5923 C C . GLN C 2 196 ? 6.694 35.163 59.380 1.00 77.22 196 GLN C C 1
ATOM 5924 O O . GLN C 2 196 ? 6.616 35.516 60.551 1.00 77.53 196 GLN C O 1
ATOM 5930 N N . GLU C 2 197 ? 5.623 34.979 58.615 1.00 71.77 197 GLU C N 1
ATOM 5931 C CA . GLU C 2 197 ? 4.269 35.202 59.120 1.00 71.20 197 GLU C CA 1
ATOM 5932 C C . GLU C 2 197 ? 3.743 34.004 59.896 1.00 70.71 197 GLU C C 1
ATOM 5933 O O . GLU C 2 197 ? 4.329 32.937 59.837 1.00 70.70 197 GLU C O 1
ATOM 5939 N N . PRO C 2 198 ? 2.650 34.181 60.647 1.00 70.40 198 PRO C N 1
ATOM 5940 C CA . PRO C 2 198 ? 2.034 33.046 61.337 1.00 69.99 198 PRO C CA 1
ATOM 5941 C C . PRO C 2 198 ? 1.227 32.150 60.398 1.00 69.29 198 PRO C C 1
ATOM 5942 O O . PRO C 2 198 ? 0.004 32.300 60.305 1.00 68.90 198 PRO C O 1
ATOM 5946 N N . LEU C 2 199 ? 1.905 31.221 59.728 1.00 69.25 199 LEU C N 1
ATOM 5947 C CA . LEU C 2 199 ? 1.276 30.364 58.735 1.00 68.74 199 LEU C CA 1
ATOM 5948 C C . LEU C 2 199 ? 1.612 28.925 59.032 1.00 68.69 199 LEU C C 1
ATOM 5949 O O . LEU C 2 199 ? 2.756 28.609 59.339 1.00 69.11 199 LEU C O 1
ATOM 5954 N N . ALA C 2 200 ? 0.612 28.051 58.938 1.00 68.27 200 ALA C N 1
ATOM 5955 C CA . ALA C 2 200 ? 0.834 26.614 59.091 1.00 68.25 200 ALA C CA 1
ATOM 5956 C C . ALA C 2 200 ? 0.595 25.920 57.774 1.00 68.03 200 ALA C C 1
ATOM 5957 O O . ALA C 2 200 ? -0.504 25.964 57.251 1.00 67.73 200 ALA C O 1
ATOM 5959 N N . VAL C 2 201 ? 1.629 25.290 57.238 1.00 68.26 201 VAL C N 1
ATOM 5960 C CA . VAL C 2 201 ? 1.518 24.540 55.998 1.00 68.17 201 VAL C CA 1
ATOM 5961 C C . VAL C 2 201 ? 1.337 23.060 56.298 1.00 68.16 201 VAL C C 1
ATOM 5962 O O . VAL C 2 201 ? 1.979 22.539 57.197 1.00 68.40 201 VAL C O 1
ATOM 5966 N N . CYS C 2 202 ? 0.444 22.398 55.561 1.00 67.98 202 CYS C N 1
ATOM 5967 C CA . CYS C 2 202 ? 0.233 20.955 55.688 1.00 68.07 202 CYS C CA 1
ATOM 5968 C C . CYS C 2 202 ? 0.179 20.323 54.309 1.00 68.17 202 CYS C C 1
ATOM 5969 O O . CYS C 2 202 ? -0.851 20.357 53.650 1.00 68.05 202 CYS C O 1
ATOM 5972 N N . CYS C 2 203 ? 1.286 19.758 53.860 1.00 68.48 203 CYS C N 1
ATOM 5973 C CA . CYS C 2 203 ? 1.356 19.268 52.495 1.00 68.68 203 CYS C CA 1
ATOM 5974 C C . CYS C 2 203 ? 1.359 17.746 52.465 1.00 68.94 203 CYS C C 1
ATOM 5975 O O . CYS C 2 203 ? 1.723 17.120 53.451 1.00 69.05 203 CYS C O 1
ATOM 5978 N N . VAL C 2 204 ? 0.958 17.155 51.337 1.00 69.14 204 VAL C N 1
ATOM 5979 C CA . VAL C 2 204 ? 0.939 15.699 51.173 1.00 69.50 204 VAL C CA 1
ATOM 5980 C C . VAL C 2 204 ? 1.935 15.293 50.098 1.00 69.95 204 VAL C C 1
ATOM 5981 O O . VAL C 2 204 ? 1.644 15.412 48.918 1.00 70.12 204 VAL C O 1
ATOM 5985 N N . LEU C 2 205 ? 3.115 14.833 50.499 1.00 70.23 205 LEU C N 1
ATOM 5986 C CA . LEU C 2 205 ? 4.151 14.467 49.531 1.00 70.75 205 LEU C CA 1
ATOM 5987 C C . LEU C 2 205 ? 4.365 12.959 49.403 1.00 71.26 205 LEU C C 1
ATOM 5988 O O . LEU C 2 205 ? 4.274 12.217 50.383 1.00 71.27 205 LEU C O 1
ATOM 5993 N N . HIS C 2 206 ? 4.662 12.519 48.184 1.00 81.86 206 HIS C N 1
ATOM 5994 C CA . HIS C 2 206 ? 4.982 11.125 47.922 1.00 82.47 206 HIS C CA 1
ATOM 5995 C C . HIS C 2 206 ? 6.482 10.936 48.064 1.00 82.97 206 HIS C C 1
ATOM 5996 O O . HIS C 2 206 ? 6.949 9.838 48.348 1.00 83.55 206 HIS C O 1
ATOM 6003 N N . ASP C 2 207 ? 7.233 12.013 47.859 1.00 73.00 207 ASP C N 1
ATOM 6004 C CA . ASP C 2 207 ? 8.689 11.953 47.880 1.00 73.96 207 ASP C CA 1
ATOM 6005 C C . ASP C 2 207 ? 9.196 12.108 49.304 1.00 73.66 207 ASP C C 1
ATOM 6006 O O . ASP C 2 207 ? 8.931 13.110 49.950 1.00 72.91 207 ASP C O 1
ATOM 6011 N N . LEU C 2 208 ? 9.929 11.115 49.792 1.00 74.35 208 LEU C N 1
ATOM 6012 C CA . LEU C 2 208 ? 10.389 11.112 51.180 1.00 74.24 208 LEU C CA 1
ATOM 6013 C C . LEU C 2 208 ? 11.482 12.140 51.445 1.00 74.68 208 LEU C C 1
ATOM 6014 O O . LEU C 2 208 ? 11.539 12.722 52.526 1.00 74.28 208 LEU C O 1
ATOM 6019 N N . ASN C 2 209 ? 12.346 12.363 50.461 1.00 77.37 209 ASN C N 1
ATOM 6020 C CA . ASN C 2 209 ? 13.404 13.356 50.593 1.00 78.00 209 ASN C CA 1
ATOM 6021 C C . ASN C 2 209 ? 12.873 14.781 50.765 1.00 77.10 209 ASN C C 1
ATOM 6022 O O . ASN C 2 209 ? 13.380 15.546 51.590 1.00 77.15 209 ASN C O 1
ATOM 6027 N N . LEU C 2 210 ? 11.853 15.137 49.991 1.00 74.66 210 LEU C N 1
ATOM 6028 C CA . LEU C 2 210 ? 11.260 16.464 50.085 1.00 73.83 210 LEU C CA 1
ATOM 6029 C C . LEU C 2 210 ? 10.621 16.670 51.450 1.00 72.82 210 LEU C C 1
ATOM 6030 O O . LEU C 2 210 ? 10.698 17.753 52.028 1.00 72.53 210 LEU C O 1
ATOM 6035 N N . ALA C 2 211 ? 10.013 15.623 51.977 1.00 72.41 211 ALA C N 1
ATOM 6036 C CA . ALA C 2 211 ? 9.408 15.711 53.284 1.00 71.96 211 ALA C CA 1
ATOM 6037 C C . ALA C 2 211 ? 10.485 15.833 54.355 1.00 72.46 211 ALA C C 1
ATOM 6038 O O . ALA C 2 211 ? 10.308 16.571 55.316 1.00 72.28 211 ALA C O 1
ATOM 6040 N N . ALA C 2 212 ? 11.602 15.122 54.183 1.00 73.38 212 ALA C N 1
ATOM 6041 C CA . ALA C 2 212 ? 12.729 15.181 55.131 1.00 74.24 212 ALA C CA 1
ATOM 6042 C C . ALA C 2 212 ? 13.322 16.573 55.189 1.00 74.51 212 ALA C C 1
ATOM 6043 O O . ALA C 2 212 ? 13.525 17.138 56.264 1.00 74.53 212 ALA C O 1
ATOM 6045 N N . LEU C 2 213 ? 13.606 17.117 54.013 1.00 81.01 213 LEU C N 1
ATOM 6046 C CA . LEU C 2 213 ? 14.202 18.441 53.884 1.00 81.43 213 LEU C CA 1
ATOM 6047 C C . LEU C 2 213 ? 13.294 19.581 54.366 1.00 80.34 213 LEU C C 1
ATOM 6048 O O . LEU C 2 213 ? 13.712 20.406 55.180 1.00 80.59 213 LEU C O 1
ATOM 6053 N N . TYR C 2 214 ? 12.054 19.618 53.875 1.00 73.07 214 TYR C N 1
ATOM 6054 C CA . TYR C 2 214 ? 11.191 20.779 54.075 1.00 72.48 214 TYR C CA 1
ATOM 6055 C C . TYR C 2 214 ? 10.049 20.624 55.084 1.00 71.82 214 TYR C C 1
ATOM 6056 O O . TYR C 2 214 ? 9.133 21.443 55.099 1.00 71.30 214 TYR C O 1
ATOM 6065 N N . ALA C 2 215 ? 10.092 19.599 55.928 1.00 71.92 215 ALA C N 1
ATOM 6066 C CA . ALA C 2 215 ? 9.083 19.469 56.972 1.00 71.44 215 ALA C CA 1
ATOM 6067 C C . ALA C 2 215 ? 9.676 19.466 58.367 1.00 71.91 215 ALA C C 1
ATOM 6068 O O . ALA C 2 215 ? 10.750 18.922 58.598 1.00 72.60 215 ALA C O 1
ATOM 6070 N N . ASP C 2 216 ? 8.954 20.082 59.293 1.00 71.61 216 ASP C N 1
ATOM 6071 C CA . ASP C 2 216 ? 9.359 20.128 60.688 1.00 72.09 216 ASP C CA 1
ATOM 6072 C C . ASP C 2 216 ? 8.910 18.849 61.355 1.00 72.04 216 ASP C C 1
ATOM 6073 O O . ASP C 2 216 ? 9.654 18.223 62.091 1.00 72.67 216 ASP C O 1
ATOM 6078 N N . ARG C 2 217 ? 7.673 18.471 61.098 1.00 71.38 217 ARG C N 1
ATOM 6079 C CA . ARG C 2 217 ? 7.163 17.192 61.551 1.00 71.36 217 ARG C CA 1
ATOM 6080 C C . ARG C 2 217 ? 6.660 16.417 60.343 1.00 71.02 217 ARG C C 1
ATOM 6081 O O . ARG C 2 217 ? 6.340 16.999 59.305 1.00 70.64 217 ARG C O 1
ATOM 6089 N N . ILE C 2 218 ? 6.605 15.102 60.480 1.00 71.25 218 ILE C N 1
ATOM 6090 C CA . ILE C 2 218 ? 6.249 14.235 59.379 1.00 71.12 218 ILE C CA 1
ATOM 6091 C C . ILE C 2 218 ? 5.274 13.195 59.919 1.00 71.09 218 ILE C C 1
ATOM 6092 O O . ILE C 2 218 ? 5.370 12.775 61.073 1.00 71.42 218 ILE C O 1
ATOM 6097 N N . MET C 2 219 ? 4.290 12.824 59.115 1.00 70.79 219 MET C N 1
ATOM 6098 C CA . MET C 2 219 ? 3.211 11.981 59.612 1.00 70.81 219 MET C CA 1
ATOM 6099 C C . MET C 2 219 ? 2.952 10.822 58.665 1.00 71.04 219 MET C C 1
ATOM 6100 O O . MET C 2 219 ? 2.328 10.993 57.621 1.00 70.79 219 MET C O 1
ATOM 6105 N N . LEU C 2 220 ? 3.447 9.646 59.044 1.00 71.61 220 LEU C N 1
ATOM 6106 C CA . LEU C 2 220 ? 3.388 8.458 58.210 1.00 72.00 220 LEU C CA 1
ATOM 6107 C C . LEU C 2 220 ? 2.045 7.758 58.355 1.00 72.07 220 LEU C C 1
ATOM 6108 O O . LEU C 2 220 ? 1.735 7.178 59.400 1.00 72.38 220 LEU C O 1
ATOM 6113 N N . LEU C 2 221 ? 1.247 7.835 57.297 1.00 71.89 221 LEU C N 1
ATOM 6114 C CA . LEU C 2 221 ? -0.092 7.278 57.293 1.00 72.05 221 LEU C CA 1
ATOM 6115 C C . LEU C 2 221 ? -0.049 5.965 56.541 1.00 72.70 221 LEU C C 1
ATOM 6116 O O . LEU C 2 221 ? 0.436 5.906 55.411 1.00 72.78 221 LEU C O 1
ATOM 6121 N N . ALA C 2 222 ? -0.537 4.908 57.181 1.00 73.25 222 ALA C N 1
ATOM 6122 C CA . ALA C 2 222 ? -0.607 3.602 56.551 1.00 74.00 222 ALA C CA 1
ATOM 6123 C C . ALA C 2 222 ? -1.887 2.882 56.971 1.00 74.48 222 ALA C C 1
ATOM 6124 O O . ALA C 2 222 ? -2.210 2.822 58.161 1.00 74.57 222 ALA C O 1
ATOM 6126 N N . GLN C 2 223 ? -2.616 2.368 55.979 1.00 80.58 223 GLN C N 1
ATOM 6127 C CA . GLN C 2 223 ? -3.880 1.662 56.190 1.00 81.28 223 GLN C CA 1
ATOM 6128 C C . GLN C 2 223 ? -4.849 2.413 57.089 1.00 80.97 223 GLN C C 1
ATOM 6129 O O . GLN C 2 223 ? -5.416 1.832 58.021 1.00 81.50 223 GLN C O 1
ATOM 6135 N N . GLY C 2 224 ? -5.018 3.706 56.812 1.00 74.38 224 GLY C N 1
ATOM 6136 C CA . GLY C 2 224 ? -5.929 4.554 57.563 1.00 74.04 224 GLY C CA 1
ATOM 6137 C C . GLY C 2 224 ? -5.520 4.841 58.998 1.00 73.84 224 GLY C C 1
ATOM 6138 O O . GLY C 2 224 ? -6.273 5.454 59.751 1.00 73.69 224 GLY C O 1
ATOM 6139 N N . LYS C 2 225 ? -4.330 4.397 59.385 1.00 73.93 225 LYS C N 1
ATOM 6140 C CA . LYS C 2 225 ? -3.849 4.642 60.735 1.00 73.86 225 LYS C CA 1
ATOM 6141 C C . LYS C 2 225 ? -2.571 5.457 60.702 1.00 73.27 225 LYS C C 1
ATOM 6142 O O . LYS C 2 225 ? -1.812 5.387 59.739 1.00 73.15 225 LYS C O 1
ATOM 6148 N N . LEU C 2 226 ? -2.345 6.243 61.751 1.00 72.99 226 LEU C N 1
ATOM 6149 C CA . LEU C 2 226 ? -1.096 6.971 61.895 1.00 72.62 226 LEU C CA 1
ATOM 6150 C C . LEU C 2 226 ? -0.084 6.064 62.567 1.00 73.24 226 LEU C C 1
ATOM 6151 O O . LEU C 2 226 ? -0.275 5.661 63.714 1.00 73.70 226 LEU C O 1
ATOM 6156 N N . VAL C 2 227 ? 0.994 5.742 61.861 1.00 73.34 227 VAL C N 1
ATOM 6157 C CA . VAL C 2 227 ? 1.972 4.805 62.394 1.00 74.03 227 VAL C CA 1
ATOM 6158 C C . VAL C 2 227 ? 3.293 5.467 62.773 1.00 73.98 227 VAL C C 1
ATOM 6159 O O . VAL C 2 227 ? 4.222 4.787 63.184 1.00 74.59 227 VAL C O 1
ATOM 6163 N N . ALA C 2 228 ? 3.362 6.789 62.642 1.00 73.34 228 ALA C N 1
ATOM 6164 C CA . ALA C 2 228 ? 4.561 7.557 62.968 1.00 73.35 228 ALA C CA 1
ATOM 6165 C C . ALA C 2 228 ? 4.271 9.064 62.983 1.00 72.68 228 ALA C C 1
ATOM 6166 O O . ALA C 2 228 ? 3.658 9.584 62.064 1.00 72.13 228 ALA C O 1
ATOM 6168 N N . CYS C 2 229 ? 4.719 9.756 64.028 1.00 78.11 229 CYS C N 1
ATOM 6169 C CA . CYS C 2 229 ? 4.550 11.203 64.165 1.00 77.66 229 CYS C CA 1
ATOM 6170 C C . CYS C 2 229 ? 5.813 11.781 64.767 1.00 77.99 229 CYS C C 1
ATOM 6171 O O . CYS C 2 229 ? 6.148 11.454 65.903 1.00 78.52 229 CYS C O 1
ATOM 6174 N N . GLY C 2 230 ? 6.515 12.640 64.035 1.00 72.56 230 GLY C N 1
ATOM 6175 C CA . GLY C 2 230 ? 7.684 13.295 64.599 1.00 73.07 230 GLY C CA 1
ATOM 6176 C C . GLY C 2 230 ? 8.618 13.929 63.592 1.00 73.09 230 GLY C C 1
ATOM 6177 O O . GLY C 2 230 ? 8.256 14.138 62.444 1.00 72.57 230 GLY C O 1
ATOM 6178 N N . THR C 2 231 ? 9.828 14.240 64.033 1.00 73.79 231 THR C N 1
ATOM 6179 C CA . THR C 2 231 ? 10.829 14.856 63.179 1.00 74.01 231 THR C CA 1
ATOM 6180 C C . THR C 2 231 ? 11.160 13.939 62.027 1.00 74.05 231 THR C C 1
ATOM 6181 O O . THR C 2 231 ? 10.903 12.746 62.104 1.00 74.15 231 THR C O 1
ATOM 6185 N N . PRO C 2 232 ? 11.721 14.486 60.946 1.00 74.05 232 PRO C N 1
ATOM 6186 C CA . PRO C 2 232 ? 12.248 13.666 59.858 1.00 74.37 232 PRO C CA 1
ATOM 6187 C C . PRO C 2 232 ? 13.187 12.555 60.334 1.00 75.58 232 PRO C C 1
ATOM 6188 O O . PRO C 2 232 ? 13.223 11.485 59.730 1.00 75.85 232 PRO C O 1
ATOM 6192 N N . GLU C 2 233 ? 13.923 12.797 61.410 1.00 80.95 233 GLU C N 1
ATOM 6193 C CA . GLU C 2 233 ? 14.845 11.793 61.927 1.00 82.15 233 GLU C CA 1
ATOM 6194 C C . GLU C 2 233 ? 14.134 10.771 62.812 1.00 81.86 233 GLU C C 1
ATOM 6195 O O . GLU C 2 233 ? 14.534 9.609 62.871 1.00 82.63 233 GLU C O 1
ATOM 6201 N N . GLU C 2 234 ? 13.080 11.199 63.498 1.00 76.79 234 GLU C N 1
ATOM 6202 C CA . GLU C 2 234 ? 12.333 10.294 64.360 1.00 76.81 234 GLU C CA 1
ATOM 6203 C C . GLU C 2 234 ? 11.469 9.335 63.554 1.00 76.18 234 GLU C C 1
ATOM 6204 O O . GLU C 2 234 ? 11.018 8.312 64.074 1.00 76.47 234 GLU C O 1
ATOM 6210 N N . VAL C 2 235 ? 11.235 9.664 62.287 1.00 75.45 235 VAL C N 1
ATOM 6211 C CA . VAL C 2 235 ? 10.362 8.850 61.446 1.00 74.90 235 VAL C CA 1
ATOM 6212 C C . VAL C 2 235 ? 11.073 8.187 60.273 1.00 75.44 235 VAL C C 1
ATOM 6213 O O . VAL C 2 235 ? 10.954 6.985 60.087 1.00 75.87 235 VAL C O 1
ATOM 6217 N N . LEU C 2 236 ? 11.814 8.960 59.488 1.00 75.56 236 LEU C N 1
ATOM 6218 C CA . LEU C 2 236 ? 12.461 8.418 58.294 1.00 76.17 236 LEU C CA 1
ATOM 6219 C C . LEU C 2 236 ? 13.747 7.633 58.581 1.00 77.64 236 LEU C C 1
ATOM 6220 O O . LEU C 2 236 ? 14.825 7.988 58.115 1.00 78.45 236 LEU C O 1
ATOM 6225 N N . ASN C 2 237 ? 13.617 6.555 59.344 1.00 78.10 237 ASN C N 1
ATOM 6226 C CA . ASN C 2 237 ? 14.713 5.618 59.559 1.00 79.56 237 ASN C CA 1
ATOM 6227 C C . ASN C 2 237 ? 14.496 4.322 58.776 1.00 79.92 237 ASN C C 1
ATOM 6228 O O . ASN C 2 237 ? 13.359 3.973 58.457 1.00 79.07 237 ASN C O 1
ATOM 6233 N N . ALA C 2 238 ? 15.581 3.605 58.488 1.00 84.65 238 ALA C N 1
ATOM 6234 C CA . ALA C 2 238 ? 15.545 2.413 57.628 1.00 85.25 238 ALA C CA 1
ATOM 6235 C C . ALA C 2 238 ? 14.526 1.354 58.044 1.00 84.80 238 ALA C C 1
ATOM 6236 O O . ALA C 2 238 ? 13.910 0.707 57.193 1.00 84.67 238 ALA C O 1
ATOM 6238 N N . GLU C 2 239 ? 14.350 1.194 59.351 1.00 81.63 239 GLU C N 1
ATOM 6239 C CA . GLU C 2 239 ? 13.437 0.207 59.917 1.00 81.56 239 GLU C CA 1
ATOM 6240 C C . GLU C 2 239 ? 11.983 0.441 59.520 1.00 80.21 239 GLU C C 1
ATOM 6241 O O . GLU C 2 239 ? 11.307 -0.471 59.016 1.00 80.25 239 GLU C O 1
ATOM 6247 N N . THR C 2 240 ? 11.513 1.669 59.744 1.00 79.11 240 THR C N 1
ATOM 6248 C CA . THR C 2 240 ? 10.138 2.070 59.425 1.00 77.86 240 THR C CA 1
ATOM 6249 C C . THR C 2 240 ? 9.876 2.141 57.913 1.00 77.47 240 THR C C 1
ATOM 6250 O O . THR C 2 240 ? 8.790 1.796 57.433 1.00 76.98 240 THR C O 1
ATOM 6254 N N . LEU C 2 241 ? 10.885 2.574 57.167 1.00 77.86 241 LEU C N 1
ATOM 6255 C CA . LEU C 2 241 ? 10.800 2.608 55.714 1.00 77.79 241 LEU C CA 1
ATOM 6256 C C . LEU C 2 241 ? 10.650 1.220 55.111 1.00 78.58 241 LEU C C 1
ATOM 6257 O O . LEU C 2 241 ? 9.768 1.003 54.281 1.00 78.21 241 LEU C O 1
ATOM 6262 N N . THR C 2 242 ? 11.516 0.287 55.510 1.00 79.77 242 THR C N 1
ATOM 6263 C CA . THR C 2 242 ? 11.373 -1.108 55.085 1.00 80.64 242 THR C CA 1
ATOM 6264 C C . THR C 2 242 ? 10.007 -1.635 55.491 1.00 80.06 242 THR C C 1
ATOM 6265 O O . THR C 2 242 ? 9.315 -2.270 54.696 1.00 80.15 242 THR C O 1
ATOM 6269 N N . GLN C 2 243 ? 9.624 -1.357 56.733 1.00 79.59 243 GLN C N 1
ATOM 6270 C CA . GLN C 2 243 ? 8.331 -1.788 57.252 1.00 79.16 243 GLN C CA 1
ATOM 6271 C C . GLN C 2 243 ? 7.121 -1.379 56.394 1.00 78.21 243 GLN C C 1
ATOM 6272 O O . GLN C 2 243 ? 6.257 -2.211 56.123 1.00 78.44 243 GLN C O 1
ATOM 6278 N N . TRP C 2 244 ? 7.047 -0.114 55.967 1.00 77.28 244 TRP C N 1
ATOM 6279 C CA . TRP C 2 244 ? 5.848 0.363 55.261 1.00 76.65 244 TRP C CA 1
ATOM 6280 C C . TRP C 2 244 ? 5.999 0.659 53.765 1.00 76.60 244 TRP C C 1
ATOM 6281 O O . TRP C 2 244 ? 5.001 0.855 53.079 1.00 76.35 244 TRP C O 1
ATOM 6292 N N . TYR C 2 245 ? 7.225 0.695 53.257 1.00 77.07 245 TYR C N 1
ATOM 6293 C CA . TYR C 2 245 ? 7.449 0.938 51.829 1.00 77.32 245 TYR C CA 1
ATOM 6294 C C . TYR C 2 245 ? 8.049 -0.289 51.131 1.00 78.67 245 TYR C C 1
ATOM 6295 O O . TYR C 2 245 ? 8.884 -0.995 51.696 1.00 79.49 245 TYR C O 1
ATOM 6304 N N . GLN C 2 246 ? 7.629 -0.536 49.898 1.00 79.00 246 GLN C N 1
ATOM 6305 C CA . GLN C 2 246 ? 8.007 -1.767 49.218 1.00 80.34 246 GLN C CA 1
ATOM 6306 C C . GLN C 2 246 ? 9.321 -1.661 48.458 1.00 81.36 246 GLN C C 1
ATOM 6307 O O . GLN C 2 246 ? 9.992 -2.664 48.241 1.00 82.62 246 GLN C O 1
ATOM 6313 N N . ALA C 2 247 ? 9.680 -0.454 48.036 1.00 80.93 247 ALA C N 1
ATOM 6314 C CA . ALA C 2 247 ? 10.920 -0.262 47.297 1.00 82.01 247 ALA C CA 1
ATOM 6315 C C . ALA C 2 247 ? 12.108 -0.579 48.201 1.00 82.69 247 ALA C C 1
ATOM 6316 O O . ALA C 2 247 ? 11.995 -0.519 49.426 1.00 82.04 247 ALA C O 1
ATOM 6318 N N . ASP C 2 248 ? 13.244 -0.929 47.605 1.00 96.98 248 ASP C N 1
ATOM 6319 C CA . ASP C 2 248 ? 14.412 -1.299 48.398 1.00 97.84 248 ASP C CA 1
ATOM 6320 C C . ASP C 2 248 ? 15.139 -0.052 48.886 1.00 97.55 248 ASP C C 1
ATOM 6321 O O . ASP C 2 248 ? 16.250 0.256 48.448 1.00 98.84 248 ASP C O 1
ATOM 6326 N N . LEU C 2 249 ? 14.493 0.660 49.805 1.00 83.25 249 LEU C N 1
ATOM 6327 C CA . LEU C 2 249 ? 14.988 1.938 50.296 1.00 82.76 249 LEU C CA 1
ATOM 6328 C C . LEU C 2 249 ? 15.786 1.780 51.578 1.00 83.21 249 LEU C C 1
ATOM 6329 O O . LEU C 2 249 ? 15.432 0.989 52.449 1.00 83.11 249 LEU C O 1
ATOM 6334 N N . GLY C 2 250 ? 16.866 2.543 51.686 1.00 83.85 250 GLY C N 1
ATOM 6335 C CA . GLY C 2 250 ? 17.657 2.578 52.902 1.00 84.36 250 GLY C CA 1
ATOM 6336 C C . GLY C 2 250 ? 17.881 4.003 53.380 1.00 83.75 250 GLY C C 1
ATOM 6337 O O . GLY C 2 250 ? 17.646 4.956 52.640 1.00 83.18 250 GLY C O 1
ATOM 6338 N N . VAL C 2 251 ? 18.342 4.156 54.615 1.00 99.85 251 VAL C N 1
ATOM 6339 C CA . VAL C 2 251 ? 18.581 5.484 55.163 1.00 99.49 251 VAL C CA 1
ATOM 6340 C C . VAL C 2 251 ? 20.062 5.767 55.428 1.00 101.93 251 VAL C C 1
ATOM 6341 O O . VAL C 2 251 ? 20.747 5.002 56.107 1.00 103.66 251 VAL C O 1
ATOM 6345 N N . SER C 2 252 ? 20.538 6.871 54.863 1.00 85.34 252 SER C N 1
ATOM 6346 C CA . SER C 2 252 ? 21.892 7.354 55.061 1.00 86.87 252 SER C CA 1
ATOM 6347 C C . SER C 2 252 ? 21.808 8.770 55.593 1.00 86.19 252 SER C C 1
ATOM 6348 O O . SER C 2 252 ? 20.728 9.253 55.916 1.00 84.58 252 SER C O 1
ATOM 6351 N N . ARG C 2 253 ? 22.949 9.444 55.668 1.00 107.02 253 ARG C N 1
ATOM 6352 C CA . ARG C 2 253 ? 22.990 10.837 56.097 1.00 106.75 253 ARG C CA 1
ATOM 6353 C C . ARG C 2 253 ? 23.203 11.785 54.923 1.00 108.04 253 ARG C C 1
ATOM 6354 O O . ARG C 2 253 ? 23.932 11.477 53.981 1.00 109.79 253 ARG C O 1
ATOM 6362 N N . HIS C 2 254 ? 22.554 12.941 54.988 1.00 95.16 254 HIS C N 1
ATOM 6363 C CA . HIS C 2 254 ? 22.704 13.968 53.968 1.00 95.33 254 HIS C CA 1
ATOM 6364 C C . HIS C 2 254 ? 24.105 14.541 54.036 1.00 97.34 254 HIS C C 1
ATOM 6365 O O . HIS C 2 254 ? 24.527 14.990 55.094 1.00 97.66 254 HIS C O 1
ATOM 6372 N N . PRO C 2 255 ? 24.835 14.528 52.914 1.00 121.29 255 PRO C N 1
ATOM 6373 C CA . PRO C 2 255 ? 26.173 15.130 52.878 1.00 125.17 255 PRO C CA 1
ATOM 6374 C C . PRO C 2 255 ? 26.217 16.611 53.280 1.00 124.60 255 PRO C C 1
ATOM 6375 O O . PRO C 2 255 ? 27.224 17.055 53.837 1.00 127.37 255 PRO C O 1
ATOM 6379 N N . GLU C 2 256 ? 25.151 17.360 53.019 1.00 108.60 256 GLU C N 1
ATOM 6380 C CA . GLU C 2 256 ? 25.187 18.799 53.264 1.00 108.21 256 GLU C CA 1
ATOM 6381 C C . GLU C 2 256 ? 24.366 19.254 54.465 1.00 106.18 256 GLU C C 1
ATOM 6382 O O . GLU C 2 256 ? 24.727 20.218 55.141 1.00 106.62 256 GLU C O 1
ATOM 6388 N N . SER C 2 257 ? 23.259 18.571 54.726 1.00 105.29 257 SER C N 1
ATOM 6389 C CA . SER C 2 257 ? 22.375 18.974 55.810 1.00 103.38 257 SER C CA 1
ATOM 6390 C C . SER C 2 257 ? 22.452 17.971 56.957 1.00 103.55 257 SER C C 1
ATOM 6391 O O . SER C 2 257 ? 23.042 16.903 56.811 1.00 104.74 257 SER C O 1
ATOM 6394 N N . ALA C 2 258 ? 21.876 18.327 58.102 1.00 92.87 258 ALA C N 1
ATOM 6395 C CA . ALA C 2 258 ? 21.810 17.413 59.242 1.00 92.93 258 ALA C CA 1
ATOM 6396 C C . ALA C 2 258 ? 20.450 16.713 59.305 1.00 91.19 258 ALA C C 1
ATOM 6397 O O . ALA C 2 258 ? 19.790 16.687 60.347 1.00 90.48 258 ALA C O 1
ATOM 6399 N N . LEU C 2 259 ? 20.044 16.148 58.173 1.00 81.99 259 LEU C N 1
ATOM 6400 C CA . LEU C 2 259 ? 18.754 15.490 58.041 1.00 80.48 259 LEU C CA 1
ATOM 6401 C C . LEU C 2 259 ? 18.941 14.107 57.408 1.00 80.96 259 LEU C C 1
ATOM 6402 O O . LEU C 2 259 ? 19.928 13.870 56.711 1.00 82.24 259 LEU C O 1
ATOM 6407 N N . PRO C 2 260 ? 17.999 13.182 57.656 1.00 80.06 260 PRO C N 1
ATOM 6408 C CA . PRO C 2 260 ? 18.121 11.859 57.054 1.00 80.54 260 PRO C CA 1
ATOM 6409 C C . PRO C 2 260 ? 17.981 11.933 55.545 1.00 80.43 260 PRO C C 1
ATOM 6410 O O . PRO C 2 260 ? 17.338 12.842 55.029 1.00 79.50 260 PRO C O 1
ATOM 6414 N N . GLN C 2 261 ? 18.604 10.997 54.842 1.00 87.37 261 GLN C N 1
ATOM 6415 C CA . GLN C 2 261 ? 18.447 10.910 53.399 1.00 87.45 261 GLN C CA 1
ATOM 6416 C C . GLN C 2 261 ? 18.031 9.493 53.017 1.00 87.51 261 GLN C C 1
ATOM 6417 O O . GLN C 2 261 ? 18.587 8.525 53.526 1.00 88.40 261 GLN C O 1
ATOM 6423 N N . ILE C 2 262 ? 17.051 9.368 52.128 1.00 80.81 262 ILE C N 1
ATOM 6424 C CA . ILE C 2 262 ? 16.567 8.058 51.724 1.00 80.89 262 ILE C CA 1
ATOM 6425 C C . ILE C 2 262 ? 17.095 7.724 50.344 1.00 82.05 262 ILE C C 1
ATOM 6426 O O . ILE C 2 262 ? 16.978 8.524 49.425 1.00 81.96 262 ILE C O 1
ATOM 6431 N N . TYR C 2 263 ? 17.692 6.546 50.207 1.00 83.25 263 TYR C N 1
ATOM 6432 C CA . TYR C 2 263 ? 18.332 6.149 48.957 1.00 84.66 263 TYR C CA 1
ATOM 6433 C C . TYR C 2 263 ? 17.852 4.789 48.453 1.00 84.97 263 TYR C C 1
ATOM 6434 O O . TYR C 2 263 ? 17.305 3.988 49.211 1.00 84.43 263 TYR C O 1
ATOM 6443 N N . LEU C 2 264 ? 18.073 4.528 47.170 1.00 85.99 264 LEU C N 1
ATOM 6444 C CA . LEU C 2 264 ? 17.722 3.241 46.580 1.00 86.57 264 LEU C CA 1
ATOM 6445 C C . LEU C 2 264 ? 18.928 2.310 46.553 1.00 88.46 264 LEU C C 1
ATOM 6446 O O . LEU C 2 264 ? 20.016 2.717 46.158 1.00 89.79 264 LEU C O 1
ATOM 6451 N N . ARG C 2 265 ? 18.734 1.061 46.967 1.00 92.49 265 ARG C N 1
ATOM 6452 C CA . ARG C 2 265 ? 19.781 0.046 46.864 1.00 94.44 265 ARG C CA 1
ATOM 6453 C C . ARG C 2 265 ? 19.859 -0.502 45.444 1.00 95.89 265 ARG C C 1
ATOM 6454 O O . ARG C 2 265 ? 18.864 -0.495 44.721 1.00 95.17 265 ARG C O 1
ATOM 6462 N N . GLN C 2 266 ? 21.031 -0.988 45.040 1.00 96.14 266 GLN C N 1
ATOM 6463 C CA . GLN C 2 266 ? 21.178 -1.567 43.700 1.00 97.62 266 GLN C CA 1
ATOM 6464 C C . GLN C 2 266 ? 20.398 -2.872 43.559 1.00 97.61 266 GLN C C 1
ATOM 6465 O O . GLN C 2 266 ? 20.324 -3.661 44.497 1.00 97.40 266 GLN C O 1
ATOM 6471 N N . ALA D 2 10 ? 27.668 -8.499 18.779 1.00 131.66 10 ALA D N 1
ATOM 6472 C CA . ALA D 2 10 ? 26.332 -8.089 18.373 1.00 130.44 10 ALA D CA 1
ATOM 6473 C C . ALA D 2 10 ? 26.125 -6.621 18.709 1.00 128.87 10 ALA D C 1
ATOM 6474 O O . ALA D 2 10 ? 26.004 -6.250 19.877 1.00 123.93 10 ALA D O 1
ATOM 6476 N N . LEU D 2 11 ? 26.078 -5.787 17.679 1.00 124.15 11 LEU D N 1
ATOM 6477 C CA . LEU D 2 11 ? 26.115 -4.350 17.885 1.00 124.19 11 LEU D CA 1
ATOM 6478 C C . LEU D 2 11 ? 24.945 -3.622 17.256 1.00 124.92 11 LEU D C 1
ATOM 6479 O O . LEU D 2 11 ? 24.591 -3.867 16.103 1.00 128.85 11 LEU D O 1
ATOM 6484 N N . LEU D 2 12 ? 24.347 -2.724 18.028 1.00 103.48 12 LEU D N 1
ATOM 6485 C CA . LEU D 2 12 ? 23.425 -1.749 17.472 1.00 104.37 12 LEU D CA 1
ATOM 6486 C C . LEU D 2 12 ? 24.192 -0.447 17.319 1.00 107.71 12 LEU D C 1
ATOM 6487 O O . LEU D 2 12 ? 24.496 0.208 18.308 1.00 105.73 12 LEU D O 1
ATOM 6492 N N . GLU D 2 13 ? 24.526 -0.087 16.084 1.00 155.12 13 GLU D N 1
ATOM 6493 C CA . GLU D 2 13 ? 25.299 1.123 15.824 1.00 159.47 13 GLU D CA 1
ATOM 6494 C C . GLU D 2 13 ? 24.421 2.245 15.287 1.00 162.00 13 GLU D C 1
ATOM 6495 O O . GLU D 2 13 ? 23.494 2.010 14.517 1.00 162.97 13 GLU D O 1
ATOM 6501 N N . ALA D 2 14 ? 24.732 3.467 15.697 1.00 146.76 14 ALA D N 1
ATOM 6502 C CA . ALA D 2 14 ? 24.027 4.652 15.240 1.00 148.38 14 ALA D CA 1
ATOM 6503 C C . ALA D 2 14 ? 25.052 5.691 14.806 1.00 152.85 14 ALA D C 1
ATOM 6504 O O . ALA D 2 14 ? 25.859 6.151 15.618 1.00 151.91 14 ALA D O 1
ATOM 6506 N N . SER D 2 15 ? 25.018 6.048 13.524 1.00 177.69 15 SER D N 1
ATOM 6507 C CA . SER D 2 15 ? 25.994 6.964 12.936 1.00 181.71 15 SER D CA 1
ATOM 6508 C C . SER D 2 15 ? 25.368 8.290 12.519 1.00 182.60 15 SER D C 1
ATOM 6509 O O . SER D 2 15 ? 24.745 8.380 11.461 1.00 184.90 15 SER D O 1
ATOM 6512 N N . HIS D 2 16 ? 25.542 9.309 13.357 1.00 174.06 16 HIS D N 1
ATOM 6513 C CA . HIS D 2 16 ? 25.134 10.678 13.039 1.00 174.32 16 HIS D CA 1
ATOM 6514 C C . HIS D 2 16 ? 23.634 10.833 12.775 1.00 172.26 16 HIS D C 1
ATOM 6515 O O . HIS D 2 16 ? 23.231 11.455 11.793 1.00 174.00 16 HIS D O 1
ATOM 6522 N N . LEU D 2 17 ? 22.815 10.273 13.658 1.00 169.10 17 LEU D N 1
ATOM 6523 C CA . LEU D 2 17 ? 21.363 10.384 13.552 1.00 166.23 17 LEU D CA 1
ATOM 6524 C C . LEU D 2 17 ? 20.916 11.838 13.618 1.00 163.77 17 LEU D C 1
ATOM 6525 O O . LEU D 2 17 ? 21.294 12.554 14.534 1.00 161.39 17 LEU D O 1
ATOM 6530 N N . HIS D 2 18 ? 20.119 12.275 12.648 1.00 138.28 18 HIS D N 1
ATOM 6531 C CA . HIS D 2 18 ? 19.465 13.579 12.726 1.00 134.45 18 HIS D CA 1
ATOM 6532 C C . HIS D 2 18 ? 17.963 13.398 12.549 1.00 129.71 18 HIS D C 1
ATOM 6533 O O . HIS D 2 18 ? 17.528 12.602 11.721 1.00 131.30 18 HIS D O 1
ATOM 6540 N N . TYR D 2 19 ? 17.171 14.131 13.325 1.00 162.56 19 TYR D N 1
ATOM 6541 C CA . TYR D 2 19 ? 15.723 14.150 13.130 1.00 157.29 19 TYR D CA 1
ATOM 6542 C C . TYR D 2 19 ? 15.154 15.549 13.333 1.00 153.56 19 TYR D C 1
ATOM 6543 O O . TYR D 2 19 ? 15.205 16.106 14.439 1.00 150.46 19 TYR D O 1
ATOM 6552 N N . HIS D 2 20 ? 14.618 16.101 12.246 1.00 168.68 20 HIS D N 1
ATOM 6553 C CA . HIS D 2 20 ? 14.055 17.444 12.229 1.00 166.15 20 HIS D CA 1
ATOM 6554 C C . HIS D 2 20 ? 12.537 17.385 12.144 1.00 160.99 20 HIS D C 1
ATOM 6555 O O . HIS D 2 20 ? 11.979 16.527 11.460 1.00 160.99 20 HIS D O 1
ATOM 6562 N N . VAL D 2 21 ? 11.874 18.304 12.837 1.00 180.42 21 VAL D N 1
ATOM 6563 C CA . VAL D 2 21 ? 10.450 18.541 12.629 1.00 176.37 21 VAL D CA 1
ATOM 6564 C C . VAL D 2 21 ? 10.258 19.991 12.208 1.00 177.59 21 VAL D C 1
ATOM 6565 O O . VAL D 2 21 ? 10.278 20.893 13.048 1.00 175.79 21 VAL D O 1
ATOM 6569 N N . GLN D 2 22 ? 10.091 20.199 10.902 1.00 154.45 22 GLN D N 1
ATOM 6570 C CA . GLN D 2 22 ? 9.961 21.533 10.311 1.00 156.42 22 GLN D CA 1
ATOM 6571 C C . GLN D 2 22 ? 11.223 22.372 10.519 1.00 160.17 22 GLN D C 1
ATOM 6572 O O . GLN D 2 22 ? 11.176 23.439 11.135 1.00 159.13 22 GLN D O 1
ATOM 6578 N N . GLN D 2 23 ? 12.347 21.862 10.013 1.00 171.09 23 GLN D N 1
ATOM 6579 C CA . GLN D 2 23 ? 13.653 22.531 10.076 1.00 175.19 23 GLN D CA 1
ATOM 6580 C C . GLN D 2 23 ? 14.227 22.657 11.499 1.00 173.25 23 GLN D C 1
ATOM 6581 O O . GLN D 2 23 ? 15.358 23.112 11.682 1.00 176.52 23 GLN D O 1
ATOM 6587 N N . GLN D 2 24 ? 13.453 22.238 12.499 1.00 192.80 24 GLN D N 1
ATOM 6588 C CA . GLN D 2 24 ? 13.896 22.287 13.893 1.00 190.72 24 GLN D CA 1
ATOM 6589 C C . GLN D 2 24 ? 14.497 20.958 14.351 1.00 191.08 24 GLN D C 1
ATOM 6590 O O . GLN D 2 24 ? 13.772 20.010 14.656 1.00 187.54 24 GLN D O 1
ATOM 6596 N N . ALA D 2 25 ? 15.826 20.907 14.400 1.00 177.27 25 ALA D N 1
ATOM 6597 C CA . ALA D 2 25 ? 16.553 19.690 14.753 1.00 178.83 25 ALA D CA 1
ATOM 6598 C C . ALA D 2 25 ? 16.229 19.194 16.161 1.00 173.98 25 ALA D C 1
ATOM 6599 O O . ALA D 2 25 ? 16.906 19.547 17.128 1.00 173.85 25 ALA D O 1
ATOM 6601 N N . LEU D 2 26 ? 15.192 18.369 16.265 1.00 111.95 26 LEU D N 1
ATOM 6602 C CA . LEU D 2 26 ? 14.796 17.795 17.544 1.00 107.60 26 LEU D CA 1
ATOM 6603 C C . LEU D 2 26 ? 15.879 16.837 18.038 1.00 106.94 26 LEU D C 1
ATOM 6604 O O . LEU D 2 26 ? 16.195 16.795 19.230 1.00 104.69 26 LEU D O 1
ATOM 6609 N N . ILE D 2 27 ? 16.450 16.072 17.113 1.00 134.59 27 ILE D N 1
ATOM 6610 C CA . ILE D 2 27 ? 17.650 15.299 17.417 1.00 138.63 27 ILE D CA 1
ATOM 6611 C C . ILE D 2 27 ? 18.779 15.750 16.498 1.00 145.25 27 ILE D C 1
ATOM 6612 O O . ILE D 2 27 ? 18.763 15.485 15.297 1.00 148.93 27 ILE D O 1
ATOM 6617 N N . ASN D 2 28 ? 19.749 16.459 17.066 1.00 165.91 28 ASN D N 1
ATOM 6618 C CA . ASN D 2 28 ? 20.905 16.911 16.304 1.00 171.77 28 ASN D CA 1
ATOM 6619 C C . ASN D 2 28 ? 21.850 15.737 16.090 1.00 175.80 28 ASN D C 1
ATOM 6620 O O . ASN D 2 28 ? 21.420 14.593 16.122 1.00 175.18 28 ASN D O 1
ATOM 6625 N N . ASP D 2 29 ? 23.133 16.008 15.891 1.00 156.28 29 ASP D N 1
ATOM 6626 C CA . ASP D 2 29 ? 24.086 14.939 15.601 1.00 160.15 29 ASP D CA 1
ATOM 6627 C C . ASP D 2 29 ? 24.297 13.978 16.776 1.00 157.79 29 ASP D C 1
ATOM 6628 O O . ASP D 2 29 ? 24.926 14.334 17.772 1.00 156.31 29 ASP D O 1
ATOM 6633 N N . VAL D 2 30 ? 23.779 12.758 16.653 1.00 164.02 30 VAL D N 1
ATOM 6634 C CA . VAL D 2 30 ? 23.937 11.757 17.708 1.00 161.41 30 VAL D CA 1
ATOM 6635 C C . VAL D 2 30 ? 24.490 10.437 17.183 1.00 164.19 30 VAL D C 1
ATOM 6636 O O . VAL D 2 30 ? 23.900 9.810 16.302 1.00 165.82 30 VAL D O 1
ATOM 6640 N N . SER D 2 31 ? 25.627 10.023 17.734 1.00 145.81 31 SER D N 1
ATOM 6641 C CA . SER D 2 31 ? 26.233 8.741 17.390 1.00 147.55 31 SER D CA 1
ATOM 6642 C C . SER D 2 31 ? 26.377 7.879 18.633 1.00 142.76 31 SER D C 1
ATOM 6643 O O . SER D 2 31 ? 26.809 8.363 19.679 1.00 140.18 31 SER D O 1
ATOM 6646 N N . LEU D 2 32 ? 26.021 6.603 18.523 1.00 127.01 32 LEU D N 1
ATOM 6647 C CA . LEU D 2 32 ? 26.122 5.713 19.678 1.00 121.44 32 LEU D CA 1
ATOM 6648 C C . LEU D 2 32 ? 26.191 4.248 19.298 1.00 120.76 32 LEU D C 1
ATOM 6649 O O . LEU D 2 32 ? 26.160 3.903 18.125 1.00 124.84 32 LEU D O 1
ATOM 6654 N N . HIS D 2 33 ? 26.287 3.390 20.305 1.00 153.13 33 HIS D N 1
ATOM 6655 C CA . HIS D 2 33 ? 26.213 1.956 20.083 1.00 151.53 33 HIS D CA 1
ATOM 6656 C C . HIS D 2 33 ? 25.788 1.215 21.346 1.00 144.68 33 HIS D C 1
ATOM 6657 O O . HIS D 2 33 ? 26.278 1.491 22.440 1.00 142.02 33 HIS D O 1
ATOM 6664 N N . ILE D 2 34 ? 24.858 0.283 21.190 1.00 112.36 34 ILE D N 1
ATOM 6665 C CA . ILE D 2 34 ? 24.449 -0.566 22.298 1.00 105.89 34 ILE D CA 1
ATOM 6666 C C . ILE D 2 34 ? 24.850 -1.997 21.980 1.00 106.08 34 ILE D C 1
ATOM 6667 O O . ILE D 2 34 ? 24.484 -2.541 20.935 1.00 108.67 34 ILE D O 1
ATOM 6672 N N . ALA D 2 35 ? 25.615 -2.599 22.882 1.00 136.33 35 ALA D N 1
ATOM 6673 C CA . ALA D 2 35 ? 26.163 -3.926 22.650 1.00 137.05 35 ALA D CA 1
ATOM 6674 C C . ALA D 2 35 ? 25.376 -4.995 23.389 1.00 131.44 35 ALA D C 1
ATOM 6675 O O . ALA D 2 35 ? 24.745 -4.721 24.408 1.00 126.37 35 ALA D O 1
ATOM 6677 N N . SER D 2 36 ? 25.416 -6.214 22.860 1.00 104.21 36 SER D N 1
ATOM 6678 C CA . SER D 2 36 ? 24.742 -7.350 23.475 1.00 99.48 36 SER D CA 1
ATOM 6679 C C . SER D 2 36 ? 25.259 -7.547 24.898 1.00 95.11 36 SER D C 1
ATOM 6680 O O . SER D 2 36 ? 26.448 -7.391 25.156 1.00 97.10 36 SER D O 1
ATOM 6683 N N . GLY D 2 37 ? 24.362 -7.873 25.822 1.00 121.95 37 GLY D N 1
ATOM 6684 C CA . GLY D 2 37 ? 24.749 -8.087 27.205 1.00 117.99 37 GLY D CA 1
ATOM 6685 C C . GLY D 2 37 ? 25.215 -6.814 27.879 1.00 117.82 37 GLY D C 1
ATOM 6686 O O . GLY D 2 37 ? 26.190 -6.816 28.621 1.00 117.91 37 GLY D O 1
ATOM 6687 N N . GLU D 2 38 ? 24.496 -5.726 27.634 1.00 115.79 38 GLU D N 1
ATOM 6688 C CA . GLU D 2 38 ? 24.840 -4.424 28.186 1.00 116.29 38 GLU D CA 1
ATOM 6689 C C . GLU D 2 38 ? 23.560 -3.642 28.466 1.00 113.05 38 GLU D C 1
ATOM 6690 O O . GLU D 2 38 ? 22.631 -3.662 27.665 1.00 112.87 38 GLU D O 1
ATOM 6696 N N . MET D 2 39 ? 23.501 -2.961 29.604 1.00 82.21 39 MET D N 1
ATOM 6697 C CA . MET D 2 39 ? 22.308 -2.194 29.944 1.00 79.58 39 MET D CA 1
ATOM 6698 C C . MET D 2 39 ? 22.538 -0.679 29.883 1.00 82.24 39 MET D C 1
ATOM 6699 O O . MET D 2 39 ? 23.012 -0.062 30.838 1.00 82.24 39 MET D O 1
ATOM 6704 N N . VAL D 2 40 ? 22.183 -0.090 28.749 1.00 100.12 40 VAL D N 1
ATOM 6705 C CA . VAL D 2 40 ? 22.403 1.328 28.498 1.00 104.14 40 VAL D CA 1
ATOM 6706 C C . VAL D 2 40 ? 21.208 2.185 28.940 1.00 101.42 40 VAL D C 1
ATOM 6707 O O . VAL D 2 40 ? 20.066 1.725 28.925 1.00 97.29 40 VAL D O 1
ATOM 6711 N N . ALA D 2 41 ? 21.474 3.424 29.348 1.00 108.28 41 ALA D N 1
ATOM 6712 C CA . ALA D 2 41 ? 20.414 4.325 29.788 1.00 106.47 41 ALA D CA 1
ATOM 6713 C C . ALA D 2 41 ? 20.480 5.697 29.112 1.00 111.89 41 ALA D C 1
ATOM 6714 O O . ALA D 2 41 ? 21.471 6.414 29.242 1.00 116.25 41 ALA D O 1
ATOM 6716 N N . ILE D 2 42 ? 19.423 6.059 28.392 1.00 104.41 42 ILE D N 1
ATOM 6717 C CA . ILE D 2 42 ? 19.280 7.415 27.876 1.00 108.73 42 ILE D CA 1
ATOM 6718 C C . ILE D 2 42 ? 18.680 8.269 28.979 1.00 105.25 42 ILE D C 1
ATOM 6719 O O . ILE D 2 42 ? 17.607 7.956 29.486 1.00 98.67 42 ILE D O 1
ATOM 6724 N N . ILE D 2 43 ? 19.363 9.339 29.365 1.00 91.84 43 ILE D N 1
ATOM 6725 C CA . ILE D 2 43 ? 18.780 10.288 30.310 1.00 87.95 43 ILE D CA 1
ATOM 6726 C C . ILE D 2 43 ? 18.824 11.697 29.742 1.00 89.80 43 ILE D C 1
ATOM 6727 O O . ILE D 2 43 ? 19.208 11.901 28.592 1.00 93.92 43 ILE D O 1
ATOM 6732 N N . GLY D 2 44 ? 18.424 12.668 30.551 1.00 139.31 44 GLY D N 1
ATOM 6733 C CA . GLY D 2 44 ? 18.353 14.043 30.101 1.00 140.49 44 GLY D CA 1
ATOM 6734 C C . GLY D 2 44 ? 17.111 14.706 30.655 1.00 135.68 44 GLY D C 1
ATOM 6735 O O . GLY D 2 44 ? 16.249 14.037 31.222 1.00 131.49 44 GLY D O 1
ATOM 6736 N N . PRO D 2 45 ? 17.017 16.033 30.498 1.00 108.52 45 PRO D N 1
ATOM 6737 C CA . PRO D 2 45 ? 15.873 16.827 30.955 1.00 104.79 45 PRO D CA 1
ATOM 6738 C C . PRO D 2 45 ? 14.781 16.838 29.893 1.00 103.24 45 PRO D C 1
ATOM 6739 O O . PRO D 2 45 ? 15.003 16.325 28.799 1.00 105.43 45 PRO D O 1
ATOM 6743 N N . ASN D 2 46 ? 13.622 17.407 30.205 1.00 157.20 46 ASN D N 1
ATOM 6744 C CA . ASN D 2 46 ? 12.526 17.464 29.240 1.00 155.61 46 ASN D CA 1
ATOM 6745 C C . ASN D 2 46 ? 12.892 18.242 27.976 1.00 159.50 46 ASN D C 1
ATOM 6746 O O . ASN D 2 46 ? 13.583 19.262 28.040 1.00 162.62 46 ASN D O 1
ATOM 6751 N N . GLY D 2 47 ? 12.428 17.753 26.829 1.00 149.20 47 GLY D N 1
ATOM 6752 C CA . GLY D 2 47 ? 12.635 18.441 25.566 1.00 152.99 47 GLY D CA 1
ATOM 6753 C C . GLY D 2 47 ? 13.907 18.029 24.851 1.00 158.12 47 GLY D C 1
ATOM 6754 O O . GLY D 2 47 ? 14.137 18.417 23.704 1.00 161.66 47 GLY D O 1
ATOM 6755 N N . ALA D 2 48 ? 14.732 17.238 25.529 1.00 166.49 48 ALA D N 1
ATOM 6756 C CA . ALA D 2 48 ? 16.004 16.793 24.967 1.00 171.99 48 ALA D CA 1
ATOM 6757 C C . ALA D 2 48 ? 15.792 15.890 23.757 1.00 173.95 48 ALA D C 1
ATOM 6758 O O . ALA D 2 48 ? 16.642 15.824 22.867 1.00 179.62 48 ALA D O 1
ATOM 6760 N N . GLY D 2 49 ? 14.656 15.197 23.737 1.00 127.67 49 GLY D N 1
ATOM 6761 C CA . GLY D 2 49 ? 14.283 14.357 22.613 1.00 128.99 49 GLY D CA 1
ATOM 6762 C C . GLY D 2 49 ? 14.685 12.911 22.807 1.00 129.48 49 GLY D C 1
ATOM 6763 O O . GLY D 2 49 ? 15.015 12.217 21.846 1.00 133.63 49 GLY D O 1
ATOM 6764 N N . LYS D 2 50 ? 14.660 12.459 24.056 1.00 111.18 50 LYS D N 1
ATOM 6765 C CA . LYS D 2 50 ? 15.019 11.083 24.380 1.00 110.96 50 LYS D CA 1
ATOM 6766 C C . LYS D 2 50 ? 14.121 10.085 23.657 1.00 108.55 50 LYS D C 1
ATOM 6767 O O . LYS D 2 50 ? 14.604 9.117 23.072 1.00 111.83 50 LYS D O 1
ATOM 6773 N N . SER D 2 51 ? 12.815 10.329 23.696 1.00 133.44 51 SER D N 1
ATOM 6774 C CA . SER D 2 51 ? 11.860 9.472 23.007 1.00 130.94 51 SER D CA 1
ATOM 6775 C C . SER D 2 51 ? 12.124 9.433 21.510 1.00 136.47 51 SER D C 1
ATOM 6776 O O . SER D 2 51 ? 11.984 8.391 20.874 1.00 137.17 51 SER D O 1
ATOM 6779 N N . THR D 2 52 ? 12.511 10.573 20.952 1.00 101.19 52 THR D N 1
ATOM 6780 C CA . THR D 2 52 ? 12.827 10.656 19.533 1.00 107.19 52 THR D CA 1
ATOM 6781 C C . THR D 2 52 ? 14.071 9.826 19.183 1.00 113.81 52 THR D C 1
ATOM 6782 O O . THR D 2 52 ? 14.132 9.185 18.129 1.00 117.74 52 THR D O 1
ATOM 6786 N N . LEU D 2 53 ? 15.055 9.827 20.077 1.00 89.40 53 LEU D N 1
ATOM 6787 C CA . LEU D 2 53 ? 16.258 9.024 19.889 1.00 95.67 53 LEU D CA 1
ATOM 6788 C C . LEU D 2 53 ? 15.944 7.536 19.997 1.00 92.58 53 LEU D C 1
ATOM 6789 O O . LEU D 2 53 ? 16.414 6.736 19.187 1.00 97.17 53 LEU D O 1
ATOM 6794 N N . LEU D 2 54 ? 15.151 7.176 21.003 1.00 120.03 54 LEU D N 1
ATOM 6795 C CA . LEU D 2 54 ? 14.696 5.805 21.188 1.00 115.56 54 LEU D CA 1
ATOM 6796 C C . LEU D 2 54 ? 14.014 5.323 19.921 1.00 116.81 54 LEU D C 1
ATOM 6797 O O . LEU D 2 54 ? 14.325 4.253 19.402 1.00 119.11 54 LEU D O 1
ATOM 6802 N N . ARG D 2 55 ? 13.092 6.140 19.421 1.00 135.64 55 ARG D N 1
ATOM 6803 C CA . ARG D 2 55 ? 12.337 5.823 18.213 1.00 136.78 55 ARG D CA 1
ATOM 6804 C C . ARG D 2 55 ? 13.182 5.911 16.947 1.00 145.79 55 ARG D C 1
ATOM 6805 O O . ARG D 2 55 ? 12.749 5.499 15.874 1.00 147.98 55 ARG D O 1
ATOM 6813 N N . LEU D 2 56 ? 14.384 6.457 17.070 1.00 139.40 56 LEU D N 1
ATOM 6814 C CA . LEU D 2 56 ? 15.318 6.446 15.956 1.00 148.67 56 LEU D CA 1
ATOM 6815 C C . LEU D 2 56 ? 16.114 5.143 15.934 1.00 150.67 56 LEU D C 1
ATOM 6816 O O . LEU D 2 56 ? 16.322 4.545 14.875 1.00 155.10 56 LEU D O 1
ATOM 6821 N N . LEU D 2 57 ? 16.545 4.704 17.114 1.00 135.42 57 LEU D N 1
ATOM 6822 C CA . LEU D 2 57 ? 17.316 3.473 17.258 1.00 135.75 57 LEU D CA 1
ATOM 6823 C C . LEU D 2 57 ? 16.449 2.250 17.006 1.00 131.73 57 LEU D C 1
ATOM 6824 O O . LEU D 2 57 ? 16.950 1.175 16.675 1.00 133.99 57 LEU D O 1
ATOM 6829 N N . THR D 2 58 ? 15.143 2.426 17.165 1.00 128.25 58 THR D N 1
ATOM 6830 C CA . THR D 2 58 ? 14.201 1.323 17.085 1.00 123.76 58 THR D CA 1
ATOM 6831 C C . THR D 2 58 ? 13.669 1.106 15.665 1.00 127.57 58 THR D C 1
ATOM 6832 O O . THR D 2 58 ? 12.933 0.152 15.408 1.00 125.25 58 THR D O 1
ATOM 6836 N N . GLY D 2 59 ? 14.033 2.001 14.751 1.00 106.41 59 GLY D N 1
ATOM 6837 C CA . GLY D 2 59 ? 13.667 1.856 13.352 1.00 110.53 59 GLY D CA 1
ATOM 6838 C C . GLY D 2 59 ? 12.299 2.399 12.981 1.00 106.57 59 GLY D C 1
ATOM 6839 O O . GLY D 2 59 ? 11.897 2.338 11.818 1.00 109.28 59 GLY D O 1
ATOM 6840 N N . TYR D 2 60 ? 11.586 2.933 13.967 1.00 109.41 60 TYR D N 1
ATOM 6841 C CA . TYR D 2 60 ? 10.246 3.476 13.753 1.00 104.76 60 TYR D CA 1
ATOM 6842 C C . TYR D 2 60 ? 10.295 4.811 13.016 1.00 108.24 60 TYR D C 1
ATOM 6843 O O . TYR D 2 60 ? 9.530 5.042 12.080 1.00 108.50 60 TYR D O 1
ATOM 6852 N N . LEU D 2 61 ? 11.195 5.688 13.447 1.00 120.19 61 LEU D N 1
ATOM 6853 C CA . LEU D 2 61 ? 11.365 6.987 12.811 1.00 123.54 61 LEU D CA 1
ATOM 6854 C C . LEU D 2 61 ? 12.578 6.986 11.887 1.00 132.76 61 LEU D C 1
ATOM 6855 O O . LEU D 2 61 ? 13.679 6.611 12.294 1.00 137.13 61 LEU D O 1
ATOM 6860 N N . SER D 2 62 ? 12.374 7.415 10.646 1.00 136.18 62 SER D N 1
ATOM 6861 C CA . SER D 2 62 ? 13.457 7.480 9.674 1.00 144.85 62 SER D CA 1
ATOM 6862 C C . SER D 2 62 ? 14.439 8.595 10.026 1.00 148.27 62 SER D C 1
ATOM 6863 O O . SER D 2 62 ? 14.031 9.714 10.342 1.00 144.32 62 SER D O 1
ATOM 6866 N N . PRO D 2 63 ? 15.743 8.292 9.979 1.00 153.30 63 PRO D N 1
ATOM 6867 C CA . PRO D 2 63 ? 16.747 9.344 10.163 1.00 156.21 63 PRO D CA 1
ATOM 6868 C C . PRO D 2 63 ? 16.767 10.307 8.976 1.00 158.21 63 PRO D C 1
ATOM 6869 O O . PRO D 2 63 ? 16.331 9.942 7.884 1.00 160.02 63 PRO D O 1
ATOM 6873 N N . SER D 2 64 ? 17.258 11.524 9.193 1.00 158.61 64 SER D N 1
ATOM 6874 C CA . SER D 2 64 ? 17.340 12.518 8.127 1.00 160.49 64 SER D CA 1
ATOM 6875 C C . SER D 2 64 ? 18.571 12.284 7.264 1.00 168.59 64 SER D C 1
ATOM 6876 O O . SER D 2 64 ? 18.462 12.004 6.071 1.00 172.29 64 SER D O 1
ATOM 6879 N N . HIS D 2 65 ? 19.742 12.397 7.881 1.00 212.98 65 HIS D N 1
ATOM 6880 C CA . HIS D 2 65 ? 21.000 12.268 7.160 1.00 219.66 65 HIS D CA 1
ATOM 6881 C C . HIS D 2 65 ? 21.755 11.012 7.588 1.00 222.31 65 HIS D C 1
ATOM 6882 O O . HIS D 2 65 ? 22.402 10.358 6.770 1.00 227.56 65 HIS D O 1
ATOM 6889 N N . GLY D 2 66 ? 21.659 10.673 8.869 1.00 132.45 66 GLY D N 1
ATOM 6890 C CA . GLY D 2 66 ? 22.430 9.574 9.422 1.00 132.91 66 GLY D CA 1
ATOM 6891 C C . GLY D 2 66 ? 21.912 8.191 9.081 1.00 133.74 66 GLY D C 1
ATOM 6892 O O . GLY D 2 66 ? 20.872 8.039 8.443 1.00 133.52 66 GLY D O 1
ATOM 6893 N N . GLU D 2 67 ? 22.654 7.175 9.511 1.00 184.11 67 GLU D N 1
ATOM 6894 C CA . GLU D 2 67 ? 22.262 5.786 9.310 1.00 183.70 67 GLU D CA 1
ATOM 6895 C C . GLU D 2 67 ? 22.190 5.081 10.661 1.00 177.34 67 GLU D C 1
ATOM 6896 O O . GLU D 2 67 ? 22.739 5.569 11.645 1.00 175.17 67 GLU D O 1
ATOM 6902 N N . CYS D 2 68 ? 21.521 3.932 10.706 1.00 182.21 68 CYS D N 1
ATOM 6903 C CA . CYS D 2 68 ? 21.353 3.201 11.959 1.00 176.46 68 CYS D CA 1
ATOM 6904 C C . CYS D 2 68 ? 21.380 1.688 11.736 1.00 175.74 68 CYS D C 1
ATOM 6905 O O . CYS D 2 68 ? 20.366 1.088 11.389 1.00 173.74 68 CYS D O 1
ATOM 6908 N N . HIS D 2 69 ? 22.542 1.077 11.950 1.00 155.72 69 HIS D N 1
ATOM 6909 C CA . HIS D 2 69 ? 22.727 -0.348 11.679 1.00 155.72 69 HIS D CA 1
ATOM 6910 C C . HIS D 2 69 ? 22.450 -1.249 12.879 1.00 148.80 69 HIS D C 1
ATOM 6911 O O . HIS D 2 69 ? 22.649 -0.858 14.025 1.00 144.96 69 HIS D O 1
ATOM 6918 N N . LEU D 2 70 ? 21.991 -2.463 12.596 1.00 126.70 70 LEU D N 1
ATOM 6919 C CA . LEU D 2 70 ? 21.781 -3.476 13.623 1.00 120.70 70 LEU D CA 1
ATOM 6920 C C . LEU D 2 70 ? 22.347 -4.798 13.127 1.00 122.78 70 LEU D C 1
ATOM 6921 O O . LEU D 2 70 ? 21.928 -5.299 12.084 1.00 125.80 70 LEU D O 1
ATOM 6926 N N . LEU D 2 71 ? 23.301 -5.350 13.873 1.00 131.97 71 LEU D N 1
ATOM 6927 C CA . LEU D 2 71 ? 24.017 -6.562 13.470 1.00 134.58 71 LEU D CA 1
ATOM 6928 C C . LEU D 2 71 ? 24.692 -6.407 12.107 1.00 141.45 71 LEU D C 1
ATOM 6929 O O . LEU D 2 71 ? 24.697 -7.328 11.290 1.00 144.54 71 LEU D O 1
ATOM 6934 N N . GLY D 2 72 ? 25.256 -5.228 11.868 1.00 163.83 72 GLY D N 1
ATOM 6935 C CA . GLY D 2 72 ? 25.996 -4.968 10.649 1.00 170.07 72 GLY D CA 1
ATOM 6936 C C . GLY D 2 72 ? 25.121 -4.666 9.451 1.00 173.11 72 GLY D C 1
ATOM 6937 O O . GLY D 2 72 ? 25.629 -4.358 8.375 1.00 178.93 72 GLY D O 1
ATOM 6938 N N . GLN D 2 73 ? 23.806 -4.749 9.631 1.00 143.99 73 GLN D N 1
ATOM 6939 C CA . GLN D 2 73 ? 22.868 -4.489 8.543 1.00 146.51 73 GLN D CA 1
ATOM 6940 C C . GLN D 2 73 ? 21.967 -3.297 8.864 1.00 144.06 73 GLN D C 1
ATOM 6941 O O . GLN D 2 73 ? 21.414 -3.206 9.959 1.00 138.56 73 GLN D O 1
ATOM 6947 N N . ASN D 2 74 ? 21.830 -2.385 7.905 1.00 176.87 74 ASN D N 1
ATOM 6948 C CA . ASN D 2 74 ? 21.011 -1.189 8.077 1.00 175.17 74 ASN D CA 1
ATOM 6949 C C . ASN D 2 74 ? 19.564 -1.543 8.401 1.00 169.85 74 ASN D C 1
ATOM 6950 O O . ASN D 2 74 ? 19.040 -2.530 7.892 1.00 169.20 74 ASN D O 1
ATOM 6955 N N . LEU D 2 75 ? 18.920 -0.742 9.246 1.00 181.64 75 LEU D N 1
ATOM 6956 C CA . LEU D 2 75 ? 17.531 -1.002 9.621 1.00 175.66 75 LEU D CA 1
ATOM 6957 C C . LEU D 2 75 ? 16.585 -0.871 8.431 1.00 176.70 75 LEU D C 1
ATOM 6958 O O . LEU D 2 75 ? 15.493 -1.440 8.433 1.00 172.38 75 LEU D O 1
ATOM 6963 N N . ASN D 2 76 ? 17.011 -0.124 7.418 1.00 135.54 76 ASN D N 1
ATOM 6964 C CA . ASN D 2 76 ? 16.236 0.024 6.190 1.00 137.03 76 ASN D CA 1
ATOM 6965 C C . ASN D 2 76 ? 16.059 -1.301 5.453 1.00 137.72 76 ASN D C 1
ATOM 6966 O O . ASN D 2 76 ? 14.970 -1.618 4.972 1.00 134.96 76 ASN D O 1
ATOM 6971 N N . SER D 2 77 ? 17.141 -2.069 5.367 1.00 201.71 77 SER D N 1
ATOM 6972 C CA . SER D 2 77 ? 17.138 -3.318 4.613 1.00 203.17 77 SER D CA 1
ATOM 6973 C C . SER D 2 77 ? 16.637 -4.495 5.443 1.00 197.93 77 SER D C 1
ATOM 6974 O O . SER D 2 77 ? 16.350 -5.565 4.904 1.00 197.73 77 SER D O 1
ATOM 6977 N N . TRP D 2 78 ? 16.543 -4.296 6.754 1.00 144.68 78 TRP D N 1
ATOM 6978 C CA . TRP D 2 78 ? 15.979 -5.306 7.640 1.00 139.56 78 TRP D CA 1
ATOM 6979 C C . TRP D 2 78 ? 14.529 -5.571 7.266 1.00 135.99 78 TRP D C 1
ATOM 6980 O O . TRP D 2 78 ? 13.796 -4.650 6.913 1.00 134.86 78 TRP D O 1
ATOM 6991 N N . GLN D 2 79 ? 14.124 -6.834 7.332 1.00 134.06 79 GLN D N 1
ATOM 6992 C CA . GLN D 2 79 ? 12.747 -7.207 7.039 1.00 130.56 79 GLN D CA 1
ATOM 6993 C C . GLN D 2 79 ? 11.933 -7.286 8.329 1.00 124.06 79 GLN D C 1
ATOM 6994 O O . GLN D 2 79 ? 12.432 -7.769 9.346 1.00 122.30 79 GLN D O 1
ATOM 7000 N N . PRO D 2 80 ? 10.678 -6.799 8.285 1.00 161.82 80 PRO D N 1
ATOM 7001 C CA . PRO D 2 80 ? 9.763 -6.646 9.427 1.00 155.14 80 PRO D CA 1
ATOM 7002 C C . PRO D 2 80 ? 9.693 -7.851 10.365 1.00 152.33 80 PRO D C 1
ATOM 7003 O O . PRO D 2 80 ? 9.706 -7.672 11.581 1.00 147.44 80 PRO D O 1
ATOM 7007 N N . LYS D 2 81 ? 9.619 -9.053 9.805 1.00 152.59 81 LYS D N 1
ATOM 7008 C CA . LYS D 2 81 ? 9.542 -10.274 10.597 1.00 149.59 81 LYS D CA 1
ATOM 7009 C C . LYS D 2 81 ? 10.794 -10.461 11.457 1.00 149.83 81 LYS D C 1
ATOM 7010 O O . LYS D 2 81 ? 10.722 -10.457 12.690 1.00 145.17 81 LYS D O 1
ATOM 7016 N N . ALA D 2 82 ? 11.936 -10.628 10.791 1.00 119.88 82 ALA D N 1
ATOM 7017 C CA . ALA D 2 82 ? 13.216 -10.841 11.461 1.00 120.94 82 ALA D CA 1
ATOM 7018 C C . ALA D 2 82 ? 13.518 -9.748 12.485 1.00 117.57 82 ALA D C 1
ATOM 7019 O O . ALA D 2 82 ? 13.976 -10.030 13.596 1.00 114.84 82 ALA D O 1
ATOM 7021 N N . LEU D 2 83 ? 13.261 -8.501 12.107 1.00 112.51 83 LEU D N 1
ATOM 7022 C CA . LEU D 2 83 ? 13.447 -7.389 13.022 1.00 109.23 83 LEU D CA 1
ATOM 7023 C C . LEU D 2 83 ? 12.547 -7.576 14.234 1.00 101.72 83 LEU D C 1
ATOM 7024 O O . LEU D 2 83 ? 12.977 -7.368 15.366 1.00 98.29 83 LEU D O 1
ATOM 7029 N N . ALA D 2 84 ? 11.302 -7.980 13.995 1.00 87.42 84 ALA D N 1
ATOM 7030 C CA . ALA D 2 84 ? 10.357 -8.212 15.084 1.00 81.85 84 ALA D CA 1
ATOM 7031 C C . ALA D 2 84 ? 10.852 -9.317 16.007 1.00 80.87 84 ALA D C 1
ATOM 7032 O O . ALA D 2 84 ? 10.507 -9.345 17.187 1.00 78.81 84 ALA D O 1
ATOM 7034 N N . ARG D 2 85 ? 11.670 -10.215 15.464 1.00 124.77 85 ARG D N 1
ATOM 7035 C CA . ARG D 2 85 ? 12.293 -11.269 16.261 1.00 124.47 85 ARG D CA 1
ATOM 7036 C C . ARG D 2 85 ? 13.456 -10.745 17.088 1.00 123.81 85 ARG D C 1
ATOM 7037 O O . ARG D 2 85 ? 13.649 -11.150 18.234 1.00 120.04 85 ARG D O 1
ATOM 7045 N N . THR D 2 86 ? 14.245 -9.862 16.486 1.00 117.46 86 THR D N 1
ATOM 7046 C CA . THR D 2 86 ? 15.473 -9.379 17.104 1.00 117.92 86 THR D CA 1
ATOM 7047 C C . THR D 2 86 ? 15.236 -8.313 18.172 1.00 112.22 86 THR D C 1
ATOM 7048 O O . THR D 2 86 ? 15.782 -8.394 19.270 1.00 109.14 86 THR D O 1
ATOM 7052 N N . ARG D 2 87 ? 14.423 -7.316 17.844 1.00 120.09 87 ARG D N 1
ATOM 7053 C CA . ARG D 2 87 ? 14.222 -6.167 18.718 1.00 115.60 87 ARG D CA 1
ATOM 7054 C C . ARG D 2 87 ? 12.769 -6.016 19.159 1.00 109.54 87 ARG D C 1
ATOM 7055 O O . ARG D 2 87 ? 11.854 -6.116 18.343 1.00 110.31 87 ARG D O 1
ATOM 7063 N N . ALA D 2 88 ? 12.558 -5.774 20.448 1.00 89.95 88 ALA D N 1
ATOM 7064 C CA . ALA D 2 88 ? 11.213 -5.521 20.954 1.00 84.27 88 ALA D CA 1
ATOM 7065 C C . ALA D 2 88 ? 11.169 -4.226 21.762 1.00 81.01 88 ALA D C 1
ATOM 7066 O O . ALA D 2 88 ? 12.175 -3.812 22.335 1.00 81.85 88 ALA D O 1
ATOM 7068 N N . VAL D 2 89 ? 10.006 -3.587 21.811 1.00 96.79 89 VAL D N 1
ATOM 7069 C CA . VAL D 2 89 ? 9.879 -2.328 22.533 1.00 94.07 89 VAL D CA 1
ATOM 7070 C C . VAL D 2 89 ? 8.747 -2.367 23.540 1.00 88.06 89 VAL D C 1
ATOM 7071 O O . VAL D 2 89 ? 7.641 -2.805 23.228 1.00 86.60 89 VAL D O 1
ATOM 7075 N N . MET D 2 90 ? 9.030 -1.897 24.748 1.00 74.05 90 MET D N 1
ATOM 7076 C CA . MET D 2 90 ? 8.017 -1.799 25.784 1.00 69.97 90 MET D CA 1
ATOM 7077 C C . MET D 2 90 ? 7.663 -0.346 26.061 1.00 69.20 90 MET D C 1
ATOM 7078 O O . MET D 2 90 ? 8.529 0.454 26.395 1.00 70.27 90 MET D O 1
ATOM 7083 N N . ARG D 2 91 ? 6.392 -0.003 25.908 1.00 92.45 91 ARG D N 1
ATOM 7084 C CA . ARG D 2 91 ? 5.898 1.282 26.379 1.00 91.24 91 ARG D CA 1
ATOM 7085 C C . ARG D 2 91 ? 4.986 0.972 27.557 1.00 87.99 91 ARG D C 1
ATOM 7086 O O . ARG D 2 91 ? 4.575 -0.176 27.737 1.00 86.97 91 ARG D O 1
ATOM 7094 N N . GLN D 2 92 ? 4.677 1.969 28.375 1.00 126.30 92 GLN D N 1
ATOM 7095 C CA . GLN D 2 92 ? 3.941 1.681 29.600 1.00 124.56 92 GLN D CA 1
ATOM 7096 C C . GLN D 2 92 ? 2.516 2.232 29.602 1.00 124.14 92 GLN D C 1
ATOM 7097 O O . GLN D 2 92 ? 1.711 1.892 30.471 1.00 123.66 92 GLN D O 1
ATOM 7103 N N . TYR D 2 93 ? 2.202 3.066 28.619 1.00 114.47 93 TYR D N 1
ATOM 7104 C CA . TYR D 2 93 ? 0.823 3.472 28.418 1.00 114.38 93 TYR D CA 1
ATOM 7105 C C . TYR D 2 93 ? 0.100 2.336 27.706 1.00 114.31 93 TYR D C 1
ATOM 7106 O O . TYR D 2 93 ? 0.600 1.794 26.720 1.00 115.07 93 TYR D O 1
ATOM 7115 N N . SER D 2 94 ? -1.071 1.967 28.213 1.00 82.48 94 SER D N 1
ATOM 7116 C CA . SER D 2 94 ? -1.852 0.894 27.615 1.00 82.92 94 SER D CA 1
ATOM 7117 C C . SER D 2 94 ? -3.108 1.454 26.965 1.00 83.99 94 SER D C 1
ATOM 7118 O O . SER D 2 94 ? -3.894 2.153 27.606 1.00 84.55 94 SER D O 1
ATOM 7121 N N . GLU D 2 95 ? -3.292 1.135 25.689 1.00 155.61 95 GLU D N 1
ATOM 7122 C CA . GLU D 2 95 ? -4.379 1.703 24.907 1.00 156.88 95 GLU D CA 1
ATOM 7123 C C . GLU D 2 95 ? -5.385 0.631 24.481 1.00 158.09 95 GLU D C 1
ATOM 7124 O O . GLU D 2 95 ? -5.748 0.542 23.306 1.00 159.38 95 GLU D O 1
ATOM 7130 N N . LEU D 2 96 ? -5.833 -0.182 25.435 1.00 101.99 96 LEU D N 1
ATOM 7131 C CA . LEU D 2 96 ? -6.818 -1.220 25.139 1.00 103.50 96 LEU D CA 1
ATOM 7132 C C . LEU D 2 96 ? -8.224 -0.819 25.558 1.00 104.97 96 LEU D C 1
ATOM 7133 O O . LEU D 2 96 ? -8.498 -0.645 26.748 1.00 105.47 96 LEU D O 1
ATOM 7138 N N . ALA D 2 97 ? -9.118 -0.692 24.582 1.00 71.68 97 ALA D N 1
ATOM 7139 C CA . ALA D 2 97 ? -10.500 -0.338 24.871 1.00 73.23 97 ALA D CA 1
ATOM 7140 C C . ALA D 2 97 ? -11.426 -1.541 24.753 1.00 73.45 97 ALA D C 1
ATOM 7141 O O . ALA D 2 97 ? -12.650 -1.393 24.796 1.00 75.07 97 ALA D O 1
ATOM 7143 N N . PHE D 2 98 ? -10.840 -2.727 24.605 1.00 84.52 98 PHE D N 1
ATOM 7144 C CA . PHE D 2 98 ? -11.605 -3.960 24.446 1.00 86.34 98 PHE D CA 1
ATOM 7145 C C . PHE D 2 98 ? -11.084 -5.066 25.367 1.00 86.25 98 PHE D C 1
ATOM 7146 O O . PHE D 2 98 ? -9.880 -5.184 25.577 1.00 84.29 98 PHE D O 1
ATOM 7154 N N . PRO D 2 99 ? -11.994 -5.889 25.911 1.00 74.76 99 PRO D N 1
ATOM 7155 C CA . PRO D 2 99 ? -11.679 -6.939 26.884 1.00 74.94 99 PRO D CA 1
ATOM 7156 C C . PRO D 2 99 ? -10.756 -8.049 26.374 1.00 74.33 99 PRO D C 1
ATOM 7157 O O . PRO D 2 99 ? -11.229 -9.154 26.124 1.00 75.82 99 PRO D O 1
ATOM 7161 N N . PHE D 2 100 ? -9.465 -7.782 26.236 1.00 68.42 100 PHE D N 1
ATOM 7162 C CA . PHE D 2 100 ? -8.522 -8.861 26.007 1.00 67.98 100 PHE D CA 1
ATOM 7163 C C . PHE D 2 100 ? -8.012 -9.406 27.346 1.00 67.13 100 PHE D C 1
ATOM 7164 O O . PHE D 2 100 ? -7.657 -8.635 28.249 1.00 66.29 100 PHE D O 1
ATOM 7172 N N . SER D 2 101 ? -7.976 -10.729 27.486 1.00 67.65 101 SER D N 1
ATOM 7173 C CA . SER D 2 101 ? -7.423 -11.339 28.689 1.00 67.29 101 SER D CA 1
ATOM 7174 C C . SER D 2 101 ? -5.914 -11.175 28.659 1.00 66.39 101 SER D C 1
ATOM 7175 O O . SER D 2 101 ? -5.321 -11.113 27.582 1.00 66.42 101 SER D O 1
ATOM 7178 N N . VAL D 2 102 ? -5.300 -11.098 29.836 1.00 65.82 102 VAL D N 1
ATOM 7179 C CA . VAL D 2 102 ? -3.856 -10.920 29.939 1.00 65.16 102 VAL D CA 1
ATOM 7180 C C . VAL D 2 102 ? -3.090 -11.922 29.062 1.00 65.91 102 VAL D C 1
ATOM 7181 O O . VAL D 2 102 ? -2.130 -11.558 28.372 1.00 65.62 102 VAL D O 1
ATOM 7185 N N . SER D 2 103 ? 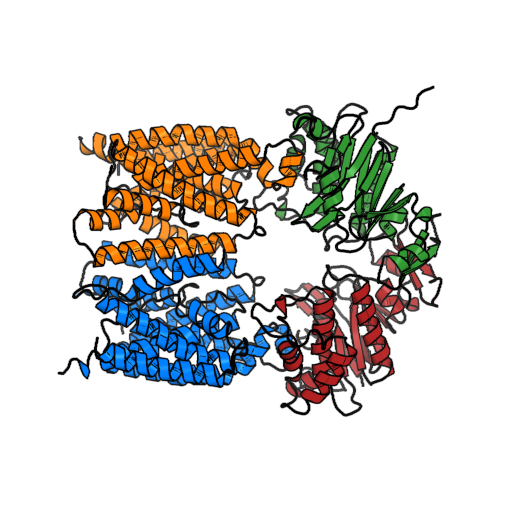-3.537 -13.178 29.081 1.00 67.15 103 SER D N 1
ATOM 7186 C CA . SER D 2 103 ? -2.955 -14.216 28.243 1.00 68.32 103 SER D CA 1
ATOM 7187 C C . SER D 2 103 ? -3.005 -13.836 26.769 1.00 68.38 103 SER D C 1
ATOM 7188 O O . SER D 2 103 ? -2.013 -13.968 26.063 1.00 68.73 103 SER D O 1
ATOM 7191 N N . GLU D 2 104 ? -4.160 -13.358 26.311 1.00 80.08 104 GLU D N 1
ATOM 7192 C CA . GLU D 2 104 ? -4.307 -12.940 24.923 1.00 80.65 104 GLU D CA 1
ATOM 7193 C C . GLU D 2 104 ? -3.325 -11.824 24.608 1.00 78.50 104 GLU D C 1
ATOM 7194 O O . GLU D 2 104 ? -2.702 -11.821 23.542 1.00 79.87 104 GLU D O 1
ATOM 7200 N N . VAL D 2 105 ? -3.186 -10.887 25.547 1.00 85.15 105 VAL D N 1
ATOM 7201 C CA . VAL D 2 105 ? -2.333 -9.710 25.368 1.00 82.95 105 VAL D CA 1
ATOM 7202 C C . VAL D 2 105 ? -0.853 -10.084 25.263 1.00 83.28 105 VAL D C 1
ATOM 7203 O O . VAL D 2 105 ? -0.114 -9.511 24.458 1.00 83.76 105 VAL D O 1
ATOM 7207 N N . ILE D 2 106 ? -0.426 -11.048 26.075 1.00 76.99 106 ILE D N 1
ATOM 7208 C CA . ILE D 2 106 ? 0.959 -11.496 26.058 1.00 77.56 106 ILE D CA 1
ATOM 7209 C C . ILE D 2 106 ? 1.232 -12.360 24.828 1.00 81.88 106 ILE D C 1
ATOM 7210 O O . ILE D 2 106 ? 2.270 -12.226 24.172 1.00 83.41 106 ILE D O 1
ATOM 7215 N N . GLN D 2 107 ? 0.276 -13.235 24.525 1.00 71.68 107 GLN D N 1
ATOM 7216 C CA . GLN D 2 107 ? 0.326 -14.139 23.377 1.00 75.94 107 GLN D CA 1
ATOM 7217 C C . GLN D 2 107 ? 0.430 -13.328 22.099 1.00 76.78 107 GLN D C 1
ATOM 7218 O O . GLN D 2 107 ? 1.034 -13.752 21.110 1.00 80.39 107 GLN D O 1
ATOM 7224 N N . MET D 2 108 ? -0.160 -12.141 22.146 1.00 75.83 108 MET D N 1
ATOM 7225 C CA . MET D 2 108 ? -0.077 -11.178 21.062 1.00 76.36 108 MET D CA 1
ATOM 7226 C C . MET D 2 108 ? 1.397 -10.825 20.795 1.00 77.59 108 MET D C 1
ATOM 7227 O O . MET D 2 108 ? 1.766 -10.403 19.695 1.00 80.08 108 MET D O 1
ATOM 7232 N N . GLY D 2 109 ? 2.238 -11.021 21.808 1.00 86.19 109 GLY D N 1
ATOM 7233 C CA . GLY D 2 109 ? 3.659 -10.775 21.670 1.00 87.56 109 GLY D CA 1
ATOM 7234 C C . GLY D 2 109 ? 4.340 -11.816 20.804 1.00 92.91 109 GLY D C 1
ATOM 7235 O O . GLY D 2 109 ? 5.410 -11.571 20.249 1.00 95.68 109 GLY D O 1
ATOM 7236 N N . ARG D 2 110 ? 3.712 -12.981 20.679 1.00 98.76 110 ARG D N 1
ATOM 7237 C CA . ARG D 2 110 ? 4.295 -14.084 19.920 1.00 104.13 110 ARG D CA 1
ATOM 7238 C C . ARG D 2 110 ? 4.085 -13.937 18.413 1.00 107.45 110 ARG D C 1
ATOM 7239 O O . ARG D 2 110 ? 4.431 -14.828 17.641 1.00 111.72 110 ARG D O 1
ATOM 7247 N N . ALA D 2 111 ? 3.534 -12.794 18.013 1.00 75.92 111 ALA D N 1
ATOM 7248 C CA . ALA D 2 111 ? 3.248 -12.473 16.607 1.00 77.92 111 ALA D CA 1
ATOM 7249 C C . ALA D 2 111 ? 4.308 -12.861 15.562 1.00 82.47 111 ALA D C 1
ATOM 7250 O O . ALA D 2 111 ? 3.965 -13.471 14.550 1.00 85.27 111 ALA D O 1
ATOM 7252 N N . PRO D 2 112 ? 5.593 -12.513 15.790 1.00 102.30 112 PRO D N 1
ATOM 7253 C CA . PRO D 2 112 ? 6.551 -12.766 14.707 1.00 108.01 112 PRO D CA 1
ATOM 7254 C C . PRO D 2 112 ? 6.864 -14.246 14.530 1.00 111.09 112 PRO D C 1
ATOM 7255 O O . PRO D 2 112 ? 7.436 -14.631 13.513 1.00 115.71 112 PRO D O 1
ATOM 7259 N N . TYR D 2 113 ? 6.498 -15.062 15.512 1.00 138.67 113 TYR D N 1
ATOM 7260 C CA . TYR D 2 113 ? 6.816 -16.484 15.471 1.00 141.32 113 TYR D CA 1
ATOM 7261 C C . TYR D 2 113 ? 5.568 -17.273 15.106 1.00 140.67 113 TYR D C 1
ATOM 7262 O O . TYR D 2 113 ? 4.593 -17.281 15.858 1.00 137.02 113 TYR D O 1
ATOM 7271 N N . GLY D 2 114 ? 5.604 -17.938 13.954 1.00 132.07 114 GLY D N 1
ATOM 7272 C CA . GLY D 2 114 ? 4.431 -18.592 13.396 1.00 131.94 114 GLY D CA 1
ATOM 7273 C C . GLY D 2 114 ? 3.772 -19.651 14.262 1.00 129.79 114 GLY D C 1
ATOM 7274 O O . GLY D 2 114 ? 3.601 -20.788 13.830 1.00 131.65 114 GLY D O 1
ATOM 7275 N N . GLY D 2 115 ? 3.390 -19.274 15.481 1.00 89.27 115 GLY D N 1
ATOM 7276 C CA . GLY D 2 115 ? 2.739 -20.185 16.408 1.00 87.59 115 GLY D CA 1
ATOM 7277 C C . GLY D 2 115 ? 3.690 -21.177 17.053 1.00 88.62 115 GLY D C 1
ATOM 7278 O O . GLY D 2 115 ? 3.274 -22.025 17.845 1.00 89.13 115 GLY D O 1
ATOM 7279 N N . SER D 2 116 ? 4.974 -21.064 16.726 1.00 196.50 116 SER D N 1
ATOM 7280 C CA . SER D 2 116 ? 5.970 -22.032 17.183 1.00 197.43 116 SER D CA 1
ATOM 7281 C C . SER D 2 116 ? 6.400 -21.829 18.634 1.00 194.05 116 SER D C 1
ATOM 7282 O O . SER D 2 116 ? 7.065 -20.845 18.963 1.00 193.47 116 SER D O 1
ATOM 7285 N N . GLN D 2 117 ? 6.006 -22.773 19.486 1.00 119.61 117 GLN D N 1
ATOM 7286 C CA . GLN D 2 117 ? 6.382 -22.792 20.901 1.00 115.65 117 GLN D CA 1
ATOM 7287 C C . GLN D 2 117 ? 5.815 -21.628 21.714 1.00 112.15 117 GLN D C 1
ATOM 7288 O O . GLN D 2 117 ? 6.390 -21.240 22.729 1.00 109.07 117 GLN D O 1
ATOM 7294 N N . ASP D 2 118 ? 4.683 -21.088 21.273 1.00 124.68 118 ASP D N 1
ATOM 7295 C CA . ASP D 2 118 ? 4.024 -19.993 21.979 1.00 121.46 118 ASP D CA 1
ATOM 7296 C C . ASP D 2 118 ? 3.663 -20.374 23.414 1.00 117.24 118 ASP D C 1
ATOM 7297 O O . ASP D 2 118 ? 3.711 -19.537 24.321 1.00 113.74 118 ASP D O 1
ATOM 7302 N N . ARG D 2 119 ? 3.320 -21.642 23.618 1.00 100.86 119 ARG D N 1
ATOM 7303 C CA . ARG D 2 119 ? 2.937 -22.130 24.939 1.00 97.58 119 ARG D CA 1
ATOM 7304 C C . ARG D 2 119 ? 4.125 -22.165 25.898 1.00 95.02 119 ARG D C 1
ATOM 7305 O O . ARG D 2 119 ? 4.020 -21.738 27.050 1.00 91.64 119 ARG D O 1
ATOM 7313 N N . GLN D 2 120 ? 5.249 -22.685 25.413 1.00 129.16 120 GLN D N 1
ATOM 7314 C CA . GLN D 2 120 ? 6.485 -22.751 26.187 1.00 127.28 120 GLN D CA 1
ATOM 7315 C C . GLN D 2 120 ? 6.967 -21.355 26.573 1.00 124.74 120 GLN D C 1
ATOM 7316 O O . GLN D 2 120 ? 7.166 -21.055 27.759 1.00 121.19 120 GLN D O 1
ATOM 7322 N N . ALA D 2 121 ? 7.151 -20.512 25.559 1.00 96.09 121 ALA D N 1
ATOM 7323 C CA . ALA D 2 121 ? 7.558 -19.124 25.754 1.00 94.07 121 ALA D CA 1
ATOM 7324 C C . ALA D 2 121 ? 6.657 -18.423 26.750 1.00 89.75 121 ALA D C 1
ATOM 7325 O O . ALA D 2 121 ? 7.147 -17.838 27.711 1.00 86.21 121 ALA D O 1
ATOM 7327 N N . LEU D 2 122 ? 5.345 -18.483 26.528 1.00 84.24 122 LEU D N 1
ATOM 7328 C CA . LEU D 2 122 ? 4.415 -17.822 27.438 1.00 81.08 122 LEU D CA 1
ATOM 7329 C C . LEU D 2 122 ? 4.520 -18.361 28.856 1.00 78.73 122 LEU D C 1
ATOM 7330 O O . LEU D 2 122 ? 4.459 -17.596 29.816 1.00 75.84 122 LEU D O 1
ATOM 7335 N N . GLN D 2 123 ? 4.688 -19.671 28.989 1.00 104.25 123 GLN D N 1
ATOM 7336 C CA . GLN D 2 123 ? 4.843 -20.265 30.311 1.00 102.37 123 GLN D CA 1
ATOM 7337 C C . GLN D 2 123 ? 6.053 -19.680 31.048 1.00 99.93 123 GLN D C 1
ATOM 7338 O O . GLN D 2 123 ? 5.924 -19.172 32.171 1.00 97.54 123 GLN D O 1
ATOM 7344 N N . GLN D 2 124 ? 7.219 -19.733 30.403 1.00 96.02 124 GLN D N 1
ATOM 7345 C CA . GLN D 2 124 ? 8.445 -19.219 31.013 1.00 94.37 124 GLN D CA 1
ATOM 7346 C C . GLN D 2 124 ? 8.329 -17.735 31.345 1.00 91.76 124 GLN D C 1
ATOM 7347 O O . GLN D 2 124 ? 8.477 -17.325 32.502 1.00 89.46 124 GLN D O 1
ATOM 7353 N N . VAL D 2 125 ? 8.055 -16.943 30.316 1.00 76.30 125 VAL D N 1
ATOM 7354 C CA . VAL D 2 125 ? 7.936 -15.501 30.448 1.00 73.74 125 VAL D CA 1
ATOM 7355 C C . VAL D 2 125 ? 6.964 -15.083 31.546 1.00 72.30 125 VAL D C 1
ATOM 7356 O O . VAL D 2 125 ? 7.314 -14.298 32.426 1.00 71.45 125 VAL D O 1
ATOM 7360 N N . MET D 2 126 ? 5.746 -15.606 31.504 1.00 72.26 126 MET D N 1
ATOM 7361 C CA . MET D 2 126 ? 4.767 -15.250 32.519 1.00 71.22 126 MET D CA 1
ATOM 7362 C C . MET D 2 126 ? 5.182 -15.731 33.900 1.00 72.54 126 MET D C 1
ATOM 7363 O O . MET D 2 126 ? 4.809 -15.125 34.901 1.00 71.69 126 MET D O 1
ATOM 7368 N N . ALA D 2 127 ? 5.947 -16.820 33.960 1.00 74.94 127 ALA D N 1
ATOM 7369 C CA . ALA D 2 127 ? 6.459 -17.298 35.244 1.00 76.70 127 ALA D CA 1
ATOM 7370 C C . ALA D 2 127 ? 7.452 -16.306 35.850 1.00 75.93 127 ALA D C 1
ATOM 7371 O O . ALA D 2 127 ? 7.386 -16.009 37.044 1.00 75.99 127 ALA D O 1
ATOM 7373 N N . GLN D 2 128 ? 8.353 -15.784 35.015 1.00 78.24 128 GLN D N 1
ATOM 7374 C CA . GLN D 2 128 ? 9.436 -14.929 35.501 1.00 77.41 128 GLN D CA 1
ATOM 7375 C C . GLN D 2 128 ? 9.074 -13.457 35.686 1.00 75.97 128 GLN D C 1
ATOM 7376 O O . GLN D 2 128 ? 9.797 -12.728 36.356 1.00 75.56 128 GLN D O 1
ATOM 7382 N N . THR D 2 129 ? 7.969 -13.009 35.107 1.00 70.73 129 THR D N 1
ATOM 7383 C CA . THR D 2 129 ? 7.534 -11.636 35.327 1.00 68.68 129 THR D CA 1
ATOM 7384 C C . THR D 2 129 ? 6.434 -11.584 36.373 1.00 68.31 129 THR D C 1
ATOM 7385 O O . THR D 2 129 ? 5.837 -10.537 36.596 1.00 66.88 129 THR D O 1
ATOM 7389 N N . ASP D 2 130 ? 6.173 -12.726 37.005 1.00 70.46 130 ASP D N 1
ATOM 7390 C CA . ASP D 2 130 ? 5.122 -12.864 38.017 1.00 70.73 130 ASP D CA 1
ATOM 7391 C C . ASP D 2 130 ? 3.722 -12.484 37.528 1.00 70.56 130 ASP D C 1
ATOM 7392 O O . ASP D 2 130 ? 3.153 -11.494 37.986 1.00 70.46 130 ASP D O 1
ATOM 7397 N N . CYS D 2 131 ? 3.170 -13.279 36.614 1.00 120.19 131 CYS D N 1
ATOM 7398 C CA . CYS D 2 131 ? 1.779 -13.130 36.195 1.00 121.44 131 CYS D CA 1
ATOM 7399 C C . CYS D 2 131 ? 0.990 -14.354 36.634 1.00 124.34 131 CYS D C 1
ATOM 7400 O O . CYS D 2 131 ? 0.643 -14.488 37.808 1.00 126.60 131 CYS D O 1
ATOM 7403 N N . LEU D 2 132 ? 0.710 -15.246 35.688 1.00 73.88 132 LEU D N 1
ATOM 7404 C CA . LEU D 2 132 ? 0.114 -16.551 35.990 1.00 76.48 132 LEU D CA 1
ATOM 7405 C C . LEU D 2 132 ? -1.218 -16.472 36.737 1.00 79.26 132 LEU D C 1
ATOM 7406 O O . LEU D 2 132 ? -2.216 -17.035 36.292 1.00 81.61 132 LEU D O 1
ATOM 7411 N N . ALA D 2 133 ? -1.230 -15.777 37.868 1.00 79.36 133 ALA D N 1
ATOM 7412 C CA . ALA D 2 133 ? -2.457 -15.560 38.614 1.00 82.45 133 ALA D CA 1
ATOM 7413 C C . ALA D 2 133 ? -3.220 -14.412 37.987 1.00 82.83 133 ALA D C 1
ATOM 7414 O O . ALA D 2 133 ? -4.314 -14.063 38.436 1.00 85.61 133 ALA D O 1
ATOM 7416 N N . LEU D 2 134 ? -2.625 -13.820 36.955 1.00 69.24 134 LEU D N 1
ATOM 7417 C CA . LEU D 2 134 ? -3.251 -12.728 36.215 1.00 67.68 134 LEU D CA 1
ATOM 7418 C C . LEU D 2 134 ? -3.729 -13.181 34.830 1.00 67.71 134 LEU D C 1
ATOM 7419 O O . LEU D 2 134 ? -4.412 -12.442 34.129 1.00 66.90 134 LEU D O 1
ATOM 7424 N N . ALA D 2 135 ? -3.381 -14.408 34.460 1.00 68.95 135 ALA D N 1
ATOM 7425 C CA . ALA D 2 135 ? -3.524 -14.890 33.097 1.00 69.19 135 ALA D CA 1
ATOM 7426 C C . ALA D 2 135 ? -4.936 -14.802 32.530 1.00 69.30 135 ALA D C 1
ATOM 7427 O O . ALA D 2 135 ? -5.103 -14.503 31.353 1.00 68.85 135 ALA D O 1
ATOM 7429 N N . GLN D 2 136 ? -5.949 -15.053 33.351 1.00 83.45 136 GLN D N 1
ATOM 7430 C CA . GLN D 2 136 ? -7.325 -15.066 32.850 1.00 84.73 136 GLN D CA 1
ATOM 7431 C C . GLN D 2 136 ? -8.118 -13.869 33.353 1.00 84.54 136 GLN D C 1
ATOM 7432 O O . GLN D 2 136 ? -9.195 -14.018 33.938 1.00 86.02 136 GLN D O 1
ATOM 7438 N N . ARG D 2 137 ? -7.587 -12.677 33.105 1.00 72.10 137 ARG D N 1
ATOM 7439 C CA . ARG D 2 137 ? -8.136 -11.459 33.694 1.00 71.69 137 ARG D CA 1
ATOM 7440 C C . ARG D 2 137 ? -8.229 -10.358 32.654 1.00 70.46 137 ARG D C 1
ATOM 7441 O O . ARG D 2 137 ? -7.409 -10.292 31.736 1.00 68.99 137 ARG D O 1
ATOM 7449 N N . ASP D 2 138 ? -9.234 -9.501 32.793 1.00 76.22 138 ASP D N 1
ATOM 7450 C CA . ASP D 2 138 ? -9.418 -8.397 31.859 1.00 74.61 138 ASP D CA 1
ATOM 7451 C C . ASP D 2 138 ? -8.257 -7.422 31.988 1.00 71.51 138 ASP D C 1
ATOM 7452 O O . ASP D 2 138 ? -8.006 -6.888 33.070 1.00 72.36 138 ASP D O 1
ATOM 7457 N N . TYR D 2 139 ? -7.554 -7.201 30.881 1.00 67.81 139 TYR D N 1
ATOM 7458 C CA . TYR D 2 139 ? -6.376 -6.349 30.874 1.00 65.22 139 TYR D CA 1
ATOM 7459 C C . TYR D 2 139 ? -6.675 -4.958 31.441 1.00 65.13 139 TYR D C 1
ATOM 7460 O O . TYR D 2 139 ? -5.831 -4.356 32.103 1.00 63.82 139 TYR D O 1
ATOM 7469 N N . ARG D 2 140 ? -7.882 -4.457 31.192 1.00 75.35 140 ARG D N 1
ATOM 7470 C CA . ARG D 2 140 ? -8.261 -3.116 31.638 1.00 76.02 140 ARG D CA 1
ATOM 7471 C C . ARG D 2 140 ? -8.412 -2.990 33.156 1.00 79.14 140 ARG D C 1
ATOM 7472 O O . ARG D 2 140 ? -8.264 -1.906 33.714 1.00 79.62 140 ARG D O 1
ATOM 7480 N N . VAL D 2 141 ? -8.722 -4.094 33.819 1.00 69.54 141 VAL D N 1
ATOM 7481 C CA . VAL D 2 141 ? -8.977 -4.068 35.253 1.00 71.95 141 VAL D CA 1
ATOM 7482 C C . VAL D 2 141 ? -7.670 -4.044 36.068 1.00 70.49 141 VAL D C 1
ATOM 7483 O O . VAL D 2 141 ? -7.662 -3.675 37.244 1.00 72.95 141 VAL D O 1
ATOM 7487 N N . LEU D 2 142 ? -6.559 -4.415 35.439 1.00 88.16 142 LEU D N 1
ATOM 7488 C CA . LEU D 2 142 ? -5.285 -4.500 36.147 1.00 86.32 142 LEU D CA 1
ATOM 7489 C C . LEU D 2 142 ? -4.826 -3.161 36.715 1.00 86.42 142 LEU D C 1
ATOM 7490 O O . LEU D 2 142 ? -4.993 -2.121 36.081 1.00 85.13 142 LEU D O 1
ATOM 7495 N N . SER D 2 143 ? -4.241 -3.201 37.909 1.00 97.55 143 SER D N 1
ATOM 7496 C CA . SER D 2 143 ? -3.640 -2.023 38.524 1.00 98.69 143 SER D CA 1
ATOM 7497 C C . SER D 2 143 ? -2.375 -1.612 37.770 1.00 92.10 143 SER D C 1
ATOM 7498 O O . SER D 2 143 ? -1.987 -2.253 36.803 1.00 89.07 143 SER D O 1
ATOM 7501 N N . GLY D 2 144 ? -1.723 -0.549 38.222 1.00 85.88 144 GLY D N 1
ATOM 7502 C CA . GLY D 2 144 ? -0.540 -0.036 37.551 1.00 80.99 144 GLY D CA 1
ATOM 7503 C C . GLY D 2 144 ? 0.622 -1.009 37.480 1.00 77.79 144 GLY D C 1
ATOM 7504 O O . GLY D 2 144 ? 1.165 -1.250 36.394 1.00 73.74 144 GLY D O 1
ATOM 7505 N N . GLY D 2 145 ? 1.006 -1.566 38.630 1.00 96.10 145 GLY D N 1
ATOM 7506 C CA . GLY D 2 145 ? 2.113 -2.504 38.698 1.00 93.85 145 GLY D CA 1
ATOM 7507 C C . GLY D 2 145 ? 1.839 -3.775 37.913 1.00 91.09 145 GLY D C 1
ATOM 7508 O O . GLY D 2 145 ? 2.729 -4.339 37.265 1.00 87.62 145 GLY D O 1
ATOM 7509 N N . GLU D 2 146 ? 0.591 -4.224 37.968 1.00 71.11 146 GLU D N 1
ATOM 7510 C CA . GLU D 2 146 ? 0.190 -5.425 37.259 1.00 70.68 146 GLU D CA 1
ATOM 7511 C C . GLU D 2 146 ? 0.327 -5.193 35.761 1.00 68.89 146 GLU D C 1
ATOM 7512 O O . GLU D 2 146 ? 0.795 -6.066 35.025 1.00 68.10 146 GLU D O 1
ATOM 7518 N N . GLN D 2 147 ? -0.056 -4.000 35.319 1.00 62.22 147 GLN D N 1
ATOM 7519 C CA . GLN D 2 147 ? 0.147 -3.597 33.936 1.00 61.40 147 GLN D CA 1
ATOM 7520 C C . GLN D 2 147 ? 1.633 -3.599 33.584 1.00 61.25 147 GLN D C 1
ATOM 7521 O O . GLN D 2 147 ? 2.016 -3.999 32.480 1.00 61.30 147 GLN D O 1
ATOM 7527 N N . GLN D 2 148 ? 2.463 -3.139 34.518 1.00 105.93 148 GLN D N 1
ATOM 7528 C CA . GLN D 2 148 ? 3.910 -3.153 34.312 1.00 105.27 148 GLN D CA 1
ATOM 7529 C C . GLN D 2 148 ? 4.374 -4.566 34.001 1.00 104.93 148 GLN D C 1
ATOM 7530 O O . GLN D 2 148 ? 5.029 -4.814 32.982 1.00 104.82 148 GLN D O 1
ATOM 7536 N N . ARG D 2 149 ? 4.000 -5.496 34.875 1.00 84.45 149 ARG D N 1
ATOM 7537 C CA . ARG D 2 149 ? 4.439 -6.877 34.740 1.00 84.46 149 ARG D CA 1
ATOM 7538 C C . ARG D 2 149 ? 3.894 -7.545 33.476 1.00 84.67 149 ARG D C 1
ATOM 7539 O O . ARG D 2 149 ? 4.587 -8.341 32.838 1.00 85.09 149 ARG D O 1
ATOM 7547 N N . VAL D 2 150 ? 2.662 -7.211 33.105 1.00 67.41 150 VAL D N 1
ATOM 7548 C CA . VAL D 2 150 ? 2.054 -7.804 31.920 1.00 68.42 150 VAL D CA 1
ATOM 7549 C C . VAL D 2 150 ? 2.685 -7.279 30.637 1.00 68.61 150 VAL D C 1
ATOM 7550 O O . VAL D 2 150 ? 2.903 -8.039 29.696 1.00 70.05 150 VAL D O 1
ATOM 7554 N N . GLN D 2 151 ? 2.986 -5.985 30.597 1.00 78.29 151 GLN D N 1
ATOM 7555 C CA . GLN D 2 151 ? 3.635 -5.414 29.421 1.00 79.20 151 GLN D CA 1
ATOM 7556 C C . GLN D 2 151 ? 5.049 -5.969 29.286 1.00 80.13 151 GLN D C 1
ATOM 7557 O O . GLN D 2 151 ? 5.471 -6.364 28.188 1.00 82.30 151 GLN D O 1
ATOM 7563 N N . LEU D 2 152 ? 5.759 -6.015 30.412 1.00 91.53 152 LEU D N 1
ATOM 7564 C CA . LEU D 2 152 ? 7.092 -6.608 30.468 1.00 92.52 152 LEU D CA 1
ATOM 7565 C C . LEU D 2 152 ? 7.061 -8.046 29.957 1.00 93.88 152 LEU D C 1
ATOM 7566 O O . LEU D 2 152 ? 7.961 -8.497 29.231 1.00 96.24 152 LEU D O 1
ATOM 7571 N N . ALA D 2 153 ? 6.006 -8.761 30.341 1.00 64.54 153 ALA D N 1
ATOM 7572 C CA . ALA D 2 153 ? 5.796 -10.135 29.896 1.00 65.62 153 ALA D CA 1
ATOM 7573 C C . ALA D 2 153 ? 5.566 -10.203 28.384 1.00 67.28 153 ALA D C 1
ATOM 7574 O O . ALA D 2 153 ? 6.103 -11.073 27.710 1.00 69.85 153 ALA D O 1
ATOM 7576 N N . ARG D 2 154 ? 4.766 -9.283 27.854 1.00 65.67 154 ARG D N 1
ATOM 7577 C CA . ARG D 2 154 ? 4.525 -9.229 26.418 1.00 67.57 154 ARG D CA 1
ATOM 7578 C C . ARG D 2 154 ? 5.848 -9.090 25.671 1.00 69.46 154 ARG D C 1
ATOM 7579 O O . ARG D 2 154 ? 6.144 -9.861 24.748 1.00 72.92 154 ARG D O 1
ATOM 7587 N N . VAL D 2 155 ? 6.661 -8.126 26.088 1.00 73.85 155 VAL D N 1
ATOM 7588 C CA . VAL D 2 155 ? 7.924 -7.902 25.395 1.00 77.22 155 VAL D CA 1
ATOM 7589 C C . VAL D 2 155 ? 8.883 -9.084 25.524 1.00 79.13 155 VAL D C 1
ATOM 7590 O O . VAL D 2 155 ? 9.470 -9.514 24.532 1.00 83.58 155 VAL D O 1
ATOM 7594 N N . LEU D 2 156 ? 9.024 -9.634 26.726 1.00 96.68 156 LEU D N 1
ATOM 7595 C CA . LEU D 2 156 ? 9.868 -10.818 26.887 1.00 98.30 156 LEU D CA 1
ATOM 7596 C C . LEU D 2 156 ? 9.383 -12.023 26.066 1.00 101.49 156 LEU D C 1
ATOM 7597 O O . LEU D 2 156 ? 10.187 -12.853 25.631 1.00 105.04 156 LEU D O 1
ATOM 7602 N N . ALA D 2 157 ? 8.070 -12.111 25.862 1.00 77.21 157 ALA D N 1
ATOM 7603 C CA . ALA D 2 157 ? 7.481 -13.182 25.071 1.00 80.82 157 ALA D CA 1
ATOM 7604 C C . ALA D 2 157 ? 7.844 -12.989 23.611 1.00 86.04 157 ALA D C 1
ATOM 7605 O O . ALA D 2 157 ? 8.177 -13.943 22.918 1.00 90.83 157 ALA D O 1
ATOM 7607 N N . GLN D 2 158 ? 7.783 -11.746 23.145 1.00 71.83 158 GLN D N 1
ATOM 7608 C CA . GLN D 2 158 ? 8.202 -11.435 21.781 1.00 76.29 158 GLN D CA 1
ATOM 7609 C C . GLN D 2 158 ? 9.685 -11.764 21.570 1.00 80.20 158 GLN D C 1
ATOM 7610 O O . GLN D 2 158 ? 10.116 -12.090 20.461 1.00 85.98 158 GLN D O 1
ATOM 7616 N N . LEU D 2 159 ? 10.456 -11.689 22.648 1.00 84.48 159 LEU D N 1
ATOM 7617 C CA . LEU D 2 159 ? 11.895 -11.896 22.585 1.00 87.66 159 LEU D CA 1
ATOM 7618 C C . LEU D 2 159 ? 12.329 -13.277 23.072 1.00 88.02 159 LEU D C 1
ATOM 7619 O O . LEU D 2 159 ? 13.489 -13.472 23.439 1.00 88.66 159 LEU D O 1
ATOM 7624 N N . TRP D 2 160 ? 11.407 -14.231 23.081 1.00 109.31 160 TRP D N 1
ATOM 7625 C CA . TRP D 2 160 ? 11.738 -15.589 23.494 1.00 109.50 160 TRP D CA 1
ATOM 7626 C C . TRP D 2 160 ? 12.147 -16.451 22.310 1.00 116.08 160 TRP D C 1
ATOM 7627 O O . TRP D 2 160 ? 11.402 -16.581 21.340 1.00 119.84 160 TRP D O 1
ATOM 7638 N N . GLN D 2 161 ? 13.320 -17.063 22.403 1.00 108.80 161 GLN D N 1
ATOM 7639 C CA . GLN D 2 161 ? 13.763 -18.023 21.398 1.00 114.48 161 GLN D CA 1
ATOM 7640 C C . GLN D 2 161 ? 14.461 -19.185 22.108 1.00 112.80 161 GLN D C 1
ATOM 7641 O O . GLN D 2 161 ? 15.009 -19.000 23.192 1.00 108.90 161 GLN D O 1
ATOM 7647 N N . PRO D 2 162 ? 14.418 -20.394 21.521 1.00 98.16 162 PRO D N 1
ATOM 7648 C CA . PRO D 2 162 ? 14.984 -21.576 22.188 1.00 97.84 162 PRO D CA 1
ATOM 7649 C C . PRO D 2 162 ? 16.511 -21.612 22.145 1.00 100.60 162 PRO D C 1
ATOM 7650 O O . PRO D 2 162 ? 17.132 -22.478 22.763 1.00 103.47 162 PRO D O 1
ATOM 7654 N N . GLN D 2 163 ? 17.097 -20.660 21.428 1.00 125.67 163 GLN D N 1
ATOM 7655 C CA . GLN D 2 163 ? 18.531 -20.622 21.183 1.00 128.74 163 GLN D CA 1
ATOM 7656 C C . GLN D 2 163 ? 19.189 -19.413 21.856 1.00 126.57 163 GLN D C 1
ATOM 7657 O O . GLN D 2 163 ? 18.516 -18.435 22.191 1.00 123.34 163 GLN D O 1
ATOM 7663 N N . PRO D 2 164 ? 20.513 -19.474 22.059 1.00 189.02 164 PRO D N 1
ATOM 7664 C CA . PRO D 2 164 ? 21.218 -18.299 22.581 1.00 187.86 164 PRO D CA 1
ATOM 7665 C C . PRO D 2 164 ? 21.486 -17.285 21.469 1.00 193.06 164 PRO D C 1
ATOM 7666 O O . PRO D 2 164 ? 22.482 -17.400 20.753 1.00 198.18 164 PRO D O 1
ATOM 7670 N N . THR D 2 165 ? 20.602 -16.303 21.329 1.00 140.33 165 THR D N 1
ATOM 7671 C CA . THR D 2 165 ? 20.712 -15.339 20.238 1.00 145.83 165 THR D CA 1
ATOM 7672 C C . THR D 2 165 ? 20.592 -13.888 20.723 1.00 142.93 165 THR D C 1
ATOM 7673 O O . THR D 2 165 ? 19.785 -13.586 21.604 1.00 136.67 165 THR D O 1
ATOM 7677 N N . PRO D 2 166 ? 21.403 -12.982 20.147 1.00 135.04 166 PRO D N 1
ATOM 7678 C CA . PRO D 2 166 ? 21.420 -11.594 20.610 1.00 132.47 166 PRO D CA 1
ATOM 7679 C C . PRO D 2 166 ? 20.160 -10.852 20.204 1.00 131.28 166 PRO D C 1
ATOM 7680 O O . PRO D 2 166 ? 19.716 -10.948 19.061 1.00 135.68 166 PRO D O 1
ATOM 7684 N N . ARG D 2 167 ? 19.586 -10.124 21.155 1.00 123.81 167 ARG D N 1
ATOM 7685 C CA . ARG D 2 167 ? 18.322 -9.432 20.953 1.00 121.46 167 ARG D CA 1
ATOM 7686 C C . ARG D 2 167 ? 18.348 -8.093 21.686 1.00 117.93 167 ARG D C 1
ATOM 7687 O O . ARG D 2 167 ? 19.139 -7.896 22.612 1.00 115.84 167 ARG D O 1
ATOM 7695 N N . TRP D 2 168 ? 17.493 -7.169 21.261 1.00 111.07 168 TRP D N 1
ATOM 7696 C CA . TRP D 2 168 ? 17.440 -5.847 21.873 1.00 108.50 168 TRP D CA 1
ATOM 7697 C C . TRP D 2 168 ? 16.064 -5.504 22.439 1.00 102.50 168 TRP D C 1
ATOM 7698 O O . TRP D 2 168 ? 15.050 -5.580 21.746 1.00 102.47 168 TRP D O 1
ATOM 7709 N N . LEU D 2 169 ? 16.046 -5.123 23.710 1.00 107.00 169 LEU D N 1
ATOM 7710 C CA . LEU D 2 169 ? 14.824 -4.714 24.379 1.00 101.25 169 LEU D CA 1
ATOM 7711 C C . LEU D 2 169 ? 14.903 -3.224 24.688 1.00 100.93 169 LEU D C 1
ATOM 7712 O O . LEU D 2 169 ? 15.792 -2.783 25.413 1.00 101.20 169 LEU D O 1
ATOM 7717 N N . PHE D 2 170 ? 13.976 -2.450 24.140 1.00 100.38 170 PHE D N 1
ATOM 7718 C CA . PHE D 2 170 ? 13.928 -1.022 24.417 1.00 100.33 170 PHE D CA 1
ATOM 7719 C C . PHE D 2 170 ? 12.830 -0.718 25.426 1.00 94.11 170 PHE D C 1
ATOM 7720 O O . PHE D 2 170 ? 11.754 -1.315 25.387 1.00 90.75 170 PHE D O 1
ATOM 7728 N N . LEU D 2 171 ? 13.105 0.214 26.329 1.00 84.80 171 LEU D N 1
ATOM 7729 C CA . LEU D 2 171 ? 12.174 0.513 27.407 1.00 79.74 171 LEU D CA 1
ATOM 7730 C C . LEU D 2 171 ? 11.873 2.015 27.498 1.00 80.43 171 LEU D C 1
ATOM 7731 O O . LEU D 2 171 ? 12.583 2.762 28.176 1.00 82.60 171 LEU D O 1
ATOM 7736 N N . ASP D 2 172 ? 10.812 2.442 26.814 1.00 77.26 172 ASP D N 1
ATOM 7737 C CA . ASP D 2 172 ? 10.377 3.841 26.804 1.00 77.67 172 ASP D CA 1
ATOM 7738 C C . ASP D 2 172 ? 10.155 4.394 28.218 1.00 75.06 172 ASP D C 1
ATOM 7739 O O . ASP D 2 172 ? 10.060 3.643 29.195 1.00 72.56 172 ASP D O 1
ATOM 7744 N N . GLU D 2 173 ? 10.078 5.717 28.311 1.00 87.87 173 GLU D N 1
ATOM 7745 C CA . GLU D 2 173 ? 9.979 6.413 29.589 1.00 86.52 173 GLU D CA 1
ATOM 7746 C C . GLU D 2 173 ? 8.790 5.931 30.397 1.00 82.34 173 GLU D C 1
ATOM 7747 O O . GLU D 2 173 ? 7.714 5.716 29.850 1.00 80.54 173 GLU D O 1
ATOM 7753 N N . PRO D 2 174 ? 8.984 5.764 31.710 1.00 78.58 174 PRO D N 1
ATOM 7754 C CA . PRO D 2 174 ? 7.936 5.238 32.585 1.00 76.41 174 PRO D CA 1
ATOM 7755 C C . PRO D 2 174 ? 6.749 6.187 32.713 1.00 75.93 174 PRO D C 1
ATOM 7756 O O . PRO D 2 174 ? 6.930 7.410 32.730 1.00 77.43 174 PRO D O 1
ATOM 7760 N N . THR D 2 175 ? 5.548 5.614 32.802 1.00 127.52 175 THR D N 1
ATOM 7761 C CA . THR D 2 175 ? 4.350 6.378 33.122 1.00 127.64 175 THR D CA 1
ATOM 7762 C C . THR D 2 175 ? 4.550 6.958 34.506 1.00 129.45 175 THR D C 1
ATOM 7763 O O . THR D 2 175 ? 5.449 6.550 35.240 1.00 129.98 175 THR D O 1
ATOM 7767 N N . SER D 2 176 ? 3.705 7.900 34.880 1.00 108.80 176 SER D N 1
ATOM 7768 C CA . SER D 2 176 ? 3.979 8.676 36.072 1.00 111.08 176 SER D CA 1
ATOM 7769 C C . SER D 2 176 ? 3.370 8.117 37.362 1.00 113.17 176 SER D C 1
ATOM 7770 O O . SER D 2 176 ? 3.921 8.326 38.446 1.00 116.16 176 SER D O 1
ATOM 7773 N N . ALA D 2 177 ? 2.255 7.400 37.252 1.00 105.02 177 ALA D N 1
ATOM 7774 C CA . ALA D 2 177 ? 1.624 6.816 38.433 1.00 107.33 177 ALA D CA 1
ATOM 7775 C C . ALA D 2 177 ? 2.315 5.522 38.876 1.00 107.34 177 ALA D C 1
ATOM 7776 O O . ALA D 2 177 ? 1.922 4.909 39.873 1.00 110.91 177 ALA D O 1
ATOM 7778 N N . LEU D 2 178 ? 3.351 5.122 38.142 1.00 83.64 178 LEU D N 1
ATOM 7779 C CA . LEU D 2 178 ? 4.093 3.900 38.437 1.00 83.37 178 LEU D CA 1
ATOM 7780 C C . LEU D 2 178 ? 5.112 4.148 39.539 1.00 87.10 178 LEU D C 1
ATOM 7781 O O . LEU D 2 178 ? 6.067 4.902 39.348 1.00 87.28 178 LEU D O 1
ATOM 7786 N N . ASP D 2 179 ? 4.905 3.496 40.682 1.00 95.99 179 ASP D N 1
ATOM 7787 C CA . ASP D 2 179 ? 5.730 3.699 41.875 1.00 100.24 179 ASP D CA 1
ATOM 7788 C C . ASP D 2 179 ? 7.206 3.399 41.647 1.00 99.95 179 ASP D C 1
ATOM 7789 O O . ASP D 2 179 ? 7.612 2.981 40.559 1.00 98.67 179 ASP D O 1
ATOM 7794 N N . LEU D 2 180 ? 8.008 3.621 42.683 1.00 92.54 180 LEU D N 1
ATOM 7795 C CA . LEU D 2 180 ? 9.427 3.316 42.602 1.00 93.01 180 LEU D CA 1
ATOM 7796 C C . LEU D 2 180 ? 9.624 1.816 42.625 1.00 91.86 180 LEU D C 1
ATOM 7797 O O . LEU D 2 180 ? 10.503 1.292 41.943 1.00 88.37 180 LEU D O 1
ATOM 7802 N N . TYR D 2 181 ? 8.795 1.130 43.408 1.00 73.31 181 TYR D N 1
ATOM 7803 C CA . TYR D 2 181 ? 8.915 -0.311 43.569 1.00 72.00 181 TYR D CA 1
ATOM 7804 C C . TYR D 2 181 ? 8.922 -1.046 42.235 1.00 68.14 181 TYR D C 1
ATOM 7805 O O . TYR D 2 181 ? 9.745 -1.939 42.008 1.00 67.08 181 TYR D O 1
ATOM 7814 N N . HIS D 2 182 ? 8.019 -0.652 41.348 1.00 65.22 182 HIS D N 1
ATOM 7815 C CA . HIS D 2 182 ? 7.841 -1.365 40.099 1.00 64.39 182 HIS D CA 1
ATOM 7816 C C . HIS D 2 182 ? 8.909 -1.020 39.075 1.00 64.35 182 HIS D C 1
ATOM 7817 O O . HIS D 2 182 ? 9.392 -1.903 38.368 1.00 64.38 182 HIS D O 1
ATOM 7824 N N . GLN D 2 183 ? 9.292 0.249 39.007 1.00 64.57 183 GLN D N 1
ATOM 7825 C CA . GLN D 2 183 ? 10.410 0.657 38.157 1.00 64.92 183 GLN D CA 1
ATOM 7826 C C . GLN D 2 183 ? 11.675 -0.113 38.547 1.00 65.87 183 GLN D C 1
ATOM 7827 O O . GLN D 2 183 ? 12.374 -0.683 37.695 1.00 66.12 183 GLN D O 1
ATOM 7833 N N . GLN D 2 184 ? 11.952 -0.113 39.851 1.00 75.23 184 GLN D N 1
ATOM 7834 C CA . GLN D 2 184 ? 13.113 -0.783 40.425 1.00 76.54 184 GLN D CA 1
ATOM 7835 C C . GLN D 2 184 ? 13.083 -2.255 40.082 1.00 74.08 184 GLN D C 1
ATOM 7836 O O . GLN D 2 184 ? 14.065 -2.798 39.586 1.00 74.22 184 GLN D O 1
ATOM 7842 N N . HIS D 2 185 ? 11.945 -2.894 40.337 1.00 76.49 185 HIS D N 1
ATOM 7843 C CA . HIS D 2 185 ? 11.784 -4.321 40.074 1.00 74.49 185 HIS D CA 1
ATOM 7844 C C . HIS D 2 185 ? 12.048 -4.685 38.612 1.00 72.73 185 HIS D C 1
ATOM 7845 O O . HIS D 2 185 ? 12.831 -5.597 38.320 1.00 72.86 185 HIS D O 1
ATOM 7852 N N . THR D 2 186 ? 11.404 -3.969 37.699 1.00 66.14 186 THR D N 1
ATOM 7853 C CA . THR D 2 186 ? 11.621 -4.207 36.281 1.00 65.95 186 THR D CA 1
ATOM 7854 C C . THR D 2 186 ? 13.089 -4.037 35.891 1.00 67.14 186 THR D C 1
ATOM 7855 O O . THR D 2 186 ? 13.665 -4.897 35.214 1.00 68.02 186 THR D O 1
ATOM 7859 N N . LEU D 2 187 ? 13.701 -2.940 36.332 1.00 73.26 187 LEU D N 1
ATOM 7860 C CA . LEU D 2 187 ? 15.098 -2.673 35.993 1.00 76.06 187 LEU D CA 1
ATOM 7861 C C . LEU D 2 187 ? 16.041 -3.727 36.558 1.00 76.57 187 LEU D C 1
ATOM 7862 O O . LEU D 2 187 ? 17.051 -4.040 35.945 1.00 78.40 187 LEU D O 1
ATOM 7867 N N . ARG D 2 188 ? 15.714 -4.274 37.723 1.00 78.37 188 ARG D N 1
ATOM 7868 C CA . ARG D 2 188 ? 16.511 -5.355 38.307 1.00 79.00 188 ARG D CA 1
ATOM 7869 C C . ARG D 2 188 ? 16.416 -6.608 37.450 1.00 78.24 188 ARG D C 1
ATOM 7870 O O . ARG D 2 188 ? 17.433 -7.231 37.119 1.00 79.75 188 ARG D O 1
ATOM 7878 N N . LEU D 2 189 ? 15.182 -6.972 37.105 1.00 88.62 189 LEU D N 1
ATOM 7879 C CA . LEU D 2 189 ? 14.922 -8.141 36.273 1.00 88.00 189 LEU D CA 1
ATOM 7880 C C . LEU D 2 189 ? 15.703 -8.066 34.958 1.00 90.06 189 LEU D C 1
ATOM 7881 O O . LEU D 2 189 ? 16.479 -8.976 34.624 1.00 91.57 189 LEU D O 1
ATOM 7886 N N . LEU D 2 190 ? 15.504 -6.978 34.221 1.00 80.09 190 LE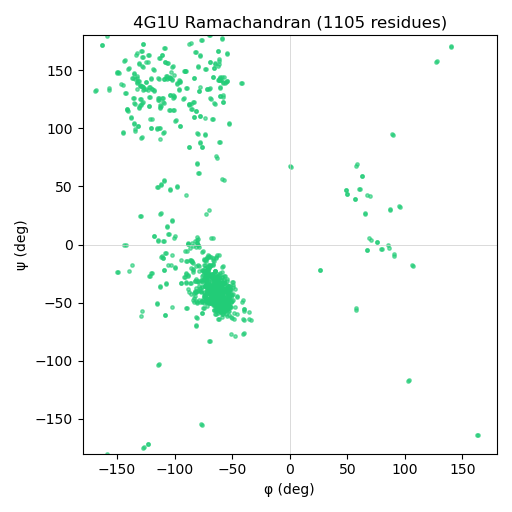U D N 1
ATOM 7887 C CA . LEU D 2 190 ? 16.232 -6.768 32.972 1.00 83.03 190 LEU D CA 1
ATOM 7888 C C . LEU D 2 190 ? 17.750 -6.763 33.199 1.00 85.92 190 LEU D C 1
ATOM 7889 O O . LEU D 2 190 ? 18.510 -7.315 32.394 1.00 88.68 190 LEU D O 1
ATOM 7894 N N . ARG D 2 191 ? 18.178 -6.154 34.305 1.00 85.51 191 ARG D N 1
ATOM 7895 C CA . ARG D 2 191 ? 19.592 -6.103 34.675 1.00 88.17 191 ARG D CA 1
ATOM 7896 C C . ARG D 2 191 ? 20.220 -7.491 34.715 1.00 88.55 191 ARG D C 1
ATOM 7897 O O . ARG D 2 191 ? 21.253 -7.721 34.091 1.00 91.51 191 ARG D O 1
ATOM 7905 N N . GLN D 2 192 ? 19.604 -8.416 35.447 1.00 100.02 192 GLN D N 1
ATOM 7906 C CA . GLN D 2 192 ? 20.169 -9.764 35.546 1.00 100.61 192 GLN D CA 1
ATOM 7907 C C . GLN D 2 192 ? 19.991 -10.575 34.262 1.00 101.70 192 GLN D C 1
ATOM 7908 O O . GLN D 2 192 ? 20.836 -11.422 33.933 1.00 103.99 192 GLN D O 1
ATOM 7914 N N . LEU D 2 193 ? 18.902 -10.324 33.536 1.00 86.90 193 LEU D N 1
ATOM 7915 C CA . LEU D 2 193 ? 18.735 -10.946 32.223 1.00 88.76 193 LEU D CA 1
ATOM 7916 C C . LEU D 2 193 ? 19.916 -10.603 31.328 1.00 93.12 193 LEU D C 1
ATOM 7917 O O . LEU D 2 193 ? 20.378 -11.430 30.549 1.00 96.01 193 LEU D O 1
ATOM 7922 N N . THR D 2 194 ? 20.398 -9.372 31.453 1.00 96.75 194 THR D N 1
ATOM 7923 C CA . THR D 2 194 ? 21.573 -8.914 30.719 1.00 101.29 194 THR D CA 1
ATOM 7924 C C . THR D 2 194 ? 22.815 -9.780 30.986 1.00 103.26 194 THR D C 1
ATOM 7925 O O . THR D 2 194 ? 23.648 -9.980 30.100 1.00 107.43 194 THR D O 1
ATOM 7929 N N . ARG D 2 195 ? 22.929 -10.299 32.206 1.00 107.84 195 ARG D N 1
ATOM 7930 C CA . ARG D 2 195 ? 24.060 -11.153 32.579 1.00 109.50 195 ARG D CA 1
ATOM 7931 C C . ARG D 2 195 ? 23.868 -12.591 32.106 1.00 109.97 195 ARG D C 1
ATOM 7932 O O . ARG D 2 195 ? 24.817 -13.229 31.652 1.00 113.27 195 ARG D O 1
ATOM 7940 N N . GLN D 2 196 ? 22.642 -13.099 32.224 1.00 133.18 196 GLN D N 1
ATOM 7941 C CA . GLN D 2 196 ? 22.347 -14.473 31.804 1.00 133.72 196 GLN D CA 1
ATOM 7942 C C . GLN D 2 196 ? 22.385 -14.662 30.287 1.00 137.42 196 GLN D C 1
ATOM 7943 O O . GLN D 2 196 ? 23.387 -15.111 29.737 1.00 141.00 196 GLN D O 1
ATOM 7949 N N . GLU D 2 197 ? 21.286 -14.329 29.619 1.00 124.36 197 GLU D N 1
ATOM 7950 C CA . GLU D 2 197 ? 21.187 -14.496 28.170 1.00 128.39 197 GLU D CA 1
ATOM 7951 C C . GLU D 2 197 ? 21.845 -13.330 27.422 1.00 131.94 197 GLU D C 1
ATOM 7952 O O . GLU D 2 197 ? 22.158 -12.306 28.027 1.00 130.63 197 GLU D O 1
ATOM 7958 N N . PRO D 2 198 ? 22.082 -13.490 26.106 1.00 119.82 198 PRO D N 1
ATOM 7959 C CA . PRO D 2 198 ? 22.585 -12.373 25.296 1.00 123.91 198 PRO D CA 1
ATOM 7960 C C . PRO D 2 198 ? 21.498 -11.349 24.971 1.00 122.68 198 PRO D C 1
ATOM 7961 O O . PRO D 2 198 ? 20.903 -11.400 23.896 1.00 125.74 198 PRO D O 1
ATOM 7965 N N . LEU D 2 199 ? 21.257 -10.423 25.893 1.00 122.82 199 LEU D N 1
ATOM 7966 C CA . LEU D 2 199 ? 20.208 -9.429 25.734 1.00 120.92 199 LEU D CA 1
ATOM 7967 C C . LEU D 2 199 ? 20.775 -8.042 25.972 1.00 121.77 199 LEU D C 1
ATOM 7968 O O . LEU D 2 199 ? 21.540 -7.835 26.910 1.00 120.64 199 LEU D O 1
ATOM 7973 N N . ALA D 2 200 ? 20.403 -7.094 25.122 1.00 95.02 200 ALA D N 1
ATOM 7974 C CA . ALA D 2 200 ? 20.801 -5.707 25.322 1.00 96.23 200 ALA D CA 1
ATOM 7975 C C . ALA D 2 200 ? 19.585 -4.857 25.655 1.00 92.44 200 ALA D C 1
ATOM 7976 O O . ALA D 2 200 ? 18.664 -4.746 24.857 1.00 92.87 200 ALA D O 1
ATOM 7978 N N . VAL D 2 201 ? 19.582 -4.258 26.837 1.00 83.23 201 VAL D N 1
ATOM 7979 C CA . VAL D 2 201 ? 18.486 -3.389 27.253 1.00 79.69 201 VAL D CA 1
ATOM 7980 C C . VAL D 2 201 ? 18.858 -1.928 27.021 1.00 83.07 201 VAL D C 1
ATOM 7981 O O . VAL D 2 201 ? 19.990 -1.526 27.269 1.00 85.96 201 VAL D O 1
ATOM 7985 N N . CYS D 2 202 ? 17.909 -1.141 26.529 1.00 80.68 202 CYS D N 1
ATOM 7986 C CA . CYS D 2 202 ? 18.114 0.290 26.336 1.00 83.46 202 CYS D CA 1
ATOM 7987 C C . CYS D 2 202 ? 16.898 1.038 26.856 1.00 79.82 202 CYS D C 1
ATOM 7988 O O . CYS D 2 202 ? 15.876 1.130 26.178 1.00 78.81 202 CYS D O 1
ATOM 7991 N N . CYS D 2 203 ? 17.000 1.565 28.065 1.00 94.20 203 CYS D N 1
ATOM 7992 C CA . CYS D 2 203 ? 15.845 2.186 28.695 1.00 89.95 203 CYS D CA 1
ATOM 7993 C C . CYS D 2 203 ? 16.001 3.698 28.756 1.00 92.95 203 CYS D C 1
ATOM 7994 O O . CYS D 2 203 ? 17.117 4.207 28.709 1.00 98.00 203 CYS D O 1
ATOM 7997 N N . VAL D 2 204 ? 14.881 4.409 28.862 1.00 84.96 204 VAL D N 1
ATOM 7998 C CA . VAL D 2 204 ? 14.890 5.866 28.962 1.00 87.11 204 VAL D CA 1
ATOM 7999 C C . VAL D 2 204 ? 14.343 6.287 30.319 1.00 83.33 204 VAL D C 1
ATOM 8000 O O . VAL D 2 204 ? 13.127 6.308 30.516 1.00 79.06 204 VAL D O 1
ATOM 8004 N N . LEU D 2 205 ? 15.229 6.609 31.260 1.00 75.53 205 LEU D N 1
ATOM 8005 C CA . LEU D 2 205 ? 14.791 6.989 32.604 1.00 73.39 205 LEU D CA 1
ATOM 8006 C C . LEU D 2 205 ? 14.921 8.488 32.898 1.00 75.64 205 LEU D C 1
ATOM 8007 O O . LEU D 2 205 ? 15.861 9.145 32.445 1.00 79.77 205 LEU D O 1
ATOM 8012 N N . HIS D 2 206 ? 13.973 9.014 33.669 1.00 87.28 206 HIS D N 1
ATOM 8013 C CA . HIS D 2 206 ? 14.025 10.395 34.126 1.00 88.72 206 HIS D CA 1
ATOM 8014 C C . HIS D 2 206 ? 14.761 10.457 35.456 1.00 90.32 206 HIS D C 1
ATOM 8015 O O . HIS D 2 206 ? 15.311 11.495 35.826 1.00 92.60 206 HIS D O 1
ATOM 8022 N N . ASP D 2 207 ? 14.758 9.339 36.176 1.00 73.23 207 ASP D N 1
ATOM 8023 C CA . ASP D 2 207 ? 15.356 9.275 37.506 1.00 73.68 207 ASP D CA 1
ATOM 8024 C C . ASP D 2 207 ? 16.837 8.944 37.397 1.00 74.64 207 ASP D C 1
ATOM 8025 O O . ASP D 2 207 ? 17.203 7.891 36.873 1.00 73.96 207 ASP D O 1
ATOM 8030 N N . LEU D 2 208 ? 17.683 9.839 37.905 1.00 88.01 208 LEU D N 1
ATOM 8031 C CA . LEU D 2 208 ? 19.129 9.684 37.781 1.00 91.57 208 LEU D CA 1
ATOM 8032 C C . LEU D 2 208 ? 19.682 8.548 38.638 1.00 91.44 208 LEU D C 1
ATOM 8033 O O . LEU D 2 208 ? 20.629 7.870 38.237 1.00 92.94 208 LEU D O 1
ATOM 8038 N N . ASN D 2 209 ? 19.089 8.341 39.810 1.00 102.85 209 ASN D N 1
ATOM 8039 C CA . ASN D 2 209 ? 19.516 7.268 40.702 1.00 102.09 209 ASN D CA 1
ATOM 8040 C C . ASN D 2 209 ? 19.304 5.881 40.109 1.00 100.79 209 ASN D C 1
ATOM 8041 O O . ASN D 2 209 ? 20.163 5.007 40.242 1.00 100.28 209 ASN D O 1
ATOM 8046 N N . LEU D 2 210 ? 18.161 5.682 39.456 1.00 89.18 210 LEU D N 1
ATOM 8047 C CA . LEU D 2 210 ? 17.856 4.396 38.834 1.00 85.41 210 LEU D CA 1
ATOM 8048 C C . LEU D 2 210 ? 18.815 4.104 37.691 1.00 86.51 210 LEU D C 1
ATOM 8049 O O . LEU D 2 210 ? 19.228 2.959 37.482 1.00 84.59 210 LEU D O 1
ATOM 8054 N N . ALA D 2 211 ? 19.181 5.150 36.962 1.00 74.35 211 ALA D N 1
ATOM 8055 C CA . ALA D 2 211 ? 20.139 5.013 35.881 1.00 75.47 211 ALA D CA 1
ATOM 8056 C C . ALA D 2 211 ? 21.529 4.700 36.432 1.00 77.34 211 ALA D C 1
ATOM 8057 O O . ALA D 2 211 ? 22.248 3.879 35.871 1.00 78.14 211 ALA D O 1
ATOM 8059 N N . ALA D 2 212 ? 21.891 5.346 37.539 1.00 78.27 212 ALA D N 1
ATOM 8060 C CA . ALA D 2 212 ? 23.176 5.109 38.204 1.00 80.30 212 ALA D CA 1
ATOM 8061 C C . ALA D 2 212 ? 23.296 3.671 38.673 1.00 80.25 212 ALA D C 1
ATOM 8062 O O . ALA D 2 212 ? 24.291 3.001 38.406 1.00 81.80 212 ALA D O 1
ATOM 8064 N N . LEU D 2 213 ? 22.271 3.211 39.379 1.00 100.57 213 LEU D N 1
ATOM 8065 C CA . LEU D 2 213 ? 22.241 1.862 39.928 1.00 97.54 213 LEU D CA 1
ATOM 8066 C C . LEU D 2 213 ? 22.194 0.764 38.864 1.00 95.70 213 LEU D C 1
ATOM 8067 O O . LEU D 2 213 ? 23.003 -0.166 38.893 1.00 95.37 213 LEU D O 1
ATOM 8072 N N . TYR D 2 214 ? 21.258 0.876 37.923 1.00 113.33 214 TYR D N 1
ATOM 8073 C CA . TYR D 2 214 ? 20.973 -0.238 37.019 1.00 110.99 214 TYR D CA 1
ATOM 8074 C C . TYR D 2 214 ? 21.458 -0.098 35.577 1.00 113.43 214 TYR D C 1
ATOM 8075 O O . TYR D 2 214 ? 21.020 -0.847 34.709 1.00 112.02 214 TYR D O 1
ATOM 8084 N N . ALA D 2 215 ? 22.358 0.840 35.311 1.00 95.15 215 ALA D N 1
ATOM 8085 C CA . ALA D 2 215 ? 22.927 0.948 33.970 1.00 98.50 215 ALA D CA 1
ATOM 8086 C C . ALA D 2 215 ? 24.440 0.776 33.964 1.00 101.57 215 ALA D C 1
ATOM 8087 O O . ALA D 2 215 ? 25.136 1.222 34.875 1.00 102.44 215 ALA D O 1
ATOM 8089 N N . ASP D 2 216 ? 24.938 0.117 32.924 1.00 95.87 216 ASP D N 1
ATOM 8090 C CA . ASP D 2 216 ? 26.369 -0.080 32.740 1.00 99.05 216 ASP D CA 1
ATOM 8091 C C . ASP D 2 216 ? 26.959 1.162 32.105 1.00 103.84 216 ASP D C 1
ATOM 8092 O O . ASP D 2 216 ? 28.013 1.647 32.512 1.00 106.02 216 ASP D O 1
ATOM 8097 N N . ARG D 2 217 ? 26.267 1.667 31.094 1.00 114.48 217 ARG D N 1
ATOM 8098 C CA . ARG D 2 217 ? 26.628 2.933 30.487 1.00 119.12 217 ARG D CA 1
ATOM 8099 C C . ARG D 2 217 ? 25.418 3.844 30.525 1.00 118.52 217 ARG D C 1
ATOM 8100 O O . ARG D 2 217 ? 24.284 3.383 30.628 1.00 115.02 217 ARG D O 1
ATOM 8108 N N . ILE D 2 218 ? 25.671 5.141 30.456 1.00 105.27 218 ILE D N 1
ATOM 8109 C CA . ILE D 2 218 ? 24.623 6.128 30.600 1.00 104.91 218 ILE D CA 1
ATOM 8110 C C . ILE D 2 218 ? 24.857 7.185 29.531 1.00 109.76 218 ILE D C 1
ATOM 8111 O O . ILE D 2 218 ? 26.001 7.492 29.188 1.00 112.90 218 ILE D O 1
ATOM 8116 N N . MET D 2 219 ? 23.778 7.707 28.961 1.00 113.29 219 MET D N 1
ATOM 8117 C CA . MET D 2 219 ? 23.911 8.593 27.814 1.00 117.77 219 MET D CA 1
ATOM 8118 C C . MET D 2 219 ? 23.083 9.854 27.991 1.00 117.02 219 MET D C 1
ATOM 8119 O O . MET D 2 219 ? 21.867 9.841 27.811 1.00 114.89 219 MET D O 1
ATOM 8124 N N . LEU D 2 220 ? 23.760 10.939 28.348 1.00 98.65 220 LEU D N 1
ATOM 8125 C CA . LEU D 2 220 ? 23.109 12.198 28.661 1.00 97.69 220 LEU D CA 1
ATOM 8126 C C . LEU D 2 220 ? 22.800 12.987 27.395 1.00 100.41 220 LEU D C 1
ATOM 8127 O O . LEU D 2 220 ? 23.700 13.498 26.718 1.00 104.34 220 LEU D O 1
ATOM 8132 N N . LEU D 2 221 ? 21.514 13.067 27.079 1.00 110.21 221 LEU D N 1
ATOM 8133 C CA . LEU D 2 221 ? 21.046 13.743 25.881 1.00 112.19 221 LEU D CA 1
ATOM 8134 C C . LEU D 2 221 ? 20.527 15.120 26.258 1.00 109.68 221 LEU D C 1
ATOM 8135 O O . LEU D 2 221 ? 19.693 15.257 27.154 1.00 104.76 221 LEU D O 1
ATOM 8140 N N . ALA D 2 222 ? 21.036 16.141 25.580 1.00 172.51 222 ALA D N 1
ATOM 8141 C CA . ALA D 2 222 ? 20.596 17.507 25.813 1.00 170.69 222 ALA D CA 1
ATOM 8142 C C . ALA D 2 222 ? 20.561 18.279 24.500 1.00 173.99 222 ALA D C 1
ATOM 8143 O O . ALA D 2 222 ? 21.530 18.261 23.736 1.00 178.93 222 ALA D O 1
ATOM 8145 N N . GLN D 2 223 ? 19.435 18.945 24.247 1.00 137.89 223 GLN D N 1
ATOM 8146 C CA . GLN D 2 223 ? 19.217 19.721 23.024 1.00 140.34 223 GLN D CA 1
ATOM 8147 C C . GLN D 2 223 ? 19.572 18.962 21.750 1.00 144.72 223 GLN D C 1
ATOM 8148 O O . GLN D 2 223 ? 20.258 19.490 20.875 1.00 149.14 223 GLN D O 1
ATOM 8154 N N . GLY D 2 224 ? 19.108 17.718 21.664 1.00 165.22 224 GLY D N 1
ATOM 8155 C CA . GLY D 2 224 ? 19.326 16.886 20.494 1.00 169.32 224 GLY D CA 1
ATOM 8156 C C . GLY D 2 224 ? 20.758 16.420 20.299 1.00 174.73 224 GLY D C 1
ATOM 8157 O O . GLY D 2 224 ? 21.070 15.771 19.303 1.00 178.84 224 GLY D O 1
ATOM 8158 N N . LYS D 2 225 ? 21.634 16.750 21.242 1.00 113.96 225 LYS D N 1
ATOM 8159 C CA . LYS D 2 225 ? 23.028 16.333 21.156 1.00 117.42 225 LYS D CA 1
ATOM 8160 C C . LYS D 2 225 ? 23.407 15.425 22.316 1.00 115.05 225 LYS D C 1
ATOM 8161 O O . LYS D 2 225 ? 22.846 15.530 23.405 1.00 111.16 225 LYS D O 1
ATOM 8167 N N . LEU D 2 226 ? 24.352 14.525 22.071 1.00 147.16 226 LEU D N 1
ATOM 8168 C CA . LEU D 2 226 ? 24.897 13.692 23.131 1.00 145.15 226 LEU D CA 1
ATOM 8169 C C . LEU D 2 226 ? 26.014 14.450 23.825 1.00 145.79 226 LEU D C 1
ATOM 8170 O O . LEU D 2 226 ? 27.028 14.772 23.205 1.00 149.94 226 LEU D O 1
ATOM 8175 N N . VAL D 2 227 ? 25.831 14.740 25.109 1.00 142.71 227 VAL D N 1
ATOM 8176 C CA . VAL D 2 227 ? 26.808 15.553 25.826 1.00 143.17 227 VAL D CA 1
ATOM 8177 C C . VAL D 2 227 ? 27.590 14.755 26.866 1.00 141.57 227 VAL D C 1
ATOM 8178 O O . VAL D 2 227 ? 28.417 15.312 27.582 1.00 141.84 227 VAL D O 1
ATOM 8182 N N . ALA D 2 228 ? 27.328 13.451 26.934 1.00 153.55 228 ALA D N 1
ATOM 8183 C CA . ALA D 2 228 ? 28.013 12.564 27.873 1.00 151.55 228 ALA D CA 1
ATOM 8184 C C . ALA D 2 228 ? 27.745 11.096 27.546 1.00 150.57 228 ALA D C 1
ATOM 8185 O O . ALA D 2 228 ? 26.603 10.705 27.317 1.00 148.78 228 ALA D O 1
ATOM 8187 N N . CYS D 2 229 ? 28.805 10.294 27.525 1.00 121.22 229 CYS D N 1
ATOM 8188 C CA . CYS D 2 229 ? 28.708 8.861 27.261 1.00 120.09 229 CYS D CA 1
ATOM 8189 C C . CYS D 2 229 ? 29.681 8.119 28.163 1.00 118.12 229 CYS D C 1
ATOM 8190 O O . CYS D 2 229 ? 30.893 8.305 28.053 1.00 120.72 229 CYS D O 1
ATOM 8193 N N . GLY D 2 230 ? 29.172 7.271 29.049 1.00 125.10 230 GLY D N 1
ATOM 8194 C CA . GLY D 2 230 ? 30.061 6.477 29.875 1.00 123.22 230 GLY D CA 1
ATOM 8195 C C . GLY D 2 230 ? 29.424 5.871 31.105 1.00 118.28 230 GLY D C 1
ATOM 8196 O O . GLY D 2 230 ? 28.200 5.791 31.214 1.00 115.93 230 GLY D O 1
ATOM 8197 N N . THR D 2 231 ? 30.273 5.437 32.033 1.00 114.23 231 THR D N 1
ATOM 8198 C CA . THR D 2 231 ? 29.830 4.832 33.282 1.00 109.88 231 THR D CA 1
ATOM 8199 C C . THR D 2 231 ? 29.015 5.832 34.086 1.00 108.55 231 THR D C 1
ATOM 8200 O O . THR D 2 231 ? 29.131 7.037 33.871 1.00 111.00 231 THR D O 1
ATOM 8204 N N . PRO D 2 232 ? 28.169 5.334 35.002 1.00 113.41 232 PRO D N 1
ATOM 8205 C CA . PRO D 2 232 ? 27.474 6.208 35.945 1.00 112.12 232 PRO D CA 1
ATOM 8206 C C . PRO D 2 232 ? 28.412 7.191 36.645 1.00 113.85 232 PRO D C 1
ATOM 8207 O O . PRO D 2 232 ? 28.004 8.309 36.950 1.00 114.23 232 PRO D O 1
ATOM 8211 N N . GLU D 2 233 ? 29.653 6.787 36.884 1.00 125.87 233 GLU D N 1
ATOM 8212 C CA . GLU D 2 233 ? 30.602 7.662 37.562 1.00 127.49 233 GLU D CA 1
ATOM 8213 C C . GLU D 2 233 ? 31.243 8.657 36.597 1.00 131.29 233 GLU D C 1
ATOM 8214 O O . GLU D 2 233 ? 31.578 9.778 36.980 1.00 132.60 233 GLU D O 1
ATOM 8220 N N . GLU D 2 234 ? 31.411 8.248 35.344 1.00 126.52 234 GLU D N 1
ATOM 8221 C CA . GLU D 2 234 ? 32.017 9.121 34.347 1.00 130.48 234 GLU D CA 1
ATOM 8222 C C . GLU D 2 234 ? 31.057 10.223 33.916 1.00 131.30 234 GLU D C 1
ATOM 8223 O O . GLU D 2 234 ? 31.477 11.231 33.347 1.00 134.31 234 GLU D O 1
ATOM 8229 N N . VAL D 2 235 ? 29.770 10.033 34.189 1.00 142.53 235 VAL D N 1
ATOM 8230 C CA . VAL D 2 235 ? 28.762 10.992 33.751 1.00 142.98 235 VAL D CA 1
ATOM 8231 C C . VAL D 2 235 ? 28.045 11.704 34.896 1.00 140.37 235 VAL D C 1
ATOM 8232 O O . VAL D 2 235 ? 27.948 12.929 34.900 1.00 141.34 235 VAL D O 1
ATOM 8236 N N . LEU D 2 236 ? 27.542 10.946 35.863 1.00 115.13 236 LEU D N 1
ATOM 8237 C CA . LEU D 2 236 ? 26.745 11.542 36.935 1.00 112.62 236 LEU D CA 1
ATOM 8238 C C . LEU D 2 236 ? 27.587 12.200 38.028 1.00 112.86 236 LEU D C 1
ATOM 8239 O O . LEU D 2 236 ? 27.536 11.793 39.191 1.00 110.77 236 LEU D O 1
ATOM 8244 N N . ASN D 2 237 ? 28.358 13.215 37.645 1.00 113.59 237 ASN D N 1
ATOM 8245 C CA . ASN D 2 237 ? 29.109 14.029 38.596 1.00 114.05 237 ASN D CA 1
ATOM 8246 C C . ASN D 2 237 ? 28.459 15.403 38.751 1.00 113.83 237 ASN D C 1
ATOM 8247 O O . ASN D 2 237 ? 27.757 15.862 37.847 1.00 114.28 237 ASN D O 1
ATOM 8252 N N . ALA D 2 238 ? 28.703 16.053 39.888 1.00 128.72 238 ALA D N 1
ATOM 8253 C CA . ALA D 2 238 ? 28.034 17.310 40.240 1.00 128.03 238 ALA D CA 1
ATOM 8254 C C . ALA D 2 238 ? 28.138 18.405 39.173 1.00 130.36 238 ALA D C 1
ATOM 8255 O O . ALA D 2 238 ? 27.193 19.174 38.963 1.00 129.45 238 ALA D O 1
ATOM 8257 N N . GLU D 2 239 ? 29.284 18.457 38.500 1.00 119.77 239 GLU D N 1
ATOM 8258 C CA . GLU D 2 239 ? 29.560 19.462 37.476 1.00 122.54 239 GLU D CA 1
ATOM 8259 C C . GLU D 2 239 ? 28.593 19.375 36.294 1.00 122.74 239 GLU D C 1
ATOM 8260 O O . GLU D 2 239 ? 27.959 20.367 35.912 1.00 122.86 239 GLU D O 1
ATOM 8266 N N . THR D 2 240 ? 28.482 18.177 35.726 1.00 113.14 240 THR D N 1
ATOM 8267 C CA . THR D 2 240 ? 27.623 17.935 34.573 1.00 113.50 240 THR D CA 1
ATOM 8268 C C . THR D 2 240 ? 26.135 18.024 34.934 1.00 109.90 240 THR D C 1
ATOM 8269 O O . THR D 2 240 ? 25.316 18.508 34.142 1.00 109.89 240 THR D O 1
ATOM 8273 N N . LEU D 2 241 ? 25.791 17.567 36.136 1.00 121.14 241 LEU D N 1
ATOM 8274 C CA . LEU D 2 241 ? 24.418 17.675 36.630 1.00 117.65 241 LEU D CA 1
ATOM 8275 C C . LEU D 2 241 ? 23.967 19.126 36.783 1.00 117.33 241 LEU D C 1
ATOM 8276 O O . LEU D 2 241 ? 22.891 19.492 36.316 1.00 115.99 241 LEU D O 1
ATOM 8281 N N . THR D 2 242 ? 24.782 19.944 37.449 1.00 101.24 242 THR D N 1
ATOM 8282 C CA . THR D 2 242 ? 24.488 21.370 37.553 1.00 104.04 242 THR D CA 1
ATOM 8283 C C . THR D 2 242 ? 24.377 21.956 36.154 1.00 105.64 242 THR D C 1
ATOM 8284 O O . THR D 2 242 ? 23.454 22.718 35.860 1.00 106.52 242 THR D O 1
ATOM 8288 N N . GLN D 2 243 ? 25.321 21.576 35.294 1.00 129.45 243 GLN D N 1
ATOM 8289 C CA . GLN D 2 243 ? 25.360 22.066 33.914 1.00 132.30 243 GLN D CA 1
ATOM 8290 C C . GLN D 2 243 ? 24.058 21.845 33.132 1.00 130.63 243 GLN D C 1
ATOM 8291 O O . GLN D 2 243 ? 23.572 22.765 32.477 1.00 131.38 243 GLN D O 1
ATOM 8297 N N . TRP D 2 244 ? 23.492 20.640 33.198 1.00 105.46 244 TRP D N 1
ATOM 8298 C CA . TRP D 2 244 ? 22.319 20.322 32.366 1.00 103.86 244 TRP D CA 1
ATOM 8299 C C . TRP D 2 244 ? 20.967 20.162 33.087 1.00 99.71 244 TRP D C 1
ATOM 8300 O O . TRP D 2 244 ? 19.920 20.114 32.440 1.00 98.17 244 TRP D O 1
ATOM 8311 N N . TYR D 2 245 ? 20.986 20.079 34.413 1.00 145.45 245 TYR D N 1
ATOM 8312 C CA . TYR D 2 245 ? 19.746 19.957 35.177 1.00 141.34 245 TYR D CA 1
ATOM 8313 C C . TYR D 2 245 ? 19.502 21.188 36.049 1.00 140.58 245 TYR D C 1
ATOM 8314 O O . TYR D 2 245 ? 20.441 21.764 36.605 1.00 142.46 245 TYR D O 1
ATOM 8323 N N . GLN D 2 246 ? 18.238 21.582 36.172 1.00 172.23 246 GLN D N 1
ATOM 8324 C CA . GLN D 2 246 ? 17.894 22.840 36.832 1.00 171.94 246 GLN D CA 1
ATOM 8325 C C . GLN D 2 246 ? 17.707 22.713 38.338 1.00 170.28 246 GLN D C 1
ATOM 8326 O O . GLN D 2 246 ? 17.900 23.681 39.073 1.00 171.05 246 GLN D O 1
ATOM 8332 N N . ALA D 2 247 ? 17.315 21.527 38.793 1.00 133.79 247 ALA D N 1
ATOM 8333 C CA . ALA D 2 247 ? 17.113 21.298 40.217 1.00 132.51 247 ALA D CA 1
ATOM 8334 C C . ALA D 2 247 ? 18.442 21.434 40.953 1.00 134.55 247 ALA D C 1
ATOM 8335 O O . ALA D 2 247 ? 19.510 21.270 40.359 1.00 136.72 247 ALA D O 1
ATOM 8337 N N . ASP D 2 248 ? 18.382 21.751 42.241 1.00 121.55 248 ASP D N 1
ATOM 8338 C CA . ASP D 2 248 ? 19.603 21.949 43.010 1.00 123.39 248 ASP D CA 1
ATOM 8339 C C . ASP D 2 248 ? 20.177 20.601 43.429 1.00 123.22 248 ASP D C 1
ATOM 8340 O O . ASP D 2 248 ? 20.155 20.240 44.607 1.00 122.54 248 ASP D O 1
ATOM 8345 N N . LEU D 2 249 ? 20.694 19.867 42.447 1.00 113.94 249 LEU D N 1
ATOM 8346 C CA . LEU D 2 249 ? 21.192 18.515 42.661 1.00 113.91 249 LEU D CA 1
ATOM 8347 C C . LEU D 2 249 ? 22.694 18.495 42.891 1.00 116.45 249 LEU D C 1
ATOM 8348 O O . LEU D 2 249 ? 23.440 19.245 42.259 1.00 118.73 249 LEU D O 1
ATOM 8353 N N . GLY D 2 250 ? 23.129 17.632 43.804 1.00 104.86 250 GLY D N 1
ATOM 8354 C CA . GLY D 2 250 ? 24.545 17.429 44.054 1.00 106.89 250 GLY D CA 1
ATOM 8355 C C . GLY D 2 250 ? 24.897 15.955 44.010 1.00 106.55 250 GLY D C 1
ATOM 8356 O O . GLY D 2 250 ? 24.011 15.100 44.037 1.00 104.77 250 GLY D O 1
ATOM 8357 N N . VAL D 2 251 ? 26.189 15.653 43.947 1.00 103.51 251 VAL D N 1
ATOM 8358 C CA . VAL D 2 251 ? 26.632 14.265 43.902 1.00 103.24 251 VAL D CA 1
ATOM 8359 C C . VAL D 2 251 ? 27.415 13.855 45.147 1.00 103.80 251 VAL D C 1
ATOM 8360 O O . VAL D 2 251 ? 28.387 14.503 45.534 1.00 105.85 251 VAL D O 1
ATOM 8364 N N . SER D 2 252 ? 26.952 12.777 45.770 1.00 104.90 252 SER D N 1
ATOM 8365 C CA . SER D 2 252 ? 27.608 12.160 46.910 1.00 104.77 252 SER D CA 1
ATOM 8366 C C . SER D 2 252 ? 27.897 10.705 46.569 1.00 104.21 252 SER D C 1
ATOM 8367 O O . SER D 2 252 ? 27.711 10.276 45.427 1.00 104.11 252 SER D O 1
ATOM 8370 N N . ARG D 2 253 ? 28.341 9.945 47.563 1.00 132.35 253 ARG D N 1
ATOM 8371 C CA . ARG D 2 253 ? 28.586 8.518 47.381 1.00 131.66 253 ARG D CA 1
ATOM 8372 C C . ARG D 2 253 ? 27.484 7.673 48.008 1.00 130.40 253 ARG D C 1
ATOM 8373 O O . ARG D 2 253 ? 26.935 8.018 49.055 1.00 130.33 253 ARG D O 1
ATOM 8381 N N . HIS D 2 254 ? 27.166 6.565 47.355 1.00 93.54 254 HIS D N 1
ATOM 8382 C CA . HIS D 2 254 ? 26.177 5.631 47.860 1.00 92.06 254 HIS D CA 1
ATOM 8383 C C . HIS D 2 254 ? 26.726 4.944 49.102 1.00 94.50 254 HIS D C 1
ATOM 8384 O O . HIS D 2 254 ? 27.812 4.377 49.065 1.00 96.60 254 HIS D O 1
ATOM 8391 N N . PRO D 2 255 ? 25.984 4.998 50.213 1.00 127.52 255 PRO D N 1
ATOM 8392 C CA . PRO D 2 255 ? 26.405 4.306 51.436 1.00 129.65 255 PRO D CA 1
ATOM 8393 C C . PRO D 2 255 ? 26.617 2.798 51.265 1.00 128.39 255 PRO D C 1
ATOM 8394 O O . PRO D 2 255 ? 27.471 2.229 51.945 1.00 130.75 255 PRO D O 1
ATOM 8398 N N . GLU D 2 256 ? 25.870 2.160 50.372 1.00 109.88 256 GLU D N 1
ATOM 8399 C CA . GLU D 2 256 ? 25.944 0.707 50.249 1.00 108.40 256 GLU D CA 1
ATOM 8400 C C . GLU D 2 256 ? 26.663 0.211 48.995 1.00 107.86 256 GLU D C 1
ATOM 8401 O O . GLU D 2 256 ? 27.319 -0.831 49.018 1.00 107.72 256 GLU D O 1
ATOM 8407 N N . SER D 2 257 ? 26.532 0.946 47.899 1.00 146.20 257 SER D N 1
ATOM 8408 C CA . SER D 2 257 ? 27.125 0.518 46.641 1.00 145.75 257 SER D CA 1
ATOM 8409 C C . SER D 2 257 ? 28.318 1.402 46.282 1.00 148.59 257 SER D C 1
ATOM 8410 O O . SER D 2 257 ? 28.542 2.435 46.912 1.00 150.74 257 SER D O 1
ATOM 8413 N N . ALA D 2 258 ? 29.090 0.983 45.283 1.00 96.07 258 ALA D N 1
ATOM 8414 C CA . ALA D 2 258 ? 30.221 1.779 44.803 1.00 97.84 258 ALA D CA 1
ATOM 8415 C C . ALA D 2 258 ? 29.831 2.576 43.559 1.00 97.53 258 ALA D C 1
ATOM 8416 O O . ALA D 2 258 ? 30.529 2.559 42.543 1.00 98.79 258 ALA D O 1
ATOM 8418 N N . LEU D 2 259 ? 28.706 3.277 43.657 1.00 93.15 259 LEU D N 1
ATOM 8419 C CA . LEU D 2 259 ? 28.169 4.049 42.548 1.00 92.42 259 LEU D CA 1
ATOM 8420 C C . LEU D 2 259 ? 27.830 5.456 43.026 1.00 93.17 259 LEU D C 1
ATOM 8421 O O . LEU D 2 259 ? 27.610 5.664 44.220 1.00 93.09 259 LEU D O 1
ATOM 8426 N N . PRO D 2 260 ? 27.796 6.433 42.102 1.00 90.53 260 PRO D N 1
ATOM 8427 C CA . PRO D 2 260 ? 27.439 7.799 42.499 1.00 90.60 260 PRO D CA 1
ATOM 8428 C C . PRO D 2 260 ? 25.999 7.881 42.974 1.00 88.27 260 PRO D C 1
ATOM 8429 O O . PRO D 2 260 ? 25.167 7.082 42.554 1.00 86.18 260 PRO D O 1
ATOM 8433 N N . GLN D 2 261 ? 25.711 8.827 43.856 1.00 88.87 261 GLN D N 1
ATOM 8434 C CA . GLN D 2 261 ? 24.340 9.049 44.287 1.00 87.04 261 GLN D CA 1
ATOM 8435 C C . GLN D 2 261 ? 23.995 10.519 44.113 1.00 87.53 261 GLN D C 1
ATOM 8436 O O . GLN D 2 261 ? 24.789 11.389 44.459 1.00 89.78 261 GLN D O 1
ATOM 8442 N N . ILE D 2 262 ? 22.815 10.799 43.571 1.00 85.70 262 ILE D N 1
ATOM 8443 C CA . ILE D 2 262 ? 22.400 12.177 43.333 1.00 86.43 262 ILE D CA 1
ATOM 8444 C C . ILE D 2 262 ? 21.387 12.603 44.381 1.00 86.26 262 ILE D C 1
ATOM 8445 O O . ILE D 2 262 ? 20.408 11.903 44.621 1.00 84.42 262 ILE D O 1
ATOM 8450 N N . TYR D 2 263 ? 21.633 13.742 45.016 1.00 88.42 263 TYR D N 1
ATOM 8451 C CA . TYR D 2 263 ? 20.793 14.193 46.117 1.00 88.84 263 TYR D CA 1
ATOM 8452 C C . TYR D 2 263 ? 20.304 15.624 45.920 1.00 90.26 263 TYR D C 1
ATOM 8453 O O . TYR D 2 263 ? 20.880 16.386 45.142 1.00 91.56 263 TYR D O 1
ATOM 8462 N N . LEU D 2 264 ? 19.250 15.985 46.646 1.00 90.33 264 LEU D N 1
ATOM 8463 C CA . LEU D 2 264 ? 18.714 17.345 46.616 1.00 92.15 264 LEU D CA 1
ATOM 8464 C C . LEU D 2 264 ? 19.250 18.193 47.765 1.00 95.12 264 LEU D C 1
ATOM 8465 O O . LEU D 2 264 ? 19.248 17.755 48.911 1.00 95.38 264 LEU D O 1
ATOM 8470 N N . ARG D 2 265 ? 19.700 19.407 47.460 1.00 97.63 265 ARG D N 1
ATOM 8471 C CA . ARG D 2 265 ? 20.154 20.335 48.492 1.00 100.82 265 ARG D CA 1
ATOM 8472 C C . ARG D 2 265 ? 18.951 21.001 49.149 1.00 101.83 265 ARG D C 1
ATOM 8473 O O . ARG D 2 265 ? 17.905 21.140 48.523 1.00 100.80 265 ARG D O 1
ATOM 8481 N N . GLN D 2 266 ? 19.093 21.416 50.405 1.00 104.19 266 GLN D N 1
ATOM 8482 C CA . GLN D 2 266 ? 17.999 22.093 51.097 1.00 105.59 266 GLN D CA 1
ATOM 8483 C C . GLN D 2 266 ? 17.718 23.464 50.488 1.00 108.07 266 GLN D C 1
ATOM 8484 O O . GLN D 2 266 ? 18.639 24.193 50.111 1.00 110.14 266 GLN D O 1
#

GO terms:
  GO:0005515 protein binding (F, IPI)

CATH classification: 1.10.3470.10

Nearest PDB structures (foldseek):
  4g1u-assembly1_B  TM=1.003E+00  e=1.585E-39  Yersinia pestis
  5b57-assembly1_A  TM=8.603E-01  e=1.394E-18  Burkholderia cenocepacia J2315
  5b58-assembly1_B  TM=8.611E-01  e=2.948E-18  Burkholderia cenocepacia J2315
  5b57-assembly1_B  TM=8.506E-01  e=7.113E-18  Burkholderia cenocepacia J2315
  2nq2-assembly1_A  TM=8.649E-01  e=1.091E-16  Haemophilus influenzae

B-factor: mean 106.66, std 34.32, range [50.66, 233.07]

Foldseek 3Di:
DADLVVLLVVLVVLLVCLLVVLLVLVCCSVWPSNQLLVLLLLLLLLQLLLLLLQCLLLVHLARGCLQLQLLLQLLVQLVVLVVPVSLVSSLVSSLVRNLVSLVVLSVVSPPPDHDPVVSSVNSVVNNVVSLVVLVVVVVVDDDPVSVVSNQQLLWAQNPGGDVLSVVLCVLRVVLLVVSLVLLVVSVLCSVPQVSSVVVVDPSVVSSVSSSSSSSSSSSSSCSNTHHATCSSNPLLVVQCVHPPSRSNSRSSSSSSVSSSVSSVLQSCQCNVDDRDNHHSRVSRCVVRVVVVVVVVD/DADLVVLLVVLVVLLVCLLVVLLVLVCCSVWPNNQLLVLLLLLLLLQLLLLLLQCLLLVHLARGCLQLQLLLQLLVQLVVLVVPVSLVSSLVSSLVRNLVSLVVLSVVSPPPPHDPVVSSVNSVVNNVVSLVVLVVVVVVDDDPVSVVSNQQLLWAQNPGGDVLSVVLCVQRVVLLVVSLVLLVVSVLCSVPQVSSVVVVDPSVVSSVSSSSSSSSSSSSSCSNTHHATCSSNPLLVVQCVHPPSRSNSSSSSSSSSSSSVSSVQQSCQCSVDDNDNHHSRVSRCVVRVVVVVVVVD/DDDDWFKWWKFQFFDDDPNQTLAGGDTDMFTWLFEEEEEADPSLCSVVVLCPSLLNDDGDPIFIDGRNHTSVPDDPLVSLQFEFEFEQDDDDPDFDQLQNLLLVLCVSPPPPCSVVLLVVLCVLLPDVVRRGDGLVVDDRLNSLSSSSSSRSSSHDDPDQDAHEYEYEEDDDVDDPVSVLVSLVSVQVVSVPGGYTYYYYYHDLQSCFPRGQWYWYGGSNYTPDIGHQVRQPAQVNCVVRPPAQKHWDADPPDRTIDIDHDD/DKKWKFQFFDDDPNQTLAGGDTDMFFWLFEEEEEADPSLCSVVVLCPSLLNDDGDPIFIDDPNHTSVPDDPLVSLQFEFEFEQDDDDPDFDQLQNLLLVLCVSPPPPCSVVLLVVLCVLLPDVVRRGDGLVVDDRLNSLSSSSSSRSSSHDDPDQDAHEYEAEEDDDVDDPVSVLVSLVSVQVVSVPGGYTYYYYYHDLQSCFPRGQWYWYGGSNYTPDIGHQVRQVAQVNCVVRPPAQKHWDADPPDRTIDIDHDD

InterPro domains:
  IPR000522 ABC transporter, permease protein, BtuC-like [PF01032] (17-327)
  IPR000522 ABC transporter, permease protein, BtuC-like [PTHR30472] (10-330)
  IPR037294 ABC transporter, BtuC-like [G3DSA:1.10.3470.10] (4-334)
  IPR037294 ABC transporter, BtuC-like [SSF81345] (5-327)

Solvent-accessible surface area: 45637 Å² total; per-residue (Å²): 199,66,96,21,149,128,13,37,33,110,16,89,115,58,25,75,108,43,19,119,35,6,14,139,106,201,123,108,111,59,46,88,73,48,0,22,6,66,1,0,24,16,0,0,19,0,3,0,3,0,0,0,0,1,0,2,2,15,30,2,32,9,0,0,0,9,9,0,0,0,0,13,6,0,6,52,28,5,7,110,77,61,97,202,182,67,56,102,43,45,11,85,7,0,54,94,4,0,52,46,22,0,58,67,0,24,54,11,13,27,192,18,149,46,56,67,17,61,2,0,5,0,0,23,1,6,48,25,49,10,50,3,22,29,10,21,69,70,67,75,56,142,68,156,109,21,173,96,20,21,69,28,22,81,0,19,2,38,86,6,106,101,62,21,10,122,27,0,24,65,59,0,101,67,6,16,102,88,0,70,114,24,1,166,51,0,11,25,1,0,9,1,29,16,13,0,61,4,6,22,12,88,16,202,78,4,19,106,113,0,5,69,14,1,0,51,0,0,0,2,0,2,12,17,2,1,38,4,9,14,4,0,3,12,3,0,17,78,10,17,120,128,11,24,1,21,2,120,84,0,2,29,0,0,12,42,4,0,1,8,63,0,2,63,8,2,12,73,0,40,58,97,38,83,147,15,121,5,6,1,4,13,5,7,29,46,106,7,0,58,65,1,30,157,63,24,136,197,64,96,21,150,128,14,40,33,110,17,90,116,58,25,72,106,44,20,112,28,6,6,128,110,222,115,108,114,70,52,84,53,54,0,23,5,64,1,0,24,16,0,0,21,0,3,0,2,0,0,0,0,1,0,1,2,16,32,2,33,9,0,0,0,9,10,0,0,0,0,13,7,0,6,52,28,4,7,108,79,62,98,201,180,69,55,102,42,46,12,86,7,0,53,94,4,0,51,45,22,0,58,63,0,24,53,10,14,26,191,18,151,47,57,66,16,62,3,0,5,0,0,23,0,5,48,26,46,9,51,3,22,31,10,18,70,71,62,71,54,141,67,154,107,22,175,97,18,20,72,29,22,81,0,18,2,38,81,7,105,104,60,20,10,122,26,0,24,65,59,0,101,67,6,18,102,88,0,72,116,23,1,165,52,1,11,26,2,0,10,2,31,16,15,0,63,5,5,21,13,86,16,204,77,4,19,106,112,0,6,66,14,0,0,52,0,0,0,3,0,2,12,17,2,0,39,4,9,14,4,0,2,12,4,0,17,79,11,15,120,130,11,24,1,20,2,120,84,0,2,29,0,0,12,40,5,0,2,7,63,0,2,61,7,2,10,73,0,43,57,98,42,83,147,16,119,5,5,1,4,14,6,7,30,48,106,7,0,56,65,2,34,158,61,27,145,159,130,124,110,96,18,36,1,73,5,44,98,0,35,54,77,68,170,161,131,41,73,0,48,56,0,48,16,72,0,14,33,36,23,0,0,0,0,0,4,42,122,68,4,12,12,27,16,0,2,49,2,2,0,30,77,37,86,37,69,155,10,90,4,46,3,74,68,88,36,22,123,64,34,131,83,110,42,15,0,79,14,6,0,7,1,62,24,145,37,81,20,31,3,50,4,5,0,24,54,0,0,69,17,0,5,37,0,14,76,54,66,78,19,222,99,0,20,110,89,3,8,53,67,2,89,3,88,95,9,17,134,110,34,1,104,104,12,66,47,6,40,31,8,50,0,13,3,0,8,2,12,0,3,4,23,42,96,98,122,25,38,10,0,0,2,10,9,71,23,53,68,93,24,73,61,87,35,26,2,66,4,2,75,20,0,52,97,9,6,136,126,58,43,0,0,0,0,2,2,5,84,54,12,27,0,0,0,7,3,5,39,53,0,1,0,0,3,138,1,101,38,50,20,77,11,62,2,101,125,3,1,50,38,139,28,0,94,123,74,30,137,12,48,15,0,42,24,125,11,70,97,28,90,36,4,7,15,9,8,65,86,60,67,1,70,5,46,100,0,34,53,76,70,171,161,131,41,71,0,49,56,0,47,17,72,0,22,34,37,23,1,0,0,0,0,4,42,134,68,3,13,12,28,16,0,1,49,2,2,0,30,76,38,86,36,70,154,10,90,4,46,4,76,69,87,37,22,120,64,36,130,82,112,43,16,0,79,14,6,0,5,1,59,23,141,36,75,20,28,3,53,4,5,0,23,54,0,0,70,18,0,5,38,1,16,76,54,65,80,19,221,99,0,22,110,89,3,8,54,67,1,92,4,85,94,9,17,134,110,36,1,102,103,12,64,48,7,40,28,8,50,0,12,3,0,7,2,11,0,2,3,23,40,96,96,121,26,41,10,1,0,1,10,9,71,22,53,72,89,24,65,64,77,33,25,1,68,4,2,78,22,0,49,96,9,6,138,125,60,42,0,0,0,1,2,2,4,85,54,13,26,0,0,0,6,4,5,38,53,0,2,0,0,3,143,1,102,38,51,20,78,11,61,2,100,125,3,1,49,39,141,28,0,95,125,73,31,153,14,55,18,0,44,27,127,11,70,95,27,89,35,4,6,15,13,10,65,96